Protein AF-0000000072982170 (afdb_homodimer)

Sequence (800 aa):
MECVFGIDVSKENANVAVLVDNVVIKQFKIGLDRLGFSLLSDELNSFNAPLIIYEATAMYSRRLRAFLQRDGWKYTELNPLAAKKVMEEFRHTKTDALDAVGLARAMIKNHFRPTYQESPVYTELHDLERTYQQFNKDIVTNKNRLHRALQLTFPEIEHFMSSTDGVLYWHIVQRFPHPAIVLSHEENELTEIILTETSKKIGLKRAMKLANRLLALAQNSAPAKEPQSHAVRAVIALAKEVERINQLKAQIIVEMTTLGENLSEVPLLVSIPGIGIKTALCLIAELGDVRRFHSANAINAYIGIDLIRYESGQYEAKMHIRKRGNPYVRKILYRAILNIISVSQYQPTLISANYKRKKQSAQSHGTKKIAIAAMSQFNRLMHHLILNNELYDSTTFMPEMECVFGIDVSKENANVAVLVDNVVIKQFKIGLDRLGFSLLSDELNSFNAPLIIYEATAMYSRRLRAFLQRDGWKYTELNPLAAKKVMEEFRHTKTDALDAVGLARAMIKNHFRPTYQESPVYTELHDLERTYQQFNKDIVTNKNRLHRALQLTFPEIEHFMSSTDGVLYWHIVQRFPHPAIVLSHEENELTEIILTETSKKIGLKRAMKLANRLLALAQNSAPAKEPQSHAVRAVIALAKEVERINQLKAQIIVEMTTLGENLSEVPLLVSIPGIGIKTALCLIAELGDVRRFHSANAINAYIGIDLIRYESGQYEAKMHIRKRGNPYVRKILYRAILNIISVSQYQPTLISANYKRKKQSAQSHGTKKIAIAAMSQFNRLMHHLILNNELYDSTTFMPE

Organism: Lacticaseibacillus paracasei (strain ATCC 334 / BCRC 17002 / CCUG 31169 / CIP 107868 / KCTC 3260 / NRRL B-441) (NCBI:txid321967)

Secondary structure (DSSP, 8-state):
--EEEEEEE-SSEEEEEEEETTEEEEEEEEESSHHHHHHHHHHHHTSSS-EEEEE--TTTHHHHHHHHHHTT---EEEPHHHHHHHHTTT-SS--HHHHHHHHHHHHHHH-PPPPP---HHHHHHHHHHHHHHHHHHHHHHHHHHHHHHHHHH-GGGGGSSSSS-SHHHHHHHHH-SSHHHHHTS-HHHHHHHHHHH-SS---HHHHHHHHHHHHHHHHT---SS-TTSHHHHHHHHHHHHHHHHHHHHHHHHHHHHHHHTT-THHHHHHTSTT--HHHHHHHHHHH--GGG-SSHHHHHHHHT-SEE--EETTEE---EE---S-HHHHHHHHHHHHHHHHTTTTS--HHHHHHHHHHHH-SSS--HHHHHHHHHHHHHHHHHHHHHT----HHHHS--/--EEEEEEE-SSEEEEEEEETTEEEEEEEEESSHHHHHHHHHHHHTSSS-EEEEE--TTTHHHHHHHHHHTT---EEEPHHHHHHHHTTT-SS--HHHHHHHHHHHHHHH-PPPPP---HHHHHHHHHHHHHHHHHHHHHHHHHHHHHHHHHH-GGGGGSSSSS-SHHHHHHHHH-SSHHHHHTS-HHHHHHHHHHH-SS---HHHHHHHHHHHHHHHHT---SS-TTSHHHHHHHHHHHHHHHHHHHHHHHHHHHHHHHTT-THHHHHHTSTT--HHHHHHHHHHH--GGG-SSHHHHHHHHT-SEE--EETTEE---EE---S-HHHHHHHHHHHHHHHHTTTTS--HHHHHHHHHHHH-SSS--HHHHHHHHHHHHHHHHHHHHHT----HHHHS--

Structure (mmCIF, N/CA/C/O backbone):
data_AF-0000000072982170-model_v1
#
loop_
_entity.id
_entity.type
_entity.pdbx_description
1 polymer Transposase
#
loop_
_atom_site.group_PDB
_atom_site.id
_atom_site.type_symbol
_atom_site.label_atom_id
_atom_site.label_alt_id
_atom_site.label_comp_id
_atom_site.label_asym_id
_atom_site.label_entity_id
_atom_site.label_seq_id
_atom_site.pdbx_PDB_ins_code
_atom_site.Cartn_x
_atom_site.Cartn_y
_atom_site.Cartn_z
_atom_site.occupancy
_atom_site.B_iso_or_equiv
_atom_site.auth_seq_id
_atom_site.auth_comp_id
_atom_site.auth_asym_id
_atom_site.auth_atom_id
_atom_site.pdbx_PDB_model_num
ATOM 1 N N . MET A 1 1 ? 13.602 -50.906 -4.867 1 79.06 1 MET A N 1
ATOM 2 C CA . MET A 1 1 ? 14.359 -49.812 -4.266 1 79.06 1 MET A CA 1
ATOM 3 C C . MET A 1 1 ? 13.656 -48.469 -4.484 1 79.06 1 MET A C 1
ATOM 5 O O . MET A 1 1 ? 13.281 -48.156 -5.613 1 79.06 1 MET A O 1
ATOM 9 N N . GLU A 1 2 ? 13.227 -47.906 -3.281 1 90 2 GLU A N 1
ATOM 10 C CA . GLU A 1 2 ? 12.492 -46.656 -3.375 1 90 2 GLU A CA 1
ATOM 11 C C . GLU A 1 2 ? 13.43 -45.438 -3.254 1 90 2 GLU A C 1
ATOM 13 O O . GLU A 1 2 ? 14.188 -45.344 -2.287 1 90 2 GLU A O 1
ATOM 18 N N . CYS A 1 3 ? 13.57 -44.656 -4.316 1 95.5 3 CYS A N 1
ATOM 19 C CA . CYS A 1 3 ? 14.414 -43.469 -4.336 1 95.5 3 CYS A CA 1
ATOM 20 C C . CYS A 1 3 ? 13.57 -42.219 -4.207 1 95.5 3 CYS A C 1
ATOM 22 O O . CYS A 1 3 ? 12.625 -42 -4.965 1 95.5 3 CYS A O 1
ATOM 24 N N . VAL A 1 4 ? 13.883 -41.375 -3.219 1 97.19 4 VAL A N 1
ATOM 25 C CA . VAL A 1 4 ? 13.102 -40.156 -2.965 1 97.19 4 VAL A CA 1
ATOM 26 C C . VAL A 1 4 ? 14.023 -38.938 -2.953 1 97.19 4 VAL A C 1
ATOM 28 O O . VAL A 1 4 ? 15.086 -38.969 -2.324 1 97.19 4 VAL A O 1
ATOM 31 N N . PHE A 1 5 ? 13.688 -37.969 -3.688 1 98.12 5 PHE A N 1
ATOM 32 C CA . PHE A 1 5 ? 14.352 -36.688 -3.67 1 98.12 5 PHE A CA 1
ATOM 33 C C . PHE A 1 5 ? 13.57 -35.688 -2.828 1 98.12 5 PHE A C 1
ATOM 35 O O . PHE A 1 5 ? 12.43 -35.344 -3.162 1 98.12 5 PHE A O 1
ATOM 42 N N . GLY A 1 6 ? 14.102 -35.281 -1.717 1 97.5 6 GLY A N 1
ATOM 43 C CA . GLY A 1 6 ? 13.578 -34.156 -0.958 1 97.5 6 GLY A CA 1
ATOM 44 C C . GLY A 1 6 ? 14.242 -32.844 -1.314 1 97.5 6 GLY A C 1
ATOM 45 O O . GLY A 1 6 ? 15.469 -32.75 -1.312 1 97.5 6 GLY A O 1
ATOM 46 N N . ILE A 1 7 ? 13.438 -31.828 -1.666 1 97.62 7 ILE A N 1
ATOM 47 C CA . ILE A 1 7 ? 13.992 -30.562 -2.123 1 97.62 7 ILE A CA 1
ATOM 48 C C . ILE A 1 7 ? 13.461 -29.422 -1.255 1 97.62 7 ILE A C 1
ATOM 50 O O . ILE A 1 7 ? 12.25 -29.219 -1.165 1 97.62 7 ILE A O 1
ATOM 54 N N . ASP A 1 8 ? 14.312 -28.703 -0.601 1 95.44 8 ASP A N 1
ATOM 55 C CA . ASP A 1 8 ? 13.977 -27.5 0.144 1 95.44 8 ASP A CA 1
ATOM 56 C C . ASP A 1 8 ? 14.367 -26.25 -0.64 1 95.44 8 ASP A C 1
ATOM 58 O O . ASP A 1 8 ? 15.555 -25.938 -0.775 1 95.44 8 ASP A O 1
ATOM 62 N N . VAL A 1 9 ? 13.344 -25.5 -1.061 1 95.44 9 VAL A N 1
ATOM 63 C CA . VAL A 1 9 ? 13.547 -24.406 -2.002 1 95.44 9 VAL A CA 1
ATOM 64 C C . VAL A 1 9 ? 13.648 -23.094 -1.24 1 95.44 9 VAL A C 1
ATOM 66 O O . VAL A 1 9 ? 12.789 -22.766 -0.42 1 95.44 9 VAL A O 1
ATOM 69 N N . SER A 1 10 ? 14.734 -22.344 -1.489 1 91.31 10 SER A N 1
ATOM 70 C CA . SER A 1 10 ? 14.922 -20.984 -0.991 1 91.31 10 SER A CA 1
ATOM 71 C C . SER A 1 10 ? 14.852 -19.969 -2.123 1 91.31 10 SER A C 1
ATOM 73 O O . SER A 1 10 ? 14.383 -20.281 -3.221 1 91.31 10 SER A O 1
ATOM 75 N N . LYS A 1 11 ? 15.219 -18.734 -1.906 1 86.62 11 LYS A N 1
ATOM 76 C CA . LYS A 1 11 ? 15.102 -17.656 -2.873 1 86.62 11 LYS A CA 1
ATOM 77 C C . LYS A 1 11 ? 15.969 -17.906 -4.102 1 86.62 11 LYS A C 1
ATOM 79 O O . LYS A 1 11 ? 15.508 -17.766 -5.234 1 86.62 11 LYS A O 1
ATOM 84 N N . GLU A 1 12 ? 17.188 -18.391 -3.893 1 87.19 12 GLU A N 1
ATOM 85 C CA . GLU A 1 12 ? 18.109 -18.484 -5.016 1 87.19 12 GLU A CA 1
ATOM 86 C C . GLU A 1 12 ? 18.594 -19.922 -5.215 1 87.19 12 GLU A C 1
ATOM 88 O O . GLU A 1 12 ? 19.109 -20.266 -6.277 1 87.19 12 GLU A O 1
ATOM 93 N N . ASN A 1 13 ? 18.359 -20.688 -4.176 1 93.5 13 ASN A N 1
ATOM 94 C CA . ASN A 1 13 ? 18.891 -22.047 -4.242 1 93.5 13 ASN A CA 1
ATOM 95 C C . ASN A 1 13 ? 17.922 -23.047 -3.623 1 93.5 13 ASN A C 1
ATOM 97 O O . ASN A 1 13 ? 16.906 -22.672 -3.051 1 93.5 13 ASN A O 1
ATOM 101 N N . ALA A 1 14 ? 18.281 -24.312 -3.867 1 96.56 14 ALA A N 1
ATOM 102 C CA . ALA A 1 14 ? 17.531 -25.406 -3.271 1 96.56 14 ALA A CA 1
ATOM 103 C C . ALA A 1 14 ? 18.453 -26.484 -2.721 1 96.56 14 ALA A C 1
ATOM 105 O O . ALA A 1 14 ? 19.484 -26.797 -3.336 1 96.56 14 ALA A O 1
ATOM 106 N N . ASN A 1 15 ? 18.156 -26.922 -1.54 1 97.25 15 ASN A N 1
ATOM 107 C CA . ASN A 1 15 ? 18.844 -28.078 -0.974 1 97.25 15 ASN A CA 1
ATOM 108 C C . ASN A 1 15 ? 18.156 -29.391 -1.338 1 97.25 15 ASN A C 1
ATOM 110 O O . ASN A 1 15 ? 16.938 -29.516 -1.177 1 97.25 15 ASN A O 1
ATOM 114 N N . VAL A 1 16 ? 18.938 -30.359 -1.841 1 98.06 16 VAL A N 1
ATOM 115 C CA . VAL A 1 16 ? 18.375 -31.609 -2.309 1 98.06 16 VAL A CA 1
ATOM 116 C C . VAL A 1 16 ? 18.938 -32.781 -1.484 1 98.06 16 VAL A C 1
ATOM 118 O O . VAL A 1 16 ? 20.156 -32.844 -1.253 1 98.06 16 VAL A O 1
ATOM 121 N N . ALA A 1 17 ? 18.094 -33.562 -1.016 1 97.62 17 ALA A N 1
ATOM 122 C CA . ALA A 1 17 ? 18.469 -34.812 -0.348 1 97.62 17 ALA A CA 1
ATOM 123 C C . ALA A 1 17 ? 17.938 -36.031 -1.112 1 97.62 17 ALA A C 1
ATOM 125 O O . ALA A 1 17 ? 16.781 -36.031 -1.527 1 97.62 17 ALA A O 1
ATOM 126 N N . VAL A 1 18 ? 18.797 -37 -1.318 1 97.56 18 VAL A N 1
ATOM 127 C CA . VAL A 1 18 ? 18.438 -38.219 -2.01 1 97.56 18 VAL A CA 1
ATOM 128 C C . VAL A 1 18 ? 18.453 -39.406 -1.03 1 97.56 18 VAL A C 1
ATOM 130 O O . VAL A 1 18 ? 19.5 -39.688 -0.442 1 97.56 18 VAL A O 1
ATOM 133 N N . LEU A 1 19 ? 17.359 -39.938 -0.905 1 96.56 19 LEU A N 1
ATOM 134 C CA . LEU A 1 19 ? 17.25 -41.125 -0.036 1 96.56 19 LEU A CA 1
ATOM 135 C C . LEU A 1 19 ? 16.938 -42.375 -0.845 1 96.56 19 LEU A C 1
ATOM 137 O O . LEU A 1 19 ? 16.109 -42.312 -1.763 1 96.56 19 LEU A O 1
ATOM 141 N N . VAL A 1 20 ? 17.625 -43.469 -0.525 1 95.44 20 VAL A N 1
ATOM 142 C CA . VAL A 1 20 ? 17.312 -44.781 -1.047 1 95.44 20 VAL A CA 1
ATOM 143 C C . VAL A 1 20 ? 17 -45.719 0.107 1 95.44 20 VAL A C 1
ATOM 145 O O . VAL A 1 20 ? 17.828 -45.938 0.99 1 95.44 20 VAL A O 1
ATOM 148 N N . ASP A 1 21 ? 15.867 -46.25 0.08 1 91.81 21 ASP A N 1
ATOM 149 C CA . ASP A 1 21 ? 15.406 -47.125 1.151 1 91.81 21 ASP A CA 1
ATOM 150 C C . ASP A 1 21 ? 15.656 -46.5 2.521 1 91.81 21 ASP A C 1
ATOM 152 O O . ASP A 1 21 ? 16.25 -47.125 3.396 1 91.81 21 ASP A O 1
ATOM 156 N N . ASN A 1 22 ? 15.344 -45.219 2.607 1 90.75 22 ASN A N 1
ATOM 157 C CA . ASN A 1 22 ? 15.328 -44.438 3.838 1 90.75 22 ASN A CA 1
ATOM 158 C C . ASN A 1 22 ? 16.734 -44.094 4.316 1 90.75 22 ASN A C 1
ATOM 160 O O . ASN A 1 22 ? 16.938 -43.719 5.469 1 90.75 22 ASN A O 1
ATOM 164 N N . VAL A 1 23 ? 17.703 -44.312 3.447 1 94.81 23 VAL A N 1
ATOM 165 C CA . VAL A 1 23 ? 19.078 -43.969 3.764 1 94.81 23 VAL A CA 1
ATOM 166 C C . VAL A 1 23 ? 19.531 -42.812 2.896 1 94.81 23 VAL A C 1
ATOM 168 O O . VAL A 1 23 ? 19.328 -42.812 1.679 1 94.81 23 VAL A O 1
ATOM 171 N N . VAL A 1 24 ? 20.047 -41.875 3.559 1 95.81 24 VAL A N 1
ATOM 172 C CA . VAL A 1 24 ? 20.547 -40.719 2.826 1 95.81 24 VAL A CA 1
ATOM 173 C C . VAL A 1 24 ? 21.781 -41.094 2.018 1 95.81 24 VAL A C 1
ATOM 175 O O . VAL A 1 24 ? 22.797 -41.5 2.584 1 95.81 24 VAL A O 1
ATOM 178 N N . ILE A 1 25 ? 21.734 -40.938 0.769 1 95.31 25 ILE A N 1
ATOM 179 C CA . ILE A 1 25 ? 22.844 -41.375 -0.073 1 95.31 25 ILE A CA 1
ATOM 180 C C . ILE A 1 25 ? 23.609 -40.125 -0.576 1 95.31 25 ILE A C 1
ATOM 182 O O . ILE A 1 25 ? 24.781 -40.219 -0.932 1 95.31 25 ILE A O 1
ATOM 186 N N . LYS A 1 26 ? 22.859 -39.031 -0.686 1 95.94 26 LYS A N 1
ATOM 187 C CA . LYS A 1 26 ? 23.469 -37.844 -1.256 1 95.94 26 LYS A CA 1
ATOM 188 C C . LYS A 1 26 ? 22.734 -36.594 -0.822 1 95.94 26 LYS A C 1
ATOM 190 O O . LYS A 1 26 ? 21.516 -36.594 -0.656 1 95.94 26 LYS A O 1
ATOM 195 N N . GLN A 1 27 ? 23.406 -35.562 -0.568 1 96.62 27 GLN A N 1
ATOM 196 C CA . GLN A 1 27 ? 22.891 -34.219 -0.317 1 96.62 27 GLN A CA 1
ATOM 197 C C . GLN A 1 27 ? 23.672 -33.156 -1.095 1 96.62 27 GLN A C 1
ATOM 199 O O . GLN A 1 27 ? 24.906 -33.188 -1.127 1 96.62 27 GLN A O 1
ATOM 204 N N . PHE A 1 28 ? 23.016 -32.312 -1.771 1 96.75 28 PHE A N 1
ATOM 205 C CA . PHE A 1 28 ? 23.719 -31.281 -2.525 1 96.75 28 PHE A CA 1
ATOM 206 C C . PHE A 1 28 ? 22.828 -30.047 -2.695 1 96.75 28 PHE A C 1
ATOM 208 O O . PHE A 1 28 ? 21.641 -30.078 -2.363 1 96.75 28 PHE A O 1
ATOM 215 N N . LYS A 1 29 ? 23.438 -29 -3.078 1 96.5 29 LYS A N 1
ATOM 216 C CA . LYS A 1 29 ? 22.75 -27.734 -3.305 1 96.5 29 LYS A CA 1
ATOM 217 C C . LYS A 1 29 ? 22.766 -27.359 -4.785 1 96.5 29 LYS A C 1
ATOM 219 O O . LYS A 1 29 ? 23.766 -27.578 -5.477 1 96.5 29 LYS A O 1
ATOM 224 N N . ILE A 1 30 ? 21.656 -26.891 -5.266 1 96.88 30 ILE A N 1
ATOM 225 C CA . ILE A 1 30 ? 21.594 -26.469 -6.66 1 96.88 30 ILE A CA 1
ATOM 226 C C . ILE A 1 30 ? 21.062 -25.031 -6.734 1 96.88 30 ILE A C 1
ATOM 228 O O . ILE A 1 30 ? 20.328 -24.594 -5.844 1 96.88 30 ILE A O 1
ATOM 232 N N . GLY A 1 31 ? 21.422 -24.312 -7.801 1 95.5 31 GLY A N 1
ATOM 233 C CA . GLY A 1 31 ? 20.781 -23.047 -8.117 1 95.5 31 GLY A CA 1
ATOM 234 C C . GLY A 1 31 ? 19.438 -23.219 -8.812 1 95.5 31 GLY A C 1
ATOM 235 O O . GLY A 1 31 ? 19.188 -24.266 -9.438 1 95.5 31 GLY A O 1
ATOM 236 N N . LEU A 1 32 ? 18.578 -22.281 -8.625 1 95.12 32 LEU A N 1
ATOM 237 C CA . LEU A 1 32 ? 17.312 -22.297 -9.352 1 95.12 32 LEU A CA 1
ATOM 238 C C . LEU A 1 32 ? 17.469 -21.656 -10.727 1 95.12 32 LEU A C 1
ATOM 240 O O . LEU A 1 32 ? 16.766 -20.703 -11.047 1 95.12 32 LEU A O 1
ATOM 244 N N . ASP A 1 33 ? 18.422 -22.156 -11.469 1 95.5 33 ASP A N 1
ATOM 245 C CA . ASP A 1 33 ? 18.75 -21.703 -12.82 1 95.5 33 ASP A CA 1
ATOM 246 C C . ASP A 1 33 ? 19.031 -22.875 -13.742 1 95.5 33 ASP A C 1
ATOM 248 O O . ASP A 1 33 ? 18.797 -24.031 -13.367 1 95.5 33 ASP A O 1
ATOM 252 N N . ARG A 1 34 ? 19.391 -22.625 -14.961 1 95.38 34 ARG A N 1
ATOM 253 C CA . ARG A 1 34 ? 19.562 -23.672 -15.969 1 95.38 34 ARG A CA 1
ATOM 254 C C . ARG A 1 34 ? 20.594 -24.703 -15.523 1 95.38 34 ARG A C 1
ATOM 256 O O . ARG A 1 34 ? 20.375 -25.906 -15.656 1 95.38 34 ARG A O 1
ATOM 263 N N . LEU A 1 35 ? 21.703 -24.219 -14.992 1 95.94 35 LEU A N 1
ATOM 264 C CA . LEU A 1 35 ? 22.766 -25.109 -14.555 1 95.94 35 LEU A CA 1
ATOM 265 C C . LEU A 1 35 ? 22.281 -25.984 -13.398 1 95.94 35 LEU A C 1
ATOM 267 O O . LEU A 1 35 ? 22.531 -27.203 -13.383 1 95.94 35 LEU A O 1
ATOM 271 N N . GLY A 1 36 ? 21.672 -25.344 -12.461 1 97 36 GLY A N 1
ATOM 272 C CA . GLY A 1 36 ? 21.141 -26.094 -11.328 1 97 36 GLY A CA 1
ATOM 273 C C . GLY A 1 36 ? 20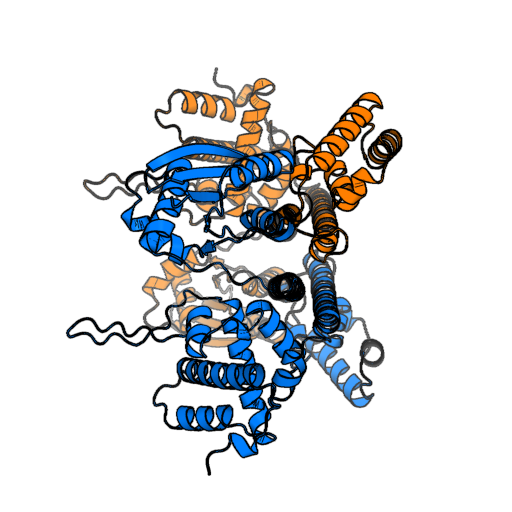.109 -27.141 -11.719 1 97 36 GLY A C 1
ATOM 274 O O . GLY A 1 36 ? 20.156 -28.266 -11.227 1 97 36 GLY A O 1
ATOM 275 N N . PHE A 1 37 ? 19.219 -26.859 -12.625 1 97.12 37 PHE A N 1
ATOM 276 C CA . PHE A 1 37 ? 18.172 -27.781 -13.055 1 97.12 37 PHE A CA 1
ATOM 277 C C . PHE A 1 37 ? 18.75 -28.891 -13.906 1 97.12 37 PHE A C 1
ATOM 279 O O . PHE A 1 37 ? 18.266 -30.031 -13.859 1 97.12 37 PHE A O 1
ATOM 286 N N . SER A 1 38 ? 19.781 -28.531 -14.641 1 96.62 38 SER A N 1
ATOM 287 C CA . SER A 1 38 ? 20.469 -29.578 -15.391 1 96.62 38 SER A CA 1
ATOM 288 C C . SER A 1 38 ? 21.094 -30.609 -14.461 1 96.62 38 SER A C 1
ATOM 290 O O . SER A 1 38 ? 21 -31.812 -14.703 1 96.62 38 SER A O 1
ATOM 292 N N . LEU A 1 39 ? 21.703 -30.078 -13.453 1 97.12 39 LEU A N 1
ATOM 293 C CA . LEU A 1 39 ? 22.297 -30.953 -12.453 1 97.12 39 LEU A CA 1
ATOM 294 C C . LEU A 1 39 ? 21.219 -31.844 -11.812 1 97.12 39 LEU A C 1
ATOM 296 O O . LEU A 1 39 ? 21.438 -33.031 -11.625 1 97.12 39 LEU A O 1
ATOM 300 N N . LEU A 1 40 ? 20.156 -31.25 -11.469 1 97.56 40 LEU A N 1
ATOM 301 C CA . LEU A 1 40 ? 19.047 -32 -10.867 1 97.56 40 LEU A CA 1
ATOM 302 C C . LEU A 1 40 ? 18.531 -33.062 -11.828 1 97.56 40 LEU A C 1
ATOM 304 O O . LEU A 1 40 ? 18.281 -34.188 -11.422 1 97.56 40 LEU A O 1
ATOM 308 N N . SER A 1 41 ? 18.375 -32.688 -13.078 1 96.81 41 SER A N 1
ATOM 309 C CA . SER A 1 41 ? 17.906 -33.594 -14.102 1 96.81 41 SER A CA 1
ATOM 310 C C . SER A 1 41 ? 18.844 -34.812 -14.234 1 96.81 41 SER A C 1
ATOM 312 O O . SER A 1 41 ? 18.375 -35.938 -14.328 1 96.81 41 SER A O 1
ATOM 314 N N . ASP A 1 42 ? 20.109 -34.5 -14.211 1 96.75 42 ASP A N 1
ATOM 315 C CA . ASP A 1 42 ? 21.109 -35.562 -14.305 1 96.75 42 ASP A CA 1
ATOM 316 C C . ASP A 1 42 ? 20.984 -36.562 -13.133 1 96.75 42 ASP A C 1
ATOM 318 O O . ASP A 1 42 ? 21.031 -37.781 -13.328 1 96.75 42 ASP A O 1
ATOM 322 N N . GLU A 1 43 ? 20.828 -36 -12.008 1 96.56 43 GLU A N 1
ATOM 323 C CA . GLU A 1 43 ? 20.703 -36.844 -10.812 1 96.56 43 GLU A CA 1
ATOM 324 C C . GLU A 1 43 ? 19.422 -37.656 -10.852 1 96.56 43 GLU A C 1
ATOM 326 O O . GLU A 1 43 ? 19.422 -38.844 -10.492 1 96.56 43 GLU A O 1
ATOM 331 N N . LEU A 1 44 ? 18.344 -37.062 -11.242 1 96.75 44 LEU A N 1
ATOM 332 C CA . LEU A 1 44 ? 17.047 -37.75 -11.328 1 96.75 44 LEU A CA 1
ATOM 333 C C . LEU A 1 44 ? 17.109 -38.906 -12.328 1 96.75 44 LEU A C 1
ATOM 335 O O . LEU A 1 44 ? 16.562 -39.969 -12.086 1 96.75 44 LEU A O 1
ATOM 339 N N . ASN A 1 45 ? 17.812 -38.656 -13.383 1 95.5 45 ASN A N 1
ATOM 340 C CA . ASN A 1 45 ? 17.906 -39.625 -14.461 1 95.5 45 ASN A CA 1
ATOM 341 C C . ASN A 1 45 ? 18.75 -40.844 -14.055 1 95.5 45 ASN A C 1
ATOM 343 O O . ASN A 1 45 ? 18.703 -41.875 -14.711 1 95.5 45 ASN A O 1
ATOM 347 N N . SER A 1 46 ? 19.469 -40.656 -12.977 1 94.12 46 SER A N 1
ATOM 348 C CA . SER A 1 46 ? 20.297 -41.75 -12.5 1 94.12 46 SER A CA 1
ATOM 349 C C . SER A 1 46 ? 19.484 -42.812 -11.789 1 94.12 46 SER A C 1
ATOM 351 O O . SER A 1 46 ? 19.984 -43.875 -11.453 1 94.12 46 SER A O 1
ATOM 353 N N . PHE A 1 47 ? 18.328 -42.562 -11.516 1 93.75 47 PHE A N 1
ATOM 354 C CA . PHE A 1 47 ? 17.469 -43.5 -10.805 1 93.75 47 PHE A CA 1
ATOM 355 C C . PHE A 1 47 ? 16.25 -43.875 -11.641 1 93.75 47 PHE A C 1
ATOM 357 O O . PHE A 1 47 ? 15.867 -43.125 -12.547 1 93.75 47 PHE A O 1
ATOM 364 N N . ASN A 1 48 ? 15.758 -45.031 -11.25 1 90.69 48 ASN A N 1
ATOM 365 C CA . ASN A 1 48 ? 14.523 -45.469 -11.906 1 90.69 48 ASN A CA 1
ATOM 366 C C . ASN A 1 48 ? 13.289 -44.938 -11.164 1 90.69 48 ASN A C 1
ATOM 368 O O . ASN A 1 48 ? 13.07 -45.312 -10 1 90.69 48 ASN A O 1
ATOM 372 N N . ALA A 1 49 ? 12.539 -44.031 -11.688 1 90.31 49 ALA A N 1
ATOM 373 C CA . ALA A 1 49 ? 11.258 -43.531 -11.219 1 90.31 49 ALA A CA 1
ATOM 374 C C . ALA A 1 49 ? 11.406 -42.875 -9.836 1 90.31 49 ALA A C 1
ATOM 376 O O . ALA A 1 49 ? 10.695 -43.25 -8.898 1 90.31 49 ALA A O 1
ATOM 377 N N . PRO A 1 50 ? 12.305 -42 -9.719 1 95.38 50 PRO A N 1
ATOM 378 C CA . PRO A 1 50 ? 12.469 -41.312 -8.43 1 95.38 50 PRO A CA 1
ATOM 379 C C . PRO A 1 50 ? 11.234 -40.531 -8.031 1 95.38 50 PRO A C 1
ATOM 381 O O . PRO A 1 50 ? 10.539 -39.969 -8.891 1 95.38 50 PRO A O 1
ATOM 384 N N . LEU A 1 51 ? 10.93 -40.5 -6.73 1 96.5 51 LEU A N 1
ATOM 385 C CA . LEU A 1 51 ? 9.883 -39.656 -6.176 1 96.5 51 LEU A CA 1
ATOM 386 C C . LEU A 1 51 ? 10.445 -38.312 -5.781 1 96.5 51 LEU A C 1
ATOM 388 O O . LEU A 1 51 ? 11.562 -38.219 -5.266 1 96.5 51 LEU A O 1
ATOM 392 N N . ILE A 1 52 ? 9.758 -37.281 -6.137 1 97.88 52 ILE A N 1
ATOM 393 C CA . ILE A 1 52 ? 10.211 -35.906 -5.852 1 97.88 52 ILE A CA 1
ATOM 394 C C . ILE A 1 52 ? 9.211 -35.219 -4.922 1 97.88 52 ILE A C 1
ATOM 396 O O . ILE A 1 52 ? 8 -35.25 -5.176 1 97.88 52 ILE A O 1
ATOM 400 N N . ILE A 1 53 ? 9.719 -34.656 -3.822 1 97.5 53 ILE A N 1
ATOM 401 C CA . ILE A 1 53 ? 8.852 -33.938 -2.9 1 97.5 53 ILE A CA 1
ATOM 402 C C . ILE A 1 53 ? 9.5 -32.594 -2.506 1 97.5 53 ILE A C 1
ATOM 404 O O . ILE A 1 53 ? 10.711 -32.531 -2.283 1 97.5 53 ILE A O 1
ATOM 408 N N . TYR A 1 54 ? 8.773 -31.531 -2.537 1 96.62 54 TYR A N 1
ATOM 409 C CA . TYR A 1 54 ? 9.258 -30.25 -2.047 1 96.62 54 TYR A CA 1
ATOM 410 C C . TYR A 1 54 ? 8.125 -29.438 -1.418 1 96.62 54 TYR A C 1
ATOM 412 O O . TYR A 1 54 ? 6.949 -29.766 -1.599 1 96.62 54 TYR A O 1
ATOM 420 N N . GLU A 1 55 ? 8.484 -28.453 -0.626 1 93.31 55 GLU A N 1
ATOM 421 C CA . GLU A 1 55 ? 7.539 -27.547 -0.001 1 93.31 55 GLU A CA 1
ATOM 422 C C . GLU A 1 55 ? 7.316 -26.297 -0.864 1 93.31 55 GLU A C 1
ATOM 424 O O . GLU A 1 55 ? 8.281 -25.703 -1.348 1 93.31 55 GLU A O 1
ATOM 429 N N . ALA A 1 56 ? 6.051 -26.016 -1.046 1 90.06 56 ALA A N 1
ATOM 430 C CA . ALA A 1 56 ? 5.727 -24.828 -1.817 1 90.06 56 ALA A CA 1
ATOM 431 C C . ALA A 1 56 ? 6.164 -23.562 -1.083 1 90.06 56 ALA A C 1
ATOM 433 O O . ALA A 1 56 ? 5.762 -23.328 0.059 1 90.06 56 ALA A O 1
ATOM 434 N N . THR A 1 57 ? 7.02 -22.75 -1.644 1 86.19 57 THR A N 1
ATOM 435 C CA . THR A 1 57 ? 7.484 -21.484 -1.086 1 86.19 57 THR A CA 1
ATOM 436 C C . THR A 1 57 ? 7.047 -20.312 -1.96 1 86.19 57 THR A C 1
ATOM 438 O O . THR A 1 57 ? 7.883 -19.625 -2.553 1 86.19 57 THR A O 1
ATOM 441 N N . ALA A 1 58 ? 5.773 -19.984 -1.953 1 78.5 58 ALA A N 1
ATOM 442 C CA . ALA A 1 58 ? 5.176 -18.859 -2.68 1 78.5 58 ALA A CA 1
ATOM 443 C C . ALA A 1 58 ? 5.707 -18.797 -4.105 1 78.5 58 ALA A C 1
ATOM 445 O O . ALA A 1 58 ? 5.57 -19.75 -4.879 1 78.5 58 ALA A O 1
ATOM 446 N N . MET A 1 59 ? 6.527 -17.797 -4.398 1 85.38 59 MET A N 1
ATOM 447 C CA . MET A 1 59 ? 6.969 -17.578 -5.773 1 85.38 59 MET A CA 1
ATOM 448 C C . MET A 1 59 ? 8.273 -18.312 -6.055 1 85.38 59 MET A C 1
ATOM 450 O O . MET A 1 59 ? 8.578 -18.641 -7.203 1 85.38 59 MET A O 1
ATOM 454 N N . TYR A 1 60 ? 8.938 -18.781 -5.129 1 89.88 60 TYR A N 1
ATOM 455 C CA . TYR A 1 60 ? 10.289 -19.297 -5.324 1 89.88 60 TYR A CA 1
ATOM 456 C C . TYR A 1 60 ? 10.25 -20.734 -5.84 1 89.88 60 TYR A C 1
ATOM 458 O O . TYR A 1 60 ? 11.117 -21.141 -6.613 1 89.88 60 TYR A O 1
ATOM 466 N N . SER A 1 61 ? 9.227 -21.469 -5.473 1 93.81 61 SER A N 1
ATOM 467 C CA . SER A 1 61 ? 9.164 -22.875 -5.883 1 93.81 61 SER A CA 1
ATOM 468 C C . SER A 1 61 ? 8.539 -23.016 -7.266 1 93.81 61 SER A C 1
ATOM 470 O O . SER A 1 61 ? 8.531 -24.094 -7.844 1 93.81 61 SER A O 1
ATOM 472 N N . ARG A 1 62 ? 8.055 -21.922 -7.773 1 93.81 62 ARG A N 1
ATOM 473 C CA . ARG A 1 62 ? 7.348 -21.969 -9.047 1 93.81 62 ARG A CA 1
ATOM 474 C C . ARG A 1 62 ? 8.312 -22.266 -10.195 1 93.81 62 ARG A C 1
ATOM 476 O O . ARG A 1 62 ? 7.922 -22.859 -11.203 1 93.81 62 ARG A O 1
ATOM 483 N N . ARG A 1 63 ? 9.555 -21.859 -10.078 1 94.5 63 ARG A N 1
ATOM 484 C CA . ARG A 1 63 ? 10.555 -22.172 -11.094 1 94.5 63 ARG A CA 1
ATOM 485 C C . ARG A 1 63 ? 10.883 -23.672 -11.109 1 94.5 63 ARG A C 1
ATOM 487 O O . ARG A 1 63 ? 11.008 -24.266 -12.172 1 94.5 63 ARG A O 1
ATOM 494 N N . LEU A 1 64 ? 11.023 -24.188 -9.922 1 96.06 64 LEU A N 1
ATOM 495 C CA . LEU A 1 64 ? 11.242 -25.625 -9.82 1 96.06 64 LEU A CA 1
ATOM 496 C C . LEU A 1 64 ? 10.062 -26.406 -10.398 1 96.06 64 LEU A C 1
ATOM 498 O O . LEU A 1 64 ? 10.258 -27.344 -11.172 1 96.06 64 LEU A O 1
ATOM 502 N N . ARG A 1 65 ? 8.898 -25.969 -10.062 1 95 65 ARG A N 1
ATOM 503 C CA . ARG A 1 65 ? 7.695 -26.609 -10.594 1 95 65 ARG A CA 1
ATOM 504 C C . ARG A 1 65 ? 7.684 -26.594 -12.117 1 95 65 ARG A C 1
ATOM 506 O O . ARG A 1 65 ? 7.422 -27.609 -12.758 1 95 65 ARG A O 1
ATOM 513 N N . ALA A 1 66 ? 7.93 -25.438 -12.664 1 94.38 66 ALA A N 1
ATOM 514 C CA . ALA A 1 66 ? 7.93 -25.281 -14.117 1 94.38 66 ALA A CA 1
ATOM 515 C C . ALA A 1 66 ? 8.945 -26.219 -14.773 1 94.38 66 ALA A C 1
ATOM 517 O O . ALA A 1 66 ? 8.656 -26.844 -15.797 1 94.38 66 ALA A O 1
ATOM 518 N N . PHE A 1 67 ? 10.109 -26.375 -14.18 1 95.38 67 PHE A N 1
ATOM 519 C CA . PHE A 1 67 ? 11.156 -27.25 -14.672 1 95.38 67 PHE A CA 1
ATOM 520 C C . PHE A 1 67 ? 10.703 -28.703 -14.641 1 95.38 67 PHE A C 1
ATOM 522 O O . PHE A 1 67 ? 10.828 -29.422 -15.641 1 95.38 67 PHE A O 1
ATOM 529 N N . LEU A 1 68 ? 10.164 -29.094 -13.508 1 95.94 68 LEU A N 1
ATOM 530 C CA . LEU A 1 68 ? 9.727 -30.469 -13.352 1 95.94 68 LEU A CA 1
ATOM 531 C C . LEU A 1 68 ? 8.617 -30.812 -14.336 1 95.94 68 LEU A C 1
ATOM 533 O O . LEU A 1 68 ? 8.602 -31.891 -14.922 1 95.94 68 LEU A O 1
ATOM 537 N N . GLN A 1 69 ? 7.742 -29.859 -14.516 1 93.75 69 GLN A N 1
ATOM 538 C CA . GLN A 1 69 ? 6.641 -30.062 -15.445 1 93.75 69 GLN A CA 1
ATOM 539 C C . GLN A 1 69 ? 7.145 -30.141 -16.891 1 93.75 69 GLN A C 1
ATOM 541 O O . GLN A 1 69 ? 6.734 -31.016 -17.641 1 93.75 69 GLN A O 1
ATOM 546 N N . ARG A 1 70 ? 7.977 -29.234 -17.25 1 92.25 70 ARG A N 1
ATOM 547 C CA . ARG A 1 70 ? 8.523 -29.188 -18.594 1 92.25 70 ARG A CA 1
ATOM 548 C C . ARG A 1 70 ? 9.242 -30.484 -18.953 1 92.25 70 ARG A C 1
ATOM 550 O O . ARG A 1 70 ? 9.148 -30.969 -20.078 1 92.25 70 ARG A O 1
ATOM 557 N N . ASP A 1 71 ? 9.938 -31.031 -17.953 1 92.75 71 ASP A N 1
ATOM 558 C CA . ASP A 1 71 ? 10.727 -32.25 -18.172 1 92.75 71 ASP A CA 1
ATOM 559 C C . ASP A 1 71 ? 9.898 -33.5 -17.938 1 92.75 71 ASP A C 1
ATOM 561 O O . ASP A 1 71 ? 10.398 -34.625 -18.078 1 92.75 71 ASP A O 1
ATOM 565 N N . GLY A 1 72 ? 8.703 -33.281 -17.469 1 91.75 72 GLY A N 1
ATOM 566 C CA . GLY A 1 72 ? 7.777 -34.406 -17.344 1 91.75 72 GLY A CA 1
ATOM 567 C C . GLY A 1 72 ? 7.969 -35.188 -16.062 1 91.75 72 GLY A C 1
ATOM 568 O O . GLY A 1 72 ? 7.625 -36.375 -16 1 91.75 72 GLY A O 1
ATOM 569 N N . TRP A 1 73 ? 8.57 -34.656 -15.07 1 94.69 73 TRP A N 1
ATOM 570 C CA . TRP A 1 73 ? 8.758 -35.344 -13.797 1 94.69 73 TRP A CA 1
ATOM 571 C C . TRP A 1 73 ? 7.488 -35.281 -12.953 1 94.69 73 TRP A C 1
ATOM 573 O O . TRP A 1 73 ? 6.82 -34.219 -12.906 1 94.69 73 TRP A O 1
ATOM 583 N N . LYS A 1 74 ? 7.156 -36.344 -12.359 1 94.12 74 LYS A N 1
ATOM 584 C CA . LYS A 1 74 ? 6.117 -36.344 -11.336 1 94.12 74 LYS A CA 1
ATOM 585 C C . LYS A 1 74 ? 6.66 -35.812 -10 1 94.12 74 LYS A C 1
ATOM 587 O O . LYS A 1 74 ? 7.789 -36.156 -9.625 1 94.12 74 LYS A O 1
ATOM 592 N N . TYR A 1 75 ? 5.918 -35.031 -9.414 1 96.69 75 TYR A N 1
ATOM 593 C CA . TYR A 1 75 ? 6.395 -34.438 -8.164 1 96.69 75 TYR A CA 1
ATOM 594 C C . TYR A 1 75 ? 5.254 -34.281 -7.168 1 96.69 75 TYR A C 1
ATOM 596 O O . TYR A 1 75 ? 4.078 -34.344 -7.543 1 96.69 75 TYR A O 1
ATOM 604 N N . THR A 1 76 ? 5.609 -34.156 -5.91 1 96.38 76 THR A N 1
ATOM 605 C CA . THR A 1 76 ? 4.703 -33.844 -4.812 1 96.38 76 THR A CA 1
ATOM 606 C C . THR A 1 76 ? 5.051 -32.469 -4.199 1 96.38 76 THR A C 1
ATOM 608 O O . THR A 1 76 ? 6.137 -32.312 -3.643 1 96.38 76 THR A O 1
ATOM 611 N N . GLU A 1 77 ? 4.172 -31.562 -4.367 1 94.94 77 GLU A N 1
ATOM 612 C CA . GLU A 1 77 ? 4.32 -30.25 -3.771 1 94.94 77 GLU A CA 1
ATOM 613 C C . GLU A 1 77 ? 3.469 -30.109 -2.512 1 94.94 77 GLU A C 1
ATOM 615 O O . GLU A 1 77 ? 2.238 -30.141 -2.58 1 94.94 77 GLU A O 1
ATOM 620 N N . LEU A 1 78 ? 4.125 -29.906 -1.396 1 92.06 78 LEU A N 1
ATOM 621 C CA . LEU A 1 78 ? 3.414 -29.781 -0.13 1 92.06 78 LEU A CA 1
ATOM 622 C C . LEU A 1 78 ? 3.164 -28.312 0.202 1 92.06 78 LEU A C 1
ATOM 624 O O . LEU A 1 78 ? 4.043 -27.469 0.003 1 92.06 78 LEU A O 1
ATOM 628 N N . ASN A 1 79 ? 1.972 -28.031 0.679 1 86.38 79 ASN A N 1
ATOM 629 C CA . ASN A 1 79 ? 1.749 -26.688 1.209 1 86.38 79 ASN A CA 1
ATOM 630 C C . ASN A 1 79 ? 2.494 -26.469 2.523 1 86.38 79 ASN A C 1
ATOM 632 O O . ASN A 1 79 ? 2.795 -27.438 3.234 1 86.38 79 ASN A O 1
ATOM 636 N N . PRO A 1 80 ? 2.805 -25.281 2.812 1 84.38 80 PRO A N 1
ATOM 637 C CA . PRO A 1 80 ? 3.633 -24.984 3.98 1 84.38 80 PRO A CA 1
ATOM 638 C C . PRO A 1 80 ? 3.049 -25.531 5.277 1 84.38 80 PRO A C 1
ATOM 640 O O . PRO A 1 80 ? 3.787 -26.047 6.121 1 84.38 80 PRO A O 1
ATOM 643 N N . LEU A 1 81 ? 1.778 -25.484 5.43 1 78.94 81 LEU A N 1
ATOM 644 C CA . LEU A 1 81 ? 1.146 -25.984 6.648 1 78.94 81 LEU A CA 1
ATOM 645 C C . LEU A 1 81 ? 1.289 -27.5 6.766 1 78.94 81 LEU A C 1
ATOM 647 O O . LEU A 1 81 ? 1.6 -28.016 7.844 1 78.94 81 LEU A O 1
ATOM 651 N N . ALA A 1 82 ? 1.026 -28.141 5.664 1 81.81 82 ALA A N 1
ATOM 652 C CA . ALA A 1 82 ? 1.188 -29.594 5.633 1 81.81 82 ALA A CA 1
ATOM 653 C C . ALA A 1 82 ? 2.639 -30 5.887 1 81.81 82 ALA A C 1
ATOM 655 O O . ALA A 1 82 ? 2.91 -30.953 6.617 1 81.81 82 ALA A O 1
ATOM 656 N N . ALA A 1 83 ? 3.5 -29.234 5.281 1 85.75 83 ALA A N 1
ATOM 657 C CA . ALA A 1 83 ? 4.926 -29.516 5.457 1 85.75 83 ALA A CA 1
ATOM 658 C C . ALA A 1 83 ? 5.336 -29.359 6.918 1 85.75 83 ALA A C 1
ATOM 660 O O . ALA A 1 83 ? 6.086 -30.188 7.445 1 85.75 83 ALA A O 1
ATOM 661 N N . LYS A 1 84 ? 4.871 -28.266 7.508 1 83.56 84 LYS A N 1
ATOM 662 C CA . LYS A 1 84 ? 5.191 -28.031 8.914 1 83.56 84 LYS A CA 1
ATOM 663 C C . LYS A 1 84 ? 4.715 -29.188 9.789 1 83.56 84 LYS A C 1
ATOM 665 O O . LYS A 1 84 ? 5.434 -29.625 10.68 1 83.56 84 LYS A O 1
ATOM 670 N N . LYS A 1 85 ? 3.543 -29.672 9.547 1 82 85 LYS A N 1
ATOM 671 C CA . LYS A 1 85 ? 2.947 -30.75 10.328 1 82 85 LYS A CA 1
ATOM 672 C C . LYS A 1 85 ? 3.742 -32.031 10.172 1 82 85 LYS A C 1
ATOM 674 O O . LYS A 1 85 ? 4.059 -32.719 11.164 1 82 85 LYS A O 1
ATOM 679 N N . VAL A 1 86 ? 4.07 -32.344 8.953 1 83.75 86 VAL A N 1
ATOM 680 C CA . VAL A 1 86 ? 4.707 -33.625 8.695 1 83.75 86 VAL A CA 1
ATOM 681 C C . VAL A 1 86 ? 6.176 -33.562 9.117 1 83.75 86 VAL A C 1
ATOM 683 O O . VAL A 1 86 ? 6.754 -34.562 9.516 1 83.75 86 VAL A O 1
ATOM 686 N N . MET A 1 87 ? 6.688 -32.312 9.117 1 84.12 87 MET A N 1
ATOM 687 C CA . MET A 1 87 ? 8.109 -32.156 9.406 1 84.12 87 MET A CA 1
ATOM 688 C C . MET A 1 87 ? 8.344 -32.094 10.914 1 84.12 87 MET A C 1
ATOM 690 O O . MET A 1 87 ? 9.477 -32.25 11.375 1 84.12 87 MET A O 1
ATOM 694 N N . GLU A 1 88 ? 7.336 -31.688 11.625 1 79 88 GLU A N 1
ATOM 695 C CA . GLU A 1 88 ? 7.461 -31.562 13.07 1 79 88 GLU A CA 1
ATOM 696 C C . GLU A 1 88 ? 8.086 -32.812 13.68 1 79 88 GLU A C 1
ATOM 698 O O . GLU A 1 88 ? 8.828 -32.719 14.656 1 79 88 GLU A O 1
ATOM 703 N N . GLU A 1 89 ? 7.859 -33.875 13.133 1 72.5 89 GLU A N 1
ATOM 704 C CA . GLU A 1 89 ? 8.359 -35.125 13.656 1 72.5 89 GLU A CA 1
ATOM 705 C C . GLU A 1 89 ? 9.852 -35.312 13.383 1 72.5 89 GLU A C 1
ATOM 707 O O . GLU A 1 89 ? 10.523 -36.094 14.023 1 72.5 89 GLU A O 1
ATOM 712 N N . PHE A 1 90 ? 10.266 -34.531 12.445 1 67.94 90 PHE A N 1
ATOM 713 C CA . PHE A 1 90 ? 11.625 -34.781 11.984 1 67.94 90 PHE A CA 1
ATOM 714 C C . PHE A 1 90 ? 12.547 -33.625 12.422 1 67.94 90 PHE A C 1
ATOM 716 O O . PHE A 1 90 ? 13.758 -33.688 12.164 1 67.94 90 PHE A O 1
ATOM 723 N N . ARG A 1 91 ? 12.047 -32.469 12.945 1 60.72 91 ARG A N 1
ATOM 724 C CA . ARG A 1 91 ? 12.805 -31.219 13.078 1 60.72 91 ARG A CA 1
ATOM 725 C C . ARG A 1 91 ? 13.406 -31.109 14.477 1 60.72 91 ARG A C 1
ATOM 727 O O . ARG A 1 91 ? 12.719 -30.719 15.422 1 60.72 91 ARG A O 1
ATOM 734 N N . HIS A 1 92 ? 14.438 -31.844 14.75 1 58.28 92 HIS A N 1
ATOM 735 C CA . HIS A 1 92 ? 15.18 -31.531 15.969 1 58.28 92 HIS A CA 1
ATOM 736 C C . HIS A 1 92 ? 16.062 -30.297 15.781 1 58.28 92 HIS A C 1
ATOM 738 O O . HIS A 1 92 ? 16.172 -29.469 16.688 1 58.28 92 HIS A O 1
ATOM 744 N N . THR A 1 93 ? 16.766 -30.219 14.703 1 67.12 93 THR A N 1
ATOM 745 C CA . THR A 1 93 ? 17.609 -29.094 14.352 1 67.12 93 THR A CA 1
ATOM 746 C C . THR A 1 93 ? 17.188 -28.5 13.008 1 67.12 93 THR A C 1
ATOM 748 O O . THR A 1 93 ? 16.969 -29.234 12.039 1 67.12 93 THR A O 1
ATOM 751 N N . LYS A 1 94 ? 16.922 -27.203 12.945 1 71.19 94 LYS A N 1
ATOM 752 C CA . LYS A 1 94 ? 16.375 -26.609 11.734 1 71.19 94 LYS A CA 1
ATOM 753 C C . LYS A 1 94 ? 17.469 -26.016 10.859 1 71.19 94 LYS A C 1
ATOM 755 O O . LYS A 1 94 ? 18.047 -24.969 11.188 1 71.19 94 LYS A O 1
ATOM 760 N N . THR A 1 95 ? 17.953 -26.859 9.898 1 82.31 95 THR A N 1
ATOM 761 C CA . THR A 1 95 ? 18.766 -26.391 8.789 1 82.31 95 THR A CA 1
ATOM 762 C C . THR A 1 95 ? 18.125 -26.719 7.449 1 82.31 95 THR A C 1
ATOM 764 O O . THR A 1 95 ? 17.328 -27.656 7.359 1 82.31 95 THR A O 1
ATOM 767 N N . ASP A 1 96 ? 18.469 -25.984 6.379 1 82.5 96 ASP A N 1
ATOM 768 C CA . ASP A 1 96 ? 17.891 -26.188 5.051 1 82.5 96 ASP A CA 1
ATOM 769 C C . ASP A 1 96 ? 18.203 -27.609 4.543 1 82.5 96 ASP A C 1
ATOM 771 O O . ASP A 1 96 ? 17.344 -28.234 3.926 1 82.5 96 ASP A O 1
ATOM 775 N N . ALA A 1 97 ? 19.375 -28.125 4.844 1 85.25 97 ALA A N 1
ATOM 776 C CA . ALA A 1 97 ? 19.766 -29.469 4.426 1 85.25 97 ALA A CA 1
ATOM 777 C C . ALA A 1 97 ? 18.938 -30.531 5.148 1 85.25 97 ALA A C 1
ATOM 779 O O . ALA A 1 97 ? 18.469 -31.484 4.531 1 85.25 97 ALA A O 1
ATOM 780 N N . LEU A 1 98 ? 18.734 -30.312 6.34 1 88.88 98 LEU A N 1
ATOM 781 C CA . LEU A 1 98 ? 17.953 -31.25 7.141 1 88.88 98 LEU A CA 1
ATOM 782 C C . LEU A 1 98 ? 16.469 -31.188 6.77 1 88.88 98 LEU A C 1
ATOM 784 O O . LEU A 1 98 ? 15.766 -32.188 6.832 1 88.88 98 LEU A O 1
ATOM 788 N N . ASP A 1 99 ? 16.078 -30.016 6.355 1 90.94 99 ASP A N 1
ATOM 789 C CA . ASP A 1 99 ? 14.688 -29.875 5.914 1 90.94 99 ASP A CA 1
ATOM 790 C C . ASP A 1 99 ? 14.43 -30.688 4.656 1 90.94 99 ASP A C 1
ATOM 792 O O . ASP A 1 99 ? 13.367 -31.297 4.52 1 90.94 99 ASP A O 1
ATOM 796 N N . ALA A 1 100 ? 15.438 -30.719 3.801 1 94.94 100 ALA A N 1
ATOM 797 C CA . ALA A 1 100 ? 15.312 -31.547 2.596 1 94.94 100 ALA A CA 1
ATOM 798 C C . ALA A 1 100 ? 15.203 -33.031 2.943 1 94.94 100 ALA A C 1
ATOM 800 O O . ALA A 1 100 ? 14.383 -33.75 2.369 1 94.94 100 ALA A O 1
ATOM 801 N N . VAL A 1 101 ? 16.016 -33.438 3.883 1 94.44 101 VAL A N 1
ATOM 802 C CA . VAL A 1 101 ? 15.977 -34.812 4.328 1 94.44 101 VAL A CA 1
ATOM 803 C C . VAL A 1 101 ? 14.617 -35.125 4.957 1 94.44 101 VAL A C 1
ATOM 805 O O . VAL A 1 101 ? 14.023 -36.188 4.688 1 94.44 101 VAL A O 1
ATOM 808 N N . GLY A 1 102 ? 14.234 -34.219 5.781 1 92.88 102 GLY A N 1
ATOM 809 C CA . GLY A 1 102 ? 12.938 -34.375 6.414 1 92.88 102 GLY A CA 1
ATOM 810 C C . GLY A 1 102 ? 11.805 -34.531 5.422 1 92.88 102 GLY A C 1
ATOM 811 O O . GLY A 1 102 ? 10.914 -35.375 5.613 1 92.88 102 GLY A O 1
ATOM 812 N N . LEU A 1 103 ? 11.805 -33.781 4.375 1 94.62 103 LEU A N 1
ATOM 813 C CA . LEU A 1 103 ? 10.789 -33.875 3.334 1 94.62 103 LEU A CA 1
ATOM 814 C C . LEU A 1 103 ? 10.812 -35.25 2.67 1 94.62 103 LEU A C 1
ATOM 816 O O . LEU A 1 103 ? 9.758 -35.844 2.463 1 94.62 103 LEU A O 1
ATOM 820 N N . ALA A 1 104 ? 12 -35.719 2.365 1 95 104 ALA A N 1
ATOM 821 C CA . ALA A 1 104 ? 12.141 -37.031 1.744 1 95 104 ALA A CA 1
ATOM 822 C C . ALA A 1 104 ? 11.609 -38.125 2.66 1 95 104 ALA A C 1
ATOM 824 O O . ALA A 1 104 ? 10.914 -39.031 2.209 1 95 104 ALA A O 1
ATOM 825 N N . ARG A 1 105 ? 11.914 -38.031 3.908 1 94.25 105 ARG A N 1
ATOM 826 C CA . ARG A 1 105 ? 11.445 -39 4.875 1 94.25 105 ARG A CA 1
ATOM 827 C C . ARG A 1 105 ? 9.922 -38.969 5.016 1 94.25 105 ARG A C 1
ATOM 829 O O . ARG A 1 105 ? 9.281 -40 5.16 1 94.25 105 ARG A O 1
ATOM 836 N N . ALA A 1 106 ? 9.43 -37.75 5.004 1 92.44 106 ALA A N 1
ATOM 837 C CA . ALA A 1 106 ? 7.98 -37.594 5.062 1 92.44 106 ALA A CA 1
ATOM 838 C C . ALA A 1 106 ? 7.301 -38.281 3.887 1 92.44 106 ALA A C 1
ATOM 840 O O . ALA A 1 106 ? 6.227 -38.875 4.035 1 92.44 106 ALA A O 1
ATOM 841 N N . MET A 1 107 ? 7.926 -38.188 2.746 1 93.69 107 MET A N 1
ATOM 842 C CA . MET A 1 107 ? 7.398 -38.844 1.557 1 93.69 107 MET A CA 1
ATOM 843 C C . MET A 1 107 ? 7.355 -40.375 1.755 1 93.69 107 MET A C 1
ATOM 845 O O . MET A 1 107 ? 6.363 -41 1.411 1 93.69 107 MET A O 1
ATOM 849 N N . ILE A 1 108 ? 8.383 -40.906 2.299 1 91.81 108 ILE A N 1
ATOM 850 C CA . ILE A 1 108 ? 8.492 -42.344 2.51 1 91.81 108 ILE A CA 1
ATOM 851 C C . ILE A 1 108 ? 7.449 -42.812 3.523 1 91.81 108 ILE A C 1
ATOM 853 O O . ILE A 1 108 ? 6.793 -43.844 3.33 1 91.81 108 ILE A O 1
ATOM 857 N N . LYS A 1 109 ? 7.312 -42.031 4.469 1 91.25 109 LYS A N 1
ATOM 858 C CA . LYS A 1 109 ? 6.414 -42.406 5.559 1 91.25 109 LYS A CA 1
ATOM 859 C C . LYS A 1 109 ? 4.953 -42.281 5.129 1 91.25 109 LYS A C 1
ATOM 861 O O . LYS A 1 109 ? 4.145 -43.188 5.414 1 91.25 109 LYS A O 1
ATOM 866 N N . ASN A 1 110 ? 4.582 -41.188 4.469 1 90.75 110 ASN A N 1
ATOM 867 C CA . ASN A 1 110 ? 3.18 -40.875 4.219 1 90.75 110 ASN A CA 1
ATOM 868 C C . ASN A 1 110 ? 2.734 -41.344 2.84 1 90.75 110 ASN A C 1
ATOM 870 O O . ASN A 1 110 ? 1.535 -41.406 2.562 1 90.75 110 ASN A O 1
ATOM 874 N N . HIS A 1 111 ? 3.664 -41.594 1.968 1 90.44 111 HIS A N 1
ATOM 875 C CA . HIS A 1 111 ? 3.369 -42.062 0.61 1 90.44 111 HIS A CA 1
ATOM 876 C C . HIS A 1 111 ? 2.41 -41.094 -0.088 1 90.44 111 HIS A C 1
ATOM 878 O O . HIS A 1 111 ? 1.384 -41.5 -0.623 1 90.44 111 HIS A O 1
ATOM 884 N N . PHE A 1 112 ? 2.818 -39.875 -0.2 1 91.94 112 PHE A N 1
ATOM 885 C CA . PHE A 1 112 ? 1.99 -38.844 -0.816 1 91.94 112 PHE A CA 1
ATOM 886 C C . PHE A 1 112 ? 1.77 -39.156 -2.295 1 91.94 112 PHE A C 1
ATOM 888 O O . PHE A 1 112 ? 2.668 -39.656 -2.975 1 91.94 112 PHE A O 1
ATOM 895 N N . ARG A 1 113 ? 0.577 -38.844 -2.721 1 89.56 113 ARG A N 1
ATOM 896 C CA . ARG A 1 113 ? 0.303 -38.906 -4.152 1 89.56 113 ARG A CA 1
ATOM 897 C C . ARG A 1 113 ? 0.919 -37.719 -4.887 1 89.56 113 ARG A C 1
ATOM 899 O O . ARG A 1 113 ? 1.079 -36.625 -4.312 1 89.56 113 ARG A O 1
ATOM 906 N N . PRO A 1 114 ? 1.284 -37.938 -6.141 1 92.31 114 PRO A N 1
ATOM 907 C CA . PRO A 1 114 ? 1.793 -36.812 -6.938 1 92.31 114 PRO A CA 1
ATOM 908 C C . PRO A 1 114 ? 0.791 -35.688 -7.051 1 92.31 114 PRO A C 1
ATOM 910 O O . PRO A 1 114 ? -0.42 -35.906 -7.094 1 92.31 114 PRO A O 1
ATOM 913 N N . THR A 1 115 ? 1.316 -34.531 -7.074 1 91.69 115 THR A N 1
ATOM 914 C CA . THR A 1 115 ? 0.498 -33.312 -7.176 1 91.69 115 THR A CA 1
ATOM 915 C C . THR A 1 115 ? -0.189 -33.25 -8.531 1 91.69 115 THR A C 1
ATOM 917 O O . THR A 1 115 ? 0.423 -33.531 -9.562 1 91.69 115 THR A O 1
ATOM 920 N N . TYR A 1 116 ? -1.472 -32.844 -8.477 1 88.81 116 TYR A N 1
ATOM 921 C CA . TYR A 1 116 ? -2.244 -32.656 -9.695 1 88.81 116 TYR A CA 1
ATOM 922 C C . TYR A 1 116 ? -1.658 -31.516 -10.539 1 88.81 116 TYR A C 1
ATOM 924 O O . TYR A 1 116 ? -1.41 -30.422 -10.039 1 88.81 116 TYR A O 1
ATOM 932 N N . GLN A 1 117 ? -1.378 -31.859 -11.773 1 89.06 117 GLN A N 1
ATOM 933 C CA . GLN A 1 117 ? -0.853 -30.828 -12.68 1 89.06 117 GLN A CA 1
ATOM 934 C C . GLN A 1 117 ? -1.978 -30.156 -13.461 1 89.06 117 GLN A C 1
ATOM 936 O O . GLN A 1 117 ? -2.547 -30.75 -14.383 1 89.06 117 GLN A O 1
ATOM 941 N N . GLU A 1 118 ? -2.195 -28.984 -13.094 1 87.56 118 GLU A N 1
ATOM 942 C CA . GLU A 1 118 ? -3.268 -28.219 -13.727 1 87.56 118 GLU A CA 1
ATOM 943 C C . GLU A 1 118 ? -2.809 -27.609 -15.055 1 87.56 118 GLU A C 1
ATOM 945 O O . GLU A 1 118 ? -1.608 -27.438 -15.273 1 87.56 118 GLU A O 1
ATOM 950 N N . SER A 1 119 ? -3.852 -27.344 -15.922 1 90 119 SER A N 1
ATOM 951 C CA . SER A 1 119 ? -3.574 -26.641 -17.172 1 90 119 SER A CA 1
ATOM 952 C C . SER A 1 119 ? -2.945 -25.281 -16.891 1 90 119 SER A C 1
ATOM 954 O O . SER A 1 119 ? -3.285 -24.609 -15.914 1 90 119 SER A O 1
ATOM 956 N N . PRO A 1 120 ? -2.055 -24.812 -17.781 1 90.12 120 PRO A N 1
ATOM 957 C CA . PRO A 1 120 ? -1.36 -23.547 -17.609 1 90.12 120 PRO A CA 1
ATOM 958 C C . PRO A 1 120 ? -2.318 -22.359 -17.547 1 90.12 120 PRO A C 1
ATOM 960 O O . PRO A 1 120 ? -1.99 -21.328 -16.953 1 90.12 120 PRO A O 1
ATOM 963 N N . VAL A 1 121 ? -3.496 -22.562 -18.125 1 94.75 121 VAL A N 1
ATOM 964 C CA . VAL A 1 121 ? -4.465 -21.484 -18.156 1 94.75 121 VAL A CA 1
ATOM 965 C C . VAL A 1 121 ? -4.863 -21.094 -16.734 1 94.75 121 VAL A C 1
ATOM 967 O O . VAL A 1 121 ? -5.051 -19.906 -16.438 1 94.75 121 VAL A O 1
ATOM 970 N N . TYR A 1 122 ? -4.906 -22.062 -15.859 1 95.12 122 TYR A N 1
ATOM 971 C CA . TYR A 1 122 ? -5.316 -21.797 -14.484 1 95.12 122 TYR A CA 1
ATOM 972 C C . TYR A 1 122 ? -4.254 -20.984 -13.758 1 95.12 122 TYR A C 1
ATOM 974 O O . TYR A 1 122 ? -4.582 -20.078 -12.977 1 95.12 122 TYR A O 1
ATOM 982 N N . THR A 1 123 ? -3.006 -21.297 -14.023 1 92.38 123 THR A N 1
ATOM 983 C CA . THR A 1 123 ? -1.917 -20.547 -13.398 1 92.38 123 THR A CA 1
ATOM 984 C C . THR A 1 123 ? -1.893 -19.109 -13.898 1 92.38 123 THR A C 1
ATOM 986 O O . THR A 1 123 ? -1.651 -18.172 -13.117 1 92.38 123 THR A O 1
ATOM 989 N N . GLU A 1 124 ? -2.172 -18.938 -15.172 1 95.69 124 GLU A N 1
ATOM 990 C CA . GLU A 1 124 ? -2.221 -17.594 -15.75 1 95.69 124 GLU A CA 1
ATOM 991 C C . GLU A 1 124 ? -3.373 -16.781 -15.164 1 95.69 124 GLU A C 1
ATOM 993 O O . GLU A 1 124 ? -3.199 -15.617 -14.812 1 95.69 124 GLU A O 1
ATOM 998 N N . LEU A 1 125 ? -4.508 -17.453 -15.062 1 97.31 125 LEU A N 1
ATOM 999 C CA . LEU A 1 125 ? -5.664 -16.797 -14.461 1 97.31 125 LEU A CA 1
ATOM 1000 C C . LEU A 1 125 ? -5.375 -16.406 -13.016 1 97.31 125 LEU A C 1
ATOM 1002 O O . LEU A 1 125 ? -5.762 -15.32 -12.578 1 97.31 125 LEU A O 1
ATOM 1006 N N . HIS A 1 126 ? -4.695 -17.297 -12.367 1 96 126 HIS A N 1
ATOM 1007 C CA . HIS A 1 126 ? -4.348 -17.047 -10.977 1 96 126 HIS A CA 1
ATOM 1008 C C . HIS A 1 126 ? -3.457 -15.812 -10.844 1 96 126 HIS A C 1
ATOM 1010 O O . HIS A 1 126 ? -3.691 -14.961 -9.984 1 96 126 HIS A O 1
ATOM 1016 N N . ASP A 1 127 ? -2.48 -15.688 -11.664 1 95.69 127 ASP A N 1
ATOM 1017 C CA . ASP A 1 127 ? -1.574 -14.539 -11.633 1 95.69 127 ASP A CA 1
ATOM 1018 C C . ASP A 1 127 ? -2.32 -13.242 -11.93 1 95.69 127 ASP A C 1
ATOM 1020 O O . ASP A 1 127 ? -2.09 -12.227 -11.273 1 95.69 127 ASP A O 1
ATOM 1024 N N . LEU A 1 128 ? -3.221 -13.312 -12.922 1 97.75 128 LEU A N 1
ATOM 1025 C CA . LEU A 1 128 ? -4.027 -12.141 -13.273 1 97.75 128 LEU A CA 1
ATOM 1026 C C . LEU A 1 128 ? -4.922 -11.734 -12.109 1 97.75 128 LEU A C 1
ATOM 1028 O O . LEU A 1 128 ? -5.008 -10.547 -11.773 1 97.75 128 LEU A O 1
ATOM 1032 N N . GLU A 1 129 ? -5.527 -12.742 -11.508 1 97.75 129 GLU A N 1
ATOM 1033 C CA . GLU A 1 129 ? -6.418 -12.469 -10.383 1 97.75 129 GLU A CA 1
ATOM 1034 C C . GLU A 1 129 ? -5.66 -11.844 -9.219 1 97.75 129 GLU A C 1
ATOM 1036 O O . GLU A 1 129 ? -6.164 -10.93 -8.562 1 97.75 129 GLU A O 1
ATOM 1041 N N . ARG A 1 130 ? -4.461 -12.289 -8.977 1 95.88 130 ARG A N 1
ATOM 1042 C CA . ARG A 1 130 ? -3.65 -11.734 -7.898 1 95.88 130 ARG A CA 1
ATOM 1043 C C . ARG A 1 130 ? -3.271 -10.289 -8.188 1 95.88 130 ARG A C 1
ATOM 1045 O O . ARG A 1 130 ? -3.23 -9.453 -7.281 1 95.88 130 ARG A O 1
ATOM 1052 N N . THR A 1 131 ? -2.986 -9.977 -9.414 1 96.94 131 THR A N 1
ATOM 1053 C CA . THR A 1 131 ? -2.748 -8.602 -9.82 1 96.94 131 THR A CA 1
ATOM 1054 C C . THR A 1 131 ? -4 -7.75 -9.609 1 96.94 131 THR A C 1
ATOM 1056 O O . THR A 1 131 ? -3.916 -6.617 -9.125 1 96.94 131 THR A O 1
ATOM 1059 N N . TYR A 1 132 ? -5.137 -8.328 -9.977 1 97.62 132 TYR A N 1
ATOM 1060 C CA . TYR A 1 132 ? -6.41 -7.652 -9.766 1 97.62 132 TYR A CA 1
ATOM 1061 C C . TYR A 1 132 ? -6.598 -7.301 -8.289 1 97.62 132 TYR A C 1
ATOM 1063 O O . TYR A 1 132 ? -6.98 -6.176 -7.961 1 97.62 132 TYR A O 1
ATOM 1071 N N . GLN A 1 133 ? -6.277 -8.25 -7.426 1 97.06 133 GLN A N 1
ATOM 1072 C CA . GLN A 1 133 ? -6.422 -8.047 -5.988 1 97.06 133 GLN A CA 1
ATOM 1073 C C . GLN A 1 133 ? -5.438 -6.988 -5.484 1 97.06 133 GLN A C 1
ATOM 1075 O O . GLN A 1 133 ? -5.75 -6.234 -4.562 1 97.06 133 GLN A O 1
ATOM 1080 N N . GLN A 1 134 ? -4.277 -6.969 -6.02 1 96.44 134 GLN A N 1
ATOM 1081 C CA . GLN A 1 134 ? -3.311 -5.926 -5.688 1 96.44 134 GLN A CA 1
ATOM 1082 C C . GLN A 1 134 ? -3.854 -4.543 -6.035 1 96.44 134 GLN A C 1
ATOM 1084 O O . GLN A 1 134 ? -3.727 -3.605 -5.242 1 96.44 134 GLN A O 1
ATOM 1089 N N . PHE A 1 135 ? -4.469 -4.418 -7.23 1 97.44 135 PHE A N 1
ATOM 1090 C CA . PHE A 1 135 ? -5.055 -3.148 -7.652 1 97.44 135 PHE A CA 1
ATOM 1091 C C . PHE A 1 135 ? -6.203 -2.754 -6.734 1 97.44 135 PHE A C 1
ATOM 1093 O O . PHE A 1 135 ? -6.391 -1.571 -6.438 1 97.44 135 PHE A O 1
ATOM 1100 N N . ASN A 1 136 ? -6.953 -3.756 -6.27 1 96.5 136 ASN A N 1
ATOM 1101 C CA . ASN A 1 136 ? -8.023 -3.469 -5.316 1 96.5 136 ASN A CA 1
ATOM 1102 C C . ASN A 1 136 ? -7.477 -2.844 -4.035 1 96.5 136 ASN A C 1
ATOM 1104 O O . ASN A 1 136 ? -8.039 -1.88 -3.518 1 96.5 136 ASN A O 1
ATOM 1108 N N . LYS A 1 137 ? -6.418 -3.406 -3.604 1 96.75 137 LYS A N 1
ATOM 1109 C CA . LYS A 1 137 ? -5.785 -2.863 -2.404 1 96.75 137 LYS A CA 1
ATOM 1110 C C . LYS A 1 137 ? -5.273 -1.445 -2.645 1 96.75 137 LYS A C 1
ATOM 1112 O O . LYS A 1 137 ? -5.426 -0.571 -1.789 1 96.75 137 LYS A O 1
ATOM 1117 N N . ASP A 1 138 ? -4.684 -1.213 -3.76 1 97.31 138 ASP A N 1
ATOM 1118 C CA . ASP A 1 138 ? -4.156 0.102 -4.113 1 97.31 138 ASP A CA 1
ATOM 1119 C C . ASP A 1 138 ? -5.277 1.14 -4.184 1 97.31 138 ASP A C 1
ATOM 1121 O O . ASP A 1 138 ? -5.094 2.287 -3.771 1 97.31 138 ASP A O 1
ATOM 1125 N N . ILE A 1 139 ? -6.406 0.732 -4.73 1 96.75 139 ILE A N 1
ATOM 1126 C CA . ILE A 1 139 ? -7.539 1.642 -4.867 1 96.75 139 ILE A CA 1
ATOM 1127 C C . ILE A 1 139 ? -8 2.098 -3.484 1 96.75 139 ILE A C 1
ATOM 1129 O O . ILE A 1 139 ? -8.258 3.285 -3.268 1 96.75 139 ILE A O 1
ATOM 1133 N N . VAL A 1 140 ? -8.133 1.188 -2.639 1 96.69 140 VAL A N 1
ATOM 1134 C CA . VAL A 1 140 ? -8.586 1.503 -1.286 1 96.69 140 VAL A CA 1
ATOM 1135 C C . VAL A 1 140 ? -7.598 2.461 -0.623 1 96.69 140 VAL A C 1
ATOM 1137 O O . VAL A 1 140 ? -8 3.457 -0.019 1 96.69 140 VAL A O 1
ATOM 1140 N N . THR A 1 141 ? -6.328 2.176 -0.757 1 97.06 141 THR A N 1
ATOM 1141 C CA . THR A 1 141 ? -5.277 3.018 -0.191 1 97.06 141 THR A CA 1
ATOM 1142 C C . THR A 1 141 ? -5.355 4.434 -0.755 1 97.06 141 THR A C 1
ATOM 1144 O O . THR A 1 141 ? -5.324 5.41 -0.003 1 97.06 141 THR A O 1
ATOM 1147 N N . ASN A 1 142 ? -5.484 4.543 -2.041 1 97.12 142 ASN A N 1
ATOM 1148 C CA . ASN A 1 142 ? -5.504 5.852 -2.688 1 97.12 142 ASN A CA 1
ATOM 1149 C C . ASN A 1 142 ? -6.793 6.605 -2.389 1 97.12 142 ASN A C 1
ATOM 1151 O O . ASN A 1 142 ? -6.789 7.832 -2.285 1 97.12 142 ASN A O 1
ATOM 1155 N N . LYS A 1 143 ? -7.902 5.891 -2.256 1 97.25 143 LYS A N 1
ATOM 1156 C CA . LYS A 1 143 ? -9.148 6.535 -1.862 1 97.25 143 LYS A CA 1
ATOM 1157 C C . LYS A 1 143 ? -9.055 7.117 -0.454 1 97.25 143 LYS A C 1
ATOM 1159 O O . LYS A 1 143 ? -9.562 8.203 -0.187 1 97.25 143 LYS A O 1
ATOM 1164 N N . ASN A 1 144 ? -8.438 6.383 0.366 1 96.44 144 ASN A N 1
ATOM 1165 C CA . ASN A 1 144 ? -8.219 6.891 1.716 1 96.44 144 ASN A CA 1
ATOM 1166 C C . ASN A 1 144 ? -7.324 8.125 1.713 1 96.44 144 ASN A C 1
ATOM 1168 O O . ASN A 1 144 ? -7.586 9.094 2.432 1 96.44 144 ASN A O 1
ATOM 1172 N N . ARG A 1 145 ? -6.27 8.062 0.983 1 96.94 145 ARG A N 1
ATOM 1173 C CA . ARG A 1 145 ? -5.395 9.219 0.835 1 96.94 145 ARG A CA 1
ATOM 1174 C C . ARG A 1 145 ? -6.156 10.414 0.276 1 96.94 145 ARG A C 1
ATOM 1176 O O . ARG A 1 145 ? -5.984 11.539 0.745 1 96.94 145 ARG A O 1
ATOM 1183 N N . LEU A 1 146 ? -6.977 10.133 -0.743 1 97.38 146 LEU A N 1
ATOM 1184 C CA . LEU A 1 146 ? -7.801 11.164 -1.352 1 97.38 146 LEU A CA 1
ATOM 1185 C C . LEU A 1 146 ? -8.758 11.766 -0.33 1 97.38 146 LEU A C 1
ATOM 1187 O O . LEU A 1 146 ? -8.906 12.992 -0.253 1 97.38 146 LEU A O 1
ATOM 1191 N N . HIS A 1 147 ? -9.383 10.898 0.438 1 96.38 147 HIS A N 1
ATOM 1192 C CA . HIS A 1 147 ? -10.281 11.367 1.487 1 96.38 147 HIS A CA 1
ATOM 1193 C C . HIS A 1 147 ? -9.562 12.305 2.451 1 96.38 147 HIS A C 1
ATOM 1195 O O . HIS A 1 147 ? -10.078 13.375 2.781 1 96.38 147 HIS A O 1
ATOM 1201 N N . ARG A 1 148 ? -8.398 11.992 2.84 1 95.12 148 ARG A N 1
ATOM 1202 C CA . ARG A 1 148 ? -7.621 12.82 3.76 1 95.12 148 ARG A CA 1
ATOM 1203 C C . ARG A 1 148 ? -7.309 14.18 3.143 1 95.12 148 ARG A C 1
ATOM 1205 O O . ARG A 1 148 ? -7.43 15.211 3.807 1 95.12 148 ARG A O 1
ATOM 1212 N N . ALA A 1 149 ? -6.883 14.156 1.895 1 96.75 149 ALA A N 1
ATOM 1213 C CA . ALA A 1 149 ? -6.582 15.406 1.203 1 96.75 149 ALA A CA 1
ATOM 1214 C C . ALA A 1 149 ? -7.832 16.266 1.062 1 96.75 149 ALA A C 1
ATOM 1216 O O . ALA A 1 149 ? -7.781 17.484 1.275 1 96.75 149 ALA A O 1
ATOM 1217 N N . LEU A 1 150 ? -8.945 15.602 0.786 1 97.06 150 LEU A N 1
ATOM 1218 C CA . LEU A 1 150 ? -10.203 16.312 0.586 1 97.06 150 LEU A CA 1
ATOM 1219 C C . LEU A 1 150 ? -10.672 16.953 1.888 1 97.06 150 LEU A C 1
ATOM 1221 O O . LEU A 1 150 ? -11.305 18.016 1.869 1 97.06 150 LEU A O 1
ATOM 1225 N N . GLN A 1 151 ? -10.336 16.359 2.99 1 95.75 151 GLN A N 1
ATOM 1226 C CA . GLN A 1 151 ? -10.719 16.938 4.277 1 95.75 151 GLN A CA 1
ATOM 1227 C C . GLN A 1 151 ? -10.086 18.312 4.484 1 95.75 151 GLN A C 1
ATOM 1229 O O . GLN A 1 151 ? -10.625 19.141 5.215 1 95.75 151 GLN A O 1
ATOM 1234 N N . LEU A 1 152 ? -9.016 18.594 3.803 1 96.06 152 LEU A N 1
ATOM 1235 C CA . LEU A 1 152 ? -8.312 19.859 3.947 1 96.06 152 LEU A CA 1
ATOM 1236 C C . LEU A 1 152 ? -8.758 20.844 2.877 1 96.06 152 LEU A C 1
ATOM 1238 O O . LEU A 1 152 ? -8.656 22.062 3.068 1 96.06 152 LEU A O 1
ATOM 1242 N N . THR A 1 153 ? -9.234 20.359 1.735 1 97.69 153 THR A N 1
ATOM 1243 C CA . THR A 1 153 ? -9.453 21.234 0.588 1 97.69 153 THR A CA 1
ATOM 1244 C C . THR A 1 153 ? -10.945 21.438 0.339 1 97.69 153 THR A C 1
ATOM 1246 O O . THR A 1 153 ? -11.422 22.562 0.27 1 97.69 153 THR A O 1
ATOM 1249 N N . PHE A 1 154 ? -11.703 20.328 0.221 1 97.94 154 PHE A N 1
ATOM 1250 C CA . PHE A 1 154 ? -13.117 20.375 -0.13 1 97.94 154 PHE A CA 1
ATOM 1251 C C . PHE A 1 154 ? -13.844 19.141 0.4 1 97.94 154 PHE A C 1
ATOM 1253 O O . PHE A 1 154 ? -14.391 18.359 -0.377 1 97.94 154 PHE A O 1
ATOM 1260 N N . PRO A 1 155 ? -13.961 19 1.714 1 95.56 155 PRO A N 1
ATOM 1261 C CA . PRO A 1 155 ? -14.57 17.812 2.299 1 95.56 155 PRO A CA 1
ATOM 1262 C C . PRO A 1 155 ? -16.016 17.609 1.851 1 95.56 155 PRO A C 1
ATOM 1264 O O . PRO A 1 155 ? -16.469 16.469 1.698 1 95.56 155 PRO A O 1
ATOM 1267 N N . GLU A 1 156 ? -16.75 18.656 1.582 1 95.75 156 GLU A N 1
ATOM 1268 C CA . GLU A 1 156 ? -18.188 18.609 1.283 1 95.75 156 GLU A CA 1
ATOM 1269 C C . GLU A 1 156 ? -18.438 17.938 -0.066 1 95.75 156 GLU A C 1
ATOM 1271 O O . GLU A 1 156 ? -19.547 17.453 -0.326 1 95.75 156 GLU A O 1
ATOM 1276 N N . ILE A 1 157 ? -17.422 17.906 -0.927 1 97.12 157 ILE A N 1
ATOM 1277 C CA . ILE A 1 157 ? -17.594 17.344 -2.268 1 97.12 157 ILE A CA 1
ATOM 1278 C C . ILE A 1 157 ? -17.922 15.859 -2.176 1 97.12 157 ILE A C 1
ATOM 1280 O O . ILE A 1 157 ? -18.453 15.273 -3.123 1 97.12 157 ILE A O 1
ATOM 1284 N N . GLU A 1 158 ? -17.578 15.227 -1.075 1 95.5 158 GLU A N 1
ATOM 1285 C CA . GLU A 1 158 ? -17.859 13.805 -0.888 1 95.5 158 GLU A CA 1
ATOM 1286 C C . GLU A 1 158 ? -19.359 13.547 -0.763 1 95.5 158 GLU A C 1
ATOM 1288 O O . GLU A 1 158 ? -19.812 12.406 -0.854 1 95.5 158 GLU A O 1
ATOM 1293 N N . HIS A 1 159 ? -20.125 14.648 -0.624 1 94.44 159 HIS A N 1
ATOM 1294 C CA . HIS A 1 159 ? -21.578 14.547 -0.558 1 94.44 159 HIS A CA 1
ATOM 1295 C C . HIS A 1 159 ? -22.219 14.938 -1.886 1 94.44 159 HIS A C 1
ATOM 1297 O O . HIS A 1 159 ? -23.438 15.094 -1.969 1 94.44 159 HIS A O 1
ATOM 1303 N N . PHE A 1 160 ? -21.422 15.125 -2.965 1 95.12 160 PHE A N 1
ATOM 1304 C CA . PHE A 1 160 ? -21.875 15.547 -4.281 1 95.12 160 PHE A CA 1
ATOM 1305 C C . PHE A 1 160 ? -22.812 14.508 -4.887 1 95.12 160 PHE A C 1
ATOM 1307 O O . PHE A 1 160 ? -23.859 14.859 -5.438 1 95.12 160 PHE A O 1
ATOM 1314 N N . MET A 1 161 ? -22.391 13.281 -4.688 1 91.31 161 MET A N 1
ATOM 1315 C CA . MET A 1 161 ? -23.188 12.156 -5.168 1 91.31 161 MET A CA 1
ATOM 1316 C C . MET A 1 161 ? -23.453 11.156 -4.051 1 91.31 161 MET A C 1
ATOM 1318 O O . MET A 1 161 ? -22.891 11.281 -2.957 1 91.31 161 MET A O 1
ATOM 1322 N N . SER A 1 162 ? -24.359 10.203 -4.305 1 86.62 162 SER A N 1
ATOM 1323 C CA . SER A 1 162 ? -24.688 9.18 -3.322 1 86.62 162 SER A CA 1
ATOM 1324 C C . SER A 1 162 ? -23.484 8.266 -3.061 1 86.62 162 SER A C 1
ATOM 1326 O O . SER A 1 162 ? -23.359 7.703 -1.971 1 86.62 162 SER A O 1
ATOM 1328 N N . SER A 1 163 ? -22.688 8.156 -4.078 1 87.31 163 SER A N 1
ATOM 1329 C CA . SER A 1 163 ? -21.484 7.348 -3.949 1 87.31 163 SER A CA 1
ATOM 1330 C C . SER A 1 163 ? -20.234 8.148 -4.301 1 87.31 163 SER A C 1
ATOM 1332 O O . SER A 1 163 ? -20.281 9.016 -5.18 1 87.31 163 SER A O 1
ATOM 1334 N N . THR A 1 164 ? -19.219 7.953 -3.588 1 90.06 164 THR A N 1
ATOM 1335 C CA . THR A 1 164 ? -17.953 8.602 -3.867 1 90.06 164 THR A CA 1
ATOM 1336 C C . THR A 1 164 ? -17.125 7.773 -4.848 1 90.06 164 THR A C 1
ATOM 1338 O O . THR A 1 164 ? -15.945 7.508 -4.602 1 90.06 164 THR A O 1
ATOM 1341 N N . ASP A 1 165 ? -17.812 7.32 -5.809 1 89.06 165 ASP A N 1
ATOM 1342 C CA . ASP A 1 165 ? -17.188 6.504 -6.848 1 89.06 165 ASP A CA 1
ATOM 1343 C C . ASP A 1 165 ? -17.828 6.773 -8.211 1 89.06 165 ASP A C 1
ATOM 1345 O O . ASP A 1 165 ? -18.812 7.5 -8.305 1 89.06 165 ASP A O 1
ATOM 1349 N N . GLY A 1 166 ? -17.25 6.25 -9.305 1 88.56 166 GLY A N 1
ATOM 1350 C CA . GLY A 1 166 ? -17.781 6.414 -10.648 1 88.56 166 GLY A CA 1
ATOM 1351 C C . GLY A 1 166 ? -17.031 7.449 -11.469 1 88.56 166 GLY A C 1
ATOM 1352 O O . GLY A 1 166 ? -16.328 8.305 -10.914 1 88.56 166 GLY A O 1
ATOM 1353 N N . VAL A 1 167 ? -17.25 7.465 -12.703 1 89 167 VAL A N 1
ATOM 1354 C CA . VAL A 1 167 ? -16.5 8.281 -13.656 1 89 167 VAL A CA 1
ATOM 1355 C C . VAL A 1 167 ? -16.828 9.758 -13.422 1 89 167 VAL A C 1
ATOM 1357 O O . VAL A 1 167 ? -15.914 10.586 -13.312 1 89 167 VAL A O 1
ATOM 1360 N N . LEU A 1 168 ? -18.094 10.078 -13.312 1 91.69 168 LEU A N 1
ATOM 1361 C CA . LEU A 1 168 ? -18.484 11.469 -13.117 1 91.69 168 LEU A CA 1
ATOM 1362 C C . LEU A 1 168 ? -17.906 12.031 -11.828 1 91.69 168 LEU A C 1
ATOM 1364 O O . LEU A 1 168 ? -17.359 13.133 -11.82 1 91.69 168 LEU A O 1
ATOM 1368 N N . TYR A 1 169 ? -18.078 11.312 -10.75 1 94.06 169 TYR A N 1
ATOM 1369 C CA . TYR A 1 169 ? -17.562 11.766 -9.461 1 94.06 169 TYR A CA 1
ATOM 1370 C C . TYR A 1 169 ? -16.078 12.086 -9.547 1 94.06 169 TYR A C 1
ATOM 1372 O O . TYR A 1 169 ? -15.633 13.156 -9.117 1 94.06 169 TYR A O 1
ATOM 1380 N N . TRP A 1 170 ? -15.273 11.172 -10.164 1 94 170 TRP A N 1
ATOM 1381 C CA . TRP A 1 170 ? -13.828 11.352 -10.242 1 94 170 TRP A CA 1
ATOM 1382 C C . TRP A 1 170 ? -13.484 12.562 -11.102 1 94 170 TRP A C 1
ATOM 1384 O O . TRP A 1 170 ? -12.57 13.328 -10.766 1 94 170 TRP A O 1
ATOM 1394 N N . HIS A 1 171 ? -14.195 12.797 -12.125 1 94.75 171 HIS A N 1
ATOM 1395 C CA . HIS A 1 171 ? -13.945 13.945 -12.992 1 94.75 171 HIS A CA 1
ATOM 1396 C C . HIS A 1 171 ? -14.25 15.258 -12.273 1 94.75 171 HIS A C 1
ATOM 1398 O O . HIS A 1 171 ? -13.508 16.234 -12.406 1 94.75 171 HIS A O 1
ATOM 1404 N N . ILE A 1 172 ? -15.32 15.234 -11.539 1 96.25 172 ILE A N 1
ATOM 1405 C CA . ILE A 1 172 ? -15.719 16.438 -10.812 1 96.25 172 ILE A CA 1
ATOM 1406 C C . ILE A 1 172 ? -14.688 16.75 -9.727 1 96.25 172 ILE A C 1
ATOM 1408 O O . ILE A 1 172 ? -14.305 17.906 -9.547 1 96.25 172 ILE A O 1
ATOM 1412 N N . VAL A 1 173 ? -14.219 15.734 -9.031 1 97.5 173 VAL A N 1
ATOM 1413 C CA . VAL A 1 173 ? -13.219 15.906 -7.98 1 97.5 173 VAL A CA 1
ATOM 1414 C C . VAL A 1 173 ? -11.93 16.469 -8.586 1 97.5 173 VAL A C 1
ATOM 1416 O O . VAL A 1 173 ? -11.297 17.344 -8 1 97.5 173 VAL A O 1
ATOM 1419 N N . GLN A 1 174 ? -11.539 16 -9.781 1 97.25 174 GLN A N 1
ATOM 1420 C CA . GLN A 1 174 ? -10.336 16.469 -10.461 1 97.25 174 GLN A CA 1
ATOM 1421 C C . GLN A 1 174 ? -10.484 17.922 -10.891 1 97.25 174 GLN A C 1
ATOM 1423 O O . GLN A 1 174 ? -9.539 18.703 -10.766 1 97.25 174 GLN A O 1
ATOM 1428 N N . ARG A 1 175 ? -11.672 18.281 -11.32 1 96.94 175 ARG A N 1
ATOM 1429 C CA . ARG A 1 175 ? -11.906 19.609 -11.867 1 96.94 175 ARG A CA 1
ATOM 1430 C C . ARG A 1 175 ? -12.125 20.641 -10.758 1 96.94 175 ARG A C 1
ATOM 1432 O O . ARG A 1 175 ? -11.734 21.797 -10.898 1 96.94 175 ARG A O 1
ATOM 1439 N N . PHE A 1 176 ? -12.758 20.172 -9.695 1 98.12 176 PHE A N 1
ATOM 1440 C CA . PHE A 1 176 ? -13.125 21.109 -8.625 1 98.12 176 PHE A CA 1
ATOM 1441 C C . PHE A 1 176 ? -12.586 20.625 -7.285 1 98.12 176 PHE A C 1
ATOM 1443 O O . PHE A 1 176 ? -13.352 20.391 -6.348 1 98.12 176 PHE A O 1
ATOM 1450 N N . PRO A 1 177 ? -11.242 20.594 -7.133 1 98.38 177 PRO A N 1
ATOM 1451 C CA . PRO A 1 177 ? -10.609 20.094 -5.906 1 98.38 177 PRO A CA 1
ATOM 1452 C C . PRO A 1 177 ? -10.727 21.078 -4.746 1 98.38 177 PRO A C 1
ATOM 1454 O O . PRO A 1 177 ? -10.359 20.75 -3.615 1 98.38 177 PRO A O 1
ATOM 1457 N N . HIS A 1 178 ? -11.273 22.25 -4.996 1 98.69 178 HIS A N 1
ATOM 1458 C CA . HIS A 1 178 ? -11.43 23.312 -4.016 1 98.69 178 HIS A CA 1
ATOM 1459 C C . HIS A 1 178 ? -12.703 24.109 -4.277 1 98.69 178 HIS A C 1
ATOM 1461 O O . HIS A 1 178 ? -13.047 24.391 -5.43 1 98.69 178 HIS A O 1
ATOM 1467 N N . PRO A 1 179 ? -13.383 24.547 -3.24 1 98.38 179 PRO A N 1
ATOM 1468 C CA . PRO A 1 179 ? -14.641 25.266 -3.436 1 98.38 179 PRO A CA 1
ATOM 1469 C C . PRO A 1 179 ? -14.461 26.562 -4.207 1 98.38 179 PRO A C 1
ATOM 1471 O O . PRO A 1 179 ? -15.352 26.984 -4.949 1 98.38 179 PRO A O 1
ATOM 1474 N N . ALA A 1 180 ? -13.344 27.219 -4.023 1 98.06 180 ALA A N 1
ATOM 1475 C CA . ALA A 1 180 ? -13.086 28.484 -4.719 1 98.06 180 ALA A CA 1
ATOM 1476 C C . ALA A 1 180 ? -13.164 28.297 -6.23 1 98.06 180 ALA A C 1
ATOM 1478 O O . ALA A 1 180 ? -13.57 29.219 -6.949 1 98.06 180 ALA A O 1
ATOM 1479 N N . ILE A 1 181 ? -12.789 27.125 -6.691 1 97.88 181 ILE A N 1
ATOM 1480 C CA . ILE A 1 181 ? -12.82 26.844 -8.125 1 97.88 181 ILE A CA 1
ATOM 1481 C C . ILE A 1 181 ? -14.273 26.703 -8.586 1 97.88 181 ILE A C 1
ATOM 1483 O O . ILE A 1 181 ? -14.633 27.188 -9.656 1 97.88 181 ILE A O 1
ATOM 1487 N N . VAL A 1 182 ? -15.102 26.062 -7.844 1 98.19 182 VAL A N 1
ATOM 1488 C CA . VAL A 1 182 ? -16.516 25.922 -8.148 1 98.19 182 VAL A CA 1
ATOM 1489 C C . VAL A 1 182 ? -17.172 27.312 -8.211 1 98.19 182 VAL A C 1
ATOM 1491 O O . VAL A 1 182 ? -17.891 27.625 -9.156 1 98.19 182 VAL A O 1
ATOM 1494 N N . LEU A 1 183 ? -16.859 28.109 -7.18 1 97.62 183 LEU A N 1
ATOM 1495 C CA . LEU A 1 183 ? -17.516 29.391 -6.984 1 97.62 183 LEU A CA 1
ATOM 1496 C C . LEU A 1 183 ? -17.094 30.391 -8.062 1 97.62 183 LEU A C 1
ATOM 1498 O O . LEU A 1 183 ? -17.719 31.438 -8.234 1 97.62 183 LEU A O 1
ATOM 1502 N N . SER A 1 184 ? -16.078 30.062 -8.766 1 97.31 184 SER A N 1
ATOM 1503 C CA . SER A 1 184 ? -15.641 30.922 -9.859 1 97.31 184 SER A CA 1
ATOM 1504 C C . SER A 1 184 ? -16.438 30.641 -11.125 1 97.31 184 SER A C 1
ATOM 1506 O O . SER A 1 184 ? -16.281 31.344 -12.133 1 97.31 184 SER A O 1
ATOM 1508 N N . HIS A 1 185 ? -17.328 29.672 -11.117 1 96.62 185 HIS A N 1
ATOM 1509 C CA . HIS A 1 185 ? -18.172 29.312 -12.258 1 96.62 185 HIS A CA 1
ATOM 1510 C C . HIS A 1 185 ? -19.641 29.641 -11.984 1 96.62 185 HIS A C 1
ATOM 1512 O O . HIS A 1 185 ? -20.094 29.594 -10.844 1 96.62 185 HIS A O 1
ATOM 1518 N N . GLU A 1 186 ? -20.297 29.922 -13.094 1 95.75 186 GLU A N 1
ATOM 1519 C CA . GLU A 1 186 ? -21.75 30.109 -12.984 1 95.75 186 GLU A CA 1
ATOM 1520 C C . GLU A 1 186 ? -22.484 28.781 -13.086 1 95.75 186 GLU A C 1
ATOM 1522 O O . GLU A 1 186 ? -21.922 27.797 -13.57 1 95.75 186 GLU A O 1
ATOM 1527 N N . GLU A 1 187 ? -23.672 28.797 -12.633 1 94.94 187 GLU A N 1
ATOM 1528 C CA . GLU A 1 187 ? -24.469 27.578 -12.602 1 94.94 187 GLU A CA 1
ATOM 1529 C C . GLU A 1 187 ? -24.578 26.953 -13.984 1 94.94 187 GLU A C 1
ATOM 1531 O O . GLU A 1 187 ? -24.469 25.734 -14.125 1 94.94 187 GLU A O 1
ATOM 1536 N N . ASN A 1 188 ? -24.766 27.75 -14.969 1 94.81 188 ASN A N 1
ATOM 1537 C CA . ASN A 1 188 ? -24.922 27.234 -16.328 1 94.81 188 ASN A CA 1
ATOM 1538 C C . ASN A 1 188 ? -23.625 26.578 -16.812 1 94.81 188 ASN A C 1
ATOM 1540 O O . ASN A 1 188 ? -23.672 25.562 -17.516 1 94.81 188 ASN A O 1
ATOM 1544 N N . GLU A 1 189 ? -22.578 27.188 -16.469 1 95.88 189 GLU A N 1
ATOM 1545 C CA . GLU A 1 189 ? -21.281 26.609 -16.844 1 95.88 189 GLU A CA 1
ATOM 1546 C C . GLU A 1 189 ? -21.062 25.266 -16.172 1 95.88 189 GLU A C 1
ATOM 1548 O O . GLU A 1 189 ? -20.578 24.312 -16.797 1 95.88 189 GLU A O 1
ATOM 1553 N N . LEU A 1 190 ? -21.391 25.219 -14.867 1 96.75 190 LEU A N 1
ATOM 1554 C CA . LEU A 1 190 ? -21.234 23.969 -14.117 1 96.75 190 LEU A CA 1
ATOM 1555 C C . LEU A 1 190 ? -22.109 22.875 -14.727 1 96.75 190 LEU A C 1
ATOM 1557 O O . LEU A 1 190 ? -21.672 21.719 -14.82 1 96.75 190 LEU A O 1
ATOM 1561 N N . THR A 1 191 ? -23.281 23.219 -15.125 1 96.06 191 THR A N 1
ATOM 1562 C CA . THR A 1 191 ? -24.188 22.281 -15.758 1 96.06 191 THR A CA 1
ATOM 1563 C C . THR A 1 191 ? -23.578 21.719 -17.047 1 96.06 191 THR A C 1
ATOM 1565 O O . THR A 1 191 ? -23.641 20.5 -17.297 1 96.06 191 THR A O 1
ATOM 1568 N N . GLU A 1 192 ? -23.016 22.547 -17.812 1 94.75 192 GLU A N 1
ATOM 1569 C CA . GLU A 1 192 ? -22.391 22.125 -19.062 1 94.75 192 GLU A CA 1
ATOM 1570 C C . GLU A 1 192 ? -21.219 21.188 -18.797 1 94.75 192 GLU A C 1
ATOM 1572 O O . GLU A 1 192 ? -21.031 20.219 -19.531 1 94.75 192 GLU A O 1
ATOM 1577 N N . ILE A 1 193 ? -20.453 21.547 -17.797 1 94.06 193 ILE A N 1
ATOM 1578 C CA . ILE A 1 193 ? -19.297 20.719 -17.438 1 94.06 193 ILE A CA 1
ATOM 1579 C C . ILE A 1 193 ? -19.781 19.328 -17.047 1 94.06 193 ILE A C 1
ATOM 1581 O O . ILE A 1 193 ? -19.219 18.312 -17.5 1 94.06 193 ILE A O 1
ATOM 1585 N N . ILE A 1 194 ? -20.797 19.219 -16.234 1 94.06 194 ILE A N 1
ATOM 1586 C CA . ILE A 1 194 ? -21.344 17.953 -15.758 1 94.06 194 ILE A CA 1
ATOM 1587 C C . ILE A 1 194 ? -21.875 17.141 -16.938 1 94.06 194 ILE A C 1
ATOM 1589 O O . ILE A 1 194 ? -21.672 15.93 -17 1 94.06 194 ILE A O 1
ATOM 1593 N N . LEU A 1 195 ? -22.5 17.844 -17.906 1 92.12 195 LEU A N 1
ATOM 1594 C CA . LEU A 1 195 ? -23.047 17.188 -19.094 1 92.12 195 LEU A CA 1
ATOM 1595 C C . LEU A 1 195 ? -21.922 16.594 -19.938 1 92.12 195 LEU A C 1
ATOM 1597 O O . LEU A 1 195 ? -22.094 15.523 -20.531 1 92.12 195 LEU A O 1
ATOM 1601 N N . THR A 1 196 ? -20.859 17.234 -19.938 1 89.25 196 THR A N 1
ATOM 1602 C CA . THR A 1 196 ? -19.75 16.828 -20.812 1 89.25 196 THR A CA 1
ATOM 1603 C C . THR A 1 196 ? -18.922 15.734 -20.141 1 89.25 196 THR A C 1
ATOM 1605 O O . THR A 1 196 ? -18.344 14.883 -20.812 1 89.25 196 THR A O 1
ATOM 1608 N N . GLU A 1 197 ? -18.828 15.82 -18.844 1 82.31 197 GLU A N 1
ATOM 1609 C CA . GLU A 1 197 ? -17.938 14.93 -18.094 1 82.31 197 GLU A CA 1
ATOM 1610 C C . GLU A 1 197 ? -18.625 13.594 -17.812 1 82.31 197 GLU A C 1
ATOM 1612 O O . GLU A 1 197 ? -18 12.68 -17.266 1 82.31 197 GLU A O 1
ATOM 1617 N N . THR A 1 198 ? -19.828 13.461 -18.141 1 75.5 198 THR A N 1
ATOM 1618 C CA . THR A 1 198 ? -20.531 12.211 -17.859 1 75.5 198 THR A CA 1
ATOM 1619 C C . THR A 1 198 ? -20.328 11.211 -19 1 75.5 198 THR A C 1
ATOM 1621 O O . THR A 1 198 ? -20.312 11.594 -20.172 1 75.5 198 THR A O 1
ATOM 1624 N N . SER A 1 199 ? -20.016 10.023 -18.688 1 65.75 199 SER A N 1
ATOM 1625 C CA . SER A 1 199 ? -19.922 8.969 -19.688 1 65.75 199 SER A CA 1
ATOM 1626 C C . SER A 1 199 ? -21.297 8.586 -20.234 1 65.75 199 SER A C 1
ATOM 1628 O O . SER A 1 199 ? -21.422 8.188 -21.391 1 65.75 199 SER A O 1
ATOM 1630 N N . LYS A 1 200 ? -22.297 8.625 -19.281 1 65.94 200 LYS A N 1
ATOM 1631 C CA . LYS A 1 200 ? -23.656 8.242 -19.641 1 65.94 200 LYS A CA 1
ATOM 1632 C C . LYS A 1 200 ? -24.516 9.469 -19.938 1 65.94 200 LYS A C 1
ATOM 1634 O O . LYS A 1 200 ? -24.25 10.555 -19.422 1 65.94 200 LYS A O 1
ATOM 1639 N N . LYS A 1 201 ? -25.422 9.266 -20.75 1 70.69 201 LYS A N 1
ATOM 1640 C CA . LYS A 1 201 ? -26.344 10.328 -21.109 1 70.69 201 LYS A CA 1
ATOM 1641 C C . LYS A 1 201 ? -27.141 10.812 -19.906 1 70.69 201 LYS A C 1
ATOM 1643 O O . LYS A 1 201 ? -27.953 10.07 -19.359 1 70.69 201 LYS A O 1
ATOM 1648 N N . ILE A 1 202 ? -26.688 11.797 -19.188 1 84.5 202 ILE A N 1
ATOM 1649 C CA . ILE A 1 202 ? -27.438 12.414 -18.094 1 84.5 202 ILE A CA 1
ATOM 1650 C C . ILE A 1 202 ? -28.328 13.516 -18.656 1 84.5 202 ILE A C 1
ATOM 1652 O O . ILE A 1 202 ? -27.938 14.242 -19.562 1 84.5 202 ILE A O 1
ATOM 1656 N N . GLY A 1 203 ? -29.531 13.469 -18.297 1 87.88 203 GLY A N 1
ATOM 1657 C CA . GLY A 1 203 ? -30.453 14.492 -18.734 1 87.88 203 GLY A CA 1
ATOM 1658 C C . GLY A 1 203 ? -30.109 15.875 -18.203 1 87.88 203 GLY A C 1
ATOM 1659 O O . GLY A 1 203 ? -29.406 16 -17.203 1 87.88 203 GLY A O 1
ATOM 1660 N N . LEU A 1 204 ? -30.578 16.859 -18.922 1 91.19 204 LEU A N 1
ATOM 1661 C CA . LEU A 1 204 ? -30.312 18.25 -18.594 1 91.19 204 LEU A CA 1
ATOM 1662 C C . LEU A 1 204 ? -30.828 18.578 -17.203 1 91.19 204 LEU A C 1
ATOM 1664 O O . LEU A 1 204 ? -30.141 19.266 -16.422 1 91.19 204 LEU A O 1
ATOM 1668 N N . LYS A 1 205 ? -31.906 18.109 -16.812 1 93.44 205 LYS A N 1
ATOM 1669 C CA . LYS A 1 205 ? -32.5 18.391 -15.508 1 93.44 205 LYS A CA 1
ATOM 1670 C C . LYS A 1 205 ? -31.641 17.844 -14.375 1 93.44 205 LYS A C 1
ATOM 1672 O O . LYS A 1 205 ? -31.422 18.516 -13.375 1 93.44 205 LYS A O 1
ATOM 1677 N N . ARG A 1 206 ? -31.219 16.688 -14.562 1 93.25 206 ARG A N 1
ATOM 1678 C CA . ARG A 1 206 ? -30.359 16.062 -13.555 1 93.25 206 ARG A CA 1
ATOM 1679 C C . ARG A 1 206 ? -29.016 16.781 -13.461 1 93.25 206 ARG A C 1
ATOM 1681 O O . ARG A 1 206 ? -28.5 16.984 -12.359 1 93.25 206 ARG A O 1
ATOM 1688 N N . ALA A 1 207 ? -28.5 17.172 -14.555 1 94.5 207 ALA A N 1
ATOM 1689 C CA . ALA A 1 207 ? -27.234 17.922 -14.578 1 94.5 207 ALA A CA 1
ATOM 1690 C C . ALA A 1 207 ? -27.375 19.25 -13.844 1 94.5 207 ALA A C 1
ATOM 1692 O O . ALA A 1 207 ? -26.469 19.656 -13.109 1 94.5 207 ALA A O 1
ATOM 1693 N N . MET A 1 208 ? -28.484 19.875 -14.023 1 95.62 208 MET A N 1
ATOM 1694 C CA . MET A 1 208 ? -28.75 21.156 -13.352 1 95.62 208 MET A CA 1
ATOM 1695 C C . MET A 1 208 ? -28.859 20.953 -11.844 1 95.62 208 MET A C 1
ATOM 1697 O O . MET A 1 208 ? -28.344 21.766 -11.07 1 95.62 208 MET A O 1
ATOM 1701 N N . LYS A 1 209 ? -29.484 19.922 -11.484 1 95.81 209 LYS A N 1
ATOM 1702 C CA . LYS A 1 209 ? -29.625 19.609 -10.062 1 95.81 209 LYS A CA 1
ATOM 1703 C C . LYS A 1 209 ? -28.25 19.375 -9.422 1 95.81 209 LYS A C 1
ATOM 1705 O O . LYS A 1 209 ? -27.984 19.844 -8.312 1 95.81 209 LYS A O 1
ATOM 1710 N N . LEU A 1 210 ? -27.469 18.688 -10.141 1 95.25 210 LEU A N 1
ATOM 1711 C CA . LEU A 1 210 ? -26.125 18.375 -9.648 1 95.25 210 LEU A CA 1
ATOM 1712 C C . LEU A 1 210 ? -25.266 19.641 -9.594 1 95.25 210 LEU A C 1
ATOM 1714 O O . LEU A 1 210 ? -24.5 19.828 -8.648 1 95.25 210 LEU A O 1
ATOM 1718 N N . ALA A 1 211 ? -25.406 20.453 -10.539 1 96.94 211 ALA A N 1
ATOM 1719 C CA . ALA A 1 211 ? -24.688 21.719 -10.555 1 96.94 211 ALA A CA 1
ATOM 1720 C C . ALA A 1 211 ? -25.078 22.578 -9.359 1 96.94 211 ALA A C 1
ATOM 1722 O O . ALA A 1 211 ? -24.203 23.156 -8.695 1 96.94 211 ALA A O 1
ATOM 1723 N N . ASN A 1 212 ? -26.344 22.641 -9.102 1 97 212 ASN A N 1
ATOM 1724 C CA . ASN A 1 212 ? -26.828 23.422 -7.961 1 97 212 ASN A CA 1
ATOM 1725 C C . ASN A 1 212 ? -26.328 22.844 -6.641 1 97 212 ASN A C 1
ATOM 1727 O O . ASN A 1 212 ? -25.984 23.609 -5.73 1 97 212 ASN A O 1
ATOM 1731 N N . ARG A 1 213 ? -26.312 21.578 -6.633 1 97.25 213 ARG A N 1
ATOM 1732 C CA . ARG A 1 213 ? -25.812 20.922 -5.43 1 97.25 213 ARG A CA 1
ATOM 1733 C C . ARG A 1 213 ? -24.328 21.219 -5.219 1 97.25 213 ARG A C 1
ATOM 1735 O O . ARG A 1 213 ? -23.906 21.516 -4.102 1 97.25 213 ARG A O 1
ATOM 1742 N N . LEU A 1 214 ? -23.578 21.125 -6.258 1 97.75 214 LEU A N 1
ATOM 1743 C CA . LEU A 1 214 ? -22.156 21.422 -6.199 1 97.75 214 LEU A CA 1
ATOM 1744 C C . LEU A 1 214 ? -21.906 22.844 -5.719 1 97.75 214 LEU A C 1
ATOM 1746 O O . LEU A 1 214 ? -21.031 23.094 -4.879 1 97.75 214 LEU A O 1
ATOM 1750 N N . LEU A 1 215 ? -22.641 23.766 -6.211 1 97.81 215 LEU A N 1
ATOM 1751 C CA . LEU A 1 215 ? -22.531 25.156 -5.824 1 97.81 215 LEU A CA 1
ATOM 1752 C C . LEU A 1 215 ? -22.875 25.344 -4.348 1 97.81 215 LEU A C 1
ATOM 1754 O O . LEU A 1 215 ? -22.188 26.078 -3.633 1 97.81 215 LEU A O 1
ATOM 1758 N N . ALA A 1 216 ? -23.922 24.703 -3.945 1 97.38 216 ALA A N 1
ATOM 1759 C CA . ALA A 1 216 ? -24.344 24.797 -2.547 1 97.38 216 ALA A CA 1
ATOM 1760 C C . ALA A 1 216 ? -23.266 24.234 -1.62 1 97.38 216 ALA A C 1
ATOM 1762 O O . ALA A 1 216 ? -22.969 24.828 -0.575 1 97.38 216 ALA A O 1
ATOM 1763 N N . LEU A 1 217 ? -22.672 23.125 -2.023 1 97.69 217 LEU A N 1
ATOM 1764 C CA . LEU A 1 217 ? -21.594 22.516 -1.237 1 97.69 217 LEU A CA 1
ATOM 1765 C C . LEU A 1 217 ? -20.406 23.453 -1.147 1 97.69 217 LEU A C 1
ATOM 1767 O O . LEU A 1 217 ? -19.812 23.625 -0.077 1 97.69 217 LEU A O 1
ATOM 1771 N N . ALA A 1 218 ? -20.094 24.078 -2.25 1 98.25 218 ALA A N 1
ATOM 1772 C CA . ALA A 1 218 ? -18.953 24.984 -2.305 1 98.25 218 ALA A CA 1
ATOM 1773 C C . ALA A 1 218 ? -19.203 26.219 -1.443 1 98.25 218 ALA A C 1
ATOM 1775 O O . ALA A 1 218 ? -18.297 26.688 -0.742 1 98.25 218 ALA A O 1
ATOM 1776 N N . GLN A 1 219 ? -20.375 26.719 -1.491 1 96.94 219 GLN A N 1
ATOM 1777 C CA . GLN A 1 219 ? -20.734 27.922 -0.75 1 96.94 219 GLN A CA 1
ATOM 1778 C C . GLN A 1 219 ? -20.641 27.688 0.755 1 96.94 219 GLN A C 1
ATOM 1780 O O . GLN A 1 219 ? -20.297 28.594 1.509 1 96.94 219 GLN A O 1
ATOM 1785 N N . ASN A 1 220 ? -20.891 26.5 1.105 1 96.19 220 ASN A N 1
ATOM 1786 C CA . ASN A 1 220 ? -20.922 26.203 2.533 1 96.19 220 ASN A CA 1
ATOM 1787 C C . ASN A 1 220 ? -19.594 25.625 3.012 1 96.19 220 ASN A C 1
ATOM 1789 O O . ASN A 1 220 ? -19.438 25.344 4.199 1 96.19 220 ASN A O 1
ATOM 1793 N N . SER A 1 221 ? -18.672 25.516 2.125 1 96.69 221 SER A N 1
ATOM 1794 C CA . SER A 1 221 ? -17.422 24.844 2.459 1 96.69 221 SER A CA 1
ATOM 1795 C C . SER A 1 221 ? -16.469 25.797 3.188 1 96.69 221 SER A C 1
ATOM 1797 O O . SER A 1 221 ? -16.438 27 2.91 1 96.69 221 SER A O 1
ATOM 1799 N N . ALA A 1 222 ? -15.727 25.312 4.164 1 94.94 222 ALA A N 1
ATOM 1800 C CA . ALA A 1 222 ? -14.68 26.031 4.875 1 94.94 222 ALA A CA 1
ATOM 1801 C C . ALA A 1 222 ? -13.352 25.297 4.805 1 94.94 222 ALA A C 1
ATOM 1803 O O . ALA A 1 222 ? -12.961 24.609 5.758 1 94.94 222 ALA A O 1
ATOM 1804 N N . PRO A 1 223 ? -12.672 25.391 3.684 1 95.81 223 PRO A N 1
ATOM 1805 C CA . PRO A 1 223 ? -11.43 24.641 3.475 1 95.81 223 PRO A CA 1
ATOM 1806 C C . PRO A 1 223 ? -10.312 25.062 4.43 1 95.81 223 PRO A C 1
ATOM 1808 O O . PRO A 1 223 ? -10.289 26.203 4.879 1 95.81 223 PRO A O 1
ATOM 1811 N N . ALA A 1 224 ? -9.398 24.172 4.77 1 95.19 224 ALA A N 1
ATOM 1812 C CA . ALA A 1 224 ? -8.242 24.438 5.613 1 95.19 224 ALA A CA 1
ATOM 1813 C C . ALA A 1 224 ? -7.07 24.969 4.785 1 95.19 224 ALA A C 1
ATOM 1815 O O . ALA A 1 224 ? -6.152 25.594 5.32 1 95.19 224 ALA A O 1
ATOM 1816 N N . LYS A 1 225 ? -7.141 24.703 3.486 1 95.94 225 LYS A N 1
ATOM 1817 C CA . LYS A 1 225 ? -6.012 25.031 2.623 1 95.94 225 LYS A CA 1
ATOM 1818 C C . LYS A 1 225 ? -6.449 25.938 1.472 1 95.94 225 LYS A C 1
ATOM 1820 O O . LYS A 1 225 ? -7.613 25.922 1.067 1 95.94 225 LYS A O 1
ATOM 1825 N N . GLU A 1 226 ? -5.551 26.688 1 1 95 226 GLU A N 1
ATOM 1826 C CA . GLU A 1 226 ? -5.797 27.578 -0.132 1 95 226 GLU A CA 1
ATOM 1827 C C . GLU A 1 226 ? -5.75 26.812 -1.453 1 95 226 GLU A C 1
ATOM 1829 O O . GLU A 1 226 ? -5.172 25.719 -1.527 1 95 226 GLU A O 1
ATOM 1834 N N . PRO A 1 227 ? -6.352 27.359 -2.496 1 96.19 227 PRO A N 1
ATOM 1835 C CA . PRO A 1 227 ? -6.453 26.672 -3.781 1 96.19 227 PRO A CA 1
ATOM 1836 C C . PRO A 1 227 ? -5.09 26.312 -4.367 1 96.19 227 PRO A C 1
ATOM 1838 O O . PRO A 1 227 ? -4.973 25.344 -5.121 1 96.19 227 PRO A O 1
ATOM 1841 N N . GLN A 1 228 ? -4.055 27.031 -4.035 1 94.31 228 GLN A N 1
ATOM 1842 C CA . GLN A 1 228 ? -2.748 26.812 -4.641 1 94.31 228 GLN A CA 1
ATOM 1843 C C . GLN A 1 228 ? -1.898 25.875 -3.791 1 94.31 228 GLN A C 1
ATOM 1845 O O . GLN A 1 228 ? -0.741 25.609 -4.121 1 94.31 228 GLN A O 1
ATOM 1850 N N . SER A 1 229 ? -2.457 25.375 -2.779 1 95.38 229 SER A N 1
ATOM 1851 C CA . SER A 1 229 ? -1.722 24.531 -1.842 1 95.38 229 SER A CA 1
ATOM 1852 C C . SER A 1 229 ? -1.398 23.188 -2.453 1 95.38 229 SER A C 1
ATOM 1854 O O . SER A 1 229 ? -2.01 22.781 -3.447 1 95.38 229 SER A O 1
ATOM 1856 N N . HIS A 1 230 ? -0.434 22.469 -1.896 1 94.62 230 HIS A N 1
ATOM 1857 C CA . HIS A 1 230 ? -0.064 21.109 -2.295 1 94.62 230 HIS A CA 1
ATOM 1858 C C . HIS A 1 230 ? -1.241 20.156 -2.148 1 94.62 230 HIS A C 1
ATOM 1860 O O . HIS A 1 230 ? -1.424 19.266 -2.975 1 94.62 230 HIS A O 1
ATOM 1866 N N . ALA A 1 231 ? -2.006 20.328 -1.072 1 96.31 231 ALA A N 1
ATOM 1867 C CA . ALA A 1 231 ? -3.135 19.438 -0.804 1 96.31 231 ALA A CA 1
ATOM 1868 C C . ALA A 1 231 ? -4.098 19.406 -1.987 1 96.31 231 ALA A C 1
ATOM 1870 O O . ALA A 1 231 ? -4.629 18.344 -2.334 1 96.31 231 ALA A O 1
ATOM 1871 N N . VAL A 1 232 ? -4.273 20.547 -2.6 1 97.81 232 VAL A N 1
ATOM 1872 C CA . VAL A 1 232 ? -5.184 20.656 -3.736 1 97.81 232 VAL A CA 1
ATOM 1873 C C . VAL A 1 232 ? -4.613 19.891 -4.926 1 97.81 232 VAL A C 1
ATOM 1875 O O . VAL A 1 232 ? -5.332 19.141 -5.59 1 97.81 232 VAL A O 1
ATOM 1878 N N . ARG A 1 233 ? -3.367 20.031 -5.207 1 96.75 233 ARG A N 1
ATOM 1879 C CA . ARG A 1 233 ? -2.717 19.281 -6.277 1 96.75 233 ARG A CA 1
ATOM 1880 C C . ARG A 1 233 ? -2.758 17.781 -6 1 96.75 233 ARG A C 1
ATOM 1882 O O . ARG A 1 233 ? -2.908 16.984 -6.922 1 96.75 233 ARG A O 1
ATOM 1889 N N . ALA A 1 234 ? -2.602 17.5 -4.723 1 97.12 234 ALA A N 1
ATOM 1890 C CA . ALA A 1 234 ? -2.65 16.094 -4.32 1 97.12 234 ALA A CA 1
ATOM 1891 C C . ALA A 1 234 ? -4.02 15.484 -4.609 1 97.12 234 ALA A C 1
ATOM 1893 O O . ALA A 1 234 ? -4.113 14.344 -5.051 1 97.12 234 ALA A O 1
ATOM 1894 N N . VAL A 1 235 ? -5.094 16.234 -4.379 1 98.31 235 VAL A N 1
ATOM 1895 C CA . VAL A 1 235 ? -6.445 15.766 -4.656 1 98.31 235 VAL A CA 1
ATOM 1896 C C . VAL A 1 235 ? -6.574 15.383 -6.129 1 98.31 235 VAL A C 1
ATOM 1898 O O . VAL A 1 235 ? -7.062 14.305 -6.457 1 98.31 235 VAL A O 1
ATOM 1901 N N . ILE A 1 236 ? -6.082 16.219 -6.973 1 98.19 236 ILE A N 1
ATOM 1902 C CA . ILE A 1 236 ? -6.168 16 -8.414 1 98.19 236 ILE A CA 1
ATOM 1903 C C . ILE A 1 236 ? -5.383 14.75 -8.789 1 98.19 236 ILE A C 1
ATOM 1905 O O . ILE A 1 236 ? -5.902 13.867 -9.477 1 98.19 236 ILE A O 1
ATOM 1909 N N . ALA A 1 237 ? -4.188 14.68 -8.305 1 96.69 237 ALA A N 1
ATOM 1910 C CA . ALA A 1 237 ? -3.309 13.562 -8.625 1 96.69 237 ALA A CA 1
ATOM 1911 C C . ALA A 1 237 ? -3.898 12.242 -8.141 1 96.69 237 ALA A C 1
ATOM 1913 O O . ALA A 1 237 ? -3.873 11.242 -8.852 1 96.69 237 ALA A O 1
ATOM 1914 N N . LEU A 1 238 ? -4.441 12.234 -6.938 1 97.81 238 LEU A N 1
ATOM 1915 C CA . LEU A 1 238 ? -4.984 11.023 -6.336 1 97.81 238 LEU A CA 1
ATOM 1916 C C . LEU A 1 238 ? -6.246 10.57 -7.066 1 97.81 238 LEU A C 1
ATOM 1918 O O . LEU A 1 238 ? -6.445 9.375 -7.289 1 97.81 238 LEU A O 1
ATOM 1922 N N . ALA A 1 239 ? -7.098 11.523 -7.41 1 97.88 239 ALA A N 1
ATOM 1923 C CA . ALA A 1 239 ? -8.305 11.18 -8.164 1 97.88 239 ALA A CA 1
ATOM 1924 C C . ALA A 1 239 ? -7.953 10.562 -9.508 1 97.88 239 ALA A C 1
ATOM 1926 O O . ALA A 1 239 ? -8.555 9.57 -9.922 1 97.88 239 ALA A O 1
ATOM 1927 N N . LYS A 1 240 ? -6.98 11.156 -10.172 1 97.12 240 LYS A N 1
ATOM 1928 C CA . LYS A 1 240 ? -6.516 10.609 -11.445 1 97.12 240 LYS A CA 1
ATOM 1929 C C . LYS A 1 240 ? -5.961 9.195 -11.266 1 97.12 240 LYS A C 1
ATOM 1931 O O . LYS A 1 240 ? -6.195 8.32 -12.102 1 97.12 240 LYS A O 1
ATOM 1936 N N . GLU A 1 241 ? -5.254 9.031 -10.195 1 96.5 241 GLU A N 1
ATOM 1937 C CA . GLU A 1 241 ? -4.652 7.727 -9.914 1 96.5 241 GLU A CA 1
ATOM 1938 C C . GLU A 1 241 ? -5.723 6.668 -9.672 1 96.5 241 GLU A C 1
ATOM 1940 O O . GLU A 1 241 ? -5.609 5.539 -10.156 1 96.5 241 GLU A O 1
ATOM 1945 N N . VAL A 1 242 ? -6.742 7.004 -8.898 1 97.12 242 VAL A N 1
ATOM 1946 C CA . VAL A 1 242 ? -7.836 6.074 -8.633 1 97.12 242 VAL A CA 1
ATOM 1947 C C . VAL A 1 242 ? -8.492 5.664 -9.953 1 97.12 242 VAL A C 1
ATOM 1949 O O . VAL A 1 242 ? -8.758 4.48 -10.172 1 97.12 242 VAL A O 1
ATOM 1952 N N . GLU A 1 243 ? -8.711 6.605 -10.836 1 95.81 243 GLU A N 1
ATOM 1953 C CA . GLU A 1 243 ? -9.305 6.32 -12.133 1 95.81 243 GLU A CA 1
ATOM 1954 C C . GLU A 1 243 ? -8.406 5.402 -12.961 1 95.81 243 GLU A C 1
ATOM 1956 O O . GLU A 1 243 ? -8.891 4.457 -13.586 1 95.81 243 GLU A O 1
ATOM 1961 N N . ARG A 1 244 ? -7.18 5.73 -12.953 1 95.56 244 ARG A N 1
ATOM 1962 C CA . ARG A 1 244 ? -6.207 4.934 -13.695 1 95.56 244 ARG A CA 1
ATOM 1963 C C . ARG A 1 244 ? -6.207 3.484 -13.211 1 95.56 244 ARG A C 1
ATOM 1965 O O . ARG A 1 244 ? -6.25 2.557 -14.023 1 95.56 244 ARG A O 1
ATOM 1972 N N . ILE A 1 245 ? -6.145 3.271 -11.914 1 97 245 ILE A N 1
ATOM 1973 C CA . ILE A 1 245 ? -6.109 1.926 -11.352 1 97 245 ILE A CA 1
ATOM 1974 C C . ILE A 1 245 ? -7.414 1.197 -11.672 1 97 245 ILE A C 1
ATOM 1976 O O . ILE A 1 245 ? -7.406 -0.001 -11.969 1 97 245 ILE A O 1
ATOM 1980 N N . ASN A 1 246 ? -8.516 1.953 -11.641 1 96.25 246 ASN A N 1
ATOM 1981 C CA . ASN A 1 246 ? -9.797 1.354 -12.008 1 96.25 246 ASN A CA 1
ATOM 1982 C C . ASN A 1 246 ? -9.773 0.833 -13.445 1 96.25 246 ASN A C 1
ATOM 1984 O O . ASN A 1 246 ? -10.305 -0.24 -13.727 1 96.25 246 ASN A O 1
ATOM 1988 N N . GLN A 1 247 ? -9.188 1.581 -14.305 1 96.31 247 GLN A N 1
ATOM 1989 C CA . GLN A 1 247 ? -9.07 1.16 -15.695 1 96.31 247 GLN A CA 1
ATOM 1990 C C . GLN A 1 247 ? -8.195 -0.084 -15.82 1 96.31 247 GLN A C 1
ATOM 1992 O O . GLN A 1 247 ? -8.5 -0.989 -16.594 1 96.31 247 GLN A O 1
ATOM 1997 N N . LEU A 1 248 ? -7.133 -0.115 -15.07 1 96.25 248 LEU A N 1
ATOM 1998 C CA . LEU A 1 248 ? -6.246 -1.273 -15.078 1 96.25 248 LEU A CA 1
ATOM 1999 C C . LEU A 1 248 ? -6.977 -2.52 -14.594 1 96.25 248 LEU A C 1
ATOM 2001 O O . LEU A 1 248 ? -6.82 -3.602 -15.164 1 96.25 248 LEU A O 1
ATOM 2005 N N . LYS A 1 249 ? -7.75 -2.367 -13.547 1 96.69 249 LYS A N 1
ATOM 2006 C CA . LYS A 1 249 ? -8.555 -3.469 -13.023 1 96.69 249 LYS A CA 1
ATOM 2007 C C . LYS A 1 249 ? -9.492 -4.02 -14.102 1 96.69 249 LYS A C 1
ATOM 2009 O O . LYS A 1 249 ? -9.602 -5.238 -14.266 1 96.69 249 LYS A O 1
ATOM 2014 N N . ALA A 1 250 ? -10.148 -3.086 -14.805 1 96.88 250 ALA A N 1
ATOM 2015 C CA . ALA A 1 250 ? -11.07 -3.486 -15.867 1 96.88 250 ALA A CA 1
ATOM 2016 C C . ALA A 1 250 ? -10.344 -4.246 -16.969 1 96.88 250 ALA A C 1
ATOM 2018 O O . ALA A 1 250 ? -10.852 -5.238 -17.5 1 96.88 250 ALA A O 1
ATOM 2019 N N . GLN A 1 251 ? -9.188 -3.814 -17.281 1 97.31 251 GLN A N 1
ATOM 2020 C CA . GLN A 1 251 ? -8.391 -4.465 -18.312 1 97.31 251 GLN A CA 1
ATOM 2021 C C . GLN A 1 251 ? -8 -5.883 -17.906 1 97.31 251 GLN A C 1
ATOM 2023 O O . GLN A 1 251 ? -7.984 -6.789 -18.734 1 97.31 251 GLN A O 1
ATOM 2028 N N . ILE A 1 252 ? -7.652 -6.074 -16.625 1 97.75 252 ILE A N 1
ATOM 2029 C CA . ILE A 1 252 ? -7.297 -7.402 -16.125 1 97.75 252 ILE A CA 1
ATOM 2030 C C . ILE A 1 252 ? -8.484 -8.352 -16.297 1 97.75 252 ILE A C 1
ATOM 2032 O O . ILE A 1 252 ? -8.312 -9.492 -16.719 1 97.75 252 ILE A O 1
ATOM 2036 N N . ILE A 1 253 ? -9.664 -7.855 -16.016 1 97.5 253 ILE A N 1
ATOM 2037 C CA . ILE A 1 253 ? -10.852 -8.688 -16.125 1 97.5 253 ILE A CA 1
ATOM 2038 C C . ILE A 1 253 ? -11.086 -9.062 -17.594 1 97.5 253 ILE A C 1
ATOM 2040 O O . ILE A 1 253 ? -11.469 -10.195 -17.906 1 97.5 253 ILE A O 1
ATOM 2044 N N . VAL A 1 254 ? -10.875 -8.141 -18.5 1 97.75 254 VAL A N 1
ATOM 2045 C CA . VAL A 1 254 ? -11.008 -8.422 -19.922 1 97.75 254 VAL A CA 1
ATOM 2046 C C . VAL A 1 254 ? -10.023 -9.508 -20.328 1 97.75 254 VAL A C 1
ATOM 2048 O O . VAL A 1 254 ? -10.383 -10.445 -21.047 1 97.75 254 VAL A O 1
ATOM 2051 N N . GLU A 1 255 ? -8.828 -9.414 -19.844 1 97 255 GLU A N 1
ATOM 2052 C CA . GLU A 1 255 ? -7.812 -10.422 -20.141 1 97 255 GLU A CA 1
ATOM 2053 C C . GLU A 1 255 ? -8.203 -11.781 -19.562 1 97 255 GLU A C 1
ATOM 2055 O O . GLU A 1 255 ? -8.055 -12.812 -20.234 1 97 255 GLU A O 1
ATOM 2060 N N . MET A 1 256 ? -8.68 -11.789 -18.375 1 98.06 256 MET A N 1
ATOM 2061 C CA . MET A 1 256 ? -9.125 -13.031 -17.75 1 98.06 256 MET A CA 1
ATOM 2062 C C . MET A 1 256 ? -10.273 -13.656 -18.547 1 98.06 256 MET A C 1
ATOM 2064 O O . MET A 1 256 ? -10.328 -14.875 -18.703 1 98.06 256 MET A O 1
ATOM 2068 N N . THR A 1 257 ? -11.156 -12.789 -19 1 98.06 257 THR A N 1
ATOM 2069 C CA . THR A 1 257 ? -12.297 -13.258 -19.781 1 98.06 257 THR A CA 1
ATOM 2070 C C . THR A 1 257 ? -11.836 -13.922 -21.078 1 98.06 257 THR A C 1
ATOM 2072 O O . THR A 1 257 ? -12.328 -14.992 -21.438 1 98.06 257 THR A O 1
ATOM 2075 N N . THR A 1 258 ? -10.891 -13.328 -21.688 1 97.25 258 THR A N 1
ATOM 2076 C CA . THR A 1 258 ? -10.336 -13.883 -22.922 1 97.25 258 THR A CA 1
ATOM 2077 C C . THR A 1 258 ? -9.664 -15.227 -22.656 1 97.25 258 THR A C 1
ATOM 2079 O O . THR A 1 258 ? -9.883 -16.188 -23.391 1 97.25 258 THR A O 1
ATOM 2082 N N . LEU A 1 259 ? -8.93 -15.352 -21.594 1 96 259 LEU A N 1
ATOM 2083 C CA . LEU A 1 259 ? -8.227 -16.578 -21.234 1 96 259 LEU A CA 1
ATOM 2084 C C . LEU A 1 259 ? -9.203 -17.672 -20.828 1 96 259 LEU A C 1
ATOM 2086 O O . LEU A 1 259 ? -8.961 -18.859 -21.094 1 96 259 LEU A O 1
ATOM 2090 N N . GLY A 1 260 ? -10.297 -17.203 -20.141 1 96 260 GLY A N 1
ATOM 2091 C CA . GLY A 1 260 ? -11.25 -18.156 -19.594 1 96 260 GLY A CA 1
ATOM 2092 C C . GLY A 1 260 ? -12.328 -18.562 -20.594 1 96 260 GLY A C 1
ATOM 2093 O O . GLY A 1 260 ? -13.227 -19.344 -20.266 1 96 260 GLY A O 1
ATOM 2094 N N . GLU A 1 261 ? -12.258 -18.062 -21.844 1 94.19 261 GLU A N 1
ATOM 2095 C CA . GLU A 1 261 ? -13.312 -18.234 -22.828 1 94.19 261 GLU A CA 1
ATOM 2096 C C . GLU A 1 261 ? -13.539 -19.703 -23.141 1 94.19 261 GLU A C 1
ATOM 2098 O O . GLU A 1 261 ? -14.672 -20.141 -23.375 1 94.19 261 GLU A O 1
ATOM 2103 N N . ASN A 1 262 ? -12.477 -20.531 -23.047 1 92.88 262 ASN A N 1
ATOM 2104 C CA . ASN A 1 262 ? -12.586 -21.922 -23.453 1 92.88 262 ASN A CA 1
ATOM 2105 C C . ASN A 1 262 ? -12.727 -22.859 -22.25 1 92.88 262 ASN A C 1
ATOM 2107 O O . ASN A 1 262 ? -12.719 -24.078 -22.391 1 92.88 262 ASN A O 1
ATOM 2111 N N . LEU A 1 263 ? -12.82 -22.297 -21.125 1 95.88 263 LEU A N 1
ATOM 2112 C CA . LEU A 1 263 ? -13.031 -23.109 -19.922 1 95.88 263 LEU A CA 1
ATOM 2113 C C . LEU A 1 263 ? -14.508 -23.453 -19.766 1 95.88 263 LEU A C 1
ATOM 2115 O O . LEU A 1 263 ? -15.352 -22.562 -19.656 1 95.88 263 LEU A O 1
ATOM 2119 N N . SER A 1 264 ? -14.805 -24.703 -19.703 1 95.19 264 SER A N 1
ATOM 2120 C CA . SER A 1 264 ? -16.188 -25.188 -19.656 1 95.19 264 SER A CA 1
ATOM 2121 C C . SER A 1 264 ? -16.875 -24.766 -18.359 1 95.19 264 SER A C 1
ATOM 2123 O O . SER A 1 264 ? -18.109 -24.641 -18.328 1 95.19 264 SER A O 1
ATOM 2125 N N . GLU A 1 265 ? -16.109 -24.547 -17.328 1 95.38 265 GLU A N 1
ATOM 2126 C CA . GLU A 1 265 ? -16.719 -24.266 -16.031 1 95.38 265 GLU A CA 1
ATOM 2127 C C . GLU A 1 265 ? -17.188 -22.812 -15.945 1 95.38 265 GLU A C 1
ATOM 2129 O O . GLU A 1 265 ? -17.984 -22.469 -15.07 1 95.38 265 GLU A O 1
ATOM 2134 N N . VAL A 1 266 ? -16.75 -21.922 -16.859 1 97.06 266 VAL A N 1
ATOM 2135 C CA . VAL A 1 266 ? -17.094 -20.5 -16.766 1 97.06 266 VAL A CA 1
ATOM 2136 C C . VAL A 1 266 ? -18.578 -20.312 -17.031 1 97.06 266 VAL A C 1
ATOM 2138 O O . VAL A 1 266 ? -19.297 -19.766 -16.188 1 97.06 266 VAL A O 1
ATOM 2141 N N . PRO A 1 267 ? -19.125 -20.844 -18.125 1 97 267 PRO A N 1
ATOM 2142 C CA . PRO A 1 267 ? -20.578 -20.688 -18.344 1 97 267 PRO A CA 1
ATOM 2143 C C . PRO A 1 267 ? -21.406 -21.391 -17.266 1 97 267 PRO A C 1
ATOM 2145 O O . PRO A 1 267 ? -22.5 -20.922 -16.938 1 97 267 PRO A O 1
ATOM 2148 N N . LEU A 1 268 ? -20.938 -22.453 -16.734 1 97.06 268 LEU A N 1
ATOM 2149 C CA . LEU A 1 268 ? -21.641 -23.172 -15.68 1 97.06 268 LEU A CA 1
ATOM 2150 C C . LEU A 1 268 ? -21.828 -22.297 -14.445 1 97.06 268 LEU A C 1
ATOM 2152 O O . LEU A 1 268 ? -22.922 -22.219 -13.891 1 97.06 268 LEU A O 1
ATOM 2156 N N . LEU A 1 269 ? -20.766 -21.594 -14.055 1 97.31 269 LEU A N 1
ATOM 2157 C CA . LEU A 1 269 ? -20.828 -20.734 -12.875 1 97.31 269 LEU A CA 1
ATOM 2158 C C . LEU A 1 269 ? -21.672 -19.5 -13.148 1 97.31 269 LEU A C 1
ATOM 2160 O O . LEU A 1 269 ? -22.453 -19.078 -12.289 1 97.31 269 LEU A O 1
ATOM 2164 N N . VAL A 1 270 ? -21.578 -18.969 -14.344 1 97 270 VAL A N 1
ATOM 2165 C CA . VAL A 1 270 ? -22.312 -17.75 -14.711 1 97 270 VAL A CA 1
ATOM 2166 C C . VAL A 1 270 ? -23.812 -18.047 -14.773 1 97 270 VAL A C 1
ATOM 2168 O O . VAL A 1 270 ? -24.625 -17.141 -14.594 1 97 270 VAL A O 1
ATOM 2171 N N . SER A 1 271 ? -24.125 -19.328 -15 1 96.12 271 SER A N 1
ATOM 2172 C CA . SER A 1 271 ? -25.531 -19.719 -15.062 1 96.12 271 SER A CA 1
ATOM 2173 C C . SER A 1 271 ? -26.203 -19.594 -13.703 1 96.12 271 SER A C 1
ATOM 2175 O O . SER A 1 271 ? -27.438 -19.594 -13.609 1 96.12 271 SER A O 1
ATOM 2177 N N . ILE A 1 272 ? -25.422 -19.547 -12.633 1 95.31 272 ILE A N 1
ATOM 2178 C CA . ILE A 1 272 ? -25.969 -19.406 -11.289 1 95.31 272 ILE A CA 1
ATOM 2179 C C . ILE A 1 272 ? -26.438 -17.969 -11.078 1 95.31 272 ILE A C 1
ATOM 2181 O O . ILE A 1 272 ? -25.672 -17.016 -11.25 1 95.31 272 ILE A O 1
ATOM 2185 N N . PRO A 1 273 ? -27.641 -17.766 -10.664 1 95 273 PRO A N 1
ATOM 2186 C CA . PRO A 1 273 ? -28.125 -16.406 -10.414 1 95 273 PRO A CA 1
ATOM 2187 C C . PRO A 1 273 ? -27.234 -15.648 -9.414 1 95 273 PRO A C 1
ATOM 2189 O O . PRO A 1 273 ? -26.922 -16.188 -8.344 1 95 273 PRO A O 1
ATOM 2192 N N . GLY A 1 274 ? -26.859 -14.414 -9.828 1 94.62 274 GLY A N 1
ATOM 2193 C CA . GLY A 1 274 ? -26.062 -13.609 -8.93 1 94.62 274 GLY A CA 1
ATOM 2194 C C . GLY A 1 274 ? -24.578 -13.711 -9.203 1 94.62 274 GLY A C 1
ATOM 2195 O O . GLY A 1 274 ? -23.781 -12.961 -8.625 1 94.62 274 GLY A O 1
ATOM 2196 N N . ILE A 1 275 ? -24.203 -14.656 -10.078 1 97.12 275 ILE A N 1
ATOM 2197 C CA . ILE A 1 275 ? -22.781 -14.836 -10.391 1 97.12 275 ILE A CA 1
ATOM 2198 C C . ILE A 1 275 ? -22.484 -14.266 -11.781 1 97.12 275 ILE A C 1
ATOM 2200 O O . ILE A 1 275 ? -22.984 -14.781 -12.789 1 97.12 275 ILE A O 1
ATOM 2204 N N . GLY A 1 276 ? -21.75 -13.172 -11.797 1 96.38 276 GLY A N 1
ATOM 2205 C CA . GLY A 1 276 ? -21.312 -12.594 -13.055 1 96.38 276 GLY A CA 1
ATOM 2206 C C . GLY A 1 276 ? -19.984 -13.148 -13.539 1 96.38 276 GLY A C 1
ATOM 2207 O O . GLY A 1 276 ? -19.328 -13.922 -12.828 1 96.38 276 GLY A O 1
ATOM 2208 N N . ILE A 1 277 ? -19.594 -12.797 -14.695 1 97.31 277 ILE A N 1
ATOM 2209 C CA . ILE A 1 277 ? -18.391 -13.305 -15.344 1 97.31 277 ILE A CA 1
ATOM 2210 C C . ILE A 1 277 ? -17.172 -12.992 -14.484 1 97.31 277 ILE A C 1
ATOM 2212 O O . ILE A 1 277 ? -16.281 -13.828 -14.328 1 97.31 277 ILE A O 1
ATOM 2216 N N . LYS A 1 278 ? -17.141 -11.805 -13.914 1 97.12 278 LYS A N 1
ATOM 2217 C CA . LYS A 1 278 ? -16.016 -11.406 -13.07 1 97.12 278 LYS A CA 1
ATOM 2218 C C . LYS A 1 278 ? -15.875 -12.336 -11.867 1 97.12 278 LYS A C 1
ATOM 2220 O O . LYS A 1 278 ? -14.789 -12.836 -11.594 1 97.12 278 LYS A O 1
ATOM 2225 N N . THR A 1 279 ? -16.969 -12.547 -11.172 1 97.44 279 THR A N 1
ATOM 2226 C CA . THR A 1 279 ? -16.953 -13.398 -9.992 1 97.44 279 THR A CA 1
ATOM 2227 C C . THR A 1 279 ? -16.547 -14.82 -10.359 1 97.44 279 THR A C 1
ATOM 2229 O O . THR A 1 279 ? -15.734 -15.438 -9.672 1 97.44 279 THR A O 1
ATOM 2232 N N . ALA A 1 280 ? -17.109 -15.32 -11.43 1 97.94 280 ALA A N 1
ATOM 2233 C CA . ALA A 1 280 ? -16.812 -16.672 -11.891 1 97.94 280 ALA A CA 1
ATOM 2234 C C . ALA A 1 280 ? -15.32 -16.844 -12.164 1 97.94 280 ALA A C 1
ATOM 2236 O O . ALA A 1 280 ? -14.703 -17.797 -11.695 1 97.94 280 ALA A O 1
ATOM 2237 N N . LEU A 1 281 ? -14.773 -15.883 -12.875 1 97.94 281 LEU A N 1
ATOM 2238 C CA . LEU A 1 281 ? -13.367 -15.961 -13.266 1 97.94 281 LEU A CA 1
ATOM 2239 C C . LEU A 1 281 ? -12.461 -15.828 -12.047 1 97.94 281 LEU A C 1
ATOM 2241 O O . LEU A 1 281 ? -11.445 -16.531 -11.953 1 97.94 281 LEU A O 1
ATOM 2245 N N . CYS A 1 282 ? -12.828 -14.961 -11.133 1 97.94 282 CYS A N 1
ATOM 2246 C CA . CYS A 1 282 ? -12.031 -14.797 -9.93 1 97.94 282 CYS A CA 1
ATOM 2247 C C . CYS A 1 282 ? -12.047 -16.078 -9.094 1 97.94 282 CYS A C 1
ATOM 2249 O O . CYS A 1 282 ? -11.016 -16.469 -8.539 1 97.94 282 CYS A O 1
ATOM 2251 N N . LEU A 1 283 ? -13.148 -16.703 -9.016 1 97.38 283 LEU A N 1
ATOM 2252 C CA . LEU A 1 283 ? -13.25 -17.969 -8.281 1 97.38 283 LEU A CA 1
ATOM 2253 C C . LEU A 1 283 ? -12.391 -19.047 -8.938 1 97.38 283 LEU A C 1
ATOM 2255 O O . LEU A 1 283 ? -11.602 -19.703 -8.258 1 97.38 283 LEU A O 1
ATOM 2259 N N . ILE A 1 284 ? -12.562 -19.156 -10.219 1 97.25 284 ILE A N 1
ATOM 2260 C CA . ILE A 1 284 ? -11.812 -20.156 -10.969 1 97.25 284 ILE A CA 1
ATOM 2261 C C . ILE A 1 284 ? -10.32 -19.891 -10.828 1 97.25 284 ILE A C 1
ATOM 2263 O O . ILE A 1 284 ? -9.531 -20.828 -10.656 1 97.25 284 ILE A O 1
ATOM 2267 N N . ALA A 1 285 ? -9.945 -18.625 -10.906 1 97.44 285 ALA A N 1
ATOM 2268 C CA . ALA A 1 285 ? -8.539 -18.234 -10.812 1 97.44 285 ALA A CA 1
ATOM 2269 C C . ALA A 1 285 ? -7.945 -18.656 -9.469 1 97.44 285 ALA A C 1
ATOM 2271 O O . ALA A 1 285 ? -6.797 -19.094 -9.406 1 97.44 285 ALA A O 1
ATOM 2272 N N . GLU A 1 286 ? -8.711 -18.562 -8.406 1 96.19 286 GLU A N 1
ATOM 2273 C CA . GLU A 1 286 ? -8.211 -18.844 -7.066 1 96.19 286 GLU A CA 1
ATOM 2274 C C . GLU A 1 286 ? -8.312 -20.344 -6.746 1 96.19 286 GLU A C 1
ATOM 2276 O O . GLU A 1 286 ? -7.453 -20.891 -6.051 1 96.19 286 GLU A O 1
ATOM 2281 N N . LEU A 1 287 ? -9.281 -20.984 -7.277 1 95.5 287 LEU A N 1
ATOM 2282 C CA . LEU A 1 287 ? -9.508 -22.391 -6.957 1 95.5 287 LEU A CA 1
ATOM 2283 C C . LEU A 1 287 ? -8.758 -23.297 -7.926 1 95.5 287 LEU A C 1
ATOM 2285 O O . LEU A 1 287 ? -8.43 -24.438 -7.586 1 95.5 287 LEU A O 1
ATOM 2289 N N . GLY A 1 288 ? -8.492 -22.797 -9.141 1 94.75 288 GLY A N 1
ATOM 2290 C CA . GLY A 1 288 ? -7.984 -23.672 -10.188 1 94.75 288 GLY A CA 1
ATOM 2291 C C . GLY A 1 288 ? -9.031 -24.625 -10.727 1 94.75 288 GLY A C 1
ATOM 2292 O O . GLY A 1 288 ? -10.219 -24.281 -10.797 1 94.75 288 GLY A O 1
ATOM 2293 N N . ASP A 1 289 ? -8.578 -25.719 -11.172 1 94.38 289 ASP A N 1
ATOM 2294 C CA . ASP A 1 289 ? -9.484 -26.75 -11.656 1 94.38 289 ASP A CA 1
ATOM 2295 C C . ASP A 1 289 ? -10.234 -27.406 -10.5 1 94.38 289 ASP A C 1
ATOM 2297 O O . ASP A 1 289 ? -9.664 -28.203 -9.75 1 94.38 289 ASP A O 1
ATOM 2301 N N . VAL A 1 290 ? -11.461 -27.109 -10.422 1 95.06 290 VAL A N 1
ATOM 2302 C CA . VAL A 1 290 ? -12.297 -27.562 -9.305 1 95.06 290 VAL A CA 1
ATOM 2303 C C . VAL A 1 290 ? -12.391 -29.078 -9.32 1 95.06 290 VAL A C 1
ATOM 2305 O O . VAL A 1 290 ? -12.641 -29.703 -8.289 1 95.06 290 VAL A O 1
ATOM 2308 N N . ARG A 1 291 ? -12.148 -29.719 -10.422 1 93 291 ARG A N 1
ATOM 2309 C CA . ARG A 1 291 ? -12.266 -31.172 -10.586 1 93 291 ARG A CA 1
ATOM 2310 C C . ARG A 1 291 ? -11.195 -31.906 -9.789 1 93 291 ARG A C 1
ATOM 2312 O O . ARG A 1 291 ? -11.312 -33.094 -9.547 1 93 291 ARG A O 1
ATOM 2319 N N . ARG A 1 292 ? -10.172 -31.172 -9.453 1 91.44 292 ARG A N 1
ATOM 2320 C CA . ARG A 1 292 ? -9.094 -31.781 -8.68 1 91.44 292 ARG A CA 1
ATOM 2321 C C . ARG A 1 292 ? -9.555 -32.125 -7.262 1 91.44 292 ARG A C 1
ATOM 2323 O O . ARG A 1 292 ? -8.898 -32.875 -6.555 1 91.44 292 ARG A O 1
ATOM 2330 N N . PHE A 1 293 ? -10.672 -31.5 -6.84 1 93.44 293 PHE A N 1
ATOM 2331 C CA . PHE A 1 293 ? -11.195 -31.75 -5.504 1 93.44 293 PHE A CA 1
ATOM 2332 C C . PHE A 1 293 ? -12.094 -33 -5.504 1 93.44 293 PHE A C 1
ATOM 2334 O O . PHE A 1 293 ? -13.008 -33.094 -6.324 1 93.44 293 PHE A O 1
ATOM 2341 N N . HIS A 1 294 ? -11.891 -33.844 -4.555 1 91.75 294 HIS A N 1
ATOM 2342 C CA . HIS A 1 294 ? -12.633 -35.094 -4.527 1 91.75 294 HIS A CA 1
ATOM 2343 C C . HIS A 1 294 ? -14.023 -34.906 -3.938 1 91.75 294 HIS A C 1
ATOM 2345 O O . HIS A 1 294 ? -14.891 -35.781 -4.078 1 91.75 294 HIS A O 1
ATOM 2351 N N . SER A 1 295 ? -14.219 -33.719 -3.236 1 93.81 295 SER A N 1
ATOM 2352 C CA . SER A 1 295 ? -15.523 -33.406 -2.664 1 93.81 295 SER A CA 1
ATOM 2353 C C . SER A 1 295 ? -15.672 -31.922 -2.408 1 93.81 295 SER A C 1
ATOM 2355 O O . SER A 1 295 ? -14.688 -31.188 -2.422 1 93.81 295 SER A O 1
ATOM 2357 N N . ALA A 1 296 ? -16.922 -31.578 -2.211 1 92.75 296 ALA A N 1
ATOM 2358 C CA . ALA A 1 296 ? -17.188 -30.188 -1.841 1 92.75 296 ALA A CA 1
ATOM 2359 C C . ALA A 1 296 ? -16.547 -29.844 -0.503 1 92.75 296 ALA A C 1
ATOM 2361 O O . ALA A 1 296 ? -16.094 -28.719 -0.296 1 92.75 296 ALA A O 1
ATOM 2362 N N . ASN A 1 297 ? -16.484 -30.781 0.317 1 91.31 297 ASN A N 1
ATOM 2363 C CA . ASN A 1 297 ? -15.867 -30.578 1.619 1 91.31 297 ASN A CA 1
ATOM 2364 C C . ASN A 1 297 ? -14.367 -30.297 1.485 1 91.31 297 ASN A C 1
ATOM 2366 O O . ASN A 1 297 ? -13.797 -29.547 2.277 1 91.31 297 ASN A O 1
ATOM 2370 N N . ALA A 1 298 ? -13.812 -30.922 0.519 1 91.25 298 ALA A N 1
ATOM 2371 C CA . ALA A 1 298 ? -12.398 -30.656 0.255 1 91.25 298 ALA A CA 1
ATOM 2372 C C . ALA A 1 298 ? -12.18 -29.203 -0.171 1 91.25 298 ALA A C 1
ATOM 2374 O O . ALA A 1 298 ? -11.156 -28.609 0.165 1 91.25 298 ALA A O 1
ATOM 2375 N N . ILE A 1 299 ? -13.188 -28.656 -0.911 1 93.25 299 ILE A N 1
ATOM 2376 C CA . ILE A 1 299 ? -13.133 -27.25 -1.301 1 93.25 299 ILE A CA 1
ATOM 2377 C C . ILE A 1 299 ? -13.227 -26.375 -0.06 1 93.25 299 ILE A C 1
ATOM 2379 O O . ILE A 1 299 ? -12.453 -25.422 0.103 1 93.25 299 ILE A O 1
ATOM 2383 N N . ASN A 1 300 ? -14.164 -26.719 0.812 1 91.75 300 ASN A N 1
ATOM 2384 C CA . ASN A 1 300 ? -14.336 -25.969 2.057 1 91.75 300 ASN A CA 1
ATOM 2385 C C . ASN A 1 300 ? -13.055 -25.969 2.887 1 91.75 300 ASN A C 1
ATOM 2387 O O . ASN A 1 300 ? -12.688 -24.938 3.459 1 91.75 300 ASN A O 1
ATOM 2391 N N . ALA A 1 301 ? -12.414 -27.062 2.92 1 87.12 301 ALA A N 1
ATOM 2392 C CA . ALA A 1 301 ? -11.156 -27.188 3.654 1 87.12 301 ALA A CA 1
ATOM 2393 C C . ALA A 1 301 ? -10.07 -26.328 3.018 1 87.12 301 ALA A C 1
ATOM 2395 O O . ALA A 1 301 ? -9.305 -25.656 3.721 1 87.12 301 ALA A O 1
ATOM 2396 N N . TYR A 1 302 ? -10.062 -26.391 1.721 1 87.25 302 TYR A N 1
ATOM 2397 C CA . TYR A 1 302 ? -9.078 -25.609 0.972 1 87.25 302 TYR A CA 1
ATOM 2398 C C . TYR A 1 302 ? -9.25 -24.125 1.232 1 87.25 302 TYR A C 1
ATOM 2400 O O . TYR A 1 302 ? -8.266 -23.391 1.368 1 87.25 302 TYR A O 1
ATOM 2408 N N . ILE A 1 303 ? -10.469 -23.703 1.31 1 90.56 303 ILE A N 1
ATOM 2409 C CA . ILE A 1 303 ? -10.797 -22.297 1.497 1 90.56 303 ILE A CA 1
ATOM 2410 C C . ILE A 1 303 ? -10.641 -21.922 2.971 1 90.56 303 ILE A C 1
ATOM 2412 O O . ILE A 1 303 ? -10.352 -20.766 3.297 1 90.56 303 ILE A O 1
ATOM 2416 N N . GLY A 1 304 ? -10.805 -22.844 3.865 1 87 304 GLY A N 1
ATOM 2417 C CA . GLY A 1 304 ? -10.688 -22.641 5.301 1 87 304 GLY A CA 1
ATOM 2418 C C . GLY A 1 304 ? -12.008 -22.25 5.949 1 87 304 GLY A C 1
ATOM 2419 O O . GLY A 1 304 ? -12.039 -21.406 6.84 1 87 304 GLY A O 1
ATOM 2420 N N . ILE A 1 305 ? -13.102 -22.656 5.449 1 85 305 ILE A N 1
ATOM 2421 C CA . ILE A 1 305 ? -14.383 -22.328 6.062 1 85 305 ILE A CA 1
ATOM 2422 C C . ILE A 1 305 ? -14.961 -23.578 6.734 1 85 305 ILE A C 1
ATOM 2424 O O . ILE A 1 305 ? -16.094 -23.547 7.238 1 85 305 ILE A O 1
ATOM 2428 N N . ASP A 1 306 ? -14.156 -24.594 6.797 1 76.88 306 ASP A N 1
ATOM 2429 C CA . ASP A 1 306 ? -14.625 -25.797 7.461 1 76.88 306 ASP A CA 1
ATOM 2430 C C . ASP A 1 306 ? -14.609 -25.641 8.984 1 76.88 306 ASP A C 1
ATOM 2432 O O . ASP A 1 306 ? -13.742 -24.938 9.523 1 76.88 306 ASP A O 1
ATOM 2436 N N . LEU A 1 307 ? -15.734 -25.781 9.648 1 62.94 307 LEU A N 1
ATOM 2437 C CA . LEU A 1 307 ? -15.945 -25.578 11.078 1 62.94 307 LEU A CA 1
ATOM 2438 C C . LEU A 1 307 ? -15.039 -26.5 11.891 1 62.94 307 LEU A C 1
ATOM 2440 O O . LEU A 1 307 ? -14.82 -27.656 11.516 1 62.94 307 LEU A O 1
ATOM 2444 N N . ILE A 1 308 ? -14.062 -25.875 12.594 1 55.22 308 ILE A N 1
ATOM 2445 C CA . ILE A 1 308 ? -13.289 -26.703 13.516 1 55.22 308 ILE A CA 1
ATOM 2446 C C . ILE A 1 308 ? -14.016 -26.797 14.859 1 55.22 308 ILE A C 1
ATOM 2448 O O . ILE A 1 308 ? -14.391 -25.781 15.445 1 55.22 308 ILE A O 1
ATOM 2452 N N . ARG A 1 309 ? -14.688 -27.922 15.008 1 51.22 309 ARG A N 1
ATOM 2453 C CA . ARG A 1 309 ? -15.234 -28.188 16.328 1 51.22 309 ARG A CA 1
ATOM 2454 C C . ARG A 1 309 ? -14.125 -28.484 17.328 1 51.22 309 ARG A C 1
ATOM 2456 O O . ARG A 1 309 ? -13.25 -29.312 17.078 1 51.22 309 ARG A O 1
ATOM 2463 N N . TYR A 1 310 ? -13.758 -27.422 18.031 1 45.47 310 TYR A N 1
ATOM 2464 C CA . TYR A 1 310 ? -12.859 -27.812 19.109 1 45.47 310 TYR A CA 1
ATOM 2465 C C . TYR A 1 310 ? -13.648 -28.359 20.297 1 45.47 310 TYR A C 1
ATOM 2467 O O . TYR A 1 310 ? -14.555 -27.703 20.812 1 45.47 310 TYR A O 1
ATOM 2475 N N . GLU A 1 311 ? -13.992 -29.562 20.203 1 46.69 311 GLU A N 1
ATOM 2476 C CA . GLU A 1 311 ? -14.609 -30.156 21.391 1 46.69 311 GLU A CA 1
ATOM 2477 C C . GLU A 1 311 ? -13.562 -30.562 22.422 1 46.69 311 GLU A C 1
ATOM 2479 O O . GLU A 1 311 ? -12.602 -31.266 22.094 1 46.69 311 GLU A O 1
ATOM 2484 N N . SER A 1 312 ? -13 -29.641 23.094 1 41.88 312 SER A N 1
ATOM 2485 C CA . SER A 1 312 ? -12.305 -30.266 24.219 1 41.88 312 SER A CA 1
ATOM 2486 C C . SER A 1 312 ? -13.281 -30.719 25.297 1 41.88 312 SER A C 1
ATOM 2488 O O . SER A 1 312 ? -14.398 -30.188 25.391 1 41.88 312 SER A O 1
ATOM 2490 N N . GLY A 1 313 ? -13.148 -31.719 26.047 1 43 313 GLY A N 1
ATOM 2491 C CA . GLY A 1 313 ? -13.992 -32.25 27.094 1 43 313 GLY A CA 1
ATOM 2492 C C . GLY A 1 313 ? -15.266 -31.453 27.312 1 43 313 GLY A C 1
ATOM 2493 O O . GLY A 1 313 ? -16.172 -31.5 26.484 1 43 313 GLY A O 1
ATOM 2494 N N . GLN A 1 314 ? -15.305 -30.766 28.469 1 47.19 314 GLN A N 1
ATOM 2495 C CA . GLN A 1 314 ? -16.453 -30.047 29 1 47.19 314 GLN A CA 1
ATOM 2496 C C . GLN A 1 314 ? -16.719 -28.766 28.203 1 47.19 314 GLN A C 1
ATOM 2498 O O . GLN A 1 314 ? -17.75 -28.109 28.391 1 47.19 314 GLN A O 1
ATOM 2503 N N . TYR A 1 315 ? -15.719 -28.25 27.531 1 44.16 315 TYR A N 1
ATOM 2504 C CA . TYR A 1 315 ? -15.906 -26.953 26.891 1 44.16 315 TYR A CA 1
ATOM 2505 C C . TYR A 1 315 ? -16.156 -27.109 25.406 1 44.16 315 TYR A C 1
ATOM 2507 O O . TYR A 1 315 ? -15.391 -27.766 24.703 1 44.16 315 TYR A O 1
ATOM 2515 N N . GLU A 1 316 ? -17.375 -27.109 25.031 1 45.81 316 GLU A N 1
ATOM 2516 C CA . GLU A 1 316 ? -17.734 -26.984 23.625 1 45.81 316 GLU A CA 1
ATOM 2517 C C . GLU A 1 316 ? -17.375 -25.609 23.078 1 45.81 316 GLU A C 1
ATOM 2519 O O . GLU A 1 316 ? -17.938 -24.594 23.516 1 45.81 316 GLU A O 1
ATOM 2524 N N . ALA A 1 317 ? -16.188 -25.406 22.766 1 46.94 317 ALA A N 1
ATOM 2525 C CA . ALA A 1 317 ? -15.82 -24.094 22.203 1 46.94 317 ALA A CA 1
ATOM 2526 C C . ALA A 1 317 ? -16.609 -23.797 20.938 1 46.94 317 ALA A C 1
ATOM 2528 O O . ALA A 1 317 ? -17 -24.719 20.219 1 46.94 317 ALA A O 1
ATOM 2529 N N . LYS A 1 318 ? -17 -22.656 20.875 1 52.69 318 LYS A N 1
ATOM 2530 C CA . LYS A 1 318 ? -17.703 -22.094 19.734 1 52.69 318 LYS A CA 1
ATOM 2531 C C . LYS A 1 318 ? -16.953 -22.375 18.438 1 52.69 318 LYS A C 1
ATOM 2533 O O . LYS A 1 318 ? -15.719 -22.312 18.391 1 52.69 318 LYS A O 1
ATOM 2538 N N . MET A 1 319 ? -17.672 -23.156 17.484 1 44.03 319 MET A N 1
ATOM 2539 C CA . MET A 1 319 ? -17.172 -23.531 16.156 1 44.03 319 MET A CA 1
ATOM 2540 C C . MET A 1 319 ? -16.578 -22.312 15.445 1 44.03 319 MET A C 1
ATOM 2542 O O . MET A 1 319 ? -17.172 -21.234 15.43 1 44.03 319 MET A O 1
ATOM 2546 N N . HIS A 1 320 ? -15.18 -22.234 15.438 1 52.66 320 HIS A N 1
ATOM 2547 C CA . HIS A 1 320 ? -14.562 -21.125 14.695 1 52.66 320 HIS A CA 1
ATOM 2548 C C . HIS A 1 320 ? -13.953 -21.625 13.383 1 52.66 320 HIS A C 1
ATOM 2550 O O . HIS A 1 320 ? -13.547 -22.781 13.281 1 52.66 320 HIS A O 1
ATOM 2556 N N . ILE A 1 321 ? -14.094 -21 12.266 1 55.09 321 ILE A N 1
ATOM 2557 C CA . ILE A 1 321 ? -13.484 -21.344 10.992 1 55.09 321 ILE A CA 1
ATOM 2558 C C . ILE A 1 321 ? -11.961 -21.406 11.148 1 55.09 321 ILE A C 1
ATOM 2560 O O . ILE A 1 321 ? -11.383 -20.672 11.938 1 55.09 321 ILE A O 1
ATOM 2564 N N . ARG A 1 322 ? -11.266 -22.312 10.695 1 54.66 322 ARG A N 1
ATOM 2565 C CA . ARG A 1 322 ? -9.828 -22.531 10.82 1 54.66 322 ARG A CA 1
ATOM 2566 C C . ARG A 1 322 ? -9.039 -21.359 10.242 1 54.66 322 ARG A C 1
ATOM 2568 O O . ARG A 1 322 ? -7.914 -21.094 10.664 1 54.66 322 ARG A O 1
ATOM 2575 N N . LYS A 1 323 ? -9.57 -20.438 9.641 1 58.78 323 LYS A N 1
ATOM 2576 C CA . LYS A 1 323 ? -9 -19.266 9 1 58.78 323 LYS A CA 1
ATOM 2577 C C . LYS A 1 323 ? -7.652 -19.594 8.359 1 58.78 323 LYS A C 1
ATOM 2579 O O . LYS A 1 323 ? -6.852 -18.688 8.094 1 58.78 323 LYS A O 1
ATOM 2584 N N . ARG A 1 324 ? -7.281 -20.875 8.086 1 66.62 324 ARG A N 1
ATOM 2585 C CA . ARG A 1 324 ? -5.996 -21.266 7.512 1 66.62 324 ARG A CA 1
ATOM 2586 C C . ARG A 1 324 ? -6.117 -21.5 6.008 1 66.62 324 ARG A C 1
ATOM 2588 O O . ARG A 1 324 ? -5.141 -21.875 5.355 1 66.62 324 ARG A O 1
ATOM 2595 N N . GLY A 1 325 ? -7.047 -21 5.379 1 79.12 325 GLY A N 1
ATOM 2596 C CA . GLY A 1 325 ? -7.242 -21.234 3.959 1 79.12 325 GLY A CA 1
ATOM 2597 C C . GLY A 1 325 ? -6.996 -20 3.107 1 79.12 325 GLY A C 1
ATOM 2598 O O . GLY A 1 325 ? -6.25 -19.109 3.504 1 79.12 325 GLY A O 1
ATOM 2599 N N . ASN A 1 326 ? -7.359 -20.078 1.941 1 85.81 326 ASN A N 1
ATOM 2600 C CA . ASN A 1 326 ? -7.188 -19 0.966 1 85.81 326 ASN A CA 1
ATOM 2601 C C . ASN A 1 326 ? -8.109 -17.828 1.262 1 85.81 326 ASN A C 1
ATOM 2603 O O . ASN A 1 326 ? -9.297 -17.859 0.932 1 85.81 326 ASN A O 1
ATOM 2607 N N . PRO A 1 327 ? -7.531 -16.844 1.859 1 89.12 327 PRO A N 1
ATOM 2608 C CA . PRO A 1 327 ? -8.383 -15.719 2.252 1 89.12 327 PRO A CA 1
ATOM 2609 C C . PRO A 1 327 ? -9 -15 1.055 1 89.12 327 PRO A C 1
ATOM 2611 O O . PRO A 1 327 ? -10.062 -14.391 1.18 1 89.12 327 PRO A O 1
ATOM 2614 N N . TYR A 1 328 ? -8.383 -15.102 -0.08 1 92.94 328 TYR A N 1
ATOM 2615 C CA . TYR A 1 328 ? -8.906 -14.438 -1.267 1 92.94 328 TYR A CA 1
ATOM 2616 C C . TYR A 1 328 ? -10.203 -15.086 -1.727 1 92.94 328 TYR A C 1
ATOM 2618 O O . TYR A 1 328 ? -11.188 -14.398 -2.014 1 92.94 328 TYR A O 1
ATOM 2626 N N . VAL A 1 329 ? -10.195 -16.375 -1.685 1 94.44 329 VAL A N 1
ATOM 2627 C CA . VAL A 1 329 ? -11.398 -17.078 -2.104 1 94.44 329 VAL A CA 1
ATOM 2628 C C . VAL A 1 329 ? -12.539 -16.781 -1.13 1 94.44 329 VAL A C 1
ATOM 2630 O O . VAL A 1 329 ? -13.695 -16.625 -1.542 1 94.44 329 VAL A O 1
ATOM 2633 N N . ARG A 1 330 ? -12.242 -16.75 0.14 1 92.69 330 ARG A N 1
ATOM 2634 C CA . ARG A 1 330 ? -13.258 -16.453 1.141 1 92.69 330 ARG A CA 1
ATOM 2635 C C . ARG A 1 330 ? -13.906 -15.102 0.878 1 92.69 330 ARG A C 1
ATOM 2637 O O . ARG A 1 330 ? -15.125 -14.969 0.96 1 92.69 330 ARG A O 1
ATOM 2644 N N . LYS A 1 331 ? -13.086 -14.18 0.579 1 94.06 331 LYS A N 1
ATOM 2645 C CA . LYS A 1 331 ? -13.602 -12.844 0.295 1 94.06 331 LYS A CA 1
ATOM 2646 C C . LYS A 1 331 ? -14.477 -12.844 -0.951 1 94.06 331 LYS A C 1
ATOM 2648 O O . LYS A 1 331 ? -15.547 -12.234 -0.962 1 94.06 331 LYS A O 1
ATOM 2653 N N . ILE A 1 332 ? -14.031 -13.508 -1.999 1 96.25 332 ILE A N 1
ATOM 2654 C CA . ILE A 1 332 ? -14.766 -13.578 -3.254 1 96.25 332 ILE A CA 1
ATOM 2655 C C . ILE A 1 332 ? -16.109 -14.289 -3.027 1 96.25 332 ILE A C 1
ATOM 2657 O O . ILE A 1 332 ? -17.141 -13.82 -3.494 1 96.25 332 ILE A O 1
ATOM 2661 N N . LEU A 1 333 ? -16.047 -15.375 -2.275 1 95.44 333 LEU A N 1
ATOM 2662 C CA . LEU A 1 333 ? -17.25 -16.156 -1.996 1 95.44 333 LEU A CA 1
ATOM 2663 C C . LEU A 1 333 ? -18.234 -15.336 -1.173 1 95.44 333 LEU A C 1
ATOM 2665 O O . LEU A 1 333 ? -19.453 -15.391 -1.42 1 95.44 333 LEU A O 1
ATOM 2669 N N . TYR A 1 334 ? -17.766 -14.656 -0.208 1 94.25 334 TYR A N 1
ATOM 2670 C CA . TYR A 1 334 ? -18.641 -13.812 0.606 1 94.25 334 TYR A CA 1
ATOM 2671 C C . TYR A 1 334 ? -19.391 -12.812 -0.26 1 94.25 334 TYR A C 1
ATOM 2673 O O . TYR A 1 334 ? -20.609 -12.656 -0.124 1 94.25 334 TYR A O 1
ATOM 2681 N N . ARG A 1 335 ? -18.703 -12.188 -1.111 1 94.94 335 ARG A N 1
ATOM 2682 C CA . ARG A 1 335 ? -19.344 -11.227 -2.012 1 94.94 335 ARG A CA 1
ATOM 2683 C C . ARG A 1 335 ? -20.328 -11.922 -2.949 1 94.94 335 ARG A C 1
ATOM 2685 O O . ARG A 1 335 ? -21.375 -11.367 -3.26 1 94.94 335 ARG A O 1
ATOM 2692 N N . ALA A 1 336 ? -19.891 -13.031 -3.422 1 96.06 336 ALA A N 1
ATOM 2693 C CA . ALA A 1 336 ? -20.766 -13.812 -4.297 1 96.06 336 ALA A CA 1
ATOM 2694 C C . ALA A 1 336 ? -22.078 -14.125 -3.611 1 96.06 336 ALA A C 1
ATOM 2696 O O . ALA A 1 336 ? -23.156 -13.977 -4.207 1 96.06 336 ALA A O 1
ATOM 2697 N N . ILE A 1 337 ? -21.984 -14.508 -2.359 1 94.5 337 ILE A N 1
ATOM 2698 C CA . ILE A 1 337 ? -23.188 -14.875 -1.603 1 94.5 337 ILE A CA 1
ATOM 2699 C C . ILE A 1 337 ? -24.078 -13.648 -1.437 1 94.5 337 ILE A C 1
ATOM 2701 O O . ILE A 1 337 ? -25.297 -13.727 -1.618 1 94.5 337 ILE A O 1
ATOM 2705 N N . LEU A 1 338 ? -23.453 -12.539 -1.116 1 93.94 338 LEU A N 1
ATOM 2706 C CA . LEU A 1 338 ? -24.219 -11.305 -0.958 1 93.94 338 LEU A CA 1
ATOM 2707 C C . LEU A 1 338 ? -24.922 -10.938 -2.258 1 93.94 338 LEU A C 1
ATOM 2709 O O . LEU A 1 338 ? -26.062 -10.453 -2.238 1 93.94 338 LEU A O 1
ATOM 2713 N N . ASN A 1 339 ? -24.297 -11.164 -3.34 1 94.69 339 ASN A N 1
ATOM 2714 C CA . ASN A 1 339 ? -24.906 -10.891 -4.637 1 94.69 339 ASN A CA 1
ATOM 2715 C C . ASN A 1 339 ? -26.062 -11.836 -4.922 1 94.69 339 ASN A C 1
ATOM 2717 O O . ASN A 1 339 ? -27.094 -11.414 -5.449 1 94.69 339 ASN A O 1
ATOM 2721 N N . ILE A 1 340 ? -25.875 -13.047 -4.617 1 94.38 340 ILE A N 1
ATOM 2722 C CA . ILE A 1 340 ? -26.922 -14.039 -4.809 1 94.38 340 ILE A CA 1
ATOM 2723 C C . ILE A 1 340 ? -28.156 -13.656 -3.994 1 94.38 340 ILE A C 1
ATOM 2725 O O . ILE A 1 340 ? -29.281 -13.727 -4.492 1 94.38 340 ILE A O 1
ATOM 2729 N N . ILE A 1 341 ? -27.891 -13.164 -2.797 1 92.19 341 ILE A N 1
ATOM 2730 C CA . ILE A 1 341 ? -28.969 -12.758 -1.92 1 92.19 341 ILE A CA 1
ATOM 2731 C C . ILE A 1 341 ? -29.656 -11.508 -2.488 1 92.19 341 ILE A C 1
ATOM 2733 O O . ILE A 1 341 ? -30.875 -11.391 -2.455 1 92.19 341 ILE A O 1
ATOM 2737 N N . SER A 1 342 ? -28.875 -10.641 -3.008 1 93.19 342 SER A N 1
ATOM 2738 C CA . SER A 1 342 ? -29.391 -9.375 -3.498 1 93.19 342 SER A CA 1
ATOM 2739 C C . SER A 1 342 ? -30.328 -9.586 -4.688 1 93.19 342 SER A C 1
ATOM 2741 O O . SER A 1 342 ? -31.281 -8.828 -4.871 1 93.19 342 SER A O 1
ATOM 2743 N N . VAL A 1 343 ? -30.125 -10.547 -5.48 1 93.06 343 VAL A N 1
ATOM 2744 C CA . VAL A 1 343 ? -30.922 -10.75 -6.684 1 93.06 343 VAL A CA 1
ATOM 2745 C C . VAL A 1 343 ? -32.031 -11.773 -6.406 1 93.06 343 VAL A C 1
ATOM 2747 O O . VAL A 1 343 ? -32.812 -12.094 -7.293 1 93.06 343 VAL A O 1
ATOM 2750 N N . SER A 1 344 ? -32.062 -12.273 -5.301 1 90.31 344 SER A N 1
ATOM 2751 C CA . SER A 1 344 ? -32.969 -13.383 -4.957 1 90.31 344 SER A CA 1
ATOM 2752 C C . SER A 1 344 ? -34.438 -13.008 -5.164 1 90.31 344 SER A C 1
ATOM 2754 O O . SER A 1 344 ? -35.281 -13.883 -5.344 1 90.31 344 SER A O 1
ATOM 2756 N N . GLN A 1 345 ? -34.719 -11.75 -5.07 1 89.5 345 GLN A N 1
ATOM 2757 C CA . GLN A 1 345 ? -36.094 -11.312 -5.27 1 89.5 345 GLN A CA 1
ATOM 2758 C C . GLN A 1 345 ? -36.594 -11.648 -6.676 1 89.5 345 GLN A C 1
ATOM 2760 O O . GLN A 1 345 ? -37.75 -12.016 -6.867 1 89.5 345 GLN A O 1
ATOM 2765 N N . TYR A 1 346 ? -35.688 -11.664 -7.617 1 89.81 346 TYR A N 1
ATOM 2766 C CA . TYR A 1 346 ? -36.062 -11.883 -9.016 1 89.81 346 TYR A CA 1
ATOM 2767 C C . TYR A 1 346 ? -35.688 -13.297 -9.453 1 89.81 346 TYR A C 1
ATOM 2769 O O . TYR A 1 346 ? -36.344 -13.875 -10.312 1 89.81 346 TYR A O 1
ATOM 2777 N N . GLN A 1 347 ? -34.656 -13.836 -8.812 1 90.19 347 GLN A N 1
ATOM 2778 C CA . GLN A 1 347 ? -34.156 -15.164 -9.156 1 90.19 347 GLN A CA 1
ATOM 2779 C C . GLN A 1 347 ? -33.75 -15.945 -7.906 1 90.19 347 GLN A C 1
ATOM 2781 O O . GLN A 1 347 ? -32.594 -16.078 -7.586 1 90.19 347 GLN A O 1
ATOM 2786 N N . PRO A 1 348 ? -34.719 -16.438 -7.324 1 87.81 348 PRO A N 1
ATOM 2787 C CA . PRO A 1 348 ? -34.438 -17.156 -6.082 1 87.81 348 PRO A CA 1
ATOM 2788 C C . PRO A 1 348 ? -33.656 -18.453 -6.309 1 87.81 348 PRO A C 1
ATOM 2790 O O . PRO A 1 348 ? -33.844 -19.125 -7.328 1 87.81 348 PRO A O 1
ATOM 2793 N N . THR A 1 349 ? -32.781 -18.734 -5.445 1 90 349 THR A N 1
ATOM 2794 C CA . THR A 1 349 ? -32 -19.969 -5.426 1 90 349 THR A CA 1
ATOM 2795 C C . THR A 1 349 ? -32.156 -20.672 -4.086 1 90 349 THR A C 1
ATOM 2797 O O . THR A 1 349 ? -32.688 -20.094 -3.127 1 90 349 THR A O 1
ATOM 2800 N N . LEU A 1 350 ? -31.75 -21.875 -4.023 1 88.06 350 LEU A N 1
ATOM 2801 C CA . LEU A 1 350 ? -31.781 -22.609 -2.76 1 88.06 350 LEU A CA 1
ATOM 2802 C C . LEU A 1 350 ? -30.859 -21.953 -1.731 1 88.06 350 LEU A C 1
ATOM 2804 O O . LEU A 1 350 ? -31.188 -21.906 -0.542 1 88.06 350 LEU A O 1
ATOM 2808 N N . ILE A 1 351 ? -29.859 -21.422 -2.217 1 91.06 351 ILE A N 1
ATOM 2809 C CA . ILE A 1 351 ? -28.875 -20.781 -1.344 1 91.06 351 ILE A CA 1
ATOM 2810 C C . ILE A 1 351 ? -29.5 -19.531 -0.698 1 91.06 351 ILE A C 1
ATOM 2812 O O . ILE A 1 351 ? -29.406 -19.344 0.517 1 91.06 351 ILE A O 1
ATOM 2816 N N . SER A 1 352 ? -30.125 -18.703 -1.524 1 91.56 352 SER A N 1
ATOM 2817 C CA . SER A 1 352 ? -30.75 -17.484 -1.003 1 91.56 352 SER A CA 1
ATOM 2818 C C . SER A 1 352 ? -31.906 -17.797 -0.067 1 91.56 352 SER A C 1
ATOM 2820 O O . SER A 1 352 ? -32.094 -17.125 0.944 1 91.56 352 SER A O 1
ATOM 2822 N N . ALA A 1 353 ? -32.656 -18.844 -0.367 1 88.62 353 ALA A N 1
ATOM 2823 C CA . ALA A 1 353 ? -33.781 -19.25 0.477 1 88.62 353 ALA A CA 1
ATOM 2824 C C . ALA A 1 353 ? -33.281 -19.734 1.843 1 88.62 353 ALA A C 1
ATOM 2826 O O . ALA A 1 353 ? -33.844 -19.328 2.875 1 88.62 353 ALA A O 1
ATOM 2827 N N . ASN A 1 354 ? -32.312 -20.562 1.766 1 88.12 354 ASN A N 1
ATOM 2828 C CA . ASN A 1 354 ? -31.766 -21.062 3.014 1 88.12 354 ASN A CA 1
ATOM 2829 C C . ASN A 1 354 ? -31.156 -19.938 3.848 1 88.12 354 ASN A C 1
ATOM 2831 O O . ASN A 1 354 ? -31.281 -19.938 5.074 1 88.12 354 ASN A O 1
ATOM 2835 N N . TYR A 1 355 ? -30.516 -19.047 3.168 1 89.88 355 TYR A N 1
ATOM 2836 C CA . TYR A 1 355 ? -29.906 -17.906 3.84 1 89.88 355 TYR A CA 1
ATOM 2837 C C . TYR A 1 355 ? -30.953 -17.078 4.566 1 89.88 355 TYR A C 1
ATOM 2839 O O . TYR A 1 355 ? -30.781 -16.734 5.738 1 89.88 355 TYR A O 1
ATOM 2847 N N . LYS A 1 356 ? -32.031 -16.75 3.914 1 87.75 356 LYS A N 1
ATOM 2848 C CA . LYS A 1 356 ? -33.094 -15.945 4.484 1 87.75 356 LYS A CA 1
ATOM 2849 C C . LYS A 1 356 ? -33.75 -16.656 5.652 1 87.75 356 LYS A C 1
ATOM 2851 O O . LYS A 1 356 ? -34.062 -16.031 6.672 1 87.75 356 LYS A O 1
ATOM 2856 N N . ARG A 1 357 ? -33.938 -17.906 5.508 1 87 357 ARG A N 1
ATOM 2857 C CA . ARG A 1 357 ? -34.562 -18.703 6.562 1 87 357 ARG A CA 1
ATOM 2858 C C . ARG A 1 357 ? -33.688 -18.688 7.824 1 87 357 ARG A C 1
ATOM 2860 O O . ARG A 1 357 ? -34.219 -18.5 8.93 1 87 357 ARG A O 1
ATOM 2867 N N . LYS A 1 358 ? -32.469 -18.891 7.582 1 86.56 358 LYS A N 1
ATOM 2868 C CA . LYS A 1 358 ? -31.531 -18.906 8.719 1 86.56 358 LYS A CA 1
ATOM 2869 C C . LYS A 1 358 ? -31.422 -17.531 9.375 1 86.56 358 LYS A C 1
ATOM 2871 O O . LYS A 1 358 ? -31.281 -17.438 10.594 1 86.56 358 LYS A O 1
ATOM 2876 N N . LYS A 1 359 ? -31.453 -16.516 8.586 1 85.31 359 LYS A N 1
ATOM 2877 C CA . LYS A 1 359 ? -31.406 -15.148 9.109 1 85.31 359 LYS A CA 1
ATOM 2878 C C . LYS A 1 359 ? -32.625 -14.844 9.984 1 85.31 359 LYS A C 1
ATOM 2880 O O . LYS A 1 359 ? -32.5 -14.188 11.016 1 85.31 359 LYS A O 1
ATOM 2885 N N . GLN A 1 360 ? -33.688 -15.297 9.555 1 82.75 360 GLN A N 1
ATOM 2886 C CA . GLN A 1 360 ? -34.938 -15.086 10.297 1 82.75 360 GLN A CA 1
ATOM 2887 C C . GLN A 1 360 ? -34.906 -15.844 11.625 1 82.75 360 GLN A C 1
ATOM 2889 O O . GLN A 1 360 ? -35.438 -15.352 12.633 1 82.75 360 GLN A O 1
ATOM 2894 N N . SER A 1 361 ? -34.312 -16.969 11.594 1 79 361 SER A N 1
ATOM 2895 C CA . SER A 1 361 ? -34.281 -17.812 12.781 1 79 361 SER A CA 1
ATOM 2896 C C . SER A 1 361 ? -33.156 -17.453 13.719 1 79 361 SER A C 1
ATOM 2898 O O . SER A 1 361 ? -33.125 -17.891 14.867 1 79 361 SER A O 1
ATOM 2900 N N . ALA A 1 362 ? -32.188 -16.812 13.102 1 72.25 362 ALA A N 1
ATOM 2901 C CA . ALA A 1 362 ? -31 -16.531 13.891 1 72.25 362 ALA A CA 1
ATOM 2902 C C . ALA A 1 362 ? -31.297 -15.523 14.992 1 72.25 362 ALA A C 1
ATOM 2904 O O . ALA A 1 362 ? -32.031 -14.547 14.773 1 72.25 362 ALA A O 1
ATOM 2905 N N . GLN A 1 363 ? -30.953 -15.867 16.203 1 63.81 363 GLN A N 1
ATOM 2906 C CA . GLN A 1 363 ? -31.125 -15.023 17.375 1 63.81 363 GLN A CA 1
ATOM 2907 C C . GLN A 1 363 ? -30.141 -13.859 17.375 1 63.81 363 GLN A C 1
ATOM 2909 O O . GLN A 1 363 ? -30.406 -12.812 17.953 1 63.81 363 GLN A O 1
ATOM 2914 N N . SER A 1 364 ? -28.953 -14.18 16.797 1 59.88 364 SER A N 1
ATOM 2915 C CA . SER A 1 364 ? -27.922 -13.148 16.859 1 59.88 364 SER A CA 1
ATOM 2916 C C . SER A 1 364 ? -27.906 -12.297 15.594 1 59.88 364 SER A C 1
ATOM 2918 O O . SER A 1 364 ? -28.312 -12.766 14.523 1 59.88 364 SER A O 1
ATOM 2920 N N . HIS A 1 365 ? -27.609 -11.102 15.789 1 61.41 365 HIS A N 1
ATOM 2921 C CA . HIS A 1 365 ? -27.641 -10.102 14.727 1 61.41 365 HIS A CA 1
ATOM 2922 C C . HIS A 1 365 ? -26.531 -10.328 13.719 1 61.41 365 HIS A C 1
ATOM 2924 O O . HIS A 1 365 ? -26.562 -9.797 12.609 1 61.41 365 HIS A O 1
ATOM 2930 N N . GLY A 1 366 ? -25.609 -11.258 14.086 1 65.69 366 GLY A N 1
ATOM 2931 C CA . GLY A 1 366 ? -24.484 -11.367 13.164 1 65.69 366 GLY A CA 1
ATOM 2932 C C . GLY A 1 366 ? -24.75 -12.32 12.016 1 65.69 366 GLY A C 1
ATOM 2933 O O . GLY A 1 366 ? -25.266 -13.422 12.227 1 65.69 366 GLY A O 1
ATOM 2934 N N . THR A 1 367 ? -24.594 -11.883 10.75 1 75.5 367 THR A N 1
ATOM 2935 C CA . THR A 1 367 ? -24.938 -12.641 9.547 1 75.5 367 THR A CA 1
ATOM 2936 C C . THR A 1 367 ? -23.719 -13.375 9.016 1 75.5 367 THR A C 1
ATOM 2938 O O . THR A 1 367 ? -23.797 -14.086 8.008 1 75.5 367 THR A O 1
ATOM 2941 N N . LYS A 1 368 ? -22.641 -13.281 9.805 1 77.81 368 LYS A N 1
ATOM 2942 C CA . LYS A 1 368 ? -21.406 -13.852 9.273 1 77.81 368 LYS A CA 1
ATOM 2943 C C . LYS A 1 368 ? -21.484 -15.375 9.227 1 77.81 368 LYS A C 1
ATOM 2945 O O . LYS A 1 368 ? -21.062 -15.984 8.234 1 77.81 368 LYS A O 1
ATOM 2950 N N . LYS A 1 369 ? -21.984 -16.047 10.25 1 80.81 369 LYS A N 1
ATOM 2951 C CA . LYS A 1 369 ? -22.094 -17.5 10.289 1 80.81 369 LYS A CA 1
ATOM 2952 C C . LYS A 1 369 ? -23.031 -18.016 9.203 1 80.81 369 LYS A C 1
ATOM 2954 O O . LYS A 1 369 ? -22.781 -19.062 8.609 1 80.81 369 LYS A O 1
ATOM 2959 N N . ILE A 1 370 ? -24.047 -17.297 8.953 1 86.81 370 ILE A N 1
ATOM 2960 C CA . ILE A 1 370 ? -25.016 -17.672 7.93 1 86.81 370 ILE A CA 1
ATOM 2961 C C . ILE A 1 370 ? -24.375 -17.578 6.547 1 86.81 370 ILE A C 1
ATOM 2963 O O . ILE A 1 370 ? -24.609 -18.438 5.695 1 86.81 370 ILE A O 1
ATOM 2967 N N . ALA A 1 371 ? -23.578 -16.594 6.41 1 89.25 371 ALA A N 1
ATOM 2968 C CA . ALA A 1 371 ? -22.875 -16.422 5.137 1 89.25 371 ALA A CA 1
ATOM 2969 C C . ALA A 1 371 ? -21.906 -17.562 4.875 1 89.25 371 ALA A C 1
ATOM 2971 O O . ALA A 1 371 ? -21.766 -18.016 3.738 1 89.25 371 ALA A O 1
ATOM 2972 N N . ILE A 1 372 ? -21.297 -18.047 5.895 1 88.81 372 ILE A N 1
ATOM 2973 C CA . ILE A 1 372 ? -20.344 -19.141 5.766 1 88.81 372 ILE A CA 1
ATOM 2974 C C . ILE A 1 372 ? -21.078 -20.406 5.344 1 88.81 372 ILE A C 1
ATOM 2976 O O . ILE A 1 372 ? -20.594 -21.156 4.484 1 88.81 372 ILE A O 1
ATOM 2980 N N . ALA A 1 373 ? -22.172 -20.641 5.965 1 89.81 373 ALA A N 1
ATOM 2981 C CA . ALA A 1 373 ? -22.984 -21.797 5.578 1 89.81 373 ALA A CA 1
ATOM 2982 C C . ALA A 1 373 ? -23.422 -21.688 4.121 1 89.81 373 ALA A C 1
ATOM 2984 O O . ALA A 1 373 ? -23.422 -22.688 3.393 1 89.81 373 ALA A O 1
ATOM 2985 N N . ALA A 1 374 ? -23.766 -20.5 3.771 1 93.31 374 ALA A N 1
ATOM 2986 C CA . ALA A 1 374 ? -24.172 -20.266 2.389 1 93.31 374 ALA A CA 1
ATOM 2987 C C . ALA A 1 374 ? -23.016 -20.5 1.43 1 93.31 374 ALA A C 1
ATOM 2989 O O . ALA A 1 374 ? -23.203 -21 0.322 1 93.31 374 ALA A O 1
ATOM 2990 N N . MET A 1 375 ? -21.828 -20.156 1.846 1 94.62 375 MET A N 1
ATOM 2991 C CA . MET A 1 375 ? -20.625 -20.391 1.036 1 94.62 375 MET A CA 1
ATOM 2992 C C . MET A 1 375 ? -20.406 -21.891 0.803 1 94.62 375 MET A C 1
ATOM 2994 O O . MET A 1 375 ? -20.094 -22.297 -0.311 1 94.62 375 MET A O 1
ATOM 2998 N N . SER A 1 376 ? -20.609 -22.625 1.854 1 93.62 376 SER A N 1
ATOM 2999 C CA . SER A 1 376 ? -20.469 -24.078 1.74 1 93.62 376 SER A CA 1
ATOM 3000 C C . SER A 1 376 ? -21.484 -24.656 0.771 1 93.62 376 SER A C 1
ATOM 3002 O O . SER A 1 376 ? -21.156 -25.547 -0.02 1 93.62 376 SER A O 1
ATOM 3004 N N . GLN A 1 377 ? -22.672 -24.172 0.881 1 93.81 377 GLN A N 1
ATOM 3005 C CA . GLN A 1 377 ? -23.719 -24.609 -0.04 1 93.81 377 GLN A CA 1
ATOM 3006 C C . GLN A 1 377 ? -23.359 -24.266 -1.481 1 93.81 377 GLN A C 1
ATOM 3008 O O . GLN A 1 377 ? -23.578 -25.062 -2.395 1 93.81 377 GLN A O 1
ATOM 3013 N N . PHE A 1 378 ? -22.875 -23.125 -1.632 1 96.06 378 PHE A N 1
ATOM 3014 C CA . PHE A 1 378 ? -22.453 -22.672 -2.953 1 96.06 378 PHE A CA 1
ATOM 3015 C C . PHE A 1 378 ? -21.359 -23.594 -3.502 1 96.06 378 PHE A C 1
ATOM 3017 O O . PHE A 1 378 ? -21.391 -23.969 -4.672 1 96.06 378 PHE A O 1
ATOM 3024 N N . ASN A 1 379 ? -20.391 -23.938 -2.641 1 95.94 379 ASN A N 1
ATOM 3025 C CA . ASN A 1 379 ? -19.281 -24.812 -3.061 1 95.94 379 ASN A CA 1
ATOM 3026 C C . ASN A 1 379 ? -19.797 -26.172 -3.502 1 95.94 379 ASN A C 1
ATOM 3028 O O . ASN A 1 379 ? -19.281 -26.75 -4.461 1 95.94 379 ASN A O 1
ATOM 3032 N N . ARG A 1 380 ? -20.781 -26.625 -2.787 1 95.38 380 ARG A N 1
ATOM 3033 C CA . ARG A 1 380 ? -21.375 -27.906 -3.162 1 95.38 380 ARG A CA 1
ATOM 3034 C C . ARG A 1 380 ? -22.062 -27.812 -4.527 1 95.38 380 ARG A C 1
ATOM 3036 O O . ARG A 1 380 ? -21.906 -28.703 -5.359 1 95.38 380 ARG A O 1
ATOM 3043 N N . LEU A 1 381 ? -22.781 -26.781 -4.645 1 95.31 381 LEU A N 1
ATOM 3044 C CA . LEU A 1 381 ? -23.453 -26.531 -5.918 1 95.31 381 LEU A CA 1
ATOM 3045 C C . LEU A 1 381 ? -22.438 -26.406 -7.051 1 95.31 381 LEU A C 1
ATOM 3047 O O . LEU A 1 381 ? -22.578 -27.047 -8.086 1 95.31 381 LEU A O 1
ATOM 3051 N N . MET A 1 382 ? -21.438 -25.594 -6.879 1 96.75 382 MET A N 1
ATOM 3052 C CA . MET A 1 382 ? -20.391 -25.359 -7.871 1 96.75 382 MET A CA 1
ATOM 3053 C C . MET A 1 382 ? -19.703 -26.672 -8.25 1 96.75 382 MET A C 1
ATOM 3055 O O . MET A 1 382 ? -19.562 -26.984 -9.438 1 96.75 382 MET A O 1
ATOM 3059 N N . HIS A 1 383 ? -19.344 -27.422 -7.23 1 97 383 HIS A N 1
ATOM 3060 C CA . HIS A 1 383 ? -18.688 -28.703 -7.449 1 97 383 HIS A CA 1
ATOM 3061 C C . HIS A 1 383 ? -19.562 -29.641 -8.273 1 97 383 HIS A C 1
ATOM 3063 O O . HIS A 1 383 ? -19.078 -30.25 -9.227 1 97 383 HIS A O 1
ATOM 3069 N N . HIS A 1 384 ? -20.812 -29.672 -7.977 1 95.19 384 HIS A N 1
ATOM 3070 C CA . HIS A 1 384 ? -21.75 -30.531 -8.672 1 95.19 384 HIS A CA 1
ATOM 3071 C C . HIS A 1 384 ? -21.906 -30.125 -10.133 1 95.19 384 HIS A C 1
ATOM 3073 O O . HIS A 1 384 ? -21.828 -30.969 -11.031 1 95.19 384 HIS A O 1
ATOM 3079 N N . LEU A 1 385 ? -22.094 -28.875 -10.344 1 96.31 385 LEU A N 1
ATOM 3080 C CA . LEU A 1 385 ? -22.312 -28.375 -11.695 1 96.31 385 LEU A CA 1
ATOM 3081 C C . LEU A 1 385 ? -21.094 -28.641 -12.578 1 96.31 385 LEU A C 1
ATOM 3083 O O . LEU A 1 385 ? -21.234 -29.062 -13.727 1 96.31 385 LEU A O 1
ATOM 3087 N N . ILE A 1 386 ? -19.906 -28.422 -12.062 1 96.56 386 ILE A N 1
ATOM 3088 C CA . ILE A 1 386 ? -18.688 -28.547 -12.836 1 96.56 386 ILE A CA 1
ATOM 3089 C C . ILE A 1 386 ? -18.391 -30.031 -13.109 1 96.56 386 ILE A C 1
ATOM 3091 O O . ILE A 1 386 ? -18.031 -30.391 -14.234 1 96.56 386 ILE A O 1
ATOM 3095 N N . LEU A 1 387 ? -18.578 -30.875 -12.086 1 95.69 387 LEU A N 1
ATOM 3096 C CA . LEU A 1 387 ? -18.297 -32.281 -12.25 1 95.69 387 LEU A CA 1
ATOM 3097 C C . LEU A 1 387 ? -19.25 -32.938 -13.258 1 95.69 387 LEU A C 1
ATOM 3099 O O . LEU A 1 387 ? -18.844 -33.812 -14.023 1 95.69 387 LEU A O 1
ATOM 3103 N N . ASN A 1 388 ? -20.484 -32.469 -13.258 1 95.06 388 ASN A N 1
ATOM 3104 C CA . ASN A 1 388 ? -21.5 -33.062 -14.109 1 95.06 388 ASN A CA 1
ATOM 3105 C C . ASN A 1 388 ? -21.688 -32.281 -15.406 1 95.06 388 ASN A C 1
ATOM 3107 O O . ASN A 1 388 ? -22.484 -32.688 -16.266 1 95.06 388 ASN A O 1
ATOM 3111 N N . ASN A 1 389 ? -21.031 -31.203 -15.531 1 95.38 389 ASN A N 1
ATOM 3112 C CA . ASN A 1 389 ? -21.125 -30.344 -16.703 1 95.38 389 ASN A CA 1
ATOM 3113 C C . ASN A 1 389 ? -22.578 -29.953 -16.984 1 95.38 389 ASN A C 1
ATOM 3115 O O . ASN A 1 389 ? -23.078 -30.156 -18.094 1 95.38 389 ASN A O 1
ATOM 3119 N N . GLU A 1 390 ? -23.219 -29.406 -15.945 1 94.88 390 GLU A N 1
ATOM 3120 C CA . GLU A 1 390 ? -24.625 -29.031 -16.016 1 94.88 390 GLU A CA 1
ATOM 3121 C C . GLU A 1 390 ? -24.812 -27.547 -15.68 1 94.88 390 GLU A C 1
ATOM 3123 O O . GLU A 1 390 ? -24.156 -27.016 -14.781 1 94.88 390 GLU A O 1
ATOM 3128 N N . LEU A 1 391 ? -25.656 -26.922 -16.438 1 95.19 391 LEU A N 1
ATOM 3129 C CA . LEU A 1 391 ? -26.047 -25.562 -16.109 1 95.19 391 LEU A CA 1
ATOM 3130 C C . LEU A 1 391 ? -26.953 -25.531 -14.883 1 95.19 391 LEU A C 1
ATOM 3132 O O . LEU A 1 391 ? -27.625 -26.516 -14.578 1 95.19 391 LEU A O 1
ATOM 3136 N N . TYR A 1 392 ? -26.844 -24.453 -14.273 1 93.5 392 TYR A N 1
ATOM 3137 C CA . TYR A 1 392 ? -27.734 -24.297 -13.125 1 93.5 392 TYR A CA 1
ATOM 3138 C C . TYR A 1 392 ? -29.188 -24.328 -13.547 1 93.5 392 TYR A C 1
ATOM 3140 O O . TYR A 1 392 ? -29.578 -23.672 -14.516 1 93.5 392 TYR A O 1
ATOM 3148 N N . ASP A 1 393 ? -29.938 -25.156 -12.891 1 86.06 393 ASP A N 1
ATOM 3149 C CA . ASP A 1 393 ? -31.375 -25.281 -13.102 1 86.06 393 ASP A CA 1
ATOM 3150 C C . ASP A 1 393 ? -32.156 -25.109 -11.789 1 86.06 393 ASP A C 1
ATOM 3152 O O . ASP A 1 393 ? -32.031 -25.922 -10.875 1 86.06 393 ASP A O 1
ATOM 3156 N N . SER A 1 394 ? -32.875 -24.031 -11.68 1 76.19 394 SER A N 1
ATOM 3157 C CA . SER A 1 394 ? -33.594 -23.672 -10.453 1 76.19 394 SER A CA 1
ATOM 3158 C C . SER A 1 394 ? -34.594 -24.766 -10.055 1 76.19 394 SER A C 1
ATOM 3160 O O . SER A 1 394 ? -34.906 -24.906 -8.867 1 76.19 394 SER A O 1
ATOM 3162 N N . THR A 1 395 ? -35.125 -25.469 -10.984 1 67.5 395 THR A N 1
ATOM 3163 C CA . THR A 1 395 ? -36.125 -26.484 -10.703 1 67.5 395 THR A CA 1
ATOM 3164 C C . THR A 1 395 ? -35.531 -27.672 -9.969 1 67.5 395 THR A C 1
ATOM 3166 O O . THR A 1 395 ? -36.188 -28.344 -9.18 1 67.5 395 THR A O 1
ATOM 3169 N N . THR A 1 396 ? -34.281 -27.828 -10.195 1 59.47 396 THR A N 1
ATOM 3170 C CA . THR A 1 396 ? -33.625 -28.984 -9.625 1 59.47 396 THR A CA 1
ATOM 3171 C C . THR A 1 396 ? -33.125 -28.688 -8.211 1 59.47 396 THR A C 1
ATOM 3173 O O . THR A 1 396 ? -33 -29.594 -7.383 1 59.47 396 THR A O 1
ATOM 3176 N N . PHE A 1 397 ? -33.094 -27.422 -7.895 1 58.97 397 PHE A N 1
ATOM 3177 C CA . PHE A 1 397 ? -32.438 -27.156 -6.625 1 58.97 397 PHE A CA 1
ATOM 3178 C C . PHE A 1 397 ? -33.375 -26.406 -5.672 1 58.97 397 PHE A C 1
ATOM 3180 O O . PHE A 1 397 ? -32.938 -25.859 -4.664 1 58.97 397 PHE A O 1
ATOM 3187 N N . MET A 1 398 ? -34.688 -26.25 -6.109 1 51.91 398 MET A N 1
ATOM 3188 C CA . MET A 1 398 ? -35.656 -25.625 -5.207 1 51.91 398 MET A CA 1
ATOM 3189 C C . MET A 1 398 ? -36.344 -26.656 -4.32 1 51.91 398 MET A C 1
ATOM 3191 O O . MET A 1 398 ? -36.562 -27.797 -4.746 1 51.91 398 MET A O 1
ATOM 3195 N N . PRO A 1 399 ? -36.312 -26.484 -3.004 1 44.59 399 PRO A N 1
ATOM 3196 C CA . PRO A 1 399 ? -37.125 -27.406 -2.221 1 44.59 399 PRO A CA 1
ATOM 3197 C C . PRO A 1 399 ? -38.562 -27.484 -2.734 1 44.59 399 PRO A C 1
ATOM 3199 O O . PRO A 1 399 ? -39.094 -26.5 -3.258 1 44.59 399 PRO A O 1
ATOM 3202 N N . GLU A 1 400 ? -39.125 -28.75 -3.012 1 36.94 400 GLU A N 1
ATOM 3203 C CA . GLU A 1 400 ? -40.594 -28.859 -3.129 1 36.94 400 GLU A CA 1
ATOM 3204 C C . GLU A 1 400 ? -41.281 -28.219 -1.938 1 36.94 400 GLU A C 1
ATOM 3206 O O . GLU A 1 400 ? -40.812 -28.312 -0.804 1 36.94 400 GLU A O 1
ATOM 3211 N N . MET B 1 1 ? -14.594 36.125 35.469 1 78.62 1 MET B N 1
ATOM 3212 C CA . MET B 1 1 ? -15.344 34.969 34.969 1 78.62 1 MET B CA 1
ATOM 3213 C C . MET B 1 1 ? -14.578 34.281 33.844 1 78.62 1 MET B C 1
ATOM 3215 O O . MET B 1 1 ? -14.133 34.938 32.875 1 78.62 1 MET B O 1
ATOM 3219 N N . GLU B 1 2 ? -14.211 32.969 34.188 1 89.88 2 GLU B N 1
ATOM 3220 C CA . GLU B 1 2 ? -13.43 32.219 33.188 1 89.88 2 GLU B CA 1
ATOM 3221 C C . GLU B 1 2 ? -14.336 31.406 32.281 1 89.88 2 GLU B C 1
ATOM 3223 O O . GLU B 1 2 ? -15.148 30.625 32.75 1 89.88 2 GLU B O 1
ATOM 3228 N N . CYS B 1 3 ? -14.367 31.75 30.984 1 95.5 3 CYS B N 1
ATOM 3229 C CA . CYS B 1 3 ? -15.164 31.031 30 1 95.5 3 CYS B CA 1
ATOM 3230 C C . CYS B 1 3 ? -14.297 30.109 29.156 1 95.5 3 CYS B C 1
ATOM 3232 O O . CYS B 1 3 ? -13.289 30.547 28.578 1 95.5 3 CYS B O 1
ATOM 3234 N N . VAL B 1 4 ? -14.648 28.828 29.109 1 97.19 4 VAL B N 1
ATOM 3235 C CA . VAL B 1 4 ? -13.844 27.844 28.391 1 97.19 4 VAL B CA 1
ATOM 3236 C C . VAL B 1 4 ? -14.719 27.094 27.391 1 97.19 4 VAL B C 1
ATOM 3238 O O . VAL B 1 4 ? -15.82 26.656 27.734 1 97.19 4 VAL B O 1
ATOM 3241 N N . PHE B 1 5 ? -14.305 27.047 26.203 1 98.12 5 PHE B N 1
ATOM 3242 C CA . PHE B 1 5 ? -14.922 26.234 25.156 1 98.12 5 PHE B CA 1
ATOM 3243 C C . PHE B 1 5 ? -14.164 24.922 24.969 1 98.12 5 PHE B C 1
ATOM 3245 O O . PHE B 1 5 ? -13 24.938 24.562 1 98.12 5 PHE B O 1
ATOM 3252 N N . GLY B 1 6 ? -14.758 23.828 25.312 1 97.5 6 GLY B N 1
ATOM 3253 C CA . GLY B 1 6 ? -14.25 22.516 24.953 1 97.5 6 GLY B CA 1
ATOM 3254 C C . GLY B 1 6 ? -14.844 21.984 23.656 1 97.5 6 GLY B C 1
ATOM 3255 O O . GLY B 1 6 ? -16.062 21.953 23.5 1 97.5 6 GLY B O 1
ATOM 3256 N N . ILE B 1 7 ? -13.984 21.594 22.703 1 97.56 7 ILE B N 1
ATOM 3257 C CA . ILE B 1 7 ? -14.469 21.156 21.391 1 97.56 7 ILE B CA 1
ATOM 3258 C C . ILE B 1 7 ? -13.961 19.75 21.094 1 97.56 7 ILE B C 1
ATOM 3260 O O . ILE B 1 7 ? -12.75 19.516 21.078 1 97.56 7 ILE B O 1
ATOM 3264 N N . ASP B 1 8 ? -14.828 18.828 20.906 1 95.44 8 ASP B N 1
ATOM 3265 C CA . ASP B 1 8 ? -14.508 17.484 20.453 1 95.44 8 ASP B CA 1
ATOM 3266 C C . ASP B 1 8 ? -14.805 17.312 18.969 1 95.44 8 ASP B C 1
ATOM 3268 O O . ASP B 1 8 ? -15.969 17.234 18.562 1 95.44 8 ASP B O 1
ATOM 3272 N N . VAL B 1 9 ? -13.727 17.141 18.203 1 95.38 9 VAL B N 1
ATOM 3273 C CA . VAL B 1 9 ? -13.836 17.188 16.75 1 95.38 9 VAL B CA 1
ATOM 3274 C C . VAL B 1 9 ? -13.938 15.766 16.188 1 95.38 9 VAL B C 1
ATOM 3276 O O . VAL B 1 9 ? -13.117 14.906 16.516 1 95.38 9 VAL B O 1
ATOM 3279 N N . SER B 1 10 ? -14.984 15.523 15.391 1 91.25 10 SER B N 1
ATOM 3280 C CA . SER B 1 10 ? -15.156 14.281 14.641 1 91.25 10 SER B CA 1
ATOM 3281 C C . SER B 1 10 ? -14.984 14.516 13.141 1 91.25 10 SER B C 1
ATOM 3283 O O . SER B 1 10 ? -14.469 15.555 12.727 1 91.25 10 SER B O 1
ATOM 3285 N N . LYS B 1 11 ? -15.32 13.578 12.305 1 86.5 11 LYS B N 1
ATOM 3286 C CA . LYS B 1 11 ? -15.109 13.633 10.859 1 86.5 11 LYS B CA 1
ATOM 3287 C C . LYS B 1 11 ? -15.914 14.766 10.234 1 86.5 11 LYS B C 1
ATOM 3289 O O . LYS B 1 11 ? -15.391 15.547 9.438 1 86.5 11 LYS B O 1
ATOM 3294 N N . GLU B 1 12 ? -17.141 14.953 10.648 1 87 12 GLU B N 1
ATOM 3295 C CA . GLU B 1 12 ? -18.016 15.906 9.961 1 87 12 GLU B CA 1
ATOM 3296 C C . GLU B 1 12 ? -18.516 16.984 10.914 1 87 12 GLU B C 1
ATOM 3298 O O . GLU B 1 12 ? -18.984 18.031 10.477 1 87 12 GLU B O 1
ATOM 3303 N N . ASN B 1 13 ? -18.375 16.656 12.188 1 93.38 13 ASN B N 1
ATOM 3304 C CA . ASN B 1 13 ? -18.938 17.578 13.156 1 93.38 13 ASN B CA 1
ATOM 3305 C C . ASN B 1 13 ? -18.047 17.719 14.391 1 93.38 13 ASN B C 1
ATOM 3307 O O . ASN B 1 13 ? -17.062 17 14.523 1 93.38 13 ASN B O 1
ATOM 3311 N N . ALA B 1 14 ? -18.438 18.703 15.18 1 96.56 14 ALA B N 1
ATOM 3312 C CA . ALA B 1 14 ? -17.75 18.906 16.453 1 96.56 14 ALA B CA 1
ATOM 3313 C C . ALA B 1 14 ? -18.75 19.188 17.578 1 96.56 14 ALA B C 1
ATOM 3315 O O . ALA B 1 14 ? -19.734 19.891 17.375 1 96.56 14 ALA B O 1
ATOM 3316 N N . ASN B 1 15 ? -18.547 18.562 18.688 1 97.25 15 ASN B N 1
ATOM 3317 C CA . ASN B 1 15 ? -19.312 18.859 19.891 1 97.25 15 ASN B CA 1
ATOM 3318 C C . ASN B 1 15 ? -18.641 19.953 20.719 1 97.25 15 ASN B C 1
ATOM 3320 O O . ASN B 1 15 ? -17.438 19.875 21 1 97.25 15 ASN B O 1
ATOM 3324 N N . VAL B 1 16 ? -19.406 20.969 21.094 1 98 16 VAL B N 1
ATOM 3325 C CA . VAL B 1 16 ? -18.859 22.109 21.812 1 98 16 VAL B CA 1
ATOM 3326 C C . VAL B 1 16 ? -19.516 22.219 23.188 1 98 16 VAL B C 1
ATOM 3328 O O . VAL B 1 16 ? -20.734 22.125 23.312 1 98 16 VAL B O 1
ATOM 3331 N N . ALA B 1 17 ? -18.734 22.328 24.156 1 97.62 17 ALA B N 1
ATOM 3332 C CA . ALA B 1 17 ? -19.188 22.609 25.516 1 97.62 17 ALA B CA 1
ATOM 3333 C C . ALA B 1 17 ? -18.656 23.953 26.016 1 97.62 17 ALA B C 1
ATOM 3335 O O . ALA B 1 17 ? -17.469 24.266 25.844 1 97.62 17 ALA B O 1
ATOM 3336 N N . VAL B 1 18 ? -19.531 24.75 26.578 1 97.56 18 VAL B N 1
ATOM 3337 C CA . VAL B 1 18 ? -19.156 26.047 27.125 1 97.56 18 VAL B CA 1
ATOM 3338 C C . VAL B 1 18 ? -19.281 26.031 28.656 1 97.56 18 VAL B C 1
ATOM 3340 O O . VAL B 1 18 ? -20.375 25.797 29.188 1 97.56 18 VAL B O 1
ATOM 3343 N N . LEU B 1 19 ? -18.203 26.234 29.219 1 96.56 19 LEU B N 1
ATOM 3344 C CA . LEU B 1 19 ? -18.203 26.297 30.688 1 96.56 19 LEU B CA 1
ATOM 3345 C C . LEU B 1 19 ? -17.859 27.703 31.172 1 96.56 19 LEU B C 1
ATOM 3347 O O . LEU B 1 19 ? -16.984 28.359 30.609 1 96.56 19 LEU B O 1
ATOM 3351 N N . VAL B 1 20 ? -18.625 28.156 32.156 1 95.44 20 VAL B N 1
ATOM 3352 C CA . VAL B 1 20 ? -18.312 29.391 32.875 1 95.44 20 VAL B CA 1
ATOM 3353 C C . VAL B 1 20 ? -18.109 29.078 34.375 1 95.44 20 VAL B C 1
ATOM 3355 O O . VAL B 1 20 ? -19 28.562 35.031 1 95.44 20 VAL B O 1
ATOM 3358 N N . ASP B 1 21 ? -17 29.406 34.844 1 91.81 21 ASP B N 1
ATOM 3359 C CA . ASP B 1 21 ? -16.625 29.109 36.219 1 91.81 21 ASP B CA 1
ATOM 3360 C C . ASP B 1 21 ? -16.953 27.656 36.562 1 91.81 21 ASP B C 1
ATOM 3362 O O . ASP B 1 21 ? -17.625 27.391 37.562 1 91.81 21 ASP B O 1
ATOM 3366 N N . ASN B 1 22 ? -16.594 26.766 35.656 1 90.69 22 ASN B N 1
ATOM 3367 C CA . ASN B 1 22 ? -16.625 25.312 35.812 1 90.69 22 ASN B CA 1
ATOM 3368 C C . ASN B 1 22 ? -18.062 24.781 35.781 1 90.69 22 ASN B C 1
ATOM 3370 O O . ASN B 1 22 ? -18.312 23.656 36.188 1 90.69 22 ASN B O 1
ATOM 3374 N N . VAL B 1 23 ? -18.969 25.641 35.344 1 94.75 23 VAL B N 1
ATOM 3375 C CA . VAL B 1 23 ? -20.344 25.203 35.188 1 94.75 23 VAL B CA 1
ATOM 3376 C C . VAL B 1 23 ? -20.703 25.156 33.688 1 94.75 23 VAL B C 1
ATOM 3378 O O . VAL B 1 23 ? -20.438 26.094 32.938 1 94.75 23 VAL B O 1
ATOM 3381 N N . VAL B 1 24 ? -21.25 24.062 33.344 1 95.75 24 VAL B N 1
ATOM 3382 C CA . VAL B 1 24 ? -21.656 23.922 31.953 1 95.75 24 VAL B CA 1
ATOM 3383 C C . VAL B 1 24 ? -22.844 24.828 31.672 1 95.75 24 VAL B C 1
ATOM 3385 O O . VAL B 1 24 ? -23.922 24.688 32.281 1 95.75 24 VAL B O 1
ATOM 3388 N N . ILE B 1 25 ? -22.703 25.703 30.766 1 95.31 25 ILE B N 1
ATOM 3389 C CA . ILE B 1 25 ? -23.781 26.656 30.484 1 95.31 25 ILE B CA 1
ATOM 3390 C C . ILE B 1 25 ? -24.469 26.281 29.172 1 95.31 25 ILE B C 1
ATOM 3392 O O . ILE B 1 25 ? -25.625 26.656 28.953 1 95.31 25 ILE B O 1
ATOM 3396 N N . LYS B 1 26 ? -23.672 25.656 28.297 1 95.94 26 LYS B N 1
ATOM 3397 C CA . LYS B 1 26 ? -24.219 25.359 26.984 1 95.94 26 LYS B CA 1
ATOM 3398 C C . LYS B 1 26 ? -23.469 24.203 26.328 1 95.94 26 LYS B C 1
ATOM 3400 O O . LYS B 1 26 ? -22.25 24.047 26.516 1 95.94 26 LYS B O 1
ATOM 3405 N N . GLN B 1 27 ? -24.109 23.375 25.625 1 96.62 27 GLN B N 1
ATOM 3406 C CA . GLN B 1 27 ? -23.578 22.328 24.781 1 96.62 27 GLN B CA 1
ATOM 3407 C C . GLN B 1 27 ? -24.281 22.297 23.422 1 96.62 27 GLN B C 1
ATOM 3409 O O . GLN B 1 27 ? -25.5 22.375 23.359 1 96.62 27 GLN B O 1
ATOM 3414 N N . PHE B 1 28 ? -23.547 22.266 22.391 1 96.69 28 PHE B N 1
ATOM 3415 C CA . PHE B 1 28 ? -24.156 22.219 21.078 1 96.69 28 PHE B CA 1
ATOM 3416 C C . PHE B 1 28 ? -23.234 21.547 20.062 1 96.69 28 PHE B C 1
ATOM 3418 O O . PHE B 1 28 ? -22.062 21.281 20.375 1 96.69 28 PHE B O 1
ATOM 3425 N N . LYS B 1 29 ? -23.766 21.203 18.984 1 96.38 29 LYS B N 1
ATOM 3426 C CA . LYS B 1 29 ? -23.047 20.547 17.891 1 96.38 29 LYS B CA 1
ATOM 3427 C C . LYS B 1 29 ? -22.938 21.469 16.672 1 96.38 29 LYS B C 1
ATOM 3429 O O . LYS B 1 29 ? -23.891 22.172 16.344 1 96.38 29 LYS B O 1
ATOM 3434 N N . ILE B 1 30 ? -21.797 21.531 16.078 1 96.88 30 ILE B N 1
ATOM 3435 C CA . ILE B 1 30 ? -21.625 22.328 14.867 1 96.88 30 ILE B CA 1
ATOM 3436 C C . ILE B 1 30 ? -21.031 21.469 13.75 1 96.88 30 ILE B C 1
ATOM 3438 O O . ILE B 1 30 ? -20.344 20.484 14.016 1 96.88 30 ILE B O 1
ATOM 3442 N N . GLY B 1 31 ? -21.328 21.844 12.5 1 95.38 31 GLY B N 1
ATOM 3443 C CA . GLY B 1 31 ? -20.625 21.281 11.367 1 95.38 31 GLY B CA 1
ATOM 3444 C C . GLY B 1 31 ? -19.25 21.891 11.141 1 95.38 31 GLY B C 1
ATOM 3445 O O . GLY B 1 31 ? -19 23.031 11.57 1 95.38 31 GLY B O 1
ATOM 3446 N N . LEU B 1 32 ? -18.375 21.141 10.586 1 95.06 32 LEU B N 1
ATOM 3447 C CA . LEU B 1 32 ? -17.062 21.672 10.234 1 95.06 32 LEU B CA 1
ATOM 3448 C C . LEU B 1 32 ? -17.109 22.344 8.859 1 95.06 32 LEU B C 1
ATOM 3450 O O . LEU B 1 32 ? -16.344 21.984 7.965 1 95.06 32 LEU B O 1
ATOM 3454 N N . ASP B 1 33 ? -18.031 23.25 8.719 1 95.44 33 ASP B N 1
ATOM 3455 C CA . ASP B 1 33 ? -18.25 24.016 7.496 1 95.44 33 ASP B CA 1
ATOM 3456 C C . ASP B 1 33 ? -18.5 25.5 7.812 1 95.44 33 ASP B C 1
ATOM 3458 O O . ASP B 1 33 ? -18.344 25.922 8.961 1 95.44 33 ASP B O 1
ATOM 3462 N N . ARG B 1 34 ? -18.781 26.297 6.824 1 95.31 34 ARG B N 1
ATOM 3463 C CA . ARG B 1 34 ? -18.922 27.734 6.988 1 95.31 34 ARG B CA 1
ATOM 3464 C C . ARG B 1 34 ? -20.016 28.078 7.996 1 95.31 34 ARG B C 1
ATOM 3466 O O . ARG B 1 34 ? -19.812 28.938 8.859 1 95.31 34 ARG B O 1
ATOM 3473 N N . LEU B 1 35 ? -21.125 27.391 7.895 1 95.94 35 LEU B N 1
ATOM 3474 C CA . LEU B 1 35 ? -22.25 27.656 8.797 1 95.94 35 LEU B CA 1
ATOM 3475 C C . LEU B 1 35 ? -21.875 27.297 10.234 1 95.94 35 LEU B C 1
ATOM 3477 O O . LEU B 1 35 ? -22.156 28.047 11.164 1 95.94 35 LEU B O 1
ATOM 3481 N N . GLY B 1 36 ? -21.297 26.141 10.359 1 96.94 36 GLY B N 1
ATOM 3482 C CA . GLY B 1 36 ? -20.875 25.703 11.688 1 96.94 36 GLY B CA 1
ATOM 3483 C C . GLY B 1 36 ? -19.859 26.641 12.312 1 96.94 36 GLY B C 1
ATOM 3484 O O . GLY B 1 36 ? -19.953 26.969 13.5 1 96.94 36 GLY B O 1
ATOM 3485 N N . PHE B 1 37 ? -18.891 27.141 11.586 1 97.12 37 PHE B N 1
ATOM 3486 C CA . PHE B 1 37 ? -17.844 28.016 12.102 1 97.12 37 PHE B CA 1
ATOM 3487 C C . PHE B 1 37 ? -18.406 29.391 12.398 1 97.12 37 PHE B C 1
ATOM 3489 O O . PHE B 1 37 ? -17.969 30.062 13.336 1 97.12 37 PHE B O 1
ATOM 3496 N N . SER B 1 38 ? -19.375 29.766 11.594 1 96.56 38 SER B N 1
ATOM 3497 C CA . SER B 1 38 ? -20.047 31.031 11.883 1 96.56 38 SER B CA 1
ATOM 3498 C C . SER B 1 38 ? -20.766 30.984 13.227 1 96.56 38 SER B C 1
ATOM 3500 O O . SER B 1 38 ? -20.688 31.922 14.016 1 96.56 38 SER B O 1
ATOM 3502 N N . LEU B 1 39 ? -21.406 29.875 13.422 1 97.12 39 LEU B N 1
ATOM 3503 C CA . LEU B 1 39 ? -22.094 29.688 14.695 1 97.12 39 LEU B CA 1
ATOM 3504 C C . LEU B 1 39 ? -21.094 29.703 15.852 1 97.12 39 LEU B C 1
ATOM 3506 O O . LEU B 1 39 ? -21.359 30.328 16.891 1 97.12 39 LEU B O 1
ATOM 3510 N N . LEU B 1 40 ? -20.031 29.031 15.68 1 97.56 40 LEU B N 1
ATOM 3511 C CA . LEU B 1 40 ? -19 29.016 16.703 1 97.56 40 LEU B CA 1
ATOM 3512 C C . LEU B 1 40 ? -18.453 30.406 16.969 1 97.56 40 LEU B C 1
ATOM 3514 O O . LEU B 1 40 ? -18.25 30.797 18.109 1 97.56 40 LEU B O 1
ATOM 3518 N N . SER B 1 41 ? -18.203 31.125 15.883 1 96.75 41 SER B N 1
ATOM 3519 C CA . SER B 1 41 ? -17.703 32.5 15.992 1 96.75 41 SER B CA 1
ATOM 3520 C C . SER B 1 41 ? -18.656 33.375 16.781 1 96.75 41 SER B C 1
ATOM 3522 O O . SER B 1 41 ? -18.234 34.156 17.625 1 96.75 41 SER B O 1
ATOM 3524 N N . ASP B 1 42 ? -19.922 33.219 16.484 1 96.75 42 ASP B N 1
ATOM 3525 C CA . ASP B 1 42 ? -20.938 34 17.188 1 96.75 42 ASP B CA 1
ATOM 3526 C C . ASP B 1 42 ? -20.922 33.688 18.688 1 96.75 42 ASP B C 1
ATOM 3528 O O . ASP B 1 42 ? -21 34.625 19.5 1 96.75 42 ASP B O 1
ATOM 3532 N N . GLU B 1 43 ? -20.828 32.469 18.984 1 96.56 43 GLU B N 1
ATOM 3533 C CA . GLU B 1 43 ? -20.797 32.062 20.391 1 96.56 43 GLU B CA 1
ATOM 3534 C C . GLU B 1 43 ? -19.547 32.594 21.094 1 96.56 43 GLU B C 1
ATOM 3536 O O . GLU B 1 43 ? -19.609 33.031 22.234 1 96.56 43 GLU B O 1
ATOM 3541 N N . LEU B 1 44 ? -18.422 32.469 20.438 1 96.75 44 LEU B N 1
ATOM 3542 C CA . LEU B 1 44 ? -17.156 32.938 21 1 96.75 44 LEU B CA 1
ATOM 3543 C C . LEU B 1 44 ? -17.188 34.438 21.25 1 96.75 44 LEU B C 1
ATOM 3545 O O . LEU B 1 44 ? -16.688 34.906 22.281 1 96.75 44 LEU B O 1
ATOM 3549 N N . ASN B 1 45 ? -17.812 35.125 20.359 1 95.5 45 ASN B N 1
ATOM 3550 C CA . ASN B 1 45 ? -17.859 36.562 20.438 1 95.5 45 ASN B CA 1
ATOM 3551 C C . ASN B 1 45 ? -18.766 37.031 21.578 1 95.5 45 ASN B C 1
ATOM 3553 O O . ASN B 1 45 ? -18.703 38.219 21.984 1 95.5 45 ASN B O 1
ATOM 3557 N N . SER B 1 46 ? -19.547 36.125 22.062 1 94 46 SER B N 1
ATOM 3558 C CA . SER B 1 46 ? -20.453 36.469 23.156 1 94 46 SER B CA 1
ATOM 3559 C C . SER B 1 46 ? -19.703 36.562 24.484 1 94 46 SER B C 1
ATOM 3561 O O . SER B 1 46 ? -20.266 37 25.484 1 94 46 SER B O 1
ATOM 3563 N N . PHE B 1 47 ? -18.578 36.156 24.531 1 93.69 47 PHE B N 1
ATOM 3564 C CA . PHE B 1 47 ? -17.797 36.156 25.766 1 93.69 47 PHE B CA 1
ATOM 3565 C C . PHE B 1 47 ? -16.531 37 25.594 1 93.69 47 PHE B C 1
ATOM 3567 O O . PHE B 1 47 ? -16.062 37.219 24.484 1 93.69 47 PHE B O 1
ATOM 3574 N N . ASN B 1 48 ? -16.109 37.406 26.781 1 90.5 48 ASN B N 1
ATOM 3575 C CA . ASN B 1 48 ? -14.852 38.156 26.781 1 90.5 48 ASN B CA 1
ATOM 3576 C C . ASN B 1 48 ? -13.656 37.219 26.922 1 90.5 48 ASN B C 1
ATOM 3578 O O . ASN B 1 48 ? -13.516 36.531 27.938 1 90.5 48 ASN B O 1
ATOM 3582 N N . ALA B 1 49 ? -12.852 37.031 25.953 1 90.12 49 ALA B N 1
ATOM 3583 C CA . ALA B 1 49 ? -11.594 36.312 25.922 1 90.12 49 ALA B CA 1
ATOM 3584 C C . ALA B 1 49 ? -11.797 34.844 26.266 1 90.12 49 ALA B C 1
ATOM 3586 O O . ALA B 1 49 ? -11.172 34.312 27.203 1 90.12 49 ALA B O 1
ATOM 3587 N N . PRO B 1 50 ? -12.672 34.219 25.594 1 95.38 50 PRO B N 1
ATOM 3588 C CA . PRO B 1 50 ? -12.891 32.781 25.875 1 95.38 50 PRO B CA 1
ATOM 3589 C C . PRO B 1 50 ? -11.656 31.938 25.594 1 95.38 50 PRO B C 1
ATOM 3591 O O . PRO B 1 50 ? -10.891 32.25 24.672 1 95.38 50 PRO B O 1
ATOM 3594 N N . LEU B 1 51 ? -11.438 30.922 26.422 1 96.44 51 LEU B N 1
ATOM 3595 C CA . LEU B 1 51 ? -10.406 29.922 26.172 1 96.44 51 LEU B CA 1
ATOM 3596 C C . LEU B 1 51 ? -10.945 28.766 25.328 1 96.44 51 LEU B C 1
ATOM 3598 O O . LEU B 1 51 ? -12.086 28.344 25.516 1 96.44 51 LEU B O 1
ATOM 3602 N N . ILE B 1 52 ? -10.203 28.375 24.359 1 97.88 52 ILE B N 1
ATOM 3603 C CA . ILE B 1 52 ? -10.625 27.312 23.469 1 97.88 52 ILE B CA 1
ATOM 3604 C C . ILE B 1 52 ? -9.672 26.125 23.578 1 97.88 52 ILE B C 1
ATOM 3606 O O . ILE B 1 52 ? -8.445 26.297 23.516 1 97.88 52 ILE B O 1
ATOM 3610 N N . ILE B 1 53 ? -10.234 24.922 23.781 1 97.5 53 ILE B N 1
ATOM 3611 C CA . ILE B 1 53 ? -9.398 23.734 23.859 1 97.5 53 ILE B CA 1
ATOM 3612 C C . ILE B 1 53 ? -10.031 22.609 23.047 1 97.5 53 ILE B C 1
ATOM 3614 O O . ILE B 1 53 ? -11.25 22.438 23.047 1 97.5 53 ILE B O 1
ATOM 3618 N N . TYR B 1 54 ? -9.266 21.938 22.25 1 96.62 54 TYR B N 1
ATOM 3619 C CA . TYR B 1 54 ? -9.742 20.766 21.516 1 96.62 54 TYR B CA 1
ATOM 3620 C C . TYR B 1 54 ? -8.625 19.734 21.359 1 96.62 54 TYR B C 1
ATOM 3622 O O . TYR B 1 54 ? -7.449 20.047 21.578 1 96.62 54 TYR B O 1
ATOM 3630 N N . GLU B 1 55 ? -9.008 18.5 21.078 1 93.25 55 GLU B N 1
ATOM 3631 C CA . GLU B 1 55 ? -8.07 17.422 20.812 1 93.25 55 GLU B CA 1
ATOM 3632 C C . GLU B 1 55 ? -7.75 17.297 19.328 1 93.25 55 GLU B C 1
ATOM 3634 O O . GLU B 1 55 ? -8.656 17.328 18.484 1 93.25 55 GLU B O 1
ATOM 3639 N N . ALA B 1 56 ? -6.465 17.219 19.078 1 89.88 56 ALA B N 1
ATOM 3640 C CA . ALA B 1 56 ? -6.051 17.062 17.688 1 89.88 56 ALA B CA 1
ATOM 3641 C C . ALA B 1 56 ? -6.496 15.703 17.141 1 89.88 56 ALA B C 1
ATOM 3643 O O . ALA B 1 56 ? -6.168 14.656 17.703 1 89.88 56 ALA B O 1
ATOM 3644 N N . THR B 1 57 ? -7.285 15.648 16.094 1 85.69 57 THR B N 1
ATOM 3645 C CA . THR B 1 57 ? -7.75 14.438 15.438 1 85.69 57 THR B CA 1
ATOM 3646 C C . THR B 1 57 ? -7.215 14.352 14.008 1 85.69 57 THR B C 1
ATOM 3648 O O . THR B 1 57 ? -7.988 14.375 13.047 1 85.69 57 THR B O 1
ATOM 3651 N N . ALA B 1 58 ? -5.918 14.141 13.844 1 78.38 58 ALA B N 1
ATOM 3652 C CA . ALA B 1 58 ? -5.242 13.984 12.562 1 78.38 58 ALA B CA 1
ATOM 3653 C C . ALA B 1 58 ? -5.688 15.055 11.57 1 78.38 58 ALA B C 1
ATOM 3655 O O . ALA B 1 58 ? -5.531 16.25 11.828 1 78.38 58 ALA B O 1
ATOM 3656 N N . MET B 1 59 ? -6.465 14.68 10.578 1 85.38 59 MET B N 1
ATOM 3657 C CA . MET B 1 59 ? -6.812 15.602 9.508 1 85.38 59 MET B CA 1
ATOM 3658 C C . MET B 1 59 ? -8.117 16.328 9.812 1 85.38 59 MET B C 1
ATOM 3660 O O . MET B 1 59 ? -8.352 17.438 9.32 1 85.38 59 MET B O 1
ATOM 3664 N N . TYR B 1 60 ? -8.859 15.93 10.719 1 89.94 60 TYR B N 1
ATOM 3665 C CA . TYR B 1 60 ? -10.203 16.453 10.906 1 89.94 60 TYR B CA 1
ATOM 3666 C C . TYR B 1 60 ? -10.18 17.75 11.703 1 89.94 60 TYR B C 1
ATOM 3668 O O . TYR B 1 60 ? -11 18.641 11.477 1 89.94 60 TYR B O 1
ATOM 3676 N N . SER B 1 61 ? -9.211 17.891 12.578 1 93.75 61 SER B N 1
ATOM 3677 C CA . SER B 1 61 ? -9.156 19.094 13.406 1 93.75 61 SER B CA 1
ATOM 3678 C C . SER B 1 61 ? -8.453 20.234 12.688 1 93.75 61 SER B C 1
ATOM 3680 O O . SER B 1 61 ? -8.438 21.375 13.172 1 93.75 61 SER B O 1
ATOM 3682 N N . ARG B 1 62 ? -7.898 19.922 11.539 1 93.75 62 ARG B N 1
ATOM 3683 C CA . ARG B 1 62 ? -7.117 20.922 10.828 1 93.75 62 ARG B CA 1
ATOM 3684 C C . ARG B 1 62 ? -8.016 22.031 10.273 1 93.75 62 ARG B C 1
ATOM 3686 O O . ARG B 1 62 ? -7.582 23.172 10.125 1 93.75 62 ARG B O 1
ATOM 3693 N N . ARG B 1 63 ? -9.25 21.719 9.953 1 94.5 63 ARG B N 1
ATOM 3694 C CA . ARG B 1 63 ? -10.195 22.734 9.492 1 94.5 63 ARG B CA 1
ATOM 3695 C C . ARG B 1 63 ? -10.562 23.703 10.617 1 94.5 63 ARG B C 1
ATOM 3697 O O . ARG B 1 63 ? -10.641 24.906 10.406 1 94.5 63 ARG B O 1
ATOM 3704 N N . LEU B 1 64 ? -10.789 23.109 11.758 1 96 64 LEU B N 1
ATOM 3705 C CA . LEU B 1 64 ? -11.062 23.953 12.922 1 96 64 LEU B CA 1
ATOM 3706 C C . LEU B 1 64 ? -9.875 24.859 13.234 1 96 64 LEU B C 1
ATOM 3708 O O . LEU B 1 64 ? -10.055 26.047 13.477 1 96 64 LEU B O 1
ATOM 3712 N N . ARG B 1 65 ? -8.727 24.281 13.195 1 94.94 65 ARG B N 1
ATOM 3713 C CA . ARG B 1 65 ? -7.516 25.047 13.438 1 94.94 65 ARG B CA 1
ATOM 3714 C C . ARG B 1 65 ? -7.406 26.219 12.461 1 94.94 65 ARG B C 1
ATOM 3716 O O . ARG B 1 65 ? -7.129 27.344 12.875 1 94.94 65 ARG B O 1
ATOM 3723 N N . ALA B 1 66 ? -7.574 25.922 11.203 1 94.25 66 ALA B N 1
ATOM 3724 C CA . ALA B 1 66 ? -7.473 26.953 10.172 1 94.25 66 ALA B CA 1
ATOM 3725 C C . ALA B 1 66 ? -8.477 28.078 10.422 1 94.25 66 ALA B C 1
ATOM 3727 O O . ALA B 1 66 ? -8.141 29.266 10.281 1 94.25 66 ALA B O 1
ATOM 3728 N N . PHE B 1 67 ? -9.672 27.766 10.844 1 95.31 67 PHE B N 1
ATOM 3729 C CA . PHE B 1 67 ? -10.719 28.734 11.156 1 95.31 67 PHE B CA 1
ATOM 3730 C C . PHE B 1 67 ? -10.305 29.609 12.328 1 95.31 67 PHE B C 1
ATOM 3732 O O . PHE B 1 67 ? -10.391 30.844 12.242 1 95.31 67 PHE B O 1
ATOM 3739 N N . LEU B 1 68 ? -9.859 28.953 13.367 1 95.88 68 LEU B N 1
ATOM 3740 C CA . LEU B 1 68 ? -9.484 29.688 14.57 1 95.88 68 LEU B CA 1
ATOM 3741 C C . LEU B 1 68 ? -8.32 30.641 14.289 1 95.88 68 LEU B C 1
ATOM 3743 O O . LEU B 1 68 ? -8.305 31.781 14.766 1 95.88 68 LEU B O 1
ATOM 3747 N N . GLN B 1 69 ? -7.41 30.141 13.492 1 93.69 69 GLN B N 1
ATOM 3748 C CA . GLN B 1 69 ? -6.258 30.953 13.133 1 93.69 69 GLN B CA 1
ATOM 3749 C C . GLN B 1 69 ? -6.672 32.156 12.258 1 93.69 69 GLN B C 1
ATOM 3751 O O . GLN B 1 69 ? -6.238 33.281 12.492 1 93.69 69 GLN B O 1
ATOM 3756 N N . ARG B 1 70 ? -7.441 31.875 11.281 1 92.19 70 ARG B N 1
ATOM 3757 C CA . ARG B 1 70 ? -7.898 32.906 10.359 1 92.19 70 ARG B CA 1
ATOM 3758 C C . ARG B 1 70 ? -8.633 34.031 11.102 1 92.19 70 ARG B C 1
ATOM 3760 O O . ARG B 1 70 ? -8.484 35.188 10.773 1 92.19 70 ARG B O 1
ATOM 3767 N N . ASP B 1 71 ? -9.414 33.594 12.117 1 92.62 71 ASP B N 1
ATOM 3768 C CA . ASP B 1 71 ? -10.227 34.562 12.859 1 92.62 71 ASP B CA 1
ATOM 3769 C C . ASP B 1 71 ? -9.453 35.156 14.039 1 92.62 71 ASP B C 1
ATOM 3771 O O . ASP B 1 71 ? -9.977 35.969 14.781 1 92.62 71 ASP B O 1
ATOM 3775 N N . GLY B 1 72 ? -8.297 34.625 14.258 1 91.56 72 GLY B N 1
ATOM 3776 C CA . GLY B 1 72 ? -7.414 35.188 15.266 1 91.56 72 GLY B CA 1
ATOM 3777 C C . GLY B 1 72 ? -7.719 34.719 16.672 1 91.56 72 GLY B C 1
ATOM 3778 O O . GLY B 1 72 ? -7.418 35.406 17.641 1 91.56 72 GLY B O 1
ATOM 3779 N N . TRP B 1 73 ? -8.367 33.625 16.812 1 94.56 73 TRP B N 1
ATOM 3780 C CA . TRP B 1 73 ? -8.656 33.062 18.141 1 94.56 73 TRP B CA 1
ATOM 3781 C C . TRP B 1 73 ? -7.449 32.312 18.703 1 94.56 73 TRP B C 1
ATOM 3783 O O . TRP B 1 73 ? -6.754 31.609 17.969 1 94.56 73 TRP B O 1
ATOM 3793 N N . LYS B 1 74 ? -7.188 32.531 19.938 1 94 74 LYS B N 1
ATOM 3794 C CA . LYS B 1 74 ? -6.215 31.703 20.625 1 94 74 LYS B CA 1
ATOM 3795 C C . LYS B 1 74 ? -6.828 30.359 21.031 1 94 74 LYS B C 1
ATOM 3797 O O . LYS B 1 74 ? -7.988 30.312 21.438 1 94 74 LYS B O 1
ATOM 3802 N N . TYR B 1 75 ? -6.094 29.375 20.828 1 96.62 75 TYR B N 1
ATOM 3803 C CA . TYR B 1 75 ? -6.625 28.047 21.109 1 96.62 75 TYR B CA 1
ATOM 3804 C C . TYR B 1 75 ? -5.547 27.141 21.703 1 96.62 75 TYR B C 1
ATOM 3806 O O . TYR B 1 75 ? -4.355 27.438 21.578 1 96.62 75 TYR B O 1
ATOM 3814 N N . THR B 1 76 ? -5.98 26.109 22.359 1 96.31 76 THR B N 1
ATOM 3815 C CA . THR B 1 76 ? -5.133 25.031 22.859 1 96.31 76 THR B CA 1
ATOM 3816 C C . THR B 1 76 ? -5.477 23.703 22.172 1 96.31 76 THR B C 1
ATOM 3818 O O . THR B 1 76 ? -6.59 23.203 22.312 1 96.31 76 THR B O 1
ATOM 3821 N N . GLU B 1 77 ? -4.555 23.234 21.422 1 94.88 77 GLU B N 1
ATOM 3822 C CA . GLU B 1 77 ? -4.699 21.953 20.766 1 94.88 77 GLU B CA 1
ATOM 3823 C C . GLU B 1 77 ? -3.926 20.859 21.5 1 94.88 77 GLU B C 1
ATOM 3825 O O . GLU B 1 77 ? -2.695 20.906 21.562 1 94.88 77 GLU B O 1
ATOM 3830 N N . LEU B 1 78 ? -4.648 19.891 22 1 91.94 78 LEU B N 1
ATOM 3831 C CA . LEU B 1 78 ? -4.012 18.797 22.734 1 91.94 78 LEU B CA 1
ATOM 3832 C C . LEU B 1 78 ? -3.74 17.609 21.828 1 91.94 78 LEU B C 1
ATOM 3834 O O . LEU B 1 78 ? -4.578 17.266 20.984 1 91.94 78 LEU B O 1
ATOM 3838 N N . ASN B 1 79 ? -2.578 17.031 21.984 1 86.25 79 ASN B N 1
ATOM 3839 C CA . ASN B 1 79 ? -2.35 15.758 21.281 1 86.25 79 ASN B CA 1
ATOM 3840 C C . ASN B 1 79 ? -3.168 14.625 21.906 1 86.25 79 ASN B C 1
ATOM 3842 O O . ASN B 1 79 ? -3.535 14.688 23.078 1 86.25 79 ASN B O 1
ATOM 3846 N N . PRO B 1 80 ? -3.453 13.664 21.141 1 84.25 80 PRO B N 1
ATOM 3847 C CA . PRO B 1 80 ? -4.344 12.586 21.594 1 84.25 80 PRO B CA 1
ATOM 3848 C C . PRO B 1 80 ? -3.859 11.922 22.875 1 84.25 80 PRO B C 1
ATOM 3850 O O . PRO B 1 80 ? -4.668 11.617 23.766 1 84.25 80 PRO B O 1
ATOM 3853 N N . LEU B 1 81 ? -2.605 11.742 23.031 1 78.81 81 LEU B N 1
ATOM 3854 C CA . LEU B 1 81 ? -2.068 11.086 24.219 1 78.81 81 LEU B CA 1
ATOM 3855 C C . LEU B 1 81 ? -2.268 11.961 25.453 1 78.81 81 LEU B C 1
ATOM 3857 O O . LEU B 1 81 ? -2.662 11.461 26.5 1 78.81 81 LEU B O 1
ATOM 3861 N N . ALA B 1 82 ? -1.949 13.219 25.281 1 81.81 82 ALA B N 1
ATOM 3862 C CA . ALA B 1 82 ? -2.156 14.164 26.375 1 81.81 82 ALA B CA 1
ATOM 3863 C C . ALA B 1 82 ? -3.633 14.266 26.75 1 81.81 82 ALA B C 1
ATOM 3865 O O . ALA B 1 82 ? -3.98 14.312 27.922 1 81.81 82 ALA B O 1
ATOM 3866 N N . ALA B 1 83 ? -4.43 14.273 25.719 1 85.62 83 ALA B N 1
ATOM 3867 C CA . ALA B 1 83 ? -5.871 14.352 25.938 1 85.62 83 ALA B CA 1
ATOM 3868 C C . ALA B 1 83 ? -6.371 13.133 26.719 1 85.62 83 ALA B C 1
ATOM 3870 O O . ALA B 1 83 ? -7.184 13.266 27.641 1 85.62 83 ALA B O 1
ATOM 3871 N N . LYS B 1 84 ? -5.914 11.977 26.281 1 83.38 84 LYS B N 1
ATOM 3872 C CA . LYS B 1 84 ? -6.316 10.75 26.953 1 83.38 84 LYS B CA 1
ATOM 3873 C C . LYS B 1 84 ? -5.934 10.781 28.438 1 83.38 84 LYS B C 1
ATOM 3875 O O . LYS B 1 84 ? -6.723 10.391 29.297 1 83.38 84 LYS B O 1
ATOM 3880 N N . LYS B 1 85 ? -4.766 11.25 28.734 1 81.88 85 LYS B N 1
ATOM 3881 C CA . LYS B 1 85 ? -4.258 11.305 30.109 1 81.88 85 LYS B CA 1
ATOM 3882 C C . LYS B 1 85 ? -5.082 12.266 30.953 1 81.88 85 LYS B C 1
ATOM 3884 O O . LYS B 1 85 ? -5.477 11.93 32.062 1 81.88 85 LYS B O 1
ATOM 3889 N N . VAL B 1 86 ? -5.34 13.414 30.391 1 83.62 86 VAL B N 1
ATOM 3890 C CA . VAL B 1 86 ? -6 14.445 31.188 1 83.62 86 VAL B CA 1
ATOM 3891 C C . VAL B 1 86 ? -7.488 14.133 31.297 1 83.62 86 VAL B C 1
ATOM 3893 O O . VAL B 1 86 ? -8.125 14.484 32.312 1 83.62 86 VAL B O 1
ATOM 3896 N N . MET B 1 87 ? -7.953 13.359 30.312 1 84 87 MET B N 1
ATOM 3897 C CA . MET B 1 87 ? -9.383 13.07 30.266 1 84 87 MET B CA 1
ATOM 3898 C C . MET B 1 87 ? -9.727 11.867 31.141 1 84 87 MET B C 1
ATOM 3900 O O . MET B 1 87 ? -10.891 11.648 31.484 1 84 87 MET B O 1
ATOM 3904 N N . GLU B 1 88 ? -8.766 11.031 31.344 1 78.88 88 GLU B N 1
ATOM 3905 C CA . GLU B 1 88 ? -8.977 9.828 32.156 1 78.88 88 GLU B CA 1
ATOM 3906 C C . GLU B 1 88 ? -9.695 10.164 33.469 1 78.88 88 GLU B C 1
ATOM 3908 O O . GLU B 1 88 ? -10.5 9.367 33.938 1 78.88 88 GLU B O 1
ATOM 3913 N N . GLU B 1 89 ? -9.477 11.242 33.938 1 72.62 89 GLU B N 1
ATOM 3914 C CA . GLU B 1 89 ? -10.055 11.648 35.219 1 72.62 89 GLU B CA 1
ATOM 3915 C C . GLU B 1 89 ? -11.531 12.008 35.062 1 72.62 89 GLU B C 1
ATOM 3917 O O . GLU B 1 89 ? -12.281 12.023 36.062 1 72.62 89 GLU B O 1
ATOM 3922 N N . PHE B 1 90 ? -11.852 12.266 33.875 1 68.19 90 PHE B N 1
ATOM 3923 C C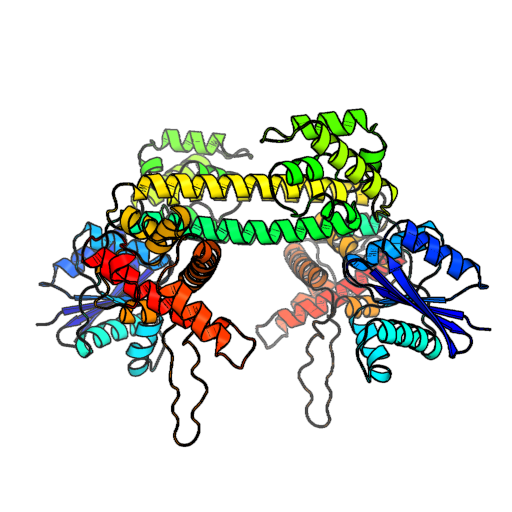A . PHE B 1 90 ? -13.188 12.82 33.656 1 68.19 90 PHE B CA 1
ATOM 3924 C C . PHE B 1 90 ? -14.102 11.797 33 1 68.19 90 PHE B C 1
ATOM 3926 O O . PHE B 1 90 ? -15.289 12.062 32.781 1 68.19 90 PHE B O 1
ATOM 3933 N N . ARG B 1 91 ? -13.586 10.656 32.438 1 61.09 91 ARG B N 1
ATOM 3934 C CA . ARG B 1 91 ? -14.312 9.789 31.516 1 61.09 91 ARG B CA 1
ATOM 3935 C C . ARG B 1 91 ? -14.984 8.641 32.25 1 61.09 91 ARG B C 1
ATOM 3937 O O . ARG B 1 91 ? -14.336 7.648 32.594 1 61.09 91 ARG B O 1
ATOM 3944 N N . HIS B 1 92 ? -16.062 8.906 32.938 1 58.62 92 HIS B N 1
ATOM 3945 C CA . HIS B 1 92 ? -16.844 7.785 33.406 1 58.62 92 HIS B CA 1
ATOM 3946 C C . HIS B 1 92 ? -17.688 7.172 32.281 1 58.62 92 HIS B C 1
ATOM 3948 O O . HIS B 1 92 ? -17.812 5.949 32.219 1 58.62 92 HIS B O 1
ATOM 3954 N N . THR B 1 93 ? -18.297 7.98 31.516 1 67.56 93 THR B N 1
ATOM 3955 C CA . THR B 1 93 ? -19.094 7.566 30.359 1 67.56 93 THR B CA 1
ATOM 3956 C C . THR B 1 93 ? -18.562 8.227 29.094 1 67.56 93 THR B C 1
ATOM 3958 O O . THR B 1 93 ? -18.312 9.438 29.062 1 67.56 93 THR B O 1
ATOM 3961 N N . LYS B 1 94 ? -18.266 7.449 28.062 1 71.25 94 LYS B N 1
ATOM 3962 C CA . LYS B 1 94 ? -17.609 8 26.875 1 71.25 94 LYS B CA 1
ATOM 3963 C C . LYS B 1 94 ? -18.641 8.336 25.797 1 71.25 94 LYS B C 1
ATOM 3965 O O . LYS B 1 94 ? -19.188 7.441 25.156 1 71.25 94 LYS B O 1
ATOM 3970 N N . THR B 1 95 ? -19.078 9.633 25.828 1 82.31 95 THR B N 1
ATOM 3971 C CA . THR B 1 95 ? -19.812 10.219 24.703 1 82.31 95 THR B CA 1
ATOM 3972 C C . THR B 1 95 ? -19.094 11.445 24.156 1 82.31 95 THR B C 1
ATOM 3974 O O . THR B 1 95 ? -18.312 12.086 24.875 1 82.31 95 THR B O 1
ATOM 3977 N N . ASP B 1 96 ? -19.344 11.812 22.891 1 82.5 96 ASP B N 1
ATOM 3978 C CA . ASP B 1 96 ? -18.703 12.961 22.266 1 82.5 96 ASP B CA 1
ATOM 3979 C C . ASP B 1 96 ? -19.016 14.25 23.016 1 82.5 96 ASP B C 1
ATOM 3981 O O . ASP B 1 96 ? -18.141 15.109 23.172 1 82.5 96 ASP B O 1
ATOM 3985 N N . ALA B 1 97 ? -20.219 14.391 23.531 1 85.5 97 ALA B N 1
ATOM 3986 C CA . ALA B 1 97 ? -20.625 15.57 24.297 1 85.5 97 ALA B CA 1
ATOM 3987 C C . ALA B 1 97 ? -19.875 15.656 25.625 1 85.5 97 ALA B C 1
ATOM 3989 O O . ALA B 1 97 ? -19.391 16.719 26 1 85.5 97 ALA B O 1
ATOM 3990 N N . LEU B 1 98 ? -19.719 14.594 26.219 1 89 98 LEU B N 1
ATOM 3991 C CA . LEU B 1 98 ? -19.031 14.547 27.5 1 89 98 LEU B CA 1
ATOM 3992 C C . LEU B 1 98 ? -17.531 14.75 27.312 1 89 98 LEU B C 1
ATOM 3994 O O . LEU B 1 98 ? -16.859 15.312 28.172 1 89 98 LEU B O 1
ATOM 3998 N N . ASP B 1 99 ? -17.078 14.312 26.156 1 90.88 99 ASP B N 1
ATOM 3999 C CA . ASP B 1 99 ? -15.664 14.523 25.875 1 90.88 99 ASP B CA 1
ATOM 4000 C C . ASP B 1 99 ? -15.344 16.016 25.734 1 90.88 99 ASP B C 1
ATOM 4002 O O . ASP B 1 99 ? -14.289 16.469 26.188 1 90.88 99 ASP B O 1
ATOM 4006 N N . ALA B 1 100 ? -16.297 16.734 25.156 1 94.94 100 ALA B N 1
ATOM 4007 C CA . ALA B 1 100 ? -16.125 18.172 25.047 1 94.94 100 ALA B CA 1
ATOM 4008 C C . ALA B 1 100 ? -16.078 18.828 26.422 1 94.94 100 ALA B C 1
ATOM 4010 O O . ALA B 1 100 ? -15.258 19.703 26.672 1 94.94 100 ALA B O 1
ATOM 4011 N N . VAL B 1 101 ? -16.953 18.391 27.281 1 94.44 101 VAL B N 1
ATOM 4012 C CA . VAL B 1 101 ? -17 18.906 28.641 1 94.44 101 VAL B CA 1
ATOM 4013 C C . VAL B 1 101 ? -15.688 18.578 29.359 1 94.44 101 VAL B C 1
ATOM 4015 O O . VAL B 1 101 ? -15.117 19.422 30.031 1 94.44 101 VAL B O 1
ATOM 4018 N N . GLY B 1 102 ? -15.328 17.344 29.188 1 92.94 102 GLY B N 1
ATOM 4019 C CA . GLY B 1 102 ? -14.086 16.906 29.781 1 92.94 102 GLY B CA 1
ATOM 4020 C C . GLY B 1 102 ? -12.891 17.75 29.359 1 92.94 102 GLY B C 1
ATOM 4021 O O . GLY B 1 102 ? -12.047 18.094 30.188 1 92.94 102 GLY B O 1
ATOM 4022 N N . LEU B 1 103 ? -12.805 18.078 28.125 1 94.62 103 LEU B N 1
ATOM 4023 C CA . LEU B 1 103 ? -11.727 18.922 27.609 1 94.62 103 LEU B CA 1
ATOM 4024 C C . LEU B 1 103 ? -11.75 20.297 28.25 1 94.62 103 LEU B C 1
ATOM 4026 O O . LEU B 1 103 ? -10.711 20.812 28.656 1 94.62 103 LEU B O 1
ATOM 4030 N N . ALA B 1 104 ? -12.938 20.859 28.344 1 95 104 ALA B N 1
ATOM 4031 C CA . ALA B 1 104 ? -13.086 22.172 28.969 1 95 104 ALA B CA 1
ATOM 4032 C C . ALA B 1 104 ? -12.648 22.141 30.422 1 95 104 ALA B C 1
ATOM 4034 O O . ALA B 1 104 ? -11.961 23.062 30.891 1 95 104 ALA B O 1
ATOM 4035 N N . ARG B 1 105 ? -13.023 21.125 31.109 1 94.31 105 ARG B N 1
ATOM 4036 C CA . ARG B 1 105 ? -12.656 20.984 32.5 1 94.31 105 ARG B CA 1
ATOM 4037 C C . ARG B 1 105 ? -11.148 20.797 32.656 1 94.31 105 ARG B C 1
ATOM 4039 O O . ARG B 1 105 ? -10.547 21.328 33.594 1 94.31 105 ARG B O 1
ATOM 4046 N N . ALA B 1 106 ? -10.617 20.016 31.75 1 92.44 106 ALA B N 1
ATOM 4047 C CA . ALA B 1 106 ? -9.164 19.828 31.75 1 92.44 106 ALA B CA 1
ATOM 4048 C C . ALA B 1 106 ? -8.438 21.172 31.594 1 92.44 106 ALA B C 1
ATOM 4050 O O . ALA B 1 106 ? -7.391 21.375 32.219 1 92.44 106 ALA B O 1
ATOM 4051 N N . MET B 1 107 ? -8.984 22.016 30.781 1 93.69 107 MET B N 1
ATOM 4052 C CA . MET B 1 107 ? -8.406 23.344 30.578 1 93.69 107 MET B CA 1
ATOM 4053 C C . MET B 1 107 ? -8.422 24.141 31.875 1 93.69 107 MET B C 1
ATOM 4055 O O . MET B 1 107 ? -7.43 24.781 32.219 1 93.69 107 MET B O 1
ATOM 4059 N N . ILE B 1 108 ? -9.492 24.094 32.594 1 91.81 108 ILE B N 1
ATOM 4060 C CA . ILE B 1 108 ? -9.664 24.844 33.812 1 91.81 108 ILE B CA 1
ATOM 4061 C C . ILE B 1 108 ? -8.703 24.312 34.875 1 91.81 108 ILE B C 1
ATOM 4063 O O . ILE B 1 108 ? -8.07 25.078 35.594 1 91.81 108 ILE B O 1
ATOM 4067 N N . LYS B 1 109 ? -8.602 23.078 34.875 1 91.12 109 LYS B N 1
ATOM 4068 C CA . LYS B 1 109 ? -7.785 22.438 35.906 1 91.12 109 LYS B CA 1
ATOM 4069 C C . LYS B 1 109 ? -6.297 22.656 35.656 1 91.12 109 LYS B C 1
ATOM 4071 O O . LYS B 1 109 ? -5.539 22.969 36.562 1 91.12 109 LYS B O 1
ATOM 4076 N N . ASN B 1 110 ? -5.855 22.469 34.406 1 90.69 110 ASN B N 1
ATOM 4077 C CA . ASN B 1 110 ? -4.43 22.406 34.094 1 90.69 110 ASN B CA 1
ATOM 4078 C C . ASN B 1 110 ? -3.91 23.766 33.625 1 90.69 110 ASN B C 1
ATOM 4080 O O . ASN B 1 110 ? -2.699 24 33.594 1 90.69 110 ASN B O 1
ATOM 4084 N N . HIS B 1 111 ? -4.781 24.641 33.219 1 90.25 111 HIS B N 1
ATOM 4085 C CA . HIS B 1 111 ? -4.414 25.953 32.719 1 90.25 111 HIS B CA 1
ATOM 4086 C C . HIS B 1 111 ? -3.381 25.875 31.609 1 90.25 111 HIS B C 1
ATOM 4088 O O . HIS B 1 111 ? -2.334 26.516 31.672 1 90.25 111 HIS B O 1
ATOM 4094 N N . PHE B 1 112 ? -3.744 25.219 30.578 1 91.81 112 PHE B N 1
ATOM 4095 C CA . PHE B 1 112 ? -2.846 25.016 29.438 1 91.81 112 PHE B CA 1
ATOM 4096 C C . PHE B 1 112 ? -2.537 26.344 28.766 1 91.81 112 PHE B C 1
ATOM 4098 O O . PHE B 1 112 ? -3.404 27.219 28.672 1 91.81 112 PHE B O 1
ATOM 4105 N N . ARG B 1 113 ? -1.307 26.438 28.328 1 89.31 113 ARG B N 1
ATOM 4106 C CA . ARG B 1 113 ? -0.943 27.594 27.516 1 89.31 113 ARG B CA 1
ATOM 4107 C C . ARG B 1 113 ? -1.472 27.422 26.094 1 89.31 113 ARG B C 1
ATOM 4109 O O . ARG B 1 113 ? -1.629 26.312 25.594 1 89.31 113 ARG B O 1
ATOM 4116 N N . PRO B 1 114 ? -1.756 28.547 25.438 1 92.12 114 PRO B N 1
ATOM 4117 C CA . PRO B 1 114 ? -2.18 28.484 24.047 1 92.12 114 PRO B CA 1
ATOM 4118 C C . PRO B 1 114 ? -1.139 27.812 23.141 1 92.12 114 PRO B C 1
ATOM 4120 O O . PRO B 1 114 ? 0.064 27.953 23.375 1 92.12 114 PRO B O 1
ATOM 4123 N N . THR B 1 115 ? -1.631 27.125 22.203 1 91.56 115 THR B N 1
ATOM 4124 C CA . THR B 1 115 ? -0.773 26.406 21.25 1 91.56 115 THR B CA 1
ATOM 4125 C C . THR B 1 115 ? 0.005 27.391 20.391 1 91.56 115 THR B C 1
ATOM 4127 O O . THR B 1 115 ? -0.545 28.406 19.938 1 91.56 115 THR B O 1
ATOM 4130 N N . TYR B 1 116 ? 1.292 27.047 20.203 1 88.5 116 TYR B N 1
ATOM 4131 C CA . TYR B 1 116 ? 2.15 27.844 19.328 1 88.5 116 TYR B CA 1
ATOM 4132 C C . TYR B 1 116 ? 1.651 27.812 17.891 1 88.5 116 TYR B C 1
ATOM 4134 O O . TYR B 1 116 ? 1.404 26.7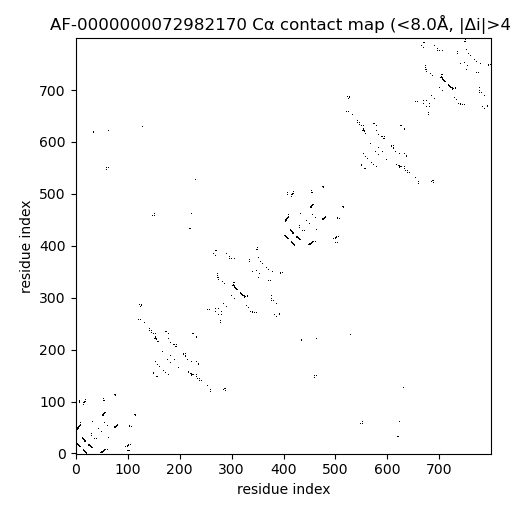5 17.344 1 88.5 116 TYR B O 1
ATOM 4142 N N . GLN B 1 117 ? 1.437 29 17.359 1 89 117 GLN B N 1
ATOM 4143 C CA . GLN B 1 117 ? 1.002 29.078 15.977 1 89 117 GLN B CA 1
ATOM 4144 C C . GLN B 1 117 ? 2.195 29.219 15.031 1 89 117 GLN B C 1
ATOM 4146 O O . GLN B 1 117 ? 2.812 30.281 14.961 1 89 117 GLN B O 1
ATOM 4151 N N . GLU B 1 118 ? 2.424 28.188 14.352 1 87.56 118 GLU B N 1
ATOM 4152 C CA . GLU B 1 118 ? 3.559 28.172 13.438 1 87.56 118 GLU B CA 1
ATOM 4153 C C . GLU B 1 118 ? 3.201 28.828 12.109 1 87.56 118 GLU B C 1
ATOM 4155 O O . GLU B 1 118 ? 2.025 28.922 11.742 1 87.56 118 GLU B O 1
ATOM 4160 N N . SER B 1 119 ? 4.309 29.312 11.414 1 89.75 119 SER B N 1
ATOM 4161 C CA . SER B 1 119 ? 4.133 29.844 10.07 1 89.75 119 SER B CA 1
ATOM 4162 C C . SER B 1 119 ? 3.537 28.781 9.141 1 89.75 119 SER B C 1
ATOM 4164 O O . SER B 1 119 ? 3.836 27.594 9.258 1 89.75 119 SER B O 1
ATOM 4166 N N . PRO B 1 120 ? 2.721 29.203 8.172 1 89.94 120 PRO B N 1
ATOM 4167 C CA . PRO B 1 120 ? 2.059 28.281 7.242 1 89.94 120 PRO B CA 1
ATOM 4168 C C . PRO B 1 120 ? 3.049 27.453 6.426 1 89.94 120 PRO B C 1
ATOM 4170 O O . PRO B 1 120 ? 2.719 26.359 5.98 1 89.94 120 PRO B O 1
ATOM 4173 N N . VAL B 1 121 ? 4.25 28.016 6.312 1 94.69 121 VAL B N 1
ATOM 4174 C CA . VAL B 1 121 ? 5.258 27.328 5.508 1 94.69 121 VAL B CA 1
ATOM 4175 C C . VAL B 1 121 ? 5.57 25.969 6.129 1 94.69 121 VAL B C 1
ATOM 4177 O O . VAL B 1 121 ? 5.781 24.984 5.41 1 94.69 121 VAL B O 1
ATOM 4180 N N . TYR B 1 122 ? 5.535 25.891 7.438 1 95 122 TYR B N 1
ATOM 4181 C CA . TYR B 1 122 ? 5.859 24.641 8.117 1 95 122 TYR B CA 1
ATOM 4182 C C . TYR B 1 122 ? 4.781 23.594 7.875 1 95 122 TYR B C 1
ATOM 4184 O O . TYR B 1 122 ? 5.086 22.422 7.688 1 95 122 TYR B O 1
ATOM 4192 N N . THR B 1 123 ? 3.543 24.031 7.855 1 92.31 123 THR B N 1
ATOM 4193 C CA . THR B 1 123 ? 2.439 23.109 7.594 1 92.31 123 THR B CA 1
ATOM 4194 C C . THR B 1 123 ? 2.496 22.578 6.16 1 92.31 123 THR B C 1
ATOM 4196 O O . THR B 1 123 ? 2.234 21.406 5.914 1 92.31 123 THR B O 1
ATOM 4199 N N . GLU B 1 124 ? 2.857 23.469 5.254 1 95.56 124 GLU B N 1
ATOM 4200 C CA . GLU B 1 124 ? 2.986 23.062 3.857 1 95.56 124 GLU B CA 1
ATOM 4201 C C . GLU B 1 124 ? 4.125 22.062 3.67 1 95.56 124 GLU B C 1
ATOM 4203 O O . GLU B 1 124 ? 3.969 21.062 2.975 1 95.56 124 GLU B O 1
ATOM 4208 N N . LEU B 1 125 ? 5.227 22.375 4.32 1 97.25 125 LEU B N 1
ATOM 4209 C CA . LEU B 1 125 ? 6.359 21.469 4.27 1 97.25 125 LEU B CA 1
ATOM 4210 C C . LEU B 1 125 ? 5.992 20.109 4.852 1 97.25 125 LEU B C 1
ATOM 4212 O O . LEU B 1 125 ? 6.383 19.062 4.312 1 97.25 125 LEU B O 1
ATOM 4216 N N . HIS B 1 126 ? 5.242 20.188 5.914 1 95.94 126 HIS B N 1
ATOM 4217 C CA . HIS B 1 126 ? 4.812 18.953 6.566 1 95.94 126 HIS B CA 1
ATOM 4218 C C . HIS B 1 126 ? 3.953 18.109 5.637 1 95.94 126 HIS B C 1
ATOM 4220 O O . HIS B 1 126 ? 4.156 16.891 5.527 1 95.94 126 HIS B O 1
ATOM 4226 N N . ASP B 1 127 ? 3.041 18.688 4.949 1 95.62 127 ASP B N 1
ATOM 4227 C CA .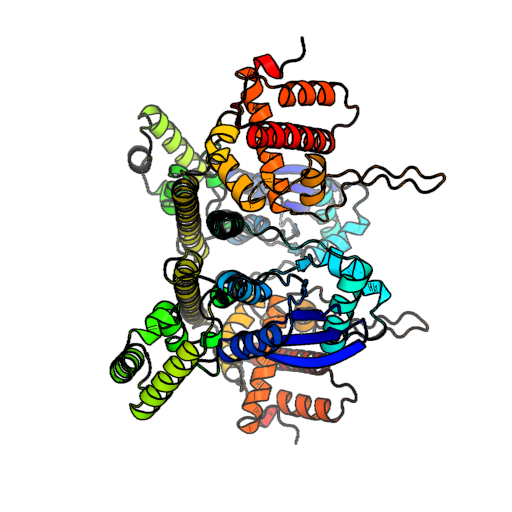 ASP B 1 127 ? 2.174 17.969 4.02 1 95.62 127 ASP B CA 1
ATOM 4228 C C . ASP B 1 127 ? 2.979 17.359 2.877 1 95.62 127 ASP B C 1
ATOM 4230 O O . ASP B 1 127 ? 2.738 16.219 2.486 1 95.62 127 ASP B O 1
ATOM 4234 N N . LEU B 1 128 ? 3.939 18.141 2.367 1 97.69 128 LEU B N 1
ATOM 4235 C CA . LEU B 1 128 ? 4.801 17.656 1.297 1 97.69 128 LEU B CA 1
ATOM 4236 C C . LEU B 1 128 ? 5.629 16.453 1.771 1 97.69 128 LEU B C 1
ATOM 4238 O O . LEU B 1 128 ? 5.73 15.453 1.07 1 97.69 128 LEU B O 1
ATOM 4242 N N . GLU B 1 129 ? 6.172 16.625 2.961 1 97.69 129 GLU B N 1
ATOM 4243 C CA . GLU B 1 129 ? 7 15.555 3.516 1 97.69 129 GLU B CA 1
ATOM 4244 C C . GLU B 1 129 ? 6.188 14.273 3.717 1 97.69 129 GLU B C 1
ATOM 4246 O O . GLU B 1 129 ? 6.676 13.18 3.451 1 97.69 129 GLU B O 1
ATOM 4251 N N . ARG B 1 130 ? 4.957 14.398 4.145 1 95.88 130 ARG B N 1
ATOM 4252 C CA . ARG B 1 130 ? 4.098 13.242 4.336 1 95.88 130 ARG B CA 1
ATOM 4253 C C . ARG B 1 130 ? 3.781 12.57 3.006 1 95.88 130 ARG B C 1
ATOM 4255 O O . ARG B 1 130 ? 3.703 11.336 2.928 1 95.88 130 ARG B O 1
ATOM 4262 N N . THR B 1 131 ? 3.586 13.32 1.979 1 96.94 131 THR B N 1
ATOM 4263 C CA . THR B 1 131 ? 3.416 12.773 0.64 1 96.94 131 THR B CA 1
ATOM 4264 C C . THR B 1 131 ? 4.676 12.031 0.197 1 96.94 131 THR B C 1
ATOM 4266 O O . THR B 1 131 ? 4.59 10.945 -0.382 1 96.94 131 THR B O 1
ATOM 4269 N N . TYR B 1 132 ? 5.824 12.656 0.512 1 97.62 132 TYR B N 1
ATOM 4270 C CA . TYR B 1 132 ? 7.102 12.023 0.206 1 97.62 132 TYR B CA 1
ATOM 4271 C C . TYR B 1 132 ? 7.199 10.648 0.866 1 97.62 132 TYR B C 1
ATOM 4273 O O . TYR B 1 132 ? 7.602 9.672 0.226 1 97.62 132 TYR B O 1
ATOM 4281 N N . GLN B 1 133 ? 6.789 10.586 2.109 1 96.94 133 GLN B N 1
ATOM 4282 C CA . GLN B 1 133 ? 6.844 9.336 2.855 1 96.94 133 GLN B CA 1
ATOM 4283 C C . GLN B 1 133 ? 5.863 8.312 2.289 1 96.94 133 GLN B C 1
ATOM 4285 O O . GLN B 1 133 ? 6.133 7.109 2.303 1 96.94 133 GLN B O 1
ATOM 4290 N N . GLN B 1 134 ? 4.734 8.75 1.849 1 96.44 134 GLN B N 1
ATOM 4291 C CA . GLN B 1 134 ? 3.781 7.871 1.185 1 96.44 134 GLN B CA 1
ATOM 4292 C C . GLN B 1 134 ? 4.391 7.25 -0.07 1 96.44 134 GLN B C 1
ATOM 4294 O O . GLN B 1 134 ? 4.242 6.047 -0.308 1 96.44 134 GLN B O 1
ATOM 4299 N N . PHE B 1 135 ? 5.078 8.078 -0.88 1 97.44 135 PHE B N 1
ATOM 4300 C CA . PHE B 1 135 ? 5.723 7.582 -2.09 1 97.44 135 PHE B CA 1
ATOM 4301 C C . PHE B 1 135 ? 6.824 6.586 -1.746 1 97.44 135 PHE B C 1
ATOM 4303 O O . PHE B 1 135 ? 7.027 5.605 -2.467 1 97.44 135 PHE B O 1
ATOM 4310 N N . ASN B 1 136 ? 7.516 6.84 -0.63 1 96.5 136 ASN B N 1
ATOM 4311 C CA . ASN B 1 136 ? 8.523 5.883 -0.187 1 96.5 136 ASN B CA 1
ATOM 4312 C C . ASN B 1 136 ? 7.914 4.516 0.101 1 96.5 136 ASN B C 1
ATOM 4314 O O . ASN B 1 136 ? 8.477 3.488 -0.288 1 96.5 136 ASN B O 1
ATOM 4318 N N . LYS B 1 137 ? 6.82 4.57 0.749 1 96.81 137 LYS B N 1
ATOM 4319 C CA . LYS B 1 137 ? 6.125 3.318 1.04 1 96.81 137 LYS B CA 1
ATOM 4320 C C . LYS B 1 137 ? 5.676 2.629 -0.244 1 96.81 137 LYS B C 1
ATOM 4322 O O . LYS B 1 137 ? 5.801 1.409 -0.376 1 96.81 137 LYS B O 1
ATOM 4327 N N . ASP B 1 138 ? 5.16 3.361 -1.168 1 97.31 138 ASP B N 1
ATOM 4328 C CA . ASP B 1 138 ? 4.699 2.82 -2.443 1 97.31 138 ASP B CA 1
ATOM 4329 C C . ASP B 1 138 ? 5.852 2.188 -3.221 1 97.31 138 ASP B C 1
ATOM 4331 O O . ASP B 1 138 ? 5.68 1.147 -3.859 1 97.31 138 ASP B O 1
ATOM 4335 N N . ILE B 1 139 ? 7.004 2.848 -3.174 1 96.81 139 ILE B N 1
ATOM 4336 C CA . ILE B 1 139 ? 8.172 2.344 -3.895 1 96.81 139 ILE B CA 1
ATOM 4337 C C . ILE B 1 139 ? 8.555 0.972 -3.35 1 96.81 139 ILE B C 1
ATOM 4339 O O . ILE B 1 139 ? 8.836 0.046 -4.117 1 96.81 139 ILE B O 1
ATOM 4343 N N . VAL B 1 140 ? 8.617 0.887 -2.105 1 96.69 140 VAL B N 1
ATOM 4344 C CA . VAL B 1 140 ? 8.992 -0.373 -1.472 1 96.69 140 VAL B CA 1
ATOM 4345 C C . VAL B 1 140 ? 7.992 -1.463 -1.86 1 96.69 140 VAL B C 1
ATOM 4347 O O . VAL B 1 140 ? 8.391 -2.572 -2.229 1 96.69 140 VAL B O 1
ATOM 4350 N N . THR B 1 141 ? 6.727 -1.145 -1.808 1 97.06 141 THR B N 1
ATOM 4351 C CA . THR B 1 141 ? 5.672 -2.086 -2.17 1 97.06 141 THR B CA 1
ATOM 4352 C C . THR B 1 141 ? 5.828 -2.543 -3.617 1 97.06 141 THR B C 1
ATOM 4354 O O . THR B 1 141 ? 5.789 -3.74 -3.904 1 97.06 141 THR B O 1
ATOM 4357 N N . ASN B 1 142 ? 6.039 -1.626 -4.508 1 97.19 142 ASN B N 1
ATOM 4358 C CA . ASN B 1 142 ? 6.141 -1.949 -5.926 1 97.19 142 ASN B CA 1
ATOM 4359 C C . ASN B 1 142 ? 7.434 -2.697 -6.238 1 97.19 142 ASN B C 1
ATOM 4361 O O . ASN B 1 142 ? 7.461 -3.553 -7.125 1 97.19 142 ASN B O 1
ATOM 4365 N N . LYS B 1 143 ? 8.508 -2.375 -5.527 1 97.31 143 LYS B N 1
ATOM 4366 C CA . LYS B 1 143 ? 9.75 -3.123 -5.703 1 97.31 143 LYS B CA 1
ATOM 4367 C C . LYS B 1 143 ? 9.578 -4.578 -5.273 1 97.31 143 LYS B C 1
ATOM 4369 O O . LYS B 1 143 ? 10.109 -5.484 -5.918 1 97.31 143 LYS B O 1
ATOM 4374 N N . ASN B 1 144 ? 8.891 -4.738 -4.227 1 96.5 144 ASN B N 1
ATOM 4375 C CA . ASN B 1 144 ? 8.609 -6.102 -3.793 1 96.5 144 ASN B CA 1
ATOM 4376 C C . ASN B 1 144 ? 7.75 -6.848 -4.812 1 96.5 144 ASN B C 1
ATOM 4378 O O . ASN B 1 144 ? 8 -8.023 -5.098 1 96.5 144 ASN B O 1
ATOM 4382 N N . ARG B 1 145 ? 6.738 -6.207 -5.293 1 96.94 145 ARG B N 1
ATOM 4383 C CA . ARG B 1 145 ? 5.914 -6.797 -6.34 1 96.94 145 ARG B CA 1
ATOM 4384 C C . ARG B 1 145 ? 6.746 -7.137 -7.57 1 96.94 145 ARG B C 1
ATOM 4386 O O . ARG B 1 145 ? 6.582 -8.203 -8.164 1 96.94 145 ARG B O 1
ATOM 4393 N N . LEU B 1 146 ? 7.621 -6.188 -7.926 1 97.38 146 LEU B N 1
ATOM 4394 C CA . LEU B 1 146 ? 8.516 -6.395 -9.062 1 97.38 146 LEU B CA 1
ATOM 4395 C C . LEU B 1 146 ? 9.43 -7.598 -8.82 1 97.38 146 LEU B C 1
ATOM 4397 O O . LEU B 1 146 ? 9.602 -8.43 -9.711 1 97.38 146 LEU B O 1
ATOM 4401 N N . HIS B 1 147 ? 9.977 -7.668 -7.633 1 96.44 147 HIS B N 1
ATOM 4402 C CA . HIS B 1 147 ? 10.82 -8.805 -7.277 1 96.44 147 HIS B CA 1
ATOM 4403 C C . HIS B 1 147 ? 10.07 -10.117 -7.449 1 96.44 147 HIS B C 1
ATOM 4405 O O . HIS B 1 147 ? 10.594 -11.07 -8.039 1 96.44 147 HIS B O 1
ATOM 4411 N N . ARG B 1 148 ? 8.859 -10.188 -7.035 1 95.19 148 ARG B N 1
ATOM 4412 C CA . ARG B 1 148 ? 8.055 -11.398 -7.148 1 95.19 148 ARG B CA 1
ATOM 4413 C C . ARG B 1 148 ? 7.82 -11.766 -8.609 1 95.19 148 ARG B C 1
ATOM 4415 O O . ARG B 1 148 ? 7.93 -12.938 -8.984 1 95.19 148 ARG B O 1
ATOM 4422 N N . ALA B 1 149 ? 7.473 -10.773 -9.406 1 96.81 149 ALA B N 1
ATOM 4423 C CA . ALA B 1 149 ? 7.254 -11.016 -10.828 1 96.81 149 ALA B CA 1
ATOM 4424 C C . ALA B 1 149 ? 8.539 -11.492 -11.508 1 96.81 149 ALA B C 1
ATOM 4426 O O . ALA B 1 149 ? 8.508 -12.422 -12.32 1 96.81 149 ALA B O 1
ATOM 4427 N N . LEU B 1 150 ? 9.648 -10.891 -11.094 1 97.12 150 LEU B N 1
ATOM 4428 C CA . LEU B 1 150 ? 10.938 -11.227 -11.688 1 97.12 150 LEU B CA 1
ATOM 4429 C C . LEU B 1 150 ? 11.344 -12.656 -11.336 1 97.12 150 LEU B C 1
ATOM 4431 O O . LEU B 1 150 ? 12 -13.328 -12.133 1 97.12 150 LEU B O 1
ATOM 4435 N N . GLN B 1 151 ? 10.914 -13.125 -10.219 1 95.75 151 GLN B N 1
ATOM 4436 C CA . GLN B 1 151 ? 11.234 -14.492 -9.82 1 95.75 151 GLN B CA 1
ATOM 4437 C C . GLN B 1 151 ? 10.625 -15.5 -10.797 1 95.75 151 GLN B C 1
ATOM 4439 O O . GLN B 1 151 ? 11.141 -16.609 -10.945 1 95.75 151 GLN B O 1
ATOM 4444 N N . LEU B 1 152 ? 9.609 -15.117 -11.516 1 96.12 152 LEU B N 1
ATOM 4445 C CA . LEU B 1 152 ? 8.938 -16.016 -12.453 1 96.12 152 LEU B CA 1
ATOM 4446 C C . LEU B 1 152 ? 9.477 -15.82 -13.867 1 96.12 152 LEU B C 1
ATOM 4448 O O . LEU B 1 152 ? 9.398 -16.734 -14.695 1 96.12 152 LEU B O 1
ATOM 4452 N N . THR B 1 153 ? 10.016 -14.641 -14.164 1 97.69 153 THR B N 1
ATOM 4453 C CA . THR B 1 153 ? 10.336 -14.305 -15.547 1 97.69 153 THR B CA 1
ATOM 4454 C C . THR B 1 153 ? 11.844 -14.281 -15.766 1 97.69 153 THR B C 1
ATOM 4456 O O . THR B 1 153 ? 12.359 -14.969 -16.656 1 97.69 153 THR B O 1
ATOM 4459 N N . PHE B 1 154 ? 12.578 -13.516 -14.938 1 97.94 154 PHE B N 1
ATOM 4460 C CA . PHE B 1 154 ? 14.008 -13.32 -15.102 1 97.94 154 PHE B CA 1
ATOM 4461 C C . PHE B 1 154 ? 14.664 -12.977 -13.766 1 97.94 154 PHE B C 1
ATOM 4463 O O . PHE B 1 154 ? 15.227 -11.891 -13.602 1 97.94 154 PHE B O 1
ATOM 4470 N N . PRO B 1 155 ? 14.695 -13.914 -12.828 1 95.69 155 PRO B N 1
ATOM 4471 C CA . PRO B 1 155 ? 15.227 -13.641 -11.492 1 95.69 155 PRO B CA 1
ATOM 4472 C C . PRO B 1 155 ? 16.688 -13.203 -11.523 1 95.69 155 PRO B C 1
ATOM 4474 O O . PRO B 1 155 ? 17.109 -12.383 -10.703 1 95.69 155 PRO B O 1
ATOM 4477 N N . GLU B 1 156 ? 17.469 -13.672 -12.453 1 95.75 156 GLU B N 1
ATOM 4478 C CA . GLU B 1 156 ? 18.922 -13.453 -12.508 1 95.75 156 GLU B CA 1
ATOM 4479 C C . GLU B 1 156 ? 19.25 -12 -12.82 1 95.75 156 GLU B C 1
ATOM 4481 O O . GLU B 1 156 ? 20.344 -11.531 -12.547 1 95.75 156 GLU B O 1
ATOM 4486 N N . ILE B 1 157 ? 18.266 -11.281 -13.398 1 97.12 157 ILE B N 1
ATOM 4487 C CA . ILE B 1 157 ? 18.516 -9.898 -13.797 1 97.12 157 ILE B CA 1
ATOM 4488 C C . ILE B 1 157 ? 18.781 -9.039 -12.57 1 97.12 157 ILE B C 1
ATOM 4490 O O . ILE B 1 157 ? 19.359 -7.953 -12.672 1 97.12 157 ILE B O 1
ATOM 4494 N N . GLU B 1 158 ? 18.375 -9.484 -11.406 1 95.56 158 GLU B N 1
ATOM 4495 C CA . GLU B 1 158 ? 18.594 -8.742 -10.172 1 95.56 158 GLU B CA 1
ATOM 4496 C C . GLU B 1 158 ? 20.078 -8.727 -9.797 1 95.56 158 GLU B C 1
ATOM 4498 O O . GLU B 1 158 ? 20.5 -7.953 -8.938 1 95.56 158 GLU B O 1
ATOM 4503 N N . HIS B 1 159 ? 20.859 -9.539 -10.508 1 94.5 159 HIS B N 1
ATOM 4504 C CA . HIS B 1 159 ? 22.297 -9.57 -10.297 1 94.5 159 HIS B CA 1
ATOM 4505 C C . HIS B 1 159 ? 23.047 -8.805 -11.391 1 94.5 159 HIS B C 1
ATOM 4507 O O . HIS B 1 159 ? 24.266 -8.867 -11.484 1 94.5 159 HIS B O 1
ATOM 4513 N N . PHE B 1 160 ? 22.312 -8.07 -12.266 1 95.19 160 PHE B N 1
ATOM 4514 C CA . PHE B 1 160 ? 22.875 -7.332 -13.391 1 95.19 160 PHE B CA 1
ATOM 4515 C C . PHE B 1 160 ? 23.812 -6.234 -12.906 1 95.19 160 PHE B C 1
ATOM 4517 O O . PHE B 1 160 ? 24.906 -6.062 -13.453 1 95.19 160 PHE B O 1
ATOM 4524 N N . MET B 1 161 ? 23.344 -5.594 -11.859 1 91.38 161 MET B N 1
ATOM 4525 C CA . MET B 1 161 ? 24.141 -4.539 -11.242 1 91.38 161 MET B CA 1
ATOM 4526 C C . MET B 1 161 ? 24.297 -4.781 -9.742 1 91.38 161 MET B C 1
ATOM 4528 O O . MET B 1 161 ? 23.688 -5.695 -9.195 1 91.38 161 MET B O 1
ATOM 4532 N N . SER B 1 162 ? 25.188 -4.02 -9.109 1 86.75 162 SER B N 1
ATOM 4533 C CA . SER B 1 162 ? 25.422 -4.145 -7.672 1 86.75 162 SER B CA 1
ATOM 4534 C C . SER B 1 162 ? 24.188 -3.742 -6.875 1 86.75 162 SER B C 1
ATOM 4536 O O . SER B 1 162 ? 23.969 -4.23 -5.762 1 86.75 162 SER B O 1
ATOM 4538 N N . SER B 1 163 ? 23.438 -2.867 -7.48 1 87.5 163 SER B N 1
ATOM 4539 C CA . SER B 1 163 ? 22.203 -2.426 -6.844 1 87.5 163 SER B CA 1
ATOM 4540 C C . SER B 1 163 ? 21 -2.625 -7.766 1 87.5 163 SER B C 1
ATOM 4542 O O . SER B 1 163 ? 21.125 -2.498 -8.984 1 87.5 163 SER B O 1
ATOM 4544 N N . THR B 1 164 ? 19.953 -3.018 -7.227 1 90.38 164 THR B N 1
ATOM 4545 C CA . THR B 1 164 ? 18.719 -3.172 -7.98 1 90.38 164 THR B CA 1
ATOM 4546 C C . THR B 1 164 ? 17.922 -1.863 -8.008 1 90.38 164 THR B C 1
ATOM 4548 O O . THR B 1 164 ? 16.734 -1.85 -7.719 1 90.38 164 THR B O 1
ATOM 4551 N N . ASP B 1 165 ? 18.656 -0.846 -8.219 1 89.31 165 ASP B N 1
ATOM 4552 C CA . ASP B 1 165 ? 18.094 0.495 -8.273 1 89.31 165 ASP B CA 1
ATOM 4553 C C . ASP B 1 165 ? 18.812 1.363 -9.297 1 89.31 165 ASP B C 1
ATOM 4555 O O . ASP B 1 165 ? 19.844 0.954 -9.852 1 89.31 165 ASP B O 1
ATOM 4559 N N . GLY B 1 166 ? 18.281 2.561 -9.617 1 88.75 166 GLY B N 1
ATOM 4560 C CA . GLY B 1 166 ? 18.906 3.484 -10.555 1 88.75 166 GLY B CA 1
ATOM 4561 C C . GLY B 1 166 ? 18.234 3.484 -11.922 1 88.75 166 GLY B C 1
ATOM 4562 O O . GLY B 1 166 ? 17.547 2.531 -12.281 1 88.75 166 GLY B O 1
ATOM 4563 N N . VAL B 1 167 ? 18.531 4.434 -12.703 1 89.31 167 VAL B N 1
ATOM 4564 C CA . VAL B 1 167 ? 17.875 4.676 -13.992 1 89.31 167 VAL B CA 1
ATOM 4565 C C . VAL B 1 167 ? 18.234 3.557 -14.969 1 89.31 167 VAL B C 1
ATOM 4567 O O . VAL B 1 167 ? 17.359 2.973 -15.602 1 89.31 167 VAL B O 1
ATOM 4570 N N . LEU B 1 168 ? 19.5 3.232 -15.047 1 91.81 168 LEU B N 1
ATOM 4571 C CA . LEU B 1 168 ? 19.922 2.195 -15.977 1 91.81 168 LEU B CA 1
ATOM 4572 C C . LEU B 1 168 ? 19.281 0.857 -15.641 1 91.81 168 LEU B C 1
ATOM 4574 O O . LEU B 1 168 ? 18.766 0.167 -16.531 1 91.81 168 LEU B O 1
ATOM 4578 N N . TYR B 1 169 ? 19.359 0.467 -14.406 1 94.19 169 TYR B N 1
ATOM 4579 C CA . TYR B 1 169 ? 18.781 -0.799 -13.977 1 94.19 169 TYR B CA 1
ATOM 4580 C C . TYR B 1 169 ? 17.312 -0.887 -14.383 1 94.19 169 TYR B C 1
ATOM 4582 O O . TYR B 1 169 ? 16.875 -1.881 -14.969 1 94.19 169 TYR B O 1
ATOM 4590 N N . TRP B 1 170 ? 16.516 0.198 -14.109 1 94.06 170 TRP B N 1
ATOM 4591 C CA . TRP B 1 170 ? 15.094 0.191 -14.391 1 94.06 170 TRP B CA 1
ATOM 4592 C C . TRP B 1 170 ? 14.836 0.097 -15.898 1 94.06 170 TRP B C 1
ATOM 4594 O O . TRP B 1 170 ? 13.93 -0.618 -16.328 1 94.06 170 TRP B O 1
ATOM 4604 N N . HIS B 1 171 ? 15.633 0.723 -16.672 1 94.94 171 HIS B N 1
ATOM 4605 C CA . HIS B 1 171 ? 15.477 0.679 -18.125 1 94.94 171 HIS B CA 1
ATOM 4606 C C . HIS B 1 171 ? 15.781 -0.713 -18.672 1 94.94 171 HIS B C 1
ATOM 4608 O O . HIS B 1 171 ? 15.078 -1.204 -19.547 1 94.94 171 HIS B O 1
ATOM 4614 N N . ILE B 1 172 ? 16.781 -1.299 -18.125 1 96.38 172 ILE B N 1
ATOM 4615 C CA . ILE B 1 172 ? 17.172 -2.631 -18.578 1 96.38 172 ILE B CA 1
ATOM 4616 C C . ILE B 1 172 ? 16.094 -3.637 -18.203 1 96.38 172 ILE B C 1
ATOM 4618 O O . ILE B 1 172 ? 15.727 -4.496 -19.016 1 96.38 172 ILE B O 1
ATOM 4622 N N . VAL B 1 173 ? 15.555 -3.525 -17.016 1 97.56 173 VAL B N 1
ATOM 4623 C CA . VAL B 1 173 ? 14.492 -4.422 -16.547 1 97.56 173 VAL B CA 1
ATOM 4624 C C . VAL B 1 173 ? 13.266 -4.262 -17.453 1 97.56 173 VAL B C 1
ATOM 4626 O O . VAL B 1 173 ? 12.625 -5.25 -17.812 1 97.56 173 VAL B O 1
ATOM 4629 N N . GLN B 1 174 ? 12.93 -3.031 -17.859 1 97.31 174 GLN B N 1
ATOM 4630 C CA . GLN B 1 174 ? 11.789 -2.76 -18.734 1 97.31 174 GLN B CA 1
ATOM 4631 C C . GLN B 1 174 ? 12.008 -3.352 -20.125 1 97.31 174 GLN B C 1
ATOM 4633 O O . GLN B 1 174 ? 11.078 -3.908 -20.719 1 97.31 174 GLN B O 1
ATOM 4638 N N . ARG B 1 175 ? 13.234 -3.283 -20.578 1 96.94 175 ARG B N 1
ATOM 4639 C CA . ARG B 1 175 ? 13.547 -3.701 -21.953 1 96.94 175 ARG B CA 1
ATOM 4640 C C . ARG B 1 175 ? 13.719 -5.215 -22.031 1 96.94 175 ARG B C 1
ATOM 4642 O O . ARG B 1 175 ? 13.375 -5.828 -23.047 1 96.94 175 ARG B O 1
ATOM 4649 N N . PHE B 1 176 ? 14.273 -5.777 -20.969 1 98.12 176 PHE B N 1
ATOM 4650 C CA . PHE B 1 176 ? 14.594 -7.199 -20.984 1 98.12 176 PHE B CA 1
ATOM 4651 C C . PHE B 1 176 ? 13.953 -7.918 -19.812 1 98.12 176 PHE B C 1
ATOM 4653 O O . PHE B 1 176 ? 14.648 -8.531 -19 1 98.12 176 PHE B O 1
ATOM 4660 N N . PRO B 1 177 ? 12.602 -7.969 -19.781 1 98.38 177 PRO B N 1
ATOM 4661 C CA . PRO B 1 177 ? 11.883 -8.594 -18.672 1 98.38 177 PRO B CA 1
ATOM 4662 C C . PRO B 1 177 ? 11.953 -10.117 -18.703 1 98.38 177 PRO B C 1
ATOM 4664 O O . PRO B 1 177 ? 11.5 -10.781 -17.766 1 98.38 177 PRO B O 1
ATOM 4667 N N . HIS B 1 178 ? 12.539 -10.672 -19.734 1 98.75 178 HIS B N 1
ATOM 4668 C CA . HIS B 1 178 ? 12.672 -12.109 -19.938 1 98.75 178 HIS B CA 1
ATOM 4669 C C . HIS B 1 178 ? 13.984 -12.453 -20.625 1 98.75 178 HIS B C 1
ATOM 4671 O O . HIS B 1 178 ? 14.406 -11.742 -21.547 1 98.75 178 HIS B O 1
ATOM 4677 N N . PRO B 1 179 ? 14.602 -13.555 -20.266 1 98.38 179 PRO B N 1
ATOM 4678 C CA . PRO B 1 179 ? 15.898 -13.898 -20.875 1 98.38 179 PRO B CA 1
ATOM 4679 C C . PRO B 1 179 ? 15.805 -14.117 -22.375 1 98.38 179 PRO B C 1
ATOM 4681 O O . PRO B 1 179 ? 16.75 -13.828 -23.109 1 98.38 179 PRO B O 1
ATOM 4684 N N . ALA B 1 180 ? 14.703 -14.625 -22.844 1 98.06 180 ALA B N 1
ATOM 4685 C CA . ALA B 1 180 ? 14.523 -14.875 -24.281 1 98.06 180 ALA B CA 1
ATOM 4686 C C . ALA B 1 180 ? 14.703 -13.594 -25.078 1 98.06 180 ALA B C 1
ATOM 4688 O O . ALA B 1 180 ? 15.172 -13.625 -26.219 1 98.06 180 ALA B O 1
ATOM 4689 N N . ILE B 1 181 ? 14.32 -12.484 -24.484 1 97.88 181 ILE B N 1
ATOM 4690 C CA . ILE B 1 181 ? 14.438 -11.195 -25.156 1 97.88 181 ILE B CA 1
ATOM 4691 C C . ILE B 1 181 ? 15.906 -10.789 -25.234 1 97.88 181 ILE B C 1
ATOM 4693 O O . ILE B 1 181 ? 16.359 -10.281 -26.266 1 97.88 181 ILE B O 1
ATOM 4697 N N . VAL B 1 182 ? 16.656 -10.977 -24.219 1 98.19 182 VAL B N 1
ATOM 4698 C CA . VAL B 1 182 ? 18.094 -10.703 -24.219 1 98.19 182 VAL B CA 1
ATOM 4699 C C . VAL B 1 182 ? 18.781 -11.547 -25.281 1 98.19 182 VAL B C 1
ATOM 4701 O O . VAL B 1 182 ? 19.578 -11.039 -26.078 1 98.19 182 VAL B O 1
ATOM 4704 N N . LEU B 1 183 ? 18.438 -12.844 -25.297 1 97.62 183 LEU B N 1
ATOM 4705 C CA . LEU B 1 183 ? 19.109 -13.828 -26.125 1 97.62 183 LEU B CA 1
ATOM 4706 C C . LEU B 1 183 ? 18.797 -13.602 -27.609 1 97.62 183 LEU B C 1
ATOM 4708 O O . LEU B 1 183 ? 19.469 -14.148 -28.484 1 97.62 183 LEU B O 1
ATOM 4712 N N . SER B 1 184 ? 17.812 -12.82 -27.844 1 97.31 184 SER B N 1
ATOM 4713 C CA . SER B 1 184 ? 17.469 -12.492 -29.234 1 97.31 184 SER B CA 1
ATOM 4714 C C . SER B 1 184 ? 18.344 -11.359 -29.75 1 97.31 184 SER B C 1
ATOM 4716 O O . SER B 1 184 ? 18.266 -11 -30.938 1 97.31 184 SER B O 1
ATOM 4718 N N . HIS B 1 185 ? 19.203 -10.773 -28.938 1 96.62 185 HIS B N 1
ATOM 4719 C CA . HIS B 1 185 ? 20.109 -9.695 -29.328 1 96.62 185 HIS B CA 1
ATOM 4720 C C . HIS B 1 185 ? 21.562 -10.156 -29.312 1 96.62 185 HIS B C 1
ATOM 4722 O O . HIS B 1 185 ? 21.938 -11.023 -28.531 1 96.62 185 HIS B O 1
ATOM 4728 N N . GLU B 1 186 ? 22.312 -9.5 -30.188 1 95.75 186 GLU B N 1
ATOM 4729 C CA . GLU B 1 186 ? 23.75 -9.742 -30.172 1 95.75 186 GLU B CA 1
ATOM 4730 C C . GLU B 1 186 ? 24.438 -8.844 -29.141 1 95.75 186 GLU B C 1
ATOM 4732 O O . GLU B 1 186 ? 23.891 -7.832 -28.719 1 95.75 186 GLU B O 1
ATOM 4737 N N . GLU B 1 187 ? 25.594 -9.258 -28.797 1 94.88 187 GLU B N 1
ATOM 4738 C CA . GLU B 1 187 ? 26.359 -8.539 -27.781 1 94.88 187 GLU B CA 1
ATOM 4739 C C . GLU B 1 187 ? 26.531 -7.066 -28.156 1 94.88 187 GLU B C 1
ATOM 4741 O O . GLU B 1 187 ? 26.391 -6.188 -27.297 1 94.88 187 GLU B O 1
ATOM 4746 N N . ASN B 1 188 ? 26.828 -6.816 -29.375 1 94.75 188 ASN B N 1
ATOM 4747 C CA . ASN B 1 188 ? 27.031 -5.445 -29.828 1 94.75 188 ASN B CA 1
ATOM 4748 C C . ASN B 1 188 ? 25.766 -4.609 -29.703 1 94.75 188 ASN B C 1
ATOM 4750 O O . ASN B 1 188 ? 25.828 -3.43 -29.359 1 94.75 188 ASN B O 1
ATOM 4754 N N . GLU B 1 189 ? 24.703 -5.223 -30.016 1 95.88 189 GLU B N 1
ATOM 4755 C CA . GLU B 1 189 ? 23.422 -4.535 -29.891 1 95.88 189 GLU B CA 1
ATOM 4756 C C . GLU B 1 189 ? 23.109 -4.203 -28.438 1 95.88 189 GLU B C 1
ATOM 4758 O O . GLU B 1 189 ? 22.641 -3.107 -28.125 1 95.88 189 GLU B O 1
ATOM 4763 N N . LEU B 1 190 ? 23.359 -5.195 -27.562 1 96.75 190 LEU B N 1
ATOM 4764 C CA . LEU B 1 190 ? 23.125 -4.988 -26.141 1 96.75 190 LEU B CA 1
ATOM 4765 C C . LEU B 1 190 ? 24 -3.854 -25.609 1 96.75 190 LEU B C 1
ATOM 4767 O O . LEU B 1 190 ? 23.531 -3.037 -24.812 1 96.75 190 LEU B O 1
ATOM 4771 N N . THR B 1 191 ? 25.203 -3.791 -26.047 1 96.06 191 THR B N 1
ATOM 4772 C CA . THR B 1 191 ? 26.125 -2.732 -25.656 1 96.06 191 THR B CA 1
ATOM 4773 C C . THR B 1 191 ? 25.578 -1.364 -26.062 1 96.06 191 THR B C 1
ATOM 4775 O O . THR B 1 191 ? 25.625 -0.415 -25.266 1 96.06 191 THR B O 1
ATOM 4778 N N . GLU B 1 192 ? 25.094 -1.28 -27.219 1 94.75 192 GLU B N 1
ATOM 4779 C CA . GLU B 1 192 ? 24.547 -0.026 -27.719 1 94.75 192 GLU B CA 1
ATOM 4780 C C . GLU B 1 192 ? 23.328 0.398 -26.906 1 94.75 192 GLU B C 1
ATOM 4782 O O . GLU B 1 192 ? 23.141 1.583 -26.609 1 94.75 192 GLU B O 1
ATOM 4787 N N . ILE B 1 193 ? 22.484 -0.582 -26.609 1 94.12 193 ILE B N 1
ATOM 4788 C CA . ILE B 1 193 ? 21.297 -0.301 -25.812 1 94.12 193 ILE B CA 1
ATOM 4789 C C . ILE B 1 193 ? 21.703 0.253 -24.453 1 94.12 193 ILE B C 1
ATOM 4791 O O . ILE B 1 193 ? 21.141 1.252 -23.984 1 94.12 193 ILE B O 1
ATOM 4795 N N . ILE B 1 194 ? 22.672 -0.348 -23.797 1 94.06 194 ILE B N 1
ATOM 4796 C CA . ILE B 1 194 ? 23.141 0.06 -22.484 1 94.06 194 ILE B CA 1
ATOM 4797 C C . ILE B 1 194 ? 23.734 1.469 -22.547 1 94.06 194 ILE B C 1
ATOM 4799 O O . ILE B 1 194 ? 23.484 2.295 -21.672 1 94.06 194 ILE B O 1
ATOM 4803 N N . LEU B 1 195 ? 24.422 1.781 -23.672 1 92.06 195 LEU B N 1
ATOM 4804 C CA . LEU B 1 195 ? 25.031 3.098 -23.859 1 92.06 195 LEU B CA 1
ATOM 4805 C C . LEU B 1 195 ? 23.953 4.168 -24 1 92.06 195 LEU B C 1
ATOM 4807 O O . LEU B 1 195 ? 24.125 5.297 -23.547 1 92.06 195 LEU B O 1
ATOM 4811 N N . THR B 1 196 ? 22.891 3.785 -24.562 1 89.25 196 THR B N 1
ATOM 4812 C CA . THR B 1 196 ? 21.828 4.75 -24.859 1 89.25 196 THR B CA 1
ATOM 4813 C C . THR B 1 196 ? 20.922 4.941 -23.656 1 89.25 196 THR B C 1
ATOM 4815 O O . THR B 1 196 ? 20.359 6.02 -23.469 1 89.25 196 THR B O 1
ATOM 4818 N N . GLU B 1 197 ? 20.75 3.875 -22.906 1 82.25 197 GLU B N 1
ATOM 4819 C CA . GLU B 1 197 ? 19.797 3.891 -21.812 1 82.25 197 GLU B CA 1
ATOM 4820 C C . GLU B 1 197 ? 20.406 4.488 -20.547 1 82.25 197 GLU B C 1
ATOM 4822 O O . GLU B 1 197 ? 19.719 4.672 -19.547 1 82.25 197 GLU B O 1
ATOM 4827 N N . THR B 1 198 ? 21.625 4.785 -20.578 1 75.44 198 THR B N 1
ATOM 4828 C CA . THR B 1 198 ? 22.281 5.336 -19.391 1 75.44 198 THR B CA 1
ATOM 4829 C C . THR B 1 198 ? 22.125 6.852 -19.344 1 75.44 198 THR B C 1
ATOM 4831 O O . THR B 1 198 ? 22.188 7.52 -20.375 1 75.44 198 THR B O 1
ATOM 4834 N N . SER B 1 199 ? 21.766 7.375 -18.234 1 66.06 199 SER B N 1
ATOM 4835 C CA . SER B 1 199 ? 21.703 8.82 -18.047 1 66.06 199 SER B CA 1
ATOM 4836 C C . SER B 1 199 ? 23.094 9.438 -18 1 66.06 199 SER B C 1
ATOM 4838 O O . SER B 1 199 ? 23.281 10.578 -18.422 1 66.06 199 SER B O 1
ATOM 4840 N N . LYS B 1 200 ? 24.031 8.641 -17.359 1 66.19 200 LYS B N 1
ATOM 4841 C CA . LYS B 1 200 ? 25.391 9.125 -17.203 1 66.19 200 LYS B CA 1
ATOM 4842 C C . LYS B 1 200 ? 26.312 8.562 -18.297 1 66.19 200 LYS B C 1
ATOM 4844 O O . LYS B 1 200 ? 26.047 7.484 -18.828 1 66.19 200 LYS B O 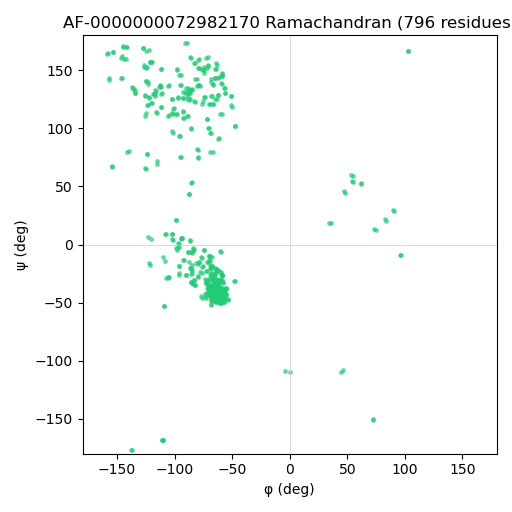1
ATOM 4849 N N . LYS B 1 201 ? 27.25 9.297 -18.594 1 70.31 201 LYS B N 1
ATOM 4850 C CA . LYS B 1 201 ? 28.219 8.891 -19.594 1 70.31 201 LYS B CA 1
ATOM 4851 C C . LYS B 1 201 ? 28.953 7.625 -19.156 1 70.31 201 LYS B C 1
ATOM 4853 O O . LYS B 1 201 ? 29.703 7.641 -18.172 1 70.31 201 LYS B O 1
ATOM 4858 N N . ILE B 1 202 ? 28.516 6.449 -19.5 1 84.31 202 ILE B N 1
ATOM 4859 C CA . ILE B 1 202 ? 29.219 5.195 -19.25 1 84.31 202 ILE B CA 1
ATOM 4860 C C . ILE B 1 202 ? 30.172 4.906 -20.406 1 84.31 202 ILE B C 1
ATOM 4862 O O . ILE B 1 202 ? 29.859 5.172 -21.562 1 84.31 202 ILE B O 1
ATOM 4866 N N . GLY B 1 203 ? 31.344 4.609 -20.062 1 87.69 203 GLY B N 1
ATOM 4867 C CA . GLY B 1 203 ? 32.344 4.273 -21.062 1 87.69 203 GLY B CA 1
ATOM 4868 C C . GLY B 1 203 ? 32 3.01 -21.844 1 87.69 203 GLY B C 1
ATOM 4869 O O . GLY B 1 203 ? 31.234 2.168 -21.359 1 87.69 203 GLY B O 1
ATOM 4870 N N . LEU B 1 204 ? 32.531 2.943 -23.031 1 91.19 204 LEU B N 1
ATOM 4871 C CA . LEU B 1 204 ? 32.281 1.815 -23.922 1 91.19 204 LEU B CA 1
ATOM 4872 C C . LEU B 1 204 ? 32.719 0.505 -23.266 1 91.19 204 LEU B C 1
ATOM 4874 O O . LEU B 1 204 ? 32.031 -0.505 -23.375 1 91.19 204 LEU B O 1
ATOM 4878 N N . LYS B 1 205 ? 33.75 0.47 -22.594 1 93.44 205 LYS B N 1
ATOM 4879 C CA . LYS B 1 205 ? 34.281 -0.732 -21.953 1 93.44 205 LYS B CA 1
ATOM 4880 C C . LYS B 1 205 ? 33.344 -1.242 -20.875 1 93.44 205 LYS B C 1
ATOM 4882 O O . LYS B 1 205 ? 33.062 -2.443 -20.781 1 93.44 205 LYS B O 1
ATOM 4887 N N . ARG B 1 206 ? 32.875 -0.35 -20.125 1 93.19 206 ARG B N 1
ATOM 4888 C CA . ARG B 1 206 ? 31.938 -0.712 -19.062 1 93.19 206 ARG B CA 1
ATOM 4889 C C . ARG B 1 206 ? 30.625 -1.203 -19.641 1 93.19 206 ARG B C 1
ATOM 4891 O O . ARG B 1 206 ? 30.031 -2.162 -19.141 1 93.19 206 ARG B O 1
ATOM 4898 N N . ALA B 1 207 ? 30.188 -0.589 -20.672 1 94.44 207 ALA B N 1
ATOM 4899 C CA . ALA B 1 207 ? 28.953 -1.003 -21.344 1 94.44 207 ALA B CA 1
ATOM 4900 C C . ALA B 1 207 ? 29.078 -2.416 -21.906 1 94.44 207 ALA B C 1
ATOM 4902 O O . ALA B 1 207 ? 28.156 -3.215 -21.812 1 94.44 207 ALA B O 1
ATOM 4903 N N . MET B 1 208 ? 30.234 -2.707 -22.438 1 95.56 208 MET B N 1
ATOM 4904 C CA . MET B 1 208 ? 30.484 -4.035 -22.984 1 95.56 208 MET B CA 1
ATOM 4905 C C . MET B 1 208 ? 30.484 -5.09 -21.875 1 95.56 208 MET B C 1
ATOM 4907 O O . MET B 1 208 ? 29.953 -6.184 -22.062 1 95.56 208 MET B O 1
ATOM 4911 N N . LYS B 1 209 ? 31.062 -4.734 -20.797 1 95.81 209 LYS B N 1
ATOM 4912 C CA . LYS B 1 209 ? 31.094 -5.648 -19.672 1 95.81 209 LYS B CA 1
ATOM 4913 C C . LYS B 1 209 ? 29.672 -5.949 -19.172 1 95.81 209 LYS B C 1
ATOM 4915 O O . LYS B 1 209 ? 29.359 -7.094 -18.859 1 95.81 209 LYS B O 1
ATOM 4920 N N . LEU B 1 210 ? 28.906 -4.926 -19.141 1 95.31 210 LEU B N 1
ATOM 4921 C CA . LEU B 1 210 ? 27.531 -5.078 -18.688 1 95.31 210 LEU B CA 1
ATOM 4922 C C . LEU B 1 210 ? 26.719 -5.898 -19.688 1 95.31 210 LEU B C 1
ATOM 4924 O O . LEU B 1 210 ? 25.891 -6.723 -19.281 1 95.31 210 LEU B O 1
ATOM 4928 N N . ALA B 1 211 ? 26.953 -5.676 -20.891 1 96.94 211 ALA B N 1
ATOM 4929 C CA . ALA B 1 211 ? 26.266 -6.441 -21.938 1 96.94 211 ALA B CA 1
ATOM 4930 C C . ALA B 1 211 ? 26.609 -7.926 -21.828 1 96.94 211 ALA B C 1
ATOM 4932 O O . ALA B 1 211 ? 25.719 -8.781 -21.922 1 96.94 211 ALA B O 1
ATOM 4933 N N . ASN B 1 212 ? 27.844 -8.203 -21.641 1 96.94 212 ASN B N 1
ATOM 4934 C CA . ASN B 1 212 ? 28.281 -9.586 -21.5 1 96.94 212 ASN B CA 1
ATOM 4935 C C . ASN B 1 212 ? 27.672 -10.242 -20.25 1 96.94 212 ASN B C 1
ATOM 4937 O O . ASN B 1 212 ? 27.297 -11.414 -20.297 1 96.94 212 ASN B O 1
ATOM 4941 N N . ARG B 1 213 ? 27.625 -9.445 -19.266 1 97.25 213 ARG B N 1
ATOM 4942 C CA . ARG B 1 213 ? 27.031 -9.945 -18.031 1 97.25 213 ARG B CA 1
ATOM 4943 C C . ARG B 1 213 ? 25.547 -10.258 -18.234 1 97.25 213 ARG B C 1
ATOM 4945 O O . ARG B 1 213 ? 25.062 -11.297 -17.797 1 97.25 213 ARG B O 1
ATOM 4952 N N . LEU B 1 214 ? 24.859 -9.375 -18.859 1 97.75 214 LEU B N 1
ATOM 4953 C CA . LEU B 1 214 ? 23.438 -9.562 -19.141 1 97.75 214 LEU B CA 1
ATOM 4954 C C . LEU B 1 214 ? 23.219 -10.82 -19.969 1 97.75 214 LEU B C 1
ATOM 4956 O O . LEU B 1 214 ? 22.297 -11.602 -19.672 1 97.75 214 LEU B O 1
ATOM 4960 N N . LEU B 1 215 ? 24.016 -11.039 -20.922 1 97.81 215 LEU B N 1
ATOM 4961 C CA . LEU B 1 215 ? 23.922 -12.219 -21.781 1 97.81 215 LEU B CA 1
ATOM 4962 C C . LEU B 1 215 ? 24.172 -13.484 -20.984 1 97.81 215 LEU B C 1
ATOM 4964 O O . LEU B 1 215 ? 23.453 -14.477 -21.141 1 97.81 215 LEU B O 1
ATOM 4968 N N . ALA B 1 216 ? 25.172 -13.43 -20.156 1 97.38 216 ALA B N 1
ATOM 4969 C CA . ALA B 1 216 ? 25.484 -14.586 -19.312 1 97.38 216 ALA B CA 1
ATOM 4970 C C . ALA B 1 216 ? 24.328 -14.922 -18.375 1 97.38 216 ALA B C 1
ATOM 4972 O O . ALA B 1 216 ? 24 -16.094 -18.203 1 97.38 216 ALA B O 1
ATOM 4973 N N . LEU B 1 217 ? 23.734 -13.891 -17.812 1 97.69 217 LEU B N 1
ATOM 4974 C CA . LEU B 1 217 ? 22.609 -14.086 -16.922 1 97.69 217 LEU B CA 1
ATOM 4975 C C . LEU B 1 217 ? 21.422 -14.711 -17.672 1 97.69 217 LEU B C 1
ATOM 4977 O O . LEU B 1 217 ? 20.781 -15.625 -17.156 1 97.69 217 LEU B O 1
ATOM 4981 N N . ALA B 1 218 ? 21.203 -14.234 -18.859 1 98.25 218 ALA B N 1
ATOM 4982 C CA . ALA B 1 218 ? 20.109 -14.734 -19.672 1 98.25 218 ALA B CA 1
ATOM 4983 C C . ALA B 1 218 ? 20.328 -16.188 -20.078 1 98.25 218 ALA B C 1
ATOM 4985 O O . ALA B 1 218 ? 19.406 -17 -20.047 1 98.25 218 ALA B O 1
ATOM 4986 N N . GLN B 1 219 ? 21.531 -16.5 -20.406 1 96.88 219 GLN B N 1
ATOM 4987 C CA . GLN B 1 219 ? 21.875 -17.844 -20.859 1 96.88 219 GLN B CA 1
ATOM 4988 C C . GLN B 1 219 ? 21.688 -18.859 -19.734 1 96.88 219 GLN B C 1
ATOM 4990 O O . GLN B 1 219 ? 21.312 -20 -19.984 1 96.88 219 GLN B O 1
ATOM 4995 N N . ASN B 1 220 ? 21.875 -18.391 -18.578 1 96.19 220 ASN B N 1
ATOM 4996 C CA . ASN B 1 220 ? 21.797 -19.312 -17.438 1 96.19 220 ASN B CA 1
ATOM 4997 C C . ASN B 1 220 ? 20.422 -19.281 -16.781 1 96.19 220 ASN B C 1
ATOM 4999 O O . ASN B 1 220 ? 20.172 -20 -15.82 1 96.19 220 ASN B O 1
ATOM 5003 N N . SER B 1 221 ? 19.562 -18.484 -17.312 1 96.69 221 SER B N 1
ATOM 5004 C CA . SER B 1 221 ? 18.266 -18.281 -16.672 1 96.69 221 SER B CA 1
ATOM 5005 C C . SER B 1 221 ? 17.297 -19.422 -17 1 96.69 221 SER B C 1
ATOM 5007 O O . SER B 1 221 ? 17.328 -19.969 -18.109 1 96.69 221 SER B O 1
ATOM 5009 N N . ALA B 1 222 ? 16.484 -19.844 -16.062 1 95 222 ALA B N 1
ATOM 5010 C CA . ALA B 1 222 ? 15.422 -20.812 -16.234 1 95 222 ALA B CA 1
ATOM 5011 C C . ALA B 1 222 ? 14.078 -20.25 -15.781 1 95 222 ALA B C 1
ATOM 5013 O O . ALA B 1 222 ? 13.609 -20.531 -14.68 1 95 222 ALA B O 1
ATOM 5014 N N . PRO B 1 223 ? 13.469 -19.422 -16.609 1 95.88 223 PRO B N 1
ATOM 5015 C CA . PRO B 1 223 ? 12.227 -18.75 -16.25 1 95.88 223 PRO B CA 1
ATOM 5016 C C . PRO B 1 223 ? 11.062 -19.734 -16.047 1 95.88 223 PRO B C 1
ATOM 5018 O O . PRO B 1 223 ? 11.047 -20.797 -16.656 1 95.88 223 PRO B O 1
ATOM 5021 N N . ALA B 1 224 ? 10.109 -19.391 -15.203 1 95.25 224 ALA B N 1
ATOM 5022 C CA . ALA B 1 224 ? 8.898 -20.172 -14.961 1 95.25 224 ALA B CA 1
ATOM 5023 C C . ALA B 1 224 ? 7.809 -19.828 -15.969 1 95.25 224 ALA B C 1
ATOM 5025 O O . ALA B 1 224 ? 6.875 -20.625 -16.172 1 95.25 224 ALA B O 1
ATOM 5026 N N . LYS B 1 225 ? 7.945 -18.672 -16.578 1 96 225 LYS B N 1
ATOM 5027 C CA . LYS B 1 225 ? 6.887 -18.172 -17.453 1 96 225 LYS B CA 1
ATOM 5028 C C . LYS B 1 225 ? 7.426 -17.859 -18.844 1 96 225 LYS B C 1
ATOM 5030 O O . LYS B 1 225 ? 8.609 -17.578 -19.016 1 96 225 LYS B O 1
ATOM 5035 N N . GLU B 1 226 ? 6.59 -17.953 -19.781 1 95.06 226 GLU B N 1
ATOM 5036 C CA . GLU B 1 226 ? 6.938 -17.641 -21.156 1 95.06 226 GLU B CA 1
ATOM 5037 C C . GLU B 1 226 ? 6.949 -16.141 -21.406 1 95.06 226 GLU B C 1
ATOM 5039 O O . GLU B 1 226 ? 6.348 -15.375 -20.641 1 95.06 226 GLU B O 1
ATOM 5044 N N . PRO B 1 227 ? 7.629 -15.703 -22.453 1 96.25 227 PRO B N 1
ATOM 5045 C CA . PRO B 1 227 ? 7.793 -14.266 -22.719 1 96.25 227 PRO B CA 1
ATOM 5046 C C . PRO B 1 227 ? 6.461 -13.547 -22.891 1 96.25 227 PRO B C 1
ATOM 5048 O O . PRO B 1 227 ? 6.363 -12.344 -22.625 1 96.25 227 PRO B O 1
ATOM 5051 N N . GLN B 1 228 ? 5.43 -14.227 -23.312 1 94.44 228 GLN B N 1
ATOM 5052 C CA . GLN B 1 228 ? 4.16 -13.57 -23.609 1 94.44 228 GLN B CA 1
ATOM 5053 C C . GLN B 1 228 ? 3.229 -13.609 -22.406 1 94.44 228 GLN B C 1
ATOM 5055 O O . GLN B 1 228 ? 2.086 -13.156 -22.484 1 94.44 228 GLN B O 1
ATOM 5060 N N . SER B 1 229 ? 3.711 -14.086 -21.344 1 95.44 229 SER B N 1
ATOM 5061 C CA . SER B 1 229 ? 2.891 -14.258 -20.156 1 95.44 229 SER B CA 1
ATOM 5062 C C . SER B 1 229 ? 2.568 -12.922 -19.5 1 95.44 229 SER B C 1
ATOM 5064 O O . SER B 1 229 ? 3.229 -11.914 -19.781 1 95.44 229 SER B O 1
ATOM 5066 N N . HIS B 1 230 ? 1.543 -12.867 -18.672 1 94.69 230 HIS B N 1
ATOM 5067 C CA . HIS B 1 230 ? 1.159 -11.695 -17.891 1 94.69 230 HIS B CA 1
ATOM 5068 C C . HIS B 1 230 ? 2.293 -11.242 -16.969 1 94.69 230 HIS B C 1
ATOM 5070 O O . HIS B 1 230 ? 2.504 -10.039 -16.781 1 94.69 230 HIS B O 1
ATOM 5076 N N . ALA B 1 231 ? 2.994 -12.211 -16.375 1 96.31 231 ALA B N 1
ATOM 5077 C CA . ALA B 1 231 ? 4.074 -11.898 -15.453 1 96.31 231 ALA B CA 1
ATOM 5078 C C . ALA B 1 231 ? 5.113 -10.992 -16.109 1 96.31 231 ALA B C 1
ATOM 5080 O O . ALA B 1 231 ? 5.633 -10.07 -15.461 1 96.31 231 ALA B O 1
ATOM 5081 N N . VAL B 1 232 ? 5.359 -11.242 -17.359 1 97.81 232 VAL B N 1
ATOM 5082 C CA . VAL B 1 232 ? 6.348 -10.461 -18.094 1 97.81 232 VAL B CA 1
ATOM 5083 C C . VAL B 1 232 ? 5.84 -9.039 -18.281 1 97.81 232 VAL B C 1
ATOM 5085 O O . VAL B 1 232 ? 6.578 -8.07 -18.078 1 97.81 232 VAL B O 1
ATOM 5088 N N . ARG B 1 233 ? 4.613 -8.867 -18.656 1 96.81 233 ARG B N 1
ATOM 5089 C CA . ARG B 1 233 ? 4.016 -7.547 -18.797 1 96.81 233 ARG B CA 1
ATOM 5090 C C . ARG B 1 233 ? 3.99 -6.816 -17.453 1 96.81 233 ARG B C 1
ATOM 5092 O O . ARG B 1 233 ? 4.176 -5.602 -17.406 1 96.81 233 ARG B O 1
ATOM 5099 N N . ALA B 1 234 ? 3.742 -7.625 -16.438 1 97.12 234 ALA B N 1
ATOM 5100 C CA . ALA B 1 234 ? 3.719 -7.055 -15.094 1 97.12 234 ALA B CA 1
ATOM 5101 C C . ALA B 1 234 ? 5.086 -6.488 -14.711 1 97.12 234 ALA B C 1
ATOM 5103 O O . ALA B 1 234 ? 5.172 -5.426 -14.094 1 97.12 234 ALA B O 1
ATOM 5104 N N . VAL B 1 235 ? 6.168 -7.168 -15.078 1 98.31 235 VAL B N 1
ATOM 5105 C CA . VAL B 1 235 ? 7.523 -6.703 -14.797 1 98.31 235 VAL B CA 1
ATOM 5106 C C . VAL B 1 235 ? 7.734 -5.32 -15.414 1 98.31 235 VAL B C 1
ATOM 5108 O O . VAL B 1 235 ? 8.211 -4.402 -14.75 1 98.31 235 VAL B O 1
ATOM 5111 N N . ILE B 1 236 ? 7.324 -5.18 -16.625 1 98.19 236 ILE B N 1
ATOM 5112 C CA . ILE B 1 236 ? 7.5 -3.924 -17.359 1 98.19 236 ILE B CA 1
ATOM 5113 C C . ILE B 1 236 ? 6.699 -2.816 -16.672 1 98.19 236 ILE B C 1
ATOM 5115 O O . ILE B 1 236 ? 7.234 -1.744 -16.375 1 98.19 236 ILE B O 1
ATOM 5119 N N . ALA B 1 237 ? 5.469 -3.109 -16.391 1 96.75 237 ALA B N 1
ATOM 5120 C CA . ALA B 1 237 ? 4.574 -2.127 -15.789 1 96.75 237 ALA B CA 1
ATOM 5121 C C . ALA B 1 237 ? 5.09 -1.694 -14.414 1 96.75 237 ALA B C 1
ATOM 5123 O O . ALA B 1 237 ? 5.078 -0.506 -14.086 1 96.75 237 ALA B O 1
ATOM 5124 N N . LEU B 1 238 ? 5.559 -2.641 -13.625 1 97.81 238 LEU B N 1
ATOM 5125 C CA . LEU B 1 238 ? 6.023 -2.363 -12.266 1 97.81 238 LEU B CA 1
ATOM 5126 C C . LEU B 1 238 ? 7.316 -1.553 -12.289 1 97.81 238 LEU B C 1
ATOM 5128 O O . LEU B 1 238 ? 7.488 -0.63 -11.492 1 97.81 238 LEU B O 1
ATOM 5132 N N . ALA B 1 239 ? 8.219 -1.912 -13.195 1 97.94 239 ALA B N 1
ATOM 5133 C CA . ALA B 1 239 ? 9.461 -1.154 -13.312 1 97.94 239 ALA B CA 1
ATOM 5134 C C . ALA B 1 239 ? 9.18 0.295 -13.703 1 97.94 239 ALA B C 1
ATOM 5136 O O . ALA B 1 239 ? 9.781 1.219 -13.148 1 97.94 239 ALA B O 1
ATOM 5137 N N . LYS B 1 240 ? 8.266 0.471 -14.633 1 97.19 240 LYS B N 1
ATOM 5138 C CA . LYS B 1 240 ? 7.871 1.817 -15.039 1 97.19 240 LYS B CA 1
ATOM 5139 C C . LYS B 1 240 ? 7.262 2.584 -13.867 1 97.19 240 LYS B C 1
ATOM 5141 O O . LYS B 1 240 ? 7.523 3.775 -13.695 1 97.19 240 LYS B O 1
ATOM 5146 N N . GLU B 1 241 ? 6.488 1.877 -13.109 1 96.56 241 GLU B N 1
ATOM 5147 C CA . GLU B 1 241 ? 5.828 2.5 -11.969 1 96.56 241 GLU B CA 1
ATOM 5148 C C . GLU B 1 241 ? 6.844 2.943 -10.922 1 96.56 241 GLU B C 1
ATOM 5150 O O . GLU B 1 241 ? 6.727 4.035 -10.359 1 96.56 241 GLU B O 1
ATOM 5155 N N . VAL B 1 242 ? 7.816 2.105 -10.625 1 97.12 242 VAL B N 1
ATOM 5156 C CA . VAL B 1 242 ? 8.859 2.445 -9.664 1 97.12 242 VAL B CA 1
ATOM 5157 C C . VAL B 1 242 ? 9.594 3.703 -10.125 1 97.12 242 VAL B C 1
ATOM 5159 O O . VAL B 1 242 ? 9.844 4.609 -9.328 1 97.12 242 VAL B O 1
ATOM 5162 N N . GLU B 1 243 ? 9.898 3.783 -11.398 1 95.88 243 GLU B N 1
ATOM 5163 C CA . GLU B 1 243 ? 10.57 4.953 -11.961 1 95.88 243 GLU B CA 1
ATOM 5164 C C . GLU B 1 243 ? 9.703 6.203 -11.82 1 95.88 243 GLU B C 1
ATOM 5166 O O . GLU B 1 243 ? 10.195 7.27 -11.453 1 95.88 243 GLU B O 1
ATOM 5171 N N . ARG B 1 244 ? 8.484 6.027 -12.148 1 95.62 244 ARG B N 1
ATOM 5172 C CA . ARG B 1 244 ? 7.539 7.141 -12.062 1 95.62 244 ARG B CA 1
ATOM 5173 C C . ARG B 1 244 ? 7.461 7.68 -10.641 1 95.62 244 ARG B C 1
ATOM 5175 O O . ARG B 1 244 ? 7.531 8.891 -10.422 1 95.62 244 ARG B O 1
ATOM 5182 N N . ILE B 1 245 ? 7.309 6.805 -9.664 1 97 245 ILE B N 1
ATOM 5183 C CA . ILE B 1 245 ? 7.195 7.219 -8.266 1 97 245 ILE B CA 1
ATOM 5184 C C . ILE B 1 245 ? 8.492 7.891 -7.82 1 97 245 ILE B C 1
ATOM 5186 O O . ILE B 1 245 ? 8.469 8.875 -7.074 1 97 245 ILE B O 1
ATOM 5190 N N . ASN B 1 246 ? 9.617 7.348 -8.312 1 96.31 246 ASN B N 1
ATOM 5191 C CA . ASN B 1 246 ? 10.898 7.973 -7.992 1 96.31 246 ASN B CA 1
ATOM 5192 C C . ASN B 1 246 ? 10.961 9.414 -8.492 1 96.31 246 ASN B C 1
ATOM 5194 O O . ASN B 1 246 ? 11.477 10.297 -7.801 1 96.31 246 ASN B O 1
ATOM 5198 N N . GLN B 1 247 ? 10.445 9.633 -9.641 1 96.38 247 GLN B N 1
ATOM 5199 C CA . GLN B 1 247 ? 10.406 10.977 -10.195 1 96.38 247 GLN B CA 1
ATOM 5200 C C . GLN B 1 247 ? 9.5 11.883 -9.367 1 96.38 247 GLN B C 1
ATOM 5202 O O . GLN B 1 247 ? 9.828 13.055 -9.133 1 96.38 247 GLN B O 1
ATOM 5207 N N . LEU B 1 248 ? 8.391 11.367 -8.945 1 96.25 248 LEU B N 1
ATOM 5208 C CA . LEU B 1 248 ? 7.469 12.133 -8.109 1 96.25 248 LEU B CA 1
ATOM 5209 C C . LEU B 1 248 ? 8.125 12.516 -6.789 1 96.25 248 LEU B C 1
ATOM 5211 O O . LEU B 1 248 ? 7.969 13.648 -6.32 1 96.25 248 LEU B O 1
ATOM 5215 N N . LYS B 1 249 ? 8.836 11.578 -6.203 1 96.62 249 LYS B N 1
ATOM 5216 C CA . LYS B 1 249 ? 9.57 11.844 -4.973 1 96.62 249 LYS B CA 1
ATOM 5217 C C . LYS B 1 249 ? 10.555 12.992 -5.152 1 96.62 249 LYS B C 1
ATOM 5219 O O . LYS B 1 249 ? 10.641 13.891 -4.309 1 96.62 249 LYS B O 1
ATOM 5224 N N . ALA B 1 250 ? 11.281 12.938 -6.277 1 96.88 250 ALA B N 1
ATOM 5225 C CA . ALA B 1 250 ? 12.258 13.984 -6.57 1 96.88 250 ALA B CA 1
ATOM 5226 C C . ALA B 1 250 ? 11.578 15.344 -6.727 1 96.88 250 ALA B C 1
ATOM 5228 O O . ALA B 1 250 ? 12.094 16.359 -6.25 1 96.88 250 ALA B O 1
ATOM 5229 N N . GLN B 1 251 ? 10.469 15.344 -7.332 1 97.31 251 GLN B N 1
ATOM 5230 C CA . GLN B 1 251 ? 9.719 16.578 -7.531 1 97.31 251 GLN B CA 1
ATOM 5231 C C . GLN B 1 251 ? 9.258 17.172 -6.203 1 97.31 251 GLN B C 1
ATOM 5233 O O . GLN B 1 251 ? 9.266 18.391 -6.02 1 97.31 251 GLN B O 1
ATOM 5238 N N . ILE B 1 252 ? 8.828 16.312 -5.273 1 97.81 252 ILE B N 1
ATOM 5239 C CA . ILE B 1 252 ? 8.398 16.781 -3.957 1 97.81 252 ILE B CA 1
ATOM 5240 C C . ILE B 1 252 ? 9.562 17.469 -3.248 1 97.81 252 ILE B C 1
ATOM 5242 O O . ILE B 1 252 ? 9.383 18.516 -2.631 1 97.81 252 ILE B O 1
ATOM 5246 N N . ILE B 1 253 ? 10.734 16.891 -3.377 1 97.5 253 ILE B N 1
ATOM 5247 C CA . ILE B 1 253 ? 11.906 17.469 -2.721 1 97.5 253 ILE B CA 1
ATOM 5248 C C . ILE B 1 253 ? 12.227 18.828 -3.336 1 97.5 253 ILE B C 1
ATOM 5250 O O . ILE B 1 253 ? 12.586 19.766 -2.625 1 97.5 253 ILE B O 1
ATOM 5254 N N . VAL B 1 254 ? 12.102 18.953 -4.625 1 97.75 254 VAL B N 1
ATOM 5255 C CA . VAL B 1 254 ? 12.312 20.234 -5.297 1 97.75 254 VAL B CA 1
ATOM 5256 C C . VAL B 1 254 ? 11.32 21.266 -4.77 1 97.75 254 VAL B C 1
ATOM 5258 O O . VAL B 1 254 ? 11.695 22.406 -4.48 1 97.75 254 VAL B O 1
ATOM 5261 N N . GLU B 1 255 ? 10.102 20.875 -4.617 1 97 255 GLU B N 1
ATOM 5262 C CA . GLU B 1 255 ? 9.078 21.766 -4.09 1 97 255 GLU B CA 1
ATOM 5263 C C . GLU B 1 255 ? 9.383 22.172 -2.65 1 97 255 GLU B C 1
ATOM 5265 O O . GLU B 1 255 ? 9.242 23.344 -2.283 1 97 255 GLU B O 1
ATOM 5270 N N . MET B 1 256 ? 9.781 21.234 -1.874 1 98.06 256 MET B N 1
ATOM 5271 C CA . MET B 1 256 ? 10.148 21.516 -0.49 1 98.06 256 MET B CA 1
ATOM 5272 C C . MET B 1 256 ? 11.32 22.484 -0.428 1 98.06 256 MET B C 1
ATOM 5274 O O . MET B 1 256 ? 11.352 23.391 0.42 1 98.06 256 MET B O 1
ATOM 5278 N N . THR B 1 257 ? 12.258 22.281 -1.32 1 98.06 257 THR B N 1
ATOM 5279 C CA . THR B 1 257 ? 13.438 23.156 -1.369 1 98.06 257 THR B CA 1
ATOM 5280 C C . THR B 1 257 ? 13.039 24.578 -1.695 1 98.06 257 THR B C 1
ATOM 5282 O O . THR B 1 257 ? 13.516 25.531 -1.064 1 98.06 257 THR B O 1
ATOM 5285 N N . THR B 1 258 ? 12.156 24.719 -2.596 1 97.25 258 THR B N 1
ATOM 5286 C CA . THR B 1 258 ? 11.664 26.031 -2.979 1 97.25 258 THR B CA 1
ATOM 5287 C C . THR B 1 258 ? 10.93 26.703 -1.815 1 97.25 258 THR B C 1
ATOM 5289 O O . THR B 1 258 ? 11.172 27.875 -1.517 1 97.25 258 THR B O 1
ATOM 5292 N N . LEU B 1 259 ? 10.133 25.984 -1.107 1 95.94 259 LEU B N 1
ATOM 5293 C CA . LEU B 1 259 ? 9.367 26.5 0.022 1 95.94 259 LEU B CA 1
ATOM 5294 C C . LEU B 1 259 ? 10.281 26.844 1.189 1 95.94 259 LEU B C 1
ATOM 5296 O O . LEU B 1 259 ? 10.023 27.797 1.929 1 95.94 259 LEU B O 1
ATOM 5300 N N . GLY B 1 260 ? 11.344 25.969 1.335 1 95.94 260 GLY B N 1
ATOM 5301 C CA . GLY B 1 260 ? 12.227 26.125 2.477 1 95.94 260 GLY B CA 1
ATOM 5302 C C . GLY B 1 260 ? 13.359 27.109 2.23 1 95.94 260 GLY B C 1
ATOM 5303 O O . GLY B 1 260 ? 14.195 27.328 3.104 1 95.94 260 GLY B O 1
ATOM 5304 N N . GLU B 1 261 ? 13.383 27.766 1.06 1 94 261 GLU B N 1
ATOM 5305 C CA . GLU B 1 261 ? 14.5 28.609 0.644 1 94 261 GLU B CA 1
ATOM 5306 C C . GLU B 1 261 ? 14.695 29.781 1.606 1 94 261 GLU B C 1
ATOM 5308 O O . GLU B 1 261 ? 15.828 30.203 1.868 1 94 261 GLU B O 1
ATOM 5313 N N . ASN B 1 262 ? 13.602 30.25 2.227 1 92.81 262 ASN B N 1
ATOM 5314 C CA . ASN B 1 262 ? 13.688 31.453 3.062 1 92.81 262 ASN B CA 1
ATOM 5315 C C . ASN B 1 262 ? 13.727 31.094 4.547 1 92.81 262 ASN B C 1
ATOM 5317 O O . ASN B 1 262 ? 13.68 31.984 5.402 1 92.81 262 ASN B O 1
ATOM 5321 N N . LEU B 1 263 ? 13.766 29.859 4.828 1 95.81 263 LEU B N 1
ATOM 5322 C CA . LEU B 1 263 ? 13.875 29.453 6.223 1 95.81 263 LEU B CA 1
ATOM 5323 C C . LEU B 1 263 ? 15.328 29.484 6.691 1 95.81 263 LEU B C 1
ATOM 5325 O O . LEU B 1 263 ? 16.188 28.812 6.121 1 95.81 263 LEU B O 1
ATOM 5329 N N . SER B 1 264 ? 15.578 30.234 7.727 1 95.12 264 SER B N 1
ATOM 5330 C CA . SER B 1 264 ? 16.938 30.453 8.211 1 95.12 264 SER B CA 1
ATOM 5331 C C . SER B 1 264 ? 17.547 29.156 8.742 1 95.12 264 SER B C 1
ATOM 5333 O O . SER B 1 264 ? 18.781 29.016 8.766 1 95.12 264 SER B O 1
ATOM 5335 N N . GLU B 1 265 ? 16.719 28.234 9.164 1 95.38 265 GLU B N 1
ATOM 5336 C CA . GLU B 1 265 ? 17.234 27.031 9.805 1 95.38 265 GLU B CA 1
ATOM 5337 C C . GLU B 1 265 ? 17.75 26.031 8.766 1 95.38 265 GLU B C 1
ATOM 5339 O O . GLU B 1 265 ? 18.5 25.109 9.102 1 95.38 265 GLU B O 1
ATOM 5344 N N . VAL B 1 266 ? 17.406 26.203 7.469 1 97 266 VAL B N 1
ATOM 5345 C CA . VAL B 1 266 ? 17.797 25.234 6.445 1 97 266 VAL B CA 1
ATOM 5346 C C . VAL B 1 266 ? 19.312 25.266 6.238 1 97 266 VAL B C 1
ATOM 5348 O O . VAL B 1 266 ? 19.984 24.25 6.387 1 97 266 VAL B O 1
ATOM 5351 N N . PRO B 1 267 ? 19.906 26.438 5.996 1 96.94 267 PRO B N 1
ATOM 5352 C CA . PRO B 1 267 ? 21.359 26.453 5.832 1 96.94 267 PRO B CA 1
ATOM 5353 C C . PRO B 1 267 ? 22.109 26.047 7.102 1 96.94 267 PRO B C 1
ATOM 5355 O O . PRO B 1 267 ? 23.188 25.469 7.027 1 96.94 267 PRO B O 1
ATOM 5358 N N . LEU B 1 268 ? 21.562 26.312 8.25 1 97.06 268 LEU B N 1
ATOM 5359 C CA . LEU B 1 268 ? 22.172 25.922 9.508 1 97.06 268 LEU B CA 1
ATOM 5360 C C . LEU B 1 268 ? 22.312 24.406 9.617 1 97.06 268 LEU B C 1
ATOM 5362 O O . LEU B 1 268 ? 23.375 23.906 9.984 1 97.06 268 LEU B O 1
ATOM 5366 N N . LEU B 1 269 ? 21.25 23.703 9.242 1 97.25 269 LEU B N 1
ATOM 5367 C CA . LEU B 1 269 ? 21.266 22.25 9.312 1 97.25 269 LEU B CA 1
ATOM 5368 C C . LEU B 1 269 ? 22.172 21.656 8.25 1 97.25 269 LEU B C 1
A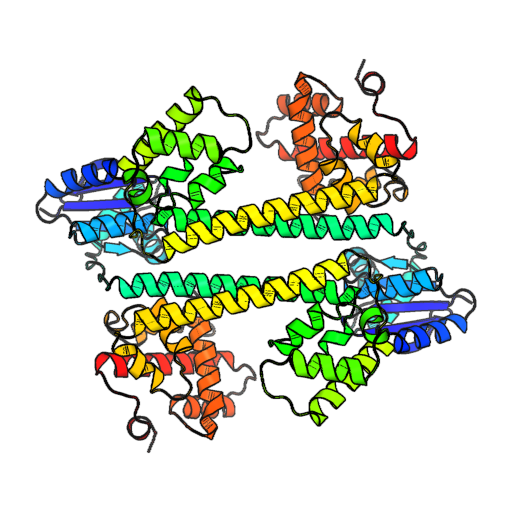TOM 5370 O O . LEU B 1 269 ? 22.906 20.703 8.516 1 97.25 269 LEU B O 1
ATOM 5374 N N . VAL B 1 270 ? 22.172 22.25 7.082 1 97 270 VAL B N 1
ATOM 5375 C CA . VAL B 1 270 ? 22.953 21.75 5.965 1 97 270 VAL B CA 1
ATOM 5376 C C . VAL B 1 270 ? 24.438 21.922 6.254 1 97 270 VAL B C 1
ATOM 5378 O O . VAL B 1 270 ? 25.281 21.203 5.723 1 97 270 VAL B O 1
ATOM 5381 N N . SER B 1 271 ? 24.75 22.906 7.117 1 96.06 271 SER B N 1
ATOM 5382 C CA . SER B 1 271 ? 26.141 23.156 7.473 1 96.06 271 SER B CA 1
ATOM 5383 C C . SER B 1 271 ? 26.734 22.016 8.281 1 96.06 271 SER B C 1
ATOM 5385 O O . SER B 1 271 ? 27.953 21.906 8.422 1 96.06 271 SER B O 1
ATOM 5387 N N . ILE B 1 272 ? 25.875 21.172 8.875 1 95.25 272 ILE B N 1
ATOM 5388 C CA . ILE B 1 272 ? 26.328 20.016 9.641 1 95.25 272 ILE B CA 1
ATOM 5389 C C . ILE B 1 272 ? 26.844 18.938 8.695 1 95.25 272 ILE B C 1
ATOM 5391 O O . ILE B 1 272 ? 26.109 18.5 7.801 1 95.25 272 ILE B O 1
ATOM 5395 N N . PRO B 1 273 ? 28.016 18.453 8.875 1 94.88 273 PRO B N 1
ATOM 5396 C CA . PRO B 1 273 ? 28.516 17.375 8.008 1 94.88 273 PRO B CA 1
ATOM 5397 C C . PRO B 1 273 ? 27.609 16.156 7.996 1 94.88 273 PRO B C 1
ATOM 5399 O O . PRO B 1 273 ? 27.188 15.68 9.055 1 94.88 273 PRO B O 1
ATOM 5402 N N . GLY B 1 274 ? 27.297 15.711 6.754 1 94.56 274 GLY B N 1
ATOM 5403 C CA . GLY B 1 274 ? 26.469 14.523 6.637 1 94.56 274 GLY B CA 1
ATOM 5404 C C . GLY B 1 274 ? 25 14.852 6.441 1 94.56 274 GLY B C 1
ATOM 5405 O O . GLY B 1 274 ? 24.188 13.961 6.172 1 94.56 274 GLY B O 1
ATOM 5406 N N . ILE B 1 275 ? 24.641 16.125 6.594 1 97.12 275 ILE B N 1
ATOM 5407 C CA . ILE B 1 275 ? 23.25 16.531 6.445 1 97.12 275 ILE B CA 1
ATOM 5408 C C . ILE B 1 275 ? 23.062 17.25 5.113 1 97.12 275 ILE B C 1
ATOM 5410 O O . ILE B 1 275 ? 23.609 18.344 4.906 1 97.12 275 ILE B O 1
ATOM 5414 N N . GLY B 1 276 ? 22.344 16.609 4.207 1 96.31 276 GLY B N 1
ATOM 5415 C CA . GLY B 1 276 ? 22.016 17.234 2.936 1 96.31 276 GLY B CA 1
ATOM 5416 C C . GLY B 1 276 ? 20.703 18 2.973 1 96.31 276 GLY B C 1
ATOM 5417 O O . GLY B 1 276 ? 19.984 17.953 3.975 1 96.31 276 GLY B O 1
ATOM 5418 N N . ILE B 1 277 ? 20.406 18.688 1.948 1 97.31 277 ILE B N 1
ATOM 5419 C CA . ILE B 1 277 ? 19.219 19.547 1.852 1 97.31 277 ILE B CA 1
ATOM 5420 C C . ILE B 1 277 ? 17.969 18.719 2.07 1 97.31 277 ILE B C 1
ATOM 5422 O O . ILE B 1 277 ? 17.031 19.156 2.752 1 97.31 277 ILE B O 1
ATOM 5426 N N . LYS B 1 278 ? 17.938 17.531 1.517 1 97.06 278 LYS B N 1
ATOM 5427 C CA . LYS B 1 278 ? 16.781 16.656 1.661 1 97.06 278 LYS B CA 1
ATOM 5428 C C . LYS B 1 278 ? 16.516 16.312 3.127 1 97.06 278 LYS B C 1
ATOM 5430 O O . LYS B 1 278 ? 15.406 16.453 3.619 1 97.06 278 LYS B O 1
ATOM 5435 N N . THR B 1 279 ? 17.562 15.883 3.793 1 97.38 279 THR B N 1
ATOM 5436 C CA . THR B 1 279 ? 17.438 15.508 5.195 1 97.38 279 THR B CA 1
ATOM 5437 C C . THR B 1 279 ? 17.016 16.703 6.043 1 97.38 279 THR B C 1
ATOM 5439 O O . THR B 1 279 ? 16.141 16.578 6.898 1 97.38 279 THR B O 1
ATOM 5442 N N . ALA B 1 280 ? 17.641 17.828 5.801 1 97.94 280 ALA B N 1
ATOM 5443 C CA . ALA B 1 280 ? 17.328 19.047 6.539 1 97.94 280 ALA B CA 1
ATOM 5444 C C . ALA B 1 280 ? 15.852 19.406 6.395 1 97.94 280 ALA B C 1
ATOM 5446 O O . ALA B 1 280 ? 15.172 19.672 7.391 1 97.94 280 ALA B O 1
ATOM 5447 N N . LEU B 1 281 ? 15.375 19.375 5.172 1 97.88 281 LEU B N 1
ATOM 5448 C CA . LEU B 1 281 ? 14 19.766 4.887 1 97.88 281 LEU B CA 1
ATOM 5449 C C . LEU B 1 281 ? 13.016 18.766 5.496 1 97.88 281 LEU B C 1
ATOM 5451 O O . LEU B 1 281 ? 11.977 19.156 6.031 1 97.88 281 LEU B O 1
ATOM 5455 N N . CYS B 1 282 ? 13.352 17.5 5.414 1 97.88 282 CYS B N 1
ATOM 5456 C CA . CYS B 1 282 ? 12.477 16.484 6 1 97.88 282 CYS B CA 1
ATOM 5457 C C . CYS B 1 282 ? 12.398 16.641 7.512 1 97.88 282 CYS B C 1
ATOM 5459 O O . CYS B 1 282 ? 11.32 16.5 8.102 1 97.88 282 CYS B O 1
ATOM 5461 N N . LEU B 1 283 ? 13.477 16.953 8.125 1 97.38 283 LEU B N 1
ATOM 5462 C CA . LEU B 1 283 ? 13.484 17.172 9.57 1 97.38 283 LEU B CA 1
ATOM 5463 C C . LEU B 1 283 ? 12.641 18.391 9.938 1 97.38 283 LEU B C 1
ATOM 5465 O O . LEU B 1 283 ? 11.789 18.312 10.828 1 97.38 283 LEU B O 1
ATOM 5469 N N . ILE B 1 284 ? 12.891 19.453 9.219 1 97.25 284 ILE B N 1
ATOM 5470 C CA . ILE B 1 284 ? 12.164 20.688 9.484 1 97.25 284 ILE B CA 1
ATOM 5471 C C . ILE B 1 284 ? 10.672 20.469 9.266 1 97.25 284 ILE B C 1
ATOM 5473 O O . ILE B 1 284 ? 9.844 20.938 10.047 1 97.25 284 ILE B O 1
ATOM 5477 N N . ALA B 1 285 ? 10.344 19.734 8.211 1 97.44 285 ALA B N 1
ATOM 5478 C CA . ALA B 1 285 ? 8.945 19.453 7.879 1 97.44 285 ALA B CA 1
ATOM 5479 C C . ALA B 1 285 ? 8.258 18.703 9.008 1 97.44 285 ALA B C 1
ATOM 5481 O O . ALA B 1 285 ? 7.086 18.953 9.312 1 97.44 285 ALA B O 1
ATOM 5482 N N . GLU B 1 286 ? 8.961 17.797 9.648 1 96.19 286 GLU B N 1
ATOM 5483 C CA . GLU B 1 286 ? 8.367 16.953 10.688 1 96.19 286 GLU B CA 1
ATOM 5484 C C . GLU B 1 286 ? 8.391 17.641 12.047 1 96.19 286 GLU B C 1
ATOM 5486 O O . GLU B 1 286 ? 7.473 17.469 12.852 1 96.19 286 GLU B O 1
ATOM 5491 N N . LEU B 1 287 ? 9.375 18.422 12.266 1 95.5 287 LEU B N 1
ATOM 5492 C CA . LEU B 1 287 ? 9.539 19.062 13.57 1 95.5 287 LEU B CA 1
ATOM 5493 C C . LEU B 1 287 ? 8.82 20.406 13.617 1 95.5 287 LEU B C 1
ATOM 5495 O O . LEU B 1 287 ? 8.438 20.875 14.695 1 95.5 287 LEU B O 1
ATOM 5499 N N . GLY B 1 288 ? 8.648 21.047 12.453 1 94.69 288 GLY B N 1
ATOM 5500 C CA . GLY B 1 288 ? 8.18 22.422 12.438 1 94.69 288 GLY B CA 1
ATOM 5501 C C . GLY B 1 288 ? 9.227 23.422 12.914 1 94.69 288 GLY B C 1
ATOM 5502 O O . GLY B 1 288 ? 10.422 23.219 12.68 1 94.69 288 GLY B O 1
ATOM 5503 N N . ASP B 1 289 ? 8.766 24.453 13.461 1 94.31 289 ASP B N 1
ATOM 5504 C CA . ASP B 1 289 ? 9.672 25.453 14.023 1 94.31 289 ASP B CA 1
ATOM 5505 C C . ASP B 1 289 ? 10.328 24.953 15.305 1 94.31 289 ASP B C 1
ATOM 5507 O O . ASP B 1 289 ? 9.68 24.891 16.359 1 94.31 289 ASP B O 1
ATOM 5511 N N . VAL B 1 290 ? 11.555 24.672 15.195 1 95.06 290 VAL B N 1
ATOM 5512 C CA . VAL B 1 290 ? 12.297 24.062 16.297 1 95.06 290 VAL B CA 1
ATOM 5513 C C . VAL B 1 290 ? 12.352 25.031 17.484 1 95.06 290 VAL B C 1
ATOM 5515 O O . VAL B 1 290 ? 12.516 24.625 18.625 1 95.06 290 VAL B O 1
ATOM 5518 N N . ARG B 1 291 ? 12.156 26.297 17.266 1 93 291 ARG B N 1
ATOM 5519 C CA . ARG B 1 291 ? 12.242 27.344 18.281 1 93 291 ARG B CA 1
ATOM 5520 C C . ARG B 1 291 ? 11.102 27.219 19.297 1 93 291 ARG B C 1
ATOM 5522 O O . ARG B 1 291 ? 11.164 27.781 20.375 1 93 291 ARG B O 1
ATOM 5529 N N . ARG B 1 292 ? 10.078 26.516 18.875 1 91.5 292 ARG B N 1
ATOM 5530 C CA . ARG B 1 292 ? 8.938 26.344 19.766 1 91.5 292 ARG B CA 1
ATOM 5531 C C . ARG B 1 292 ? 9.289 25.453 20.938 1 91.5 292 ARG B C 1
ATOM 5533 O O . ARG B 1 292 ? 8.57 25.406 21.938 1 91.5 292 ARG B O 1
ATOM 5540 N N . PHE B 1 293 ? 10.398 24.688 20.812 1 93.38 293 PHE B N 1
ATOM 5541 C CA . PHE B 1 293 ? 10.828 23.812 21.875 1 93.38 293 PHE B CA 1
ATOM 5542 C C . PHE B 1 293 ? 11.688 24.562 22.891 1 93.38 293 PHE B C 1
ATOM 5544 O O . PHE B 1 293 ? 12.648 25.234 22.516 1 93.38 293 PHE B O 1
ATOM 5551 N N . HIS B 1 294 ? 11.391 24.375 24.156 1 91.75 294 HIS B N 1
ATOM 5552 C CA . HIS B 1 294 ? 12.094 25.109 25.188 1 91.75 294 HIS B CA 1
ATOM 5553 C C . HIS B 1 294 ? 13.453 24.484 25.484 1 91.75 294 HIS B C 1
ATOM 5555 O O . HIS B 1 294 ? 14.305 25.125 26.109 1 91.75 294 HIS B O 1
ATOM 5561 N N . SER B 1 295 ? 13.625 23.188 25.031 1 93.75 295 SER B N 1
ATOM 5562 C CA . SER B 1 295 ? 14.906 22.516 25.234 1 93.75 295 SER B CA 1
ATOM 5563 C C . SER B 1 295 ? 15.086 21.359 24.234 1 93.75 295 SER B C 1
ATOM 5565 O O . SER B 1 295 ? 14.125 20.938 23.594 1 93.75 295 SER B O 1
ATOM 5567 N N . ALA B 1 296 ? 16.328 20.953 24.188 1 92.69 296 ALA B N 1
ATOM 5568 C CA . ALA B 1 296 ? 16.609 19.781 23.359 1 92.69 296 ALA B CA 1
ATOM 5569 C C . ALA B 1 296 ? 15.891 18.547 23.891 1 92.69 296 ALA B C 1
ATOM 5571 O O . ALA B 1 296 ? 15.477 17.688 23.109 1 92.69 296 ALA B O 1
ATOM 5572 N N . ASN B 1 297 ? 15.75 18.5 25.125 1 91.19 297 ASN B N 1
ATOM 5573 C CA . ASN B 1 297 ? 15.047 17.391 25.734 1 91.19 297 ASN B CA 1
ATOM 5574 C C . ASN B 1 297 ? 13.578 17.359 25.344 1 91.19 297 ASN B C 1
ATOM 5576 O O . ASN B 1 297 ? 12.977 16.297 25.219 1 91.19 297 ASN B O 1
ATOM 5580 N N . ALA B 1 298 ? 13.062 18.516 25.172 1 91.19 298 ALA B N 1
ATOM 5581 C CA . ALA B 1 298 ? 11.68 18.609 24.703 1 91.19 298 ALA B CA 1
ATOM 5582 C C . ALA B 1 298 ? 11.531 18.031 23.312 1 91.19 298 ALA B C 1
ATOM 5584 O O . ALA B 1 298 ? 10.508 17.422 22.984 1 91.19 298 ALA B O 1
ATOM 5585 N N . ILE B 1 299 ? 12.602 18.219 22.5 1 93.19 299 ILE B N 1
ATOM 5586 C CA . ILE B 1 299 ? 12.609 17.641 21.156 1 93.19 299 ILE B CA 1
ATOM 5587 C C . ILE B 1 299 ? 12.656 16.109 21.266 1 93.19 299 ILE B C 1
ATOM 5589 O O . ILE B 1 299 ? 11.898 15.414 20.578 1 93.19 299 ILE B O 1
ATOM 5593 N N . ASN B 1 300 ? 13.523 15.625 22.141 1 91.69 300 ASN B N 1
ATOM 5594 C CA . ASN B 1 300 ? 13.641 14.188 22.359 1 91.69 300 ASN B CA 1
ATOM 5595 C C . ASN B 1 300 ? 12.312 13.578 22.781 1 91.69 300 ASN B C 1
ATOM 5597 O O . ASN B 1 300 ? 11.938 12.5 22.328 1 91.69 300 ASN B O 1
ATOM 5601 N N . ALA B 1 301 ? 11.633 14.266 23.625 1 87.12 301 ALA B N 1
ATOM 5602 C CA . ALA B 1 301 ? 10.32 13.812 24.094 1 87.12 301 ALA B CA 1
ATOM 5603 C C . ALA B 1 301 ? 9.305 13.797 22.953 1 87.12 301 ALA B C 1
ATOM 5605 O O . ALA B 1 301 ? 8.523 12.859 22.828 1 87.12 301 ALA B O 1
ATOM 5606 N N . TYR B 1 302 ? 9.383 14.836 22.172 1 87.31 302 TYR B N 1
ATOM 5607 C CA . TYR B 1 302 ? 8.477 14.961 21.047 1 87.31 302 TYR B CA 1
ATOM 5608 C C . TYR B 1 302 ? 8.672 13.812 20.062 1 87.31 302 TYR B C 1
ATOM 5610 O O . TYR B 1 302 ? 7.703 13.281 19.516 1 87.31 302 TYR B O 1
ATOM 5618 N N . ILE B 1 303 ? 9.906 13.445 19.859 1 90.56 303 ILE B N 1
ATOM 5619 C CA . ILE B 1 303 ? 10.258 12.398 18.922 1 90.56 303 ILE B CA 1
ATOM 5620 C C . ILE B 1 303 ? 10.023 11.023 19.547 1 90.56 303 ILE B C 1
ATOM 5622 O O . ILE B 1 303 ? 9.742 10.055 18.844 1 90.56 303 ILE B O 1
ATOM 5626 N N . GLY B 1 304 ? 10.094 10.914 20.828 1 86.88 304 GLY B N 1
ATOM 5627 C CA . GLY B 1 304 ? 9.891 9.672 21.562 1 86.88 304 GLY B CA 1
ATOM 5628 C C . GLY B 1 304 ? 11.172 8.891 21.766 1 86.88 304 GLY B C 1
ATOM 5629 O O . GLY B 1 304 ? 11.18 7.66 21.672 1 86.88 304 GLY B O 1
ATOM 5630 N N . ILE B 1 305 ? 12.281 9.508 21.844 1 84.94 305 ILE B N 1
ATOM 5631 C CA . ILE B 1 305 ? 13.531 8.781 22.062 1 84.94 305 ILE B CA 1
ATOM 5632 C C . ILE B 1 305 ? 14.031 9.031 23.484 1 84.94 305 ILE B C 1
ATOM 5634 O O . ILE B 1 305 ? 15.117 8.594 23.844 1 84.94 305 ILE B O 1
ATOM 5638 N N . ASP B 1 306 ? 13.195 9.648 24.25 1 76.81 306 ASP B N 1
ATOM 5639 C CA . ASP B 1 306 ? 13.578 9.883 25.641 1 76.81 306 ASP B CA 1
ATOM 5640 C C . ASP B 1 306 ? 13.469 8.594 26.453 1 76.81 306 ASP B C 1
ATOM 5642 O O . ASP B 1 306 ? 12.609 7.754 26.188 1 76.81 306 ASP B O 1
ATOM 5646 N N . LEU B 1 307 ? 14.531 8.18 27.078 1 63.06 307 LEU B N 1
ATOM 5647 C CA . LEU B 1 307 ? 14.664 6.945 27.844 1 63.06 307 LEU B CA 1
ATOM 5648 C C . LEU B 1 307 ? 13.68 6.918 29 1 63.06 307 LEU B C 1
ATOM 5650 O O . LEU B 1 307 ? 13.43 7.945 29.641 1 63.06 307 LEU B O 1
ATOM 5654 N N . ILE B 1 308 ? 12.688 5.988 28.906 1 55.28 308 ILE B N 1
ATOM 5655 C CA . ILE B 1 308 ? 11.82 5.816 30.062 1 55.28 308 ILE B CA 1
ATOM 5656 C C . ILE B 1 308 ? 12.461 4.824 31.047 1 55.28 308 ILE B C 1
ATOM 5658 O O . ILE B 1 308 ? 12.836 3.717 30.641 1 55.28 308 ILE B O 1
ATOM 5662 N N . ARG B 1 309 ? 13.078 5.402 32.062 1 51.84 309 ARG B N 1
ATOM 5663 C CA . ARG B 1 309 ? 13.539 4.543 33.156 1 51.84 309 ARG B CA 1
ATOM 5664 C C . ARG B 1 309 ? 12.359 3.963 33.938 1 51.84 309 ARG B C 1
ATOM 5666 O O . ARG B 1 309 ? 11.469 4.699 34.344 1 51.84 309 ARG B O 1
ATOM 5673 N N . TYR B 1 310 ? 12.016 2.758 33.531 1 45.69 310 TYR B N 1
ATOM 5674 C CA . TYR B 1 310 ? 11.047 2.17 34.438 1 45.69 310 TYR B CA 1
ATOM 5675 C C . TYR B 1 310 ? 11.734 1.604 35.688 1 45.69 310 TYR B C 1
ATOM 5677 O O . TYR B 1 310 ? 12.641 0.778 35.562 1 45.69 310 TYR B O 1
ATOM 5685 N N . GLU B 1 311 ? 12.016 2.438 36.594 1 47.09 311 GLU B N 1
ATOM 5686 C CA . GLU B 1 311 ? 12.539 1.898 37.844 1 47.09 311 GLU B CA 1
ATOM 5687 C C . GLU B 1 311 ? 11.414 1.366 38.719 1 47.09 311 GLU B C 1
ATOM 5689 O O . GLU B 1 311 ? 10.438 2.068 39 1 47.09 311 GLU B O 1
ATOM 5694 N N . SER B 1 312 ? 10.875 0.268 38.406 1 42 312 SER B N 1
ATOM 5695 C CA . SER B 1 312 ? 10.094 -0.186 39.531 1 42 312 SER B CA 1
ATOM 5696 C C . SER B 1 312 ? 10.992 -0.738 40.656 1 42 312 SER B C 1
ATOM 5698 O O . SER B 1 312 ? 12.133 -1.132 40.375 1 42 312 SER B O 1
ATOM 5700 N N . GLY B 1 313 ? 10.734 -0.718 41.875 1 42.47 313 GLY B N 1
ATOM 5701 C CA . GLY B 1 313 ? 11.5 -1.197 43.031 1 42.47 313 GLY B CA 1
ATOM 5702 C C . GLY B 1 313 ? 12.773 -1.909 42.625 1 42.47 313 GLY B C 1
ATOM 5703 O O . GLY B 1 313 ? 13.766 -1.266 42.281 1 42.47 313 GLY B O 1
ATOM 5704 N N . GLN B 1 314 ? 12.766 -3.236 42.812 1 47.12 314 GLN B N 1
ATOM 5705 C CA . GLN B 1 314 ? 13.898 -4.145 42.656 1 47.12 314 GLN B CA 1
ATOM 5706 C C . GLN B 1 314 ? 14.258 -4.336 41.188 1 47.12 314 GLN B C 1
ATOM 5708 O O . GLN B 1 314 ? 15.297 -4.918 40.875 1 47.12 314 GLN B O 1
ATOM 5713 N N . TYR B 1 315 ? 13.328 -4.102 40.312 1 43.81 315 TYR B N 1
ATOM 5714 C CA . TYR B 1 315 ? 13.609 -4.434 38.906 1 43.81 315 TYR B CA 1
ATOM 5715 C C . TYR B 1 315 ? 13.953 -3.188 38.125 1 43.81 315 TYR B C 1
ATOM 5717 O O . TYR B 1 315 ? 13.211 -2.203 38.125 1 43.81 315 TYR B O 1
ATOM 5725 N N . GLU B 1 316 ? 15.18 -2.928 37.938 1 45.94 316 GLU B N 1
ATOM 5726 C CA . GLU B 1 316 ? 15.633 -1.92 37 1 45.94 316 GLU B CA 1
ATOM 5727 C C . GLU B 1 316 ? 15.367 -2.361 35.562 1 45.94 316 GLU B C 1
ATOM 5729 O O . GLU B 1 316 ? 15.945 -3.35 35.094 1 45.94 316 GLU B O 1
ATOM 5734 N N . ALA B 1 317 ? 14.203 -2.215 35.125 1 46.81 317 ALA B N 1
ATOM 5735 C CA . ALA B 1 317 ? 13.922 -2.598 33.75 1 46.81 317 ALA B CA 1
ATOM 5736 C C . ALA B 1 317 ? 14.789 -1.809 32.75 1 46.81 317 ALA B C 1
ATOM 5738 O O . ALA B 1 317 ? 15.18 -0.675 33.031 1 46.81 317 ALA B O 1
ATOM 5739 N N . LYS B 1 318 ? 15.211 -2.488 31.844 1 52.53 318 LYS B N 1
ATOM 5740 C CA . LYS B 1 318 ? 16 -1.958 30.734 1 52.53 318 LYS B CA 1
ATOM 5741 C C . LYS B 1 318 ? 15.305 -0.758 30.094 1 52.53 318 LYS B C 1
ATOM 5743 O O . LYS B 1 318 ? 14.086 -0.749 29.938 1 52.53 318 LYS B O 1
ATOM 5748 N N . MET B 1 319 ? 16.047 0.432 30.125 1 44.09 319 MET B N 1
ATOM 5749 C CA . MET B 1 319 ? 15.617 1.701 29.547 1 44.09 319 MET B CA 1
ATOM 5750 C C . MET B 1 319 ? 15.102 1.499 28.125 1 44.09 319 MET B C 1
ATOM 5752 O O . MET B 1 319 ? 15.734 0.813 27.312 1 44.09 319 MET B O 1
ATOM 5756 N N . HIS B 1 320 ? 13.703 1.49 27.953 1 52.81 320 HIS B N 1
ATOM 5757 C CA . HIS B 1 320 ? 13.172 1.379 26.594 1 52.81 320 HIS B CA 1
ATOM 5758 C C . HIS B 1 320 ? 12.641 2.721 26.109 1 52.81 320 HIS B C 1
ATOM 5760 O O . HIS B 1 320 ? 12.211 3.555 26.906 1 52.81 320 HIS B O 1
ATOM 5766 N N . ILE B 1 321 ? 12.867 3.17 24.906 1 54.94 321 ILE B N 1
ATOM 5767 C CA . ILE B 1 321 ? 12.32 4.391 24.328 1 54.94 321 ILE B CA 1
ATOM 5768 C C . ILE B 1 321 ? 10.797 4.359 24.375 1 54.94 321 ILE B C 1
ATOM 5770 O O . ILE B 1 321 ? 10.188 3.297 24.25 1 54.94 321 ILE B O 1
ATOM 5774 N N . ARG B 1 322 ? 10.117 5.305 24.734 1 54.75 322 ARG B N 1
ATOM 5775 C CA . ARG B 1 322 ? 8.664 5.391 24.891 1 54.75 322 ARG B CA 1
ATOM 5776 C C . ARG B 1 322 ? 7.961 5.133 23.562 1 54.75 322 ARG B C 1
ATOM 5778 O O . ARG B 1 322 ? 6.816 4.672 23.531 1 54.75 322 ARG B O 1
ATOM 5785 N N . LYS B 1 323 ? 8.562 4.984 22.516 1 59.12 323 LYS B N 1
ATOM 5786 C CA . LYS B 1 323 ? 8.07 4.758 21.156 1 59.12 323 LYS B CA 1
ATOM 5787 C C . LYS B 1 323 ? 6.758 5.5 20.922 1 59.12 323 LYS B C 1
ATOM 5789 O O . LYS B 1 323 ? 6.023 5.188 19.984 1 59.12 323 LYS B O 1
ATOM 5794 N N . ARG B 1 324 ? 6.344 6.539 21.719 1 67.25 324 ARG B N 1
ATOM 5795 C CA . ARG B 1 324 ? 5.09 7.273 21.578 1 67.25 324 ARG B CA 1
ATOM 5796 C C . ARG B 1 324 ? 5.309 8.586 20.828 1 67.25 324 ARG B C 1
ATOM 5798 O O . ARG B 1 324 ? 4.371 9.359 20.641 1 67.25 324 ARG B O 1
ATOM 5805 N N . GLY B 1 325 ? 6.301 8.711 20.109 1 79.44 325 GLY B N 1
ATOM 5806 C CA . GLY B 1 325 ? 6.59 9.961 19.406 1 79.44 325 GLY B CA 1
ATOM 5807 C C . GLY B 1 325 ? 6.438 9.844 17.906 1 79.44 325 GLY B C 1
ATOM 5808 O O . GLY B 1 325 ? 5.684 9 17.406 1 79.44 325 GLY B O 1
ATOM 5809 N N . ASN B 1 326 ? 6.879 10.781 17.234 1 85.94 326 ASN B N 1
ATOM 5810 C CA . ASN B 1 326 ? 6.809 10.867 15.781 1 85.94 326 ASN B CA 1
ATOM 5811 C C . ASN B 1 326 ? 7.746 9.859 15.117 1 85.94 326 ASN B C 1
ATOM 5813 O O . ASN B 1 326 ? 8.953 10.094 15.023 1 85.94 326 ASN B O 1
ATOM 5817 N N . PRO B 1 327 ? 7.164 8.797 14.695 1 89.25 327 PRO B N 1
ATOM 5818 C CA . PRO B 1 327 ? 8.023 7.75 14.133 1 89.25 327 PRO B CA 1
ATOM 5819 C C . PRO B 1 327 ? 8.742 8.203 12.867 1 89.25 327 PRO B C 1
ATOM 5821 O O . PRO B 1 327 ? 9.812 7.684 12.539 1 89.25 327 PRO B O 1
ATOM 5824 N N . TYR B 1 328 ? 8.195 9.164 12.18 1 93 328 TYR B N 1
ATOM 5825 C CA . TYR B 1 328 ? 8.82 9.648 10.953 1 93 328 TYR B CA 1
ATOM 5826 C C . TYR B 1 328 ? 10.125 10.375 11.25 1 93 328 TYR B C 1
ATOM 5828 O O . TYR B 1 328 ? 11.141 10.133 10.602 1 93 328 TYR B O 1
ATOM 5836 N N . VAL B 1 329 ? 10.07 11.141 12.281 1 94.5 329 VAL B N 1
ATOM 5837 C CA . VAL B 1 329 ? 11.281 11.875 12.648 1 94.5 329 VAL B CA 1
ATOM 5838 C C . VAL B 1 329 ? 12.359 10.891 13.094 1 94.5 329 VAL B C 1
ATOM 5840 O O . VAL B 1 329 ? 13.539 11.078 12.789 1 94.5 329 VAL B O 1
ATOM 5843 N N . ARG B 1 330 ? 11.977 9.906 13.859 1 92.69 330 ARG B N 1
ATOM 5844 C CA . ARG B 1 330 ? 12.938 8.914 14.328 1 92.69 330 ARG B CA 1
ATOM 5845 C C . ARG B 1 330 ? 13.641 8.242 13.156 1 92.69 330 ARG B C 1
ATOM 5847 O O . ARG B 1 330 ? 14.859 8.047 13.18 1 92.69 330 ARG B O 1
ATOM 5854 N N . LYS B 1 331 ? 12.867 7.918 12.195 1 94.12 331 LYS B N 1
ATOM 5855 C CA . LYS B 1 331 ? 13.438 7.277 11.016 1 94.12 331 LYS B CA 1
ATOM 5856 C C . LYS B 1 331 ? 14.398 8.219 10.289 1 94.12 331 LYS B C 1
ATOM 5858 O O . LYS B 1 331 ? 15.484 7.805 9.875 1 94.12 331 LYS B O 1
ATOM 5863 N N . ILE B 1 332 ? 13.984 9.461 10.109 1 96.19 332 ILE B N 1
ATOM 5864 C CA . ILE B 1 332 ? 14.805 10.453 9.422 1 96.19 332 ILE B CA 1
ATOM 5865 C C . ILE B 1 332 ? 16.094 10.68 10.195 1 96.19 332 ILE B C 1
ATOM 5867 O O . ILE B 1 332 ? 17.188 10.719 9.609 1 96.19 332 ILE B O 1
ATOM 5871 N N . LEU B 1 333 ? 15.977 10.789 11.516 1 95.38 333 LEU B N 1
ATOM 5872 C CA . LEU B 1 333 ? 17.125 11.023 12.367 1 95.38 333 LEU B CA 1
ATOM 5873 C C . LEU B 1 333 ? 18.094 9.844 12.32 1 95.38 333 LEU B C 1
ATOM 5875 O O . LEU B 1 333 ? 19.312 10.023 12.289 1 95.38 333 LEU B O 1
ATOM 5879 N N . TYR B 1 334 ? 17.578 8.68 12.367 1 94.19 334 TYR B N 1
ATOM 5880 C CA . TYR B 1 334 ? 18.422 7.488 12.281 1 94.19 334 TYR B CA 1
ATOM 5881 C C . TYR B 1 334 ? 19.266 7.504 11.016 1 94.19 334 TYR B C 1
ATOM 5883 O O . TYR B 1 334 ? 20.484 7.262 11.062 1 94.19 334 TYR B O 1
ATOM 5891 N N . ARG B 1 335 ? 18.641 7.797 9.953 1 94.88 335 ARG B N 1
ATOM 5892 C CA . ARG B 1 335 ? 19.359 7.867 8.688 1 94.88 335 ARG B CA 1
ATOM 5893 C C . ARG B 1 335 ? 20.391 9 8.695 1 94.88 335 ARG B C 1
ATOM 5895 O O . ARG B 1 335 ? 21.469 8.867 8.141 1 94.88 335 ARG B O 1
ATOM 5902 N N . ALA B 1 336 ? 19.953 10.078 9.227 1 96 336 ALA B N 1
ATOM 5903 C CA . ALA B 1 336 ? 20.859 11.219 9.336 1 96 336 ALA B CA 1
ATOM 5904 C C . ALA B 1 336 ? 22.125 10.852 10.102 1 96 336 ALA B C 1
ATOM 5906 O O . ALA B 1 336 ? 23.234 11.188 9.68 1 96 336 ALA B O 1
ATOM 5907 N N . ILE B 1 337 ? 21.938 10.125 11.188 1 94.38 337 ILE B N 1
ATOM 5908 C CA . ILE B 1 337 ? 23.062 9.734 12.023 1 94.38 337 ILE B CA 1
ATOM 5909 C C . ILE B 1 337 ? 23.984 8.805 11.242 1 94.38 337 ILE B C 1
ATOM 5911 O O . ILE B 1 337 ? 25.219 8.953 11.273 1 94.38 337 ILE B O 1
ATOM 5915 N N . LEU B 1 338 ? 23.375 7.875 10.547 1 93.81 338 LEU B N 1
ATOM 5916 C CA . LEU B 1 338 ? 24.172 6.953 9.75 1 93.81 338 LEU B CA 1
ATOM 5917 C C . LEU B 1 338 ? 24.969 7.703 8.688 1 93.81 338 LEU B C 1
ATOM 5919 O O . LEU B 1 338 ? 26.125 7.348 8.406 1 93.81 338 LEU B O 1
ATOM 5923 N N . ASN B 1 339 ? 24.406 8.703 8.141 1 94.5 339 ASN B N 1
ATOM 5924 C CA . ASN B 1 339 ? 25.109 9.516 7.152 1 94.5 339 ASN B CA 1
ATOM 5925 C C . ASN B 1 339 ? 26.266 10.297 7.781 1 94.5 339 ASN B C 1
ATOM 5927 O O . ASN B 1 339 ? 27.344 10.414 7.195 1 94.5 339 ASN B O 1
ATOM 5931 N N . ILE B 1 340 ? 26 10.836 8.891 1 94.19 340 ILE B N 1
ATOM 5932 C CA . ILE B 1 340 ? 27.031 11.578 9.617 1 94.19 340 ILE B CA 1
ATOM 5933 C C . ILE B 1 340 ? 28.219 10.664 9.906 1 94.19 340 ILE B C 1
ATOM 5935 O O . ILE B 1 340 ? 29.375 11.062 9.734 1 94.19 340 ILE B O 1
ATOM 5939 N N . ILE B 1 341 ? 27.891 9.438 10.273 1 92 341 ILE B N 1
ATOM 5940 C CA . ILE B 1 341 ? 28.938 8.469 10.586 1 92 341 ILE B CA 1
ATOM 5941 C C . ILE B 1 341 ? 29.688 8.102 9.305 1 92 341 ILE B C 1
ATOM 5943 O O . ILE B 1 341 ? 30.906 7.965 9.32 1 92 341 ILE B O 1
ATOM 5947 N N . SER B 1 342 ? 28.969 7.984 8.266 1 93.06 342 SER B N 1
ATOM 5948 C CA . SER B 1 342 ? 29.562 7.551 7.008 1 93.06 342 SER B CA 1
ATOM 5949 C C . SER B 1 342 ? 30.578 8.57 6.488 1 93.06 342 SER B C 1
ATOM 5951 O O . SER B 1 342 ? 31.562 8.211 5.852 1 93.06 342 SER B O 1
ATOM 5953 N N . VAL B 1 343 ? 30.375 9.805 6.719 1 92.88 343 VAL B N 1
ATOM 5954 C CA . VAL B 1 343 ? 31.25 10.844 6.172 1 92.88 343 VAL B CA 1
ATOM 5955 C C . VAL B 1 343 ? 32.312 11.242 7.215 1 92.88 343 VAL B C 1
ATOM 5957 O O . VAL B 1 343 ? 33.156 12.102 6.961 1 92.88 343 VAL B O 1
ATOM 5960 N N . SER B 1 344 ? 32.25 10.695 8.305 1 90.19 344 SER B N 1
ATOM 5961 C CA . SER B 1 344 ? 33.094 11.094 9.438 1 90.19 344 SER B CA 1
ATOM 5962 C C . SER B 1 344 ? 34.562 10.977 9.117 1 90.19 344 SER B C 1
ATOM 5964 O O . SER B 1 344 ? 35.406 11.641 9.734 1 90.19 344 SER B O 1
ATOM 5966 N N . GLN B 1 345 ? 34.906 10.094 8.219 1 89.44 345 GLN B N 1
ATOM 5967 C CA . GLN B 1 345 ? 36.281 9.93 7.844 1 89.44 345 GLN B CA 1
ATOM 5968 C C . GLN B 1 345 ? 36.875 11.219 7.254 1 89.44 345 GLN B C 1
ATOM 5970 O O . GLN B 1 345 ? 38.031 11.555 7.492 1 89.44 345 GLN B O 1
ATOM 5975 N N . TYR B 1 346 ? 36.031 11.984 6.613 1 89.75 346 TYR B N 1
ATOM 5976 C CA . TYR B 1 346 ? 36.5 13.195 5.934 1 89.75 346 TYR B CA 1
ATOM 5977 C C . TYR B 1 346 ? 36.094 14.438 6.723 1 89.75 346 TYR B C 1
ATOM 5979 O O . TYR B 1 346 ? 36.812 15.453 6.68 1 89.75 346 TYR B O 1
ATOM 5987 N N . GLN B 1 347 ? 35 14.312 7.461 1 90.06 347 GLN B N 1
ATOM 5988 C CA . GLN B 1 347 ? 34.5 15.43 8.242 1 90.06 347 GLN B CA 1
ATOM 5989 C C . GLN B 1 347 ? 34 14.969 9.609 1 90.06 347 GLN B C 1
ATOM 5991 O O . GLN B 1 347 ? 32.781 14.852 9.836 1 90.06 347 GLN B O 1
ATOM 5996 N N . PRO B 1 348 ? 34.906 14.812 10.43 1 87.5 348 PRO B N 1
ATOM 5997 C CA . PRO B 1 348 ? 34.531 14.312 11.75 1 87.5 348 PRO B CA 1
ATOM 5998 C C . PRO B 1 348 ? 33.719 15.328 12.555 1 87.5 348 PRO B C 1
ATOM 6000 O O . PRO B 1 348 ? 33.938 16.531 12.445 1 87.5 348 PRO B O 1
ATOM 6003 N N . THR B 1 349 ? 32.75 14.859 13.242 1 89.75 349 THR B N 1
ATOM 6004 C CA . THR B 1 349 ? 31.938 15.648 14.164 1 89.75 349 THR B CA 1
ATOM 6005 C C . THR B 1 349 ? 31.984 15.055 15.57 1 89.75 349 THR B C 1
ATOM 6007 O O . THR B 1 349 ? 32.469 13.93 15.758 1 89.75 349 THR B O 1
ATOM 6010 N N . LEU B 1 350 ? 31.531 15.781 16.516 1 87.81 350 LEU B N 1
ATOM 6011 C CA . LEU B 1 350 ? 31.453 15.258 17.875 1 87.81 350 LEU B CA 1
ATOM 6012 C C . LEU B 1 350 ? 30.484 14.07 17.938 1 87.81 350 LEU B C 1
ATOM 6014 O O . LEU B 1 350 ? 30.734 13.117 18.688 1 87.81 350 LEU B O 1
ATOM 6018 N N . ILE B 1 351 ? 29.547 14.141 17.156 1 90.88 351 ILE B N 1
ATOM 6019 C CA . ILE B 1 351 ? 28.531 13.086 17.141 1 90.88 351 ILE B CA 1
ATOM 6020 C C . ILE B 1 351 ? 29.141 11.781 16.641 1 90.88 351 ILE B C 1
ATOM 6022 O O . ILE B 1 351 ? 28.984 10.727 17.25 1 90.88 351 ILE B O 1
ATOM 6026 N N . SER B 1 352 ? 29.859 11.883 15.516 1 91.38 352 SER B N 1
ATOM 6027 C CA . SER B 1 352 ? 30.484 10.688 14.945 1 91.38 352 SER B CA 1
ATOM 6028 C C . SER B 1 352 ? 31.562 10.133 15.867 1 91.38 352 SER B C 1
ATOM 6030 O O . SER B 1 352 ? 31.719 8.922 15.992 1 91.38 352 SER B O 1
ATOM 6032 N N . ALA B 1 353 ? 32.312 11.008 16.516 1 88.44 353 ALA B N 1
ATOM 6033 C CA . ALA B 1 353 ? 33.344 10.578 17.438 1 88.44 353 ALA B CA 1
ATOM 6034 C C . ALA B 1 353 ? 32.75 9.836 18.641 1 88.44 353 ALA B C 1
ATOM 6036 O O . ALA B 1 353 ? 33.25 8.773 19.016 1 88.44 353 ALA B O 1
ATOM 6037 N N . ASN B 1 354 ? 31.766 10.453 19.172 1 88 354 ASN B N 1
ATOM 6038 C CA . ASN B 1 354 ? 31.109 9.82 20.312 1 88 354 ASN B CA 1
ATOM 6039 C C . ASN B 1 354 ? 30.484 8.484 19.922 1 88 354 ASN B C 1
ATOM 6041 O O . ASN B 1 354 ? 30.516 7.531 20.703 1 88 354 ASN B O 1
ATOM 6045 N N . TYR B 1 355 ? 29.922 8.469 18.766 1 89.62 355 TYR B N 1
ATOM 6046 C CA . TYR B 1 355 ? 29.312 7.242 18.266 1 89.62 355 TYR B CA 1
ATOM 6047 C C . TYR B 1 355 ? 30.344 6.121 18.156 1 89.62 355 TYR B C 1
ATOM 6049 O O . TYR B 1 355 ? 30.094 5.004 18.609 1 89.62 355 TYR B O 1
ATOM 6057 N N . LYS B 1 356 ? 31.453 6.395 17.562 1 87.69 356 LYS B N 1
ATOM 6058 C CA . LYS B 1 356 ? 32.5 5.41 17.375 1 87.69 356 LYS B CA 1
ATOM 6059 C C . LYS B 1 356 ? 33.062 4.938 18.703 1 87.69 356 LYS B C 1
ATOM 6061 O O . LYS B 1 356 ? 33.344 3.748 18.891 1 87.69 356 LYS B O 1
ATOM 6066 N N . ARG B 1 357 ? 33.219 5.828 19.578 1 87 357 ARG B N 1
ATOM 6067 C CA . ARG B 1 357 ? 33.75 5.5 20.906 1 87 357 ARG B CA 1
ATOM 6068 C C . ARG B 1 357 ? 32.812 4.543 21.641 1 87 357 ARG B C 1
ATOM 6070 O O . ARG B 1 357 ? 33.25 3.557 22.234 1 87 357 ARG B O 1
ATOM 6077 N N . LYS B 1 358 ? 31.562 4.887 21.547 1 86.5 358 LYS B N 1
ATOM 6078 C CA . LYS B 1 358 ? 30.578 4.059 22.219 1 86.5 358 LYS B CA 1
ATOM 6079 C C . LYS B 1 358 ? 30.469 2.684 21.578 1 86.5 358 LYS B C 1
ATOM 6081 O O . LYS B 1 358 ? 30.25 1.68 22.25 1 86.5 358 LYS B O 1
ATOM 6086 N N . LYS B 1 359 ? 30.578 2.648 20.281 1 85.31 359 LYS B N 1
ATOM 6087 C CA . LYS B 1 359 ? 30.531 1.381 19.562 1 85.31 359 LYS B CA 1
ATOM 6088 C C . LYS B 1 359 ? 31.688 0.476 19.953 1 85.31 359 LYS B C 1
ATOM 6090 O O . LYS B 1 359 ? 31.531 -0.737 20.094 1 85.31 359 LYS B O 1
ATOM 6095 N N . GLN B 1 360 ? 32.781 1.059 20.109 1 82.56 360 GLN B N 1
ATOM 6096 C CA . GLN B 1 360 ? 33.969 0.313 20.5 1 82.56 360 GLN B CA 1
ATOM 6097 C C . GLN B 1 360 ? 33.844 -0.222 21.922 1 82.56 360 GLN B C 1
ATOM 6099 O O . GLN B 1 360 ? 34.312 -1.325 22.219 1 82.56 360 GLN B O 1
ATOM 6104 N N . SER B 1 361 ? 33.219 0.533 22.734 1 79 361 SER B N 1
ATOM 6105 C CA . SER B 1 361 ? 33.094 0.167 24.141 1 79 361 SER B CA 1
ATOM 6106 C C . SER B 1 361 ? 31.906 -0.757 24.391 1 79 361 SER B C 1
ATOM 6108 O O . SER B 1 361 ? 31.797 -1.357 25.453 1 79 361 SER B O 1
ATOM 6110 N N . ALA B 1 362 ? 31.031 -0.663 23.438 1 72.31 362 ALA B N 1
ATOM 6111 C CA . ALA B 1 362 ? 29.781 -1.413 23.641 1 72.31 362 ALA B CA 1
ATOM 6112 C C . ALA B 1 362 ? 30.047 -2.916 23.578 1 72.31 362 ALA B C 1
ATOM 6114 O O . ALA B 1 362 ? 30.812 -3.385 22.75 1 72.31 362 ALA B O 1
ATOM 6115 N N . GLN B 1 363 ? 29.609 -3.609 24.562 1 64 363 GLN B N 1
ATOM 6116 C CA . GLN B 1 363 ? 29.719 -5.059 24.672 1 64 363 GLN B CA 1
ATOM 6117 C C . GLN B 1 363 ? 28.766 -5.762 23.719 1 64 363 GLN B C 1
ATOM 6119 O O . GLN B 1 363 ? 29.016 -6.891 23.297 1 64 363 GLN B O 1
ATOM 6124 N N . SER B 1 364 ? 27.641 -5.066 23.5 1 59.94 364 SER B N 1
ATOM 6125 C CA . SER B 1 364 ? 26.625 -5.738 22.688 1 59.94 364 SER B CA 1
ATOM 6126 C C . SER B 1 364 ? 26.719 -5.312 21.234 1 59.94 364 SER B C 1
ATOM 6128 O O . SER B 1 364 ? 27.172 -4.211 20.922 1 59.94 364 SER B O 1
ATOM 6130 N N . HIS B 1 365 ? 26.438 -6.223 20.422 1 61.19 365 HIS B N 1
ATOM 6131 C CA . HIS B 1 365 ? 26.562 -6.055 18.969 1 61.19 365 HIS B CA 1
ATOM 6132 C C . HIS B 1 365 ? 25.5 -5.098 18.438 1 61.19 365 HIS B C 1
ATOM 6134 O O . HIS B 1 365 ? 25.625 -4.59 17.328 1 61.19 365 HIS B O 1
ATOM 6140 N N . GLY B 1 366 ? 24.531 -4.746 19.328 1 65.69 366 GLY B N 1
ATOM 6141 C CA . GLY B 1 366 ? 23.484 -3.936 18.75 1 65.69 366 GLY B CA 1
ATOM 6142 C C . GLY B 1 366 ? 23.781 -2.449 18.781 1 65.69 366 GLY B C 1
ATOM 6143 O O . GLY B 1 366 ? 24.25 -1.926 19.797 1 65.69 366 GLY B O 1
ATOM 6144 N N . THR B 1 367 ? 23.75 -1.751 17.625 1 75.56 367 THR B N 1
ATOM 6145 C CA . THR B 1 367 ? 24.141 -0.353 17.484 1 75.56 367 THR B CA 1
ATOM 6146 C C . THR B 1 367 ? 22.938 0.565 17.625 1 75.56 367 THR B C 1
ATOM 6148 O O . THR B 1 367 ? 23.062 1.788 17.547 1 75.56 367 THR B O 1
ATOM 6151 N N . LYS B 1 368 ? 21.812 -0.074 17.969 1 77.81 368 LYS B N 1
ATOM 6152 C CA . LYS B 1 368 ? 20.594 0.737 17.984 1 77.81 368 LYS B CA 1
ATOM 6153 C C . LYS B 1 368 ? 20.625 1.737 19.141 1 77.81 368 LYS B C 1
ATOM 6155 O O . LYS B 1 368 ? 20.25 2.9 18.969 1 77.81 368 LYS B O 1
ATOM 6160 N N . LYS B 1 369 ? 21.047 1.345 20.344 1 80.69 369 LYS B N 1
ATOM 6161 C CA . LYS B 1 369 ? 21.094 2.236 21.5 1 80.69 369 LYS B CA 1
ATOM 6162 C C . LYS B 1 369 ? 22.094 3.375 21.281 1 80.69 369 LYS B C 1
ATOM 6164 O O . LYS B 1 369 ? 21.844 4.508 21.703 1 80.69 369 LYS B O 1
ATOM 6169 N N . ILE B 1 370 ? 23.141 3.094 20.625 1 86.75 370 ILE B N 1
ATOM 6170 C CA . ILE B 1 370 ? 24.172 4.082 20.328 1 86.75 370 ILE B CA 1
ATOM 6171 C C . ILE B 1 370 ? 23.625 5.117 19.344 1 86.75 370 ILE B C 1
ATOM 6173 O O . ILE B 1 370 ? 23.875 6.316 19.484 1 86.75 370 ILE B O 1
ATOM 6177 N N . ALA B 1 371 ? 22.844 4.613 18.453 1 89 371 ALA B N 1
ATOM 6178 C CA . ALA B 1 371 ? 22.25 5.508 17.469 1 89 371 ALA B CA 1
ATOM 6179 C C . ALA B 1 371 ? 21.266 6.465 18.125 1 89 371 ALA B C 1
ATOM 6181 O O . ALA B 1 371 ? 21.172 7.637 17.75 1 89 371 ALA B O 1
ATOM 6182 N N . ILE B 1 372 ? 20.578 5.992 19.109 1 88.75 372 ILE B N 1
ATOM 6183 C CA . ILE B 1 372 ? 19.609 6.812 19.812 1 88.75 372 ILE B CA 1
ATOM 6184 C C . ILE B 1 372 ? 20.328 7.926 20.562 1 88.75 372 ILE B C 1
ATOM 6186 O O . ILE B 1 372 ? 19.875 9.078 20.578 1 88.75 372 ILE B O 1
ATOM 6190 N N . ALA B 1 373 ? 21.359 7.562 21.219 1 89.69 373 ALA B N 1
ATOM 6191 C CA . ALA B 1 373 ? 22.156 8.57 21.922 1 89.69 373 ALA B CA 1
ATOM 6192 C C . ALA B 1 373 ? 22.703 9.617 20.953 1 89.69 373 ALA B C 1
ATOM 6194 O O . ALA B 1 373 ? 22.734 10.805 21.266 1 89.69 373 ALA B O 1
ATOM 6195 N N . ALA B 1 374 ? 23.109 9.117 19.828 1 93.19 374 ALA B N 1
ATOM 6196 C CA . ALA B 1 374 ? 23.609 10.023 18.797 1 93.19 374 ALA B CA 1
ATOM 6197 C C . ALA B 1 374 ? 22.516 10.953 18.297 1 93.19 374 ALA B C 1
ATOM 6199 O O . ALA B 1 374 ? 22.766 12.125 18 1 93.19 374 ALA B O 1
ATOM 6200 N N . MET B 1 375 ? 21.297 10.445 18.219 1 94.56 375 MET B N 1
ATOM 6201 C CA . MET B 1 375 ? 20.156 11.258 17.812 1 94.56 375 MET B CA 1
ATOM 6202 C C . MET B 1 375 ? 19.906 12.391 18.812 1 94.56 375 MET B C 1
ATOM 6204 O O . MET B 1 375 ? 19.641 13.523 18.406 1 94.56 375 MET B O 1
ATOM 6208 N N . SER B 1 376 ? 20.016 12.039 20.047 1 93.5 376 SER B N 1
ATOM 6209 C CA . SER B 1 376 ? 19.844 13.047 21.094 1 93.5 376 SER B CA 1
ATOM 6210 C C . SER B 1 376 ? 20.906 14.141 21 1 93.5 376 SER B C 1
ATOM 6212 O O . SER B 1 376 ? 20.609 15.32 21.172 1 93.5 376 SER B O 1
ATOM 6214 N N . GLN B 1 377 ? 22.078 13.719 20.766 1 93.75 377 GLN B N 1
ATOM 6215 C CA . GLN B 1 377 ? 23.172 14.672 20.594 1 93.75 377 GLN B CA 1
ATOM 6216 C C . GLN B 1 377 ? 22.922 15.578 19.391 1 93.75 377 GLN B C 1
ATOM 6218 O O . GLN B 1 377 ? 23.188 16.781 19.453 1 93.75 377 GLN B O 1
ATOM 6223 N N . PHE B 1 378 ? 22.484 14.984 18.391 1 96 378 PHE B N 1
ATOM 6224 C CA . PHE B 1 378 ? 22.156 15.742 17.188 1 96 378 PHE B CA 1
ATOM 6225 C C . PHE B 1 378 ? 21.078 16.766 17.469 1 96 378 PHE B C 1
ATOM 6227 O O . PHE B 1 378 ? 21.172 17.922 17.031 1 96 378 PHE B O 1
ATOM 6234 N N . ASN B 1 379 ? 20.047 16.359 18.234 1 95.88 379 ASN B N 1
ATOM 6235 C CA . ASN B 1 379 ? 18.953 17.266 18.562 1 95.88 379 ASN B CA 1
ATOM 6236 C C . ASN B 1 379 ? 19.438 18.453 19.391 1 95.88 379 ASN B C 1
ATOM 6238 O O . ASN B 1 379 ? 18.969 19.578 19.203 1 95.88 379 ASN B O 1
ATOM 6242 N N . ARG B 1 380 ? 20.359 18.156 20.234 1 95.38 380 ARG B N 1
ATOM 6243 C CA . ARG B 1 380 ? 20.953 19.234 21.031 1 95.38 380 ARG B CA 1
ATOM 6244 C C . ARG B 1 380 ? 21.719 20.203 20.141 1 95.38 380 ARG B C 1
ATOM 6246 O O . ARG B 1 380 ? 21.594 21.422 20.312 1 95.38 380 ARG B O 1
ATOM 6253 N N . LEU B 1 381 ? 22.484 19.625 19.312 1 95.25 381 LEU B N 1
ATOM 6254 C CA . LEU B 1 381 ? 23.234 20.438 18.359 1 95.25 381 LEU B CA 1
ATOM 6255 C C . LEU B 1 381 ? 22.312 21.266 17.484 1 95.25 381 LEU B C 1
ATOM 6257 O O . LEU B 1 381 ? 22.5 22.469 17.344 1 95.25 381 LEU B O 1
ATOM 6261 N N . MET B 1 382 ? 21.312 20.656 16.906 1 96.69 382 MET B N 1
ATOM 6262 C CA . MET B 1 382 ? 20.344 21.312 16.047 1 96.69 382 MET B CA 1
ATOM 6263 C C . MET B 1 382 ? 19.641 22.453 16.781 1 96.69 382 MET B C 1
ATOM 6265 O O . MET B 1 382 ? 19.562 23.578 16.25 1 96.69 382 MET B O 1
ATOM 6269 N N . HIS B 1 383 ? 19.188 22.141 17.953 1 97 383 HIS B N 1
ATOM 6270 C CA . HIS B 1 383 ? 18.516 23.141 18.766 1 97 383 HIS B CA 1
ATOM 6271 C C . HIS B 1 383 ? 19.406 24.359 19.031 1 97 383 HIS B C 1
ATOM 6273 O O . HIS B 1 383 ? 18.969 25.5 18.891 1 97 383 HIS B O 1
ATOM 6279 N N . HIS B 1 384 ? 20.625 24.109 19.328 1 95.12 384 HIS B N 1
ATOM 6280 C CA . HIS B 1 384 ? 21.594 25.156 19.625 1 95.12 384 HIS B CA 1
ATOM 6281 C C . HIS B 1 384 ? 21.859 26.031 18.406 1 95.12 384 HIS B C 1
ATOM 6283 O O . HIS B 1 384 ? 21.812 27.266 18.484 1 95.12 384 HIS B O 1
ATOM 6289 N N . LEU B 1 385 ? 22.094 25.406 17.312 1 96.25 385 LEU B N 1
ATOM 6290 C CA . LEU B 1 385 ? 22.422 26.125 16.094 1 96.25 385 LEU B CA 1
ATOM 6291 C C . LEU B 1 385 ? 21.25 27.016 15.664 1 96.25 385 LEU B C 1
ATOM 6293 O O . LEU B 1 385 ? 21.453 28.172 15.281 1 96.25 385 LEU B O 1
ATOM 6297 N N . ILE B 1 386 ? 20.047 26.516 15.758 1 96.56 386 ILE B N 1
ATOM 6298 C CA . ILE B 1 386 ? 18.875 27.219 15.281 1 96.56 386 ILE B CA 1
ATOM 6299 C C . ILE B 1 386 ? 18.547 28.375 16.234 1 96.56 386 ILE B C 1
ATOM 6301 O O . ILE B 1 386 ? 18.25 29.484 15.789 1 96.56 386 ILE B O 1
ATOM 6305 N N . LEU B 1 387 ? 18.641 28.109 17.547 1 95.69 387 LEU B N 1
ATOM 6306 C CA . LEU B 1 387 ? 18.328 29.156 18.516 1 95.69 387 LEU B CA 1
ATOM 6307 C C . LEU B 1 387 ? 19.328 30.297 18.438 1 95.69 387 LEU B C 1
ATOM 6309 O O . LEU B 1 387 ? 18.953 31.469 18.609 1 95.69 387 LEU B O 1
ATOM 6313 N N . ASN B 1 388 ? 20.562 29.969 18.156 1 95 388 ASN B N 1
ATOM 6314 C CA . ASN B 1 388 ? 21.609 30.984 18.156 1 95 388 ASN B CA 1
ATOM 6315 C C . ASN B 1 388 ? 21.922 31.484 16.75 1 95 388 ASN B C 1
ATOM 6317 O O . ASN B 1 388 ? 22.75 32.375 16.562 1 95 388 ASN B O 1
ATOM 6321 N N . ASN B 1 389 ? 21.297 30.922 15.789 1 95.31 389 ASN B N 1
ATOM 6322 C CA . ASN B 1 389 ? 21.5 31.281 14.391 1 95.31 389 ASN B CA 1
ATOM 6323 C C . ASN B 1 389 ? 22.984 31.203 14.016 1 95.31 389 ASN B C 1
ATOM 6325 O O . ASN B 1 389 ? 23.547 32.188 13.508 1 95.31 389 ASN B O 1
ATOM 6329 N N . GLU B 1 390 ? 23.562 30.031 14.281 1 94.81 390 GLU B N 1
ATOM 6330 C CA . GLU B 1 390 ? 24.984 29.797 14.039 1 94.81 390 GLU B CA 1
ATOM 6331 C C . GLU B 1 390 ? 25.188 28.609 13.117 1 94.81 390 GLU B C 1
ATOM 6333 O O . GLU B 1 390 ? 24.5 27.594 13.234 1 94.81 390 GLU B O 1
ATOM 6338 N N . LEU B 1 391 ? 26.125 28.766 12.227 1 95.12 391 LEU B N 1
ATOM 6339 C CA . LEU B 1 391 ? 26.516 27.641 11.398 1 95.12 391 LEU B CA 1
ATOM 6340 C C . LEU B 1 391 ? 27.344 26.641 12.203 1 95.12 391 LEU B C 1
ATOM 6342 O O . LEU B 1 391 ? 27.969 27 13.203 1 95.12 391 LEU B O 1
ATOM 6346 N N . TYR B 1 392 ? 27.234 25.5 11.742 1 93.5 392 TYR B N 1
ATOM 6347 C CA . TYR B 1 392 ? 28.047 24.484 12.406 1 93.5 392 TYR B CA 1
ATOM 6348 C C . TYR B 1 392 ? 29.531 24.781 12.266 1 93.5 392 TYR B C 1
ATOM 6350 O O . TYR B 1 392 ? 30 25.109 11.18 1 93.5 392 TYR B O 1
ATOM 6358 N N . ASP B 1 393 ? 30.203 24.781 13.375 1 85.88 393 ASP B N 1
ATOM 6359 C CA . ASP B 1 393 ? 31.656 24.969 13.438 1 85.88 393 ASP B CA 1
ATOM 6360 C C . ASP B 1 393 ? 32.312 23.812 14.18 1 85.88 393 ASP B C 1
ATOM 6362 O O . ASP B 1 393 ? 32.125 23.641 15.383 1 85.88 393 ASP B O 1
ATOM 6366 N N . SER B 1 394 ? 33.094 23.016 13.453 1 76.19 394 SER B N 1
ATOM 6367 C CA . SER B 1 394 ? 33.719 21.828 14.008 1 76.19 394 SER B CA 1
ATOM 6368 C C . SER B 1 394 ? 34.656 22.172 15.172 1 76.19 394 SER B C 1
ATOM 6370 O O . SER B 1 394 ? 34.875 21.344 16.062 1 76.19 394 SER B O 1
ATOM 6372 N N . THR B 1 395 ? 35.25 23.312 15.148 1 67.31 395 THR B N 1
ATOM 6373 C CA . THR B 1 395 ? 36.188 23.719 16.188 1 67.31 395 THR B CA 1
ATOM 6374 C C . THR B 1 395 ? 35.5 23.922 17.516 1 67.31 395 THR B C 1
ATOM 6376 O O . THR B 1 395 ? 36.094 23.719 18.578 1 67.31 395 THR B O 1
ATOM 6379 N N . THR B 1 396 ? 34.281 24.25 17.422 1 59.28 396 THR B N 1
AT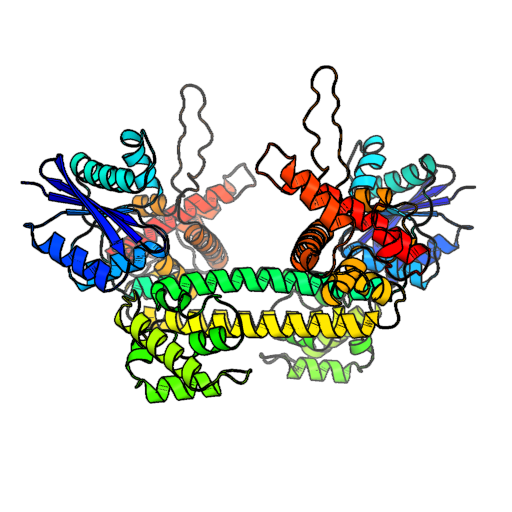OM 6380 C CA . THR B 1 396 ? 33.531 24.562 18.625 1 59.28 396 THR B CA 1
ATOM 6381 C C . THR B 1 396 ? 32.969 23.297 19.266 1 59.28 396 THR B C 1
ATOM 6383 O O . THR B 1 396 ? 32.75 23.234 20.469 1 59.28 396 THR B O 1
ATOM 6386 N N . PHE B 1 397 ? 32.938 22.266 18.469 1 58.53 397 PHE B N 1
ATOM 6387 C CA . PHE B 1 397 ? 32.219 21.125 19.016 1 58.53 397 PHE B CA 1
ATOM 6388 C C . PHE B 1 397 ? 33.125 19.906 19.125 1 58.53 397 PHE B C 1
ATOM 6390 O O . PHE B 1 397 ? 32.625 18.781 19.312 1 58.53 397 PHE B O 1
ATOM 6397 N N . MET B 1 398 ? 34.469 20.094 18.797 1 51.34 398 MET B N 1
ATOM 6398 C CA . MET B 1 398 ? 35.375 18.984 18.938 1 51.34 398 MET B CA 1
ATOM 6399 C C . MET B 1 398 ? 35.969 18.938 20.359 1 51.34 398 MET B C 1
ATOM 6401 O O . MET B 1 398 ? 36.156 19.969 20.984 1 51.34 398 MET B O 1
ATOM 6405 N N . PRO B 1 399 ? 35.875 17.797 21.047 1 44.56 399 PRO B N 1
ATOM 6406 C CA . PRO B 1 399 ? 36.594 17.75 22.312 1 44.56 399 PRO B CA 1
ATOM 6407 C C . PRO B 1 399 ? 38.062 18.172 22.156 1 44.56 399 PRO B C 1
ATOM 6409 O O . PRO B 1 399 ? 38.656 17.953 21.094 1 44.56 399 PRO B O 1
ATOM 6412 N N . GLU B 1 400 ? 38.562 19.172 23 1 36.72 400 GLU B N 1
ATOM 6413 C CA . GLU B 1 400 ? 40.031 19.297 23.141 1 36.72 400 GLU B CA 1
ATOM 6414 C C . GLU B 1 400 ? 40.656 17.938 23.422 1 36.72 400 GLU B C 1
ATOM 6416 O O . GLU B 1 400 ? 40.125 17.125 24.172 1 36.72 400 GLU B O 1
#

Radius of gyration: 32.05 Å; Cα contacts (8 Å, |Δi|>4): 1193; chains: 2; bounding box: 81×88×73 Å

pLDDT: mean 90.02, std 12.04, range [36.72, 98.75]

Nearest PDB structures (foldseek):
  8wt9-assembly1_D  TM=8.203E-01  e=2.710E-14  Escherichia coli
  8wt6-assembly1_D  TM=8.072E-01  e=2.467E-14  Escherichia coli
  8wt7-assembly1_C  TM=8.225E-01  e=6.596E-14  Escherichia coli
  5gap-assembly1_F  TM=3.333E-01  e=2.832E-02  Saccharomyces cerevisiae
  8bcy-assembly1_B  TM=2.456E-01  e=2.921E+00  Bos taurus

Foldseek 3Di:
DAWEWFWEWDQFKIWIFIDDPLHTDDIDMATLDPRRLVVVVVVVVVDDQYEYEYEDDPPGCVSVVVSCVVVVHFYHYHYPVRLCVQLVVQPPDDDRNSSSSSRRVSCVVVVDDTDDDFDVLLQVLLVLLVVLVVLVVVLVVLVVVLCVLLQQAQNLLCVLDPHCDDQLNLVCCLQPVHLVSLLVDDLVVQLVVSCVRDPDRDDSVVSSVSSVVSNVSSVPDDHNDDCVDVSSVSNNVSSVVSVVSVVVSVVSLVVLCVSCVPPLLQ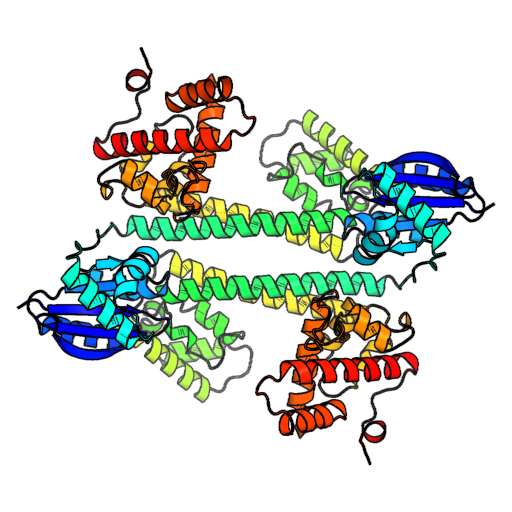QQQCLQQLDHSSLSSSLCSQCPPLQVQPALVSVCVQQQLDFDQPDDDPDRPDGDGRNPHDPSNVVSLLNSLVRQLVCCVPPNALLNVQLVVCCVVDPDPDSPNSSSVSSSVVSRVSSVCSVVSHHDDRVVGDDD/DAWEWFWEWDQFKIWIFIDDPLHTDDIDMATLDPVRLVVVVVVVVVDDQYEYEYEDDPPGCVSVVVSCVVVVHFYHYHYPVRLCVQLVVQPPDDDRNSSSSSRRVSCVVVVDDTDDDFDVLLQVLLVLLVVLVVLVVVLVVLVVVLCVLLQQAQNLLCVLDPHCDDQLNLVCCLQPVHLVSLLVDDLVVQLVVSCVRDPDRDDSVVSSVSSVVSNVSSVPDDHNDDCVDPSSVSNNVSSVVSVVSVVVSVVSLVVLCVSCVPPLLQQQQCLQQLDHSSLSSSLCSQCPPLQVAPALVSVCVQQQLDFDQPDDPPDRPDGDGRNPHDPSNVVSQLNSLVRQLVCCVPPNAPLNVQLVVCCVVDPDPDSPNSSSVSSSVVSRVSSVCSVVSHHDDRVVGDDD

Solvent-accessible surface area (backbone atoms only — not comparable to full-atom values): 42213 Å² total; per-residue (Å²): 131,56,39,28,34,2,35,31,58,43,89,62,34,30,24,37,19,34,27,48,74,88,35,79,75,46,75,51,74,33,45,74,26,39,66,23,47,50,53,50,48,54,58,50,66,72,44,82,80,51,42,35,31,32,49,52,43,81,60,48,32,44,29,57,48,38,50,35,54,75,72,65,51,67,38,26,69,33,50,56,68,59,41,51,63,60,31,57,82,60,58,87,65,92,45,63,62,50,48,2,42,32,42,26,50,41,41,69,73,67,60,69,68,66,50,83,81,72,63,67,64,36,57,50,34,28,54,48,43,52,50,40,52,50,44,52,54,48,41,54,54,40,50,51,52,30,51,52,29,27,47,32,22,33,52,54,61,62,65,66,44,99,51,88,55,61,68,44,50,41,51,48,43,45,72,42,39,24,34,71,60,48,70,72,49,52,64,68,55,42,19,51,50,50,57,66,54,33,89,60,93,64,52,71,67,59,28,44,52,50,26,52,48,47,48,51,38,29,70,39,48,45,53,43,49,58,80,85,36,67,52,28,55,47,29,29,53,34,36,52,47,45,52,52,47,50,52,51,44,54,49,47,50,52,51,44,49,62,70,44,66,81,42,75,54,46,62,34,44,38,48,33,69,50,35,47,66,67,56,35,50,50,48,38,18,69,63,35,67,66,79,76,46,93,41,42,64,52,49,32,52,54,38,18,64,41,68,39,72,46,69,45,90,92,49,71,47,75,66,43,54,62,72,76,28,41,64,64,52,47,53,52,43,53,52,41,51,53,35,24,46,68,41,23,87,84,47,61,44,47,56,38,52,53,41,52,52,48,56,71,67,42,88,59,89,68,58,63,67,52,48,52,53,38,42,51,51,47,40,39,50,50,47,49,28,55,74,66,71,38,65,59,52,63,81,78,52,44,84,131,132,56,38,29,34,2,36,32,56,44,89,63,34,28,23,37,19,35,27,47,74,88,36,80,76,47,73,52,74,34,45,74,27,38,66,24,48,48,51,49,50,54,57,50,66,71,43,82,79,50,41,36,30,32,49,52,43,81,60,48,32,44,30,55,49,41,50,36,54,77,71,64,51,67,40,28,70,33,50,56,67,59,41,51,61,60,30,58,81,60,57,84,64,94,43,62,63,49,47,3,42,31,42,26,49,40,40,69,72,67,60,68,69,66,50,84,82,72,63,67,64,36,57,52,33,28,53,48,45,52,51,41,51,50,44,52,52,50,43,53,53,39,51,52,53,31,50,52,31,26,48,32,21,34,52,54,60,61,66,67,45,98,51,89,55,62,67,43,50,41,49,48,42,45,73,44,36,24,31,70,57,49,70,72,48,52,63,69,55,42,20,51,49,50,57,65,55,33,89,59,94,65,52,71,67,58,28,43,50,48,26,53,47,46,50,52,39,30,70,38,48,44,52,43,49,57,80,85,36,66,51,28,56,46,28,30,54,33,36,52,47,43,51,50,48,51,51,51,43,53,51,45,52,53,51,45,48,63,70,43,67,81,42,76,54,45,63,33,44,38,50,33,70,50,35,45,67,66,57,36,51,49,48,39,19,70,64,35,66,67,78,76,45,94,40,43,64,52,49,32,50,55,38,17,66,41,69,39,72,46,69,45,91,92,49,72,47,76,67,42,53,63,71,75,27,40,64,66,51,48,52,53,42,51,50,42,50,52,36,23,47,69,41,23,87,83,47,63,43,47,57,36,51,53,42,52,50,48,58,70,68,43,87,58,88,69,60,63,67,52,49,51,53,38,43,51,51,48,40,40,50,50,47,50,29,56,74,65,71,38,66,59,51,64,80,78,51,44,84,131

InterPro domains:
  IPR002525 Transposase IS110-like, N-terminal [PF01548] (6-155)
  IPR003346 Transposase IS116/IS110/IS902, C-terminal [PF02371] (268-344)
  IPR047650 Transposase IS110-like [NF033542] (5-390)
  IPR047650 Transposase IS110-like [PTHR33055] (3-395)